Protein AF-A0A497EH68-F1 (afdb_monomer_lite)

pLDDT: mean 78.24, std 15.34, range [27.05, 97.38]

Structure (mmCIF, N/CA/C/O backbone):
data_AF-A0A497EH68-F1
#
_entry.id   AF-A0A497EH68-F1
#
loop_
_atom_site.group_PDB
_atom_site.id
_atom_site.type_symbol
_atom_site.label_atom_id
_atom_site.label_alt_id
_atom_site.label_comp_id
_atom_site.label_asym_id
_atom_site.label_entity_id
_atom_site.label_seq_id
_atom_site.pdbx_PDB_ins_code
_atom_site.Cartn_x
_atom_site.Cartn_y
_atom_site.Cartn_z
_atom_site.occupancy
_atom_site.B_iso_or_equiv
_atom_site.auth_seq_id
_atom_site.auth_comp_id
_atom_site.auth_asym_id
_atom_site.auth_atom_id
_atom_site.pdbx_PDB_model_num
ATOM 1 N N . ILE A 1 1 ? 23.688 59.050 16.418 1.00 37.12 1 ILE A N 1
ATOM 2 C CA . ILE A 1 1 ? 24.728 58.159 15.854 1.00 37.12 1 ILE A CA 1
ATOM 3 C C . ILE A 1 1 ? 24.123 57.541 14.604 1.00 37.12 1 ILE A C 1
ATOM 5 O O . ILE A 1 1 ? 23.245 56.696 14.726 1.00 37.12 1 ILE A O 1
ATOM 9 N N . ALA A 1 2 ? 24.459 58.068 13.424 1.00 39.06 2 ALA A N 1
ATOM 10 C CA . ALA A 1 2 ? 24.073 57.438 12.167 1.00 39.06 2 ALA A CA 1
ATOM 11 C C . ALA A 1 2 ? 24.905 56.159 12.046 1.00 39.06 2 ALA A C 1
ATOM 13 O O . ALA A 1 2 ? 26.130 56.226 12.044 1.00 39.06 2 ALA A O 1
ATOM 14 N N . ILE A 1 3 ? 24.253 55.000 12.047 1.00 43.75 3 ILE A N 1
ATOM 15 C CA . ILE A 1 3 ? 24.931 53.736 11.767 1.00 43.75 3 ILE A CA 1
ATOM 16 C C . ILE A 1 3 ? 25.289 53.803 10.281 1.00 43.75 3 ILE A C 1
ATOM 18 O O . ILE A 1 3 ? 24.392 53.765 9.438 1.00 43.75 3 ILE A O 1
ATOM 22 N N . ASN A 1 4 ? 26.570 54.007 9.965 1.00 55.94 4 ASN A N 1
ATOM 23 C CA . ASN A 1 4 ? 27.057 53.988 8.590 1.00 55.94 4 ASN A CA 1
ATOM 24 C C . ASN A 1 4 ? 26.782 52.589 8.032 1.00 55.94 4 ASN A C 1
ATOM 26 O O . ASN A 1 4 ? 27.414 51.615 8.430 1.00 55.94 4 ASN A O 1
ATOM 30 N N . LYS A 1 5 ? 25.764 52.480 7.177 1.00 60.44 5 LYS A N 1
ATOM 31 C CA . LYS A 1 5 ? 25.432 51.225 6.508 1.00 60.44 5 LYS A CA 1
ATOM 32 C C . LYS A 1 5 ? 26.559 50.903 5.511 1.00 60.44 5 LYS A C 1
ATOM 34 O O . LYS A 1 5 ? 26.890 51.813 4.738 1.00 60.44 5 LYS A O 1
ATOM 39 N N . PRO A 1 6 ? 27.112 49.673 5.517 1.00 71.88 6 PRO A N 1
ATOM 40 C CA . PRO A 1 6 ? 28.146 49.263 4.568 1.00 71.88 6 PRO A CA 1
ATOM 41 C C . PRO A 1 6 ? 27.649 49.409 3.125 1.00 71.88 6 PRO A C 1
ATOM 43 O O . PRO A 1 6 ? 26.444 49.300 2.872 1.00 71.88 6 PRO A O 1
ATOM 46 N N . LEU A 1 7 ? 28.573 49.706 2.206 1.00 82.06 7 LEU A N 1
ATOM 47 C CA . LEU A 1 7 ? 28.305 49.865 0.777 1.00 82.06 7 LEU A CA 1
ATOM 48 C C . LEU A 1 7 ? 27.658 48.593 0.209 1.00 82.06 7 LEU A C 1
ATOM 50 O O . LEU A 1 7 ? 28.243 47.513 0.272 1.00 82.06 7 LEU A O 1
ATOM 54 N N . GLY A 1 8 ? 26.452 48.720 -0.341 1.00 84.75 8 GLY A N 1
ATOM 55 C CA . GLY A 1 8 ? 25.741 47.614 -0.969 1.00 84.75 8 GLY A CA 1
ATOM 56 C C . GLY A 1 8 ? 26.201 47.422 -2.409 1.00 84.75 8 GLY A C 1
ATOM 57 O O . GLY A 1 8 ? 26.163 48.366 -3.199 1.00 84.75 8 GLY A O 1
ATOM 58 N N . ILE A 1 9 ? 26.591 46.198 -2.765 1.00 90.25 9 ILE A N 1
ATOM 59 C CA . ILE A 1 9 ? 27.020 45.821 -4.118 1.00 90.25 9 ILE A CA 1
ATOM 60 C C . ILE A 1 9 ? 26.028 44.798 -4.682 1.00 90.25 9 ILE A C 1
ATOM 62 O O . ILE A 1 9 ? 25.636 43.856 -3.998 1.00 90.25 9 ILE A O 1
ATOM 66 N N . SER A 1 10 ? 25.613 44.972 -5.936 1.00 88.94 10 SER A N 1
ATOM 67 C CA . SER A 1 10 ? 24.656 44.095 -6.622 1.00 88.94 10 SER A CA 1
ATOM 68 C C . SER A 1 10 ? 25.118 43.754 -8.036 1.00 88.94 10 SER A C 1
ATOM 70 O O . SER A 1 10 ? 25.706 44.591 -8.719 1.00 88.94 10 SER A O 1
ATOM 72 N N . LEU A 1 11 ? 24.846 42.530 -8.489 1.00 88.81 11 LEU A N 1
ATOM 73 C CA . LEU A 1 11 ? 25.105 42.105 -9.862 1.00 88.81 11 LEU A CA 1
ATOM 74 C C . LEU A 1 11 ? 23.973 42.589 -10.781 1.00 88.81 11 LEU A C 1
ATOM 76 O O . LEU A 1 11 ? 22.797 42.401 -10.478 1.00 88.81 11 LEU A O 1
ATOM 80 N N . VAL A 1 12 ? 24.330 43.210 -11.904 1.00 88.44 12 VAL A N 1
ATOM 81 C CA . VAL A 1 12 ? 23.393 43.769 -12.894 1.00 88.44 12 VAL A CA 1
ATOM 82 C C . VAL A 1 12 ? 23.300 42.886 -14.132 1.00 88.44 12 VAL A C 1
ATOM 84 O O . VAL A 1 12 ? 22.219 42.716 -14.691 1.00 88.44 12 VAL A O 1
ATOM 87 N N . TYR A 1 13 ? 24.429 42.345 -14.588 1.00 88.25 13 TYR A N 1
ATOM 88 C CA . TYR A 1 13 ? 24.484 41.505 -15.779 1.00 88.25 13 TYR A CA 1
ATOM 89 C C . TYR A 1 13 ? 25.641 40.493 -15.659 1.00 88.25 13 TYR A C 1
ATOM 91 O O . TYR A 1 13 ? 26.712 40.883 -15.190 1.00 88.25 13 TYR A O 1
ATOM 99 N N . PRO A 1 14 ? 25.472 39.224 -16.072 1.00 86.44 14 PRO A N 1
ATOM 100 C CA . PRO A 1 14 ? 24.268 38.637 -16.658 1.00 86.44 14 PRO A CA 1
ATOM 101 C C . PRO A 1 14 ? 23.118 38.551 -15.637 1.00 86.44 14 PRO A C 1
ATOM 103 O O . PRO A 1 14 ? 23.373 38.504 -14.429 1.00 86.44 14 PRO A O 1
ATOM 106 N N . PRO A 1 15 ? 21.852 38.599 -16.090 1.00 81.38 15 PRO A N 1
ATOM 107 C CA . PRO A 1 15 ? 20.707 38.481 -15.192 1.00 81.38 15 PRO A CA 1
ATOM 108 C C . PRO A 1 15 ? 20.796 37.172 -14.399 1.00 81.38 15 PRO A C 1
ATOM 110 O O . PRO A 1 15 ? 21.212 36.144 -14.926 1.00 81.38 15 PRO A O 1
ATOM 113 N N . ASN A 1 16 ? 20.459 37.229 -13.109 1.00 83.50 16 ASN A N 1
ATOM 114 C CA . ASN A 1 16 ? 20.568 36.105 -12.166 1.00 83.50 16 ASN A CA 1
ATOM 115 C C . ASN A 1 16 ? 21.978 35.487 -12.031 1.00 83.50 16 ASN A C 1
ATOM 117 O O . ASN A 1 16 ? 22.115 34.424 -11.434 1.00 83.50 16 ASN A O 1
ATOM 121 N N . GLY A 1 17 ? 23.022 36.128 -12.571 1.00 84.69 17 GLY A N 1
ATOM 122 C CA . GLY A 1 17 ? 24.386 35.599 -12.556 1.00 84.69 17 GLY A CA 1
ATOM 123 C C . GLY A 1 17 ? 24.651 34.467 -13.544 1.00 84.69 17 GLY A C 1
ATOM 124 O O . GLY A 1 17 ? 25.707 33.850 -13.459 1.00 84.69 17 GLY A O 1
ATOM 125 N N . VAL A 1 18 ? 23.755 34.203 -14.502 1.00 87.06 18 VAL A N 1
ATOM 126 C CA . VAL A 1 18 ? 23.896 33.075 -15.438 1.00 87.06 18 VAL A CA 1
ATOM 127 C C . VAL A 1 18 ? 23.917 33.555 -16.885 1.00 87.06 18 VAL A C 1
ATOM 129 O O . VAL A 1 18 ? 23.033 34.287 -17.322 1.00 87.06 18 VAL A O 1
ATOM 132 N N . SER A 1 19 ? 24.936 33.148 -17.639 1.00 87.50 19 SER A N 1
ATOM 133 C CA . SER A 1 19 ? 25.103 33.506 -19.050 1.00 87.50 19 SER A CA 1
ATOM 134 C C . SER A 1 19 ? 24.989 32.287 -19.961 1.00 87.50 19 SER A C 1
ATOM 136 O O . SER A 1 19 ? 25.580 31.246 -19.685 1.00 87.50 19 SER A O 1
ATOM 138 N N . THR A 1 20 ? 24.323 32.466 -21.105 1.00 86.19 20 THR A N 1
ATOM 139 C CA . THR A 1 20 ? 24.283 31.488 -22.210 1.00 86.19 20 THR A CA 1
ATOM 140 C C . THR A 1 20 ? 25.554 31.471 -23.055 1.00 86.19 20 THR A C 1
ATOM 142 O O . THR A 1 20 ? 25.763 30.572 -23.865 1.00 86.19 20 THR A O 1
ATOM 145 N N . LYS A 1 21 ? 26.409 32.488 -22.897 1.00 84.94 21 LYS A N 1
ATOM 146 C CA . LYS A 1 21 ? 27.707 32.593 -23.567 1.00 84.94 21 LYS A CA 1
ATOM 147 C C . LYS A 1 21 ? 28.831 32.289 -22.578 1.00 84.94 21 LYS A C 1
ATOM 149 O O . LYS A 1 21 ? 28.768 32.795 -21.456 1.00 84.94 21 LYS A O 1
ATOM 154 N N . PRO A 1 22 ? 29.894 31.573 -22.984 1.00 79.88 22 PRO A N 1
ATOM 155 C CA . PRO A 1 22 ? 31.018 31.247 -22.103 1.00 79.88 22 PRO A CA 1
ATOM 156 C C . PRO A 1 22 ? 31.913 32.456 -21.802 1.00 79.88 22 PRO A C 1
ATOM 158 O O . PRO A 1 22 ? 32.562 32.489 -20.762 1.00 79.88 22 PRO A O 1
ATOM 161 N N . ALA A 1 23 ? 31.929 33.461 -22.682 1.00 85.75 23 ALA A N 1
ATOM 162 C CA . ALA A 1 23 ? 32.529 34.768 -22.437 1.00 85.75 23 ALA A CA 1
ATOM 163 C C . ALA A 1 23 ? 31.452 35.847 -22.589 1.00 85.75 23 ALA A C 1
ATOM 165 O O . ALA A 1 23 ? 30.705 35.861 -23.573 1.00 85.75 23 ALA A O 1
ATOM 166 N N . PHE A 1 24 ? 31.348 36.731 -21.602 1.00 87.25 24 PHE A N 1
ATOM 167 C CA . PHE A 1 24 ? 30.307 37.753 -21.539 1.00 87.25 24 PHE A CA 1
ATOM 168 C C . PHE A 1 24 ? 30.779 38.962 -20.741 1.00 87.25 24 PHE A C 1
ATOM 170 O O . PHE A 1 24 ? 31.708 38.883 -19.940 1.00 87.25 24 PHE A O 1
ATOM 177 N N . THR A 1 25 ? 30.118 40.095 -20.950 1.00 90.12 25 THR A N 1
ATOM 178 C CA . THR A 1 25 ? 30.326 41.261 -20.097 1.00 90.12 25 THR A CA 1
ATOM 179 C C . THR A 1 25 ? 29.737 40.983 -18.719 1.00 90.12 25 THR A C 1
ATOM 181 O O . THR A 1 25 ? 28.605 40.531 -18.649 1.00 90.12 25 THR A O 1
ATOM 184 N N . LEU A 1 26 ? 30.443 41.268 -17.629 1.00 91.56 26 LEU A N 1
ATOM 185 C CA . LEU A 1 26 ? 29.897 41.186 -16.268 1.00 91.56 26 LEU A CA 1
ATOM 186 C C . LEU A 1 26 ? 29.743 42.602 -15.720 1.00 91.56 26 LEU A C 1
ATOM 188 O O . LEU A 1 26 ? 30.691 43.373 -15.802 1.00 91.56 26 LEU A O 1
ATOM 192 N N . LYS A 1 27 ? 28.573 42.964 -15.189 1.00 93.31 27 LYS A N 1
ATOM 193 C CA . LYS A 1 27 ? 28.281 44.307 -14.667 1.00 93.31 27 LYS A CA 1
ATOM 194 C C . LYS A 1 27 ? 27.798 44.251 -13.228 1.00 93.31 27 LYS A C 1
ATOM 196 O O . LYS A 1 27 ? 26.912 43.459 -12.915 1.00 93.31 27 LYS A O 1
ATOM 201 N N . ILE A 1 28 ? 28.311 45.146 -12.392 1.00 93.94 28 ILE A N 1
ATOM 202 C CA . ILE A 1 28 ? 27.886 45.351 -11.005 1.00 93.94 28 ILE A CA 1
ATOM 203 C C . ILE A 1 28 ? 27.439 46.799 -10.784 1.00 93.94 28 ILE A C 1
ATOM 205 O O . ILE A 1 28 ? 27.841 47.715 -11.508 1.00 93.94 28 ILE A O 1
ATOM 209 N N . LYS A 1 29 ? 26.625 47.005 -9.752 1.00 93.88 29 LYS A N 1
ATOM 210 C CA . LYS A 1 29 ? 26.141 48.308 -9.310 1.00 93.88 29 LYS A CA 1
ATOM 211 C C . LYS A 1 29 ? 26.245 48.453 -7.803 1.00 93.88 29 LYS A C 1
ATOM 213 O O . LYS A 1 29 ? 25.876 47.537 -7.066 1.00 93.88 29 LYS A O 1
ATOM 218 N N . THR A 1 30 ? 26.692 49.620 -7.365 1.00 93.25 30 THR A N 1
ATOM 219 C CA . THR A 1 30 ? 26.765 50.008 -5.957 1.00 93.25 30 THR A CA 1
ATOM 220 C C . THR A 1 30 ? 25.598 50.924 -5.582 1.00 93.25 30 THR A C 1
ATOM 222 O O . THR A 1 30 ? 25.094 51.687 -6.411 1.00 93.25 30 THR A O 1
ATOM 225 N N . ASP A 1 31 ? 25.135 50.853 -4.334 1.00 89.50 31 ASP A N 1
ATOM 226 C CA . ASP A 1 31 ? 24.035 51.691 -3.830 1.00 89.50 31 ASP A CA 1
ATOM 227 C C . ASP A 1 31 ? 24.453 53.146 -3.533 1.00 89.50 31 ASP A C 1
ATOM 229 O O . ASP A 1 31 ? 23.603 54.038 -3.478 1.00 89.50 31 ASP A O 1
ATOM 233 N N . LYS A 1 32 ? 25.762 53.400 -3.414 1.00 89.19 32 LYS A N 1
ATOM 234 C CA . LYS A 1 32 ? 26.392 54.728 -3.333 1.00 89.19 32 LYS A CA 1
ATOM 235 C C . LYS A 1 32 ? 27.554 54.840 -4.328 1.00 89.19 32 LYS A C 1
ATOM 237 O O . LYS A 1 32 ? 28.053 53.811 -4.788 1.00 89.19 32 LYS A O 1
ATOM 242 N N . PRO A 1 33 ? 28.018 56.058 -4.665 1.00 90.31 33 PRO A N 1
ATOM 243 C CA . PRO A 1 33 ? 29.180 56.230 -5.528 1.00 90.31 33 PRO A CA 1
ATOM 244 C C . PRO A 1 33 ? 30.424 55.532 -4.970 1.00 90.31 33 PRO A C 1
ATOM 246 O O . PRO A 1 33 ? 30.759 55.735 -3.809 1.00 90.31 33 PRO A O 1
ATOM 249 N N . ALA A 1 34 ? 31.133 54.774 -5.802 1.00 90.88 34 ALA A N 1
ATOM 250 C CA . ALA A 1 34 ? 32.433 54.191 -5.483 1.00 90.88 34 ALA A CA 1
ATOM 251 C C . ALA A 1 34 ? 33.518 54.784 -6.398 1.00 90.88 34 ALA A C 1
ATOM 253 O O . ALA A 1 34 ? 33.262 55.211 -7.531 1.00 90.88 34 ALA A O 1
ATOM 254 N N . THR A 1 35 ? 34.748 54.865 -5.900 1.00 91.06 35 THR A N 1
ATOM 255 C CA . THR A 1 35 ? 35.899 55.355 -6.673 1.00 91.06 35 THR A CA 1
ATOM 256 C C . THR A 1 35 ? 36.376 54.290 -7.647 1.00 91.06 35 THR A C 1
ATOM 258 O O . THR A 1 35 ? 36.421 54.562 -8.849 1.00 91.06 35 THR A O 1
ATOM 261 N N . GLU A 1 36 ? 36.601 53.081 -7.144 1.00 92.81 36 GLU A N 1
ATOM 262 C CA . GLU A 1 36 ? 36.997 51.881 -7.879 1.00 92.81 36 GLU A CA 1
ATOM 263 C C . GLU A 1 36 ? 36.441 50.620 -7.195 1.00 92.81 36 GLU A C 1
ATOM 265 O O . GLU A 1 36 ? 36.132 50.627 -6.003 1.00 92.81 36 GLU A O 1
ATOM 270 N N . CYS A 1 37 ? 36.308 49.543 -7.969 1.00 93.88 37 CYS A N 1
ATOM 271 C CA . CYS A 1 37 ? 35.918 48.217 -7.496 1.00 93.88 37 CYS A CA 1
ATOM 272 C C . CYS A 1 37 ? 36.902 47.178 -8.031 1.00 93.88 37 CYS A C 1
ATOM 274 O O . CYS A 1 37 ? 37.389 47.305 -9.160 1.00 93.88 37 CYS A O 1
ATOM 276 N N . ARG A 1 38 ? 37.168 46.140 -7.239 1.00 93.69 38 ARG A N 1
ATOM 277 C CA . ARG A 1 38 ? 38.099 45.054 -7.555 1.00 93.69 38 ARG A CA 1
ATOM 278 C C . ARG A 1 38 ? 37.469 43.686 -7.310 1.00 93.69 38 ARG A C 1
ATOM 280 O O . ARG A 1 38 ? 36.547 43.575 -6.504 1.00 93.69 38 ARG A O 1
ATOM 287 N N . TYR A 1 39 ? 37.965 42.664 -8.005 1.00 92.00 39 TYR A N 1
ATOM 288 C CA . TYR A 1 39 ? 37.511 41.281 -7.862 1.00 92.00 39 TYR A CA 1
ATOM 289 C C . TYR A 1 39 ? 38.635 40.245 -7.873 1.00 92.00 39 TYR A C 1
ATOM 291 O O . TYR A 1 39 ? 39.718 40.485 -8.416 1.00 92.00 39 TYR A O 1
ATOM 299 N N . ALA A 1 40 ? 38.331 39.062 -7.338 1.00 87.75 40 ALA A N 1
ATOM 300 C CA . ALA A 1 40 ? 39.158 37.863 -7.436 1.00 87.75 40 ALA A CA 1
ATOM 301 C C . ALA A 1 40 ? 38.311 36.571 -7.411 1.00 87.75 40 ALA A C 1
ATOM 303 O O . ALA A 1 40 ? 37.122 36.592 -7.085 1.00 87.75 40 ALA A O 1
ATOM 304 N N . SER A 1 41 ? 38.942 35.446 -7.769 1.00 79.25 41 SER A N 1
ATOM 305 C CA . SER A 1 41 ? 38.355 34.090 -7.766 1.00 79.25 41 SER A CA 1
ATOM 306 C C . SER A 1 41 ? 38.260 33.451 -6.379 1.00 79.25 41 SER A C 1
ATOM 308 O O . SER A 1 41 ? 37.628 32.416 -6.204 1.00 79.25 41 SER A O 1
ATOM 310 N N . THR A 1 42 ? 38.959 34.022 -5.407 1.00 82.44 42 THR A N 1
ATOM 311 C CA . THR A 1 42 ? 38.999 33.600 -4.008 1.00 82.44 42 THR A CA 1
ATOM 312 C C . THR A 1 42 ? 38.960 34.845 -3.144 1.00 82.44 42 THR A C 1
ATOM 314 O O . THR A 1 42 ? 39.191 35.948 -3.647 1.00 82.44 42 THR A O 1
ATOM 317 N N . SER A 1 43 ? 38.723 34.671 -1.847 1.00 84.44 43 SER A N 1
ATOM 318 C CA . SER A 1 43 ? 38.824 35.786 -0.911 1.00 84.44 43 SER A CA 1
ATOM 319 C C . SER A 1 43 ? 40.183 36.482 -1.041 1.00 84.44 43 SER A C 1
ATOM 321 O O . SER A 1 43 ? 41.214 35.811 -1.190 1.00 84.44 43 SER A O 1
ATOM 323 N N . PHE A 1 44 ? 40.187 37.814 -1.061 1.00 86.94 44 PHE A N 1
ATOM 324 C CA . PHE A 1 44 ? 41.374 38.598 -1.399 1.00 86.94 44 PHE A CA 1
ATOM 325 C C . PHE A 1 44 ? 41.494 39.873 -0.558 1.00 86.94 44 PHE A C 1
ATOM 327 O O . PHE A 1 44 ? 40.521 40.422 -0.047 1.00 86.94 44 PHE A O 1
ATOM 334 N N . SER A 1 45 ? 42.728 40.361 -0.418 1.00 86.75 45 SER A N 1
ATOM 335 C CA . SER A 1 45 ? 42.969 41.715 0.089 1.00 86.75 45 SER A CA 1
ATOM 336 C C . SER A 1 45 ? 42.741 42.709 -1.042 1.00 86.75 45 SER A C 1
ATOM 338 O O . SER A 1 45 ? 43.259 42.484 -2.135 1.00 86.75 45 SER A O 1
ATOM 340 N N . TYR A 1 46 ? 42.039 43.813 -0.785 1.00 87.69 46 TYR A N 1
ATOM 341 C CA . TYR A 1 46 ? 41.621 44.782 -1.802 1.00 87.69 46 TYR A CA 1
ATOM 342 C C . TYR A 1 46 ? 42.691 45.094 -2.864 1.00 87.69 46 TYR A C 1
ATOM 344 O O . TYR A 1 46 ? 42.430 44.965 -4.060 1.00 87.69 46 TYR A O 1
ATOM 352 N N . ASP A 1 47 ? 43.921 45.413 -2.447 1.00 88.31 47 ASP A N 1
ATOM 353 C CA . ASP A 1 47 ? 45.009 45.816 -3.352 1.00 88.31 47 ASP A CA 1
ATOM 354 C C . ASP A 1 47 ? 45.511 44.690 -4.277 1.00 88.31 47 ASP A C 1
ATOM 356 O O . ASP A 1 47 ? 46.108 44.961 -5.318 1.00 88.31 47 ASP A O 1
ATOM 360 N N . SER A 1 48 ? 45.241 43.427 -3.931 1.00 86.62 48 SER A N 1
ATOM 361 C CA . SER A 1 48 ? 45.601 42.245 -4.730 1.00 86.62 48 SER A CA 1
ATOM 362 C C . SER A 1 48 ? 44.565 41.879 -5.802 1.00 86.62 48 SER A C 1
ATOM 364 O O . SER A 1 48 ? 44.829 41.018 -6.640 1.00 86.62 48 SER A O 1
ATOM 366 N N . GLY A 1 49 ? 43.394 42.526 -5.797 1.00 85.94 49 GLY A N 1
ATOM 367 C CA . GLY A 1 49 ? 42.303 42.232 -6.724 1.00 85.94 49 GLY A CA 1
ATOM 368 C C . GLY A 1 49 ? 42.432 42.916 -8.082 1.00 85.94 49 GLY A C 1
ATOM 369 O O . GLY A 1 49 ? 43.040 43.982 -8.229 1.00 85.94 49 GLY A O 1
ATOM 370 N N . THR A 1 50 ? 41.773 42.328 -9.078 1.00 90.81 50 THR A N 1
ATOM 371 C CA . THR A 1 50 ? 41.710 42.850 -10.449 1.00 90.81 50 THR A CA 1
ATOM 372 C C . THR A 1 50 ? 40.672 43.963 -10.552 1.00 90.81 50 THR A C 1
ATOM 374 O O . THR A 1 50 ? 39.573 43.832 -10.025 1.00 90.81 50 THR A O 1
ATOM 377 N N . LEU A 1 51 ? 40.995 45.063 -11.235 1.00 92.31 51 LEU A N 1
ATOM 378 C CA . LEU A 1 51 ? 40.108 46.224 -11.373 1.00 92.31 51 LEU A CA 1
ATOM 379 C C . LEU A 1 51 ? 38.920 45.959 -12.309 1.00 92.31 51 LEU A C 1
ATOM 381 O O . LEU A 1 51 ? 39.089 45.445 -13.417 1.00 92.31 51 LEU A O 1
ATOM 385 N N . PHE A 1 52 ? 37.730 46.402 -11.900 1.00 93.44 52 PHE A N 1
ATOM 386 C CA . PHE A 1 52 ? 36.621 46.629 -12.824 1.00 93.44 52 PHE A CA 1
ATOM 387 C C . PHE A 1 52 ? 36.843 47.909 -13.640 1.00 93.44 52 PHE A C 1
ATOM 389 O O . PHE A 1 52 ? 37.386 48.899 -13.142 1.00 93.44 52 PHE A O 1
ATOM 396 N N . LYS A 1 53 ? 36.337 47.933 -14.876 1.00 93.31 53 LYS A N 1
ATOM 397 C CA . LYS A 1 53 ? 36.173 49.171 -15.645 1.00 93.31 53 LYS A CA 1
ATOM 398 C C . LYS A 1 53 ? 34.999 49.966 -15.076 1.00 93.31 53 LYS A C 1
ATOM 400 O O . LYS A 1 53 ? 33.970 49.394 -14.726 1.00 93.31 53 LYS A O 1
ATOM 405 N N . LYS A 1 54 ? 35.147 51.284 -14.968 1.00 93.44 54 LYS A N 1
ATOM 406 C CA . LYS A 1 54 ? 34.121 52.176 -14.415 1.00 93.44 54 LYS A CA 1
ATOM 407 C C . LYS A 1 54 ? 33.262 52.766 -15.531 1.00 93.44 54 LYS A C 1
ATOM 409 O O . LYS A 1 54 ? 33.796 53.472 -16.380 1.00 93.44 54 LYS A O 1
ATOM 414 N N . ASP A 1 55 ? 31.953 52.520 -15.490 1.00 90.50 55 ASP A N 1
ATOM 415 C CA . ASP A 1 55 ? 30.979 53.119 -16.419 1.00 90.50 55 ASP A CA 1
ATOM 416 C C . ASP A 1 55 ? 30.448 54.451 -15.890 1.00 90.50 55 ASP A C 1
ATOM 418 O O . ASP A 1 55 ? 30.320 55.435 -16.615 1.00 90.50 55 ASP A O 1
ATOM 422 N N . SER A 1 56 ? 30.122 54.483 -14.599 1.00 92.19 56 SER A N 1
ATOM 423 C CA . SER A 1 56 ? 29.575 55.648 -13.909 1.00 92.19 56 SER A CA 1
ATOM 424 C C . SER A 1 56 ? 30.020 55.640 -12.441 1.00 92.19 56 SER A C 1
ATOM 426 O O . SER A 1 56 ? 30.672 54.692 -12.002 1.00 92.19 56 SER A O 1
ATOM 428 N N . PRO A 1 57 ? 29.694 56.663 -11.630 1.00 90.62 57 PRO A N 1
ATOM 429 C CA . PRO A 1 57 ? 30.018 56.647 -10.205 1.00 90.62 57 PRO A CA 1
ATOM 430 C C . PRO A 1 57 ? 29.478 55.424 -9.446 1.00 90.62 57 PRO A C 1
ATOM 432 O O . PRO A 1 57 ? 30.037 55.090 -8.409 1.00 90.62 57 PRO A O 1
ATOM 435 N N . THR A 1 58 ? 28.432 54.758 -9.945 1.00 91.81 58 THR A N 1
ATOM 436 C CA . THR A 1 58 ? 27.774 53.622 -9.276 1.00 91.81 58 THR A CA 1
ATOM 437 C C . THR A 1 58 ? 27.769 52.328 -10.088 1.00 91.81 58 THR A C 1
ATOM 439 O O . THR A 1 58 ? 27.224 51.340 -9.615 1.00 91.81 58 THR A O 1
ATOM 442 N N . GLU A 1 59 ? 28.296 52.308 -11.314 1.00 93.12 59 GLU A N 1
ATOM 443 C CA . GLU A 1 59 ? 28.228 51.137 -12.203 1.00 93.12 59 GLU A CA 1
ATOM 444 C C . GLU A 1 59 ? 29.604 50.797 -12.772 1.00 93.12 59 GLU A C 1
ATOM 446 O O . GLU A 1 59 ? 30.357 51.681 -13.195 1.00 93.12 59 GLU A O 1
ATOM 451 N N . PHE A 1 60 ? 29.921 49.503 -12.763 1.00 94.94 60 PHE A N 1
ATOM 452 C CA . PHE A 1 60 ? 31.233 48.970 -13.112 1.00 94.94 60 PHE A CA 1
ATOM 453 C C . PHE A 1 60 ? 31.083 47.668 -13.902 1.00 94.94 60 PHE A C 1
ATOM 455 O O . PHE A 1 60 ? 30.142 46.907 -13.666 1.00 94.94 60 PHE A O 1
ATOM 462 N N . HIS A 1 61 ? 32.014 47.379 -14.811 1.00 94.69 61 HIS A N 1
ATOM 463 C CA . HIS A 1 61 ? 31.948 46.188 -15.652 1.00 94.69 61 HIS A CA 1
ATOM 464 C C . HIS A 1 61 ? 33.300 45.534 -15.971 1.00 94.69 61 HIS A C 1
ATOM 466 O O . HIS A 1 61 ? 34.374 46.105 -15.787 1.00 94.69 61 HIS A O 1
ATOM 472 N N . ILE A 1 62 ? 33.218 44.317 -16.505 1.00 91.44 62 ILE A N 1
ATOM 473 C CA . ILE A 1 62 ? 34.288 43.548 -17.145 1.00 91.44 62 ILE A CA 1
ATOM 474 C C . ILE A 1 62 ? 33.810 43.275 -18.572 1.00 91.44 62 ILE A C 1
ATOM 476 O O . ILE A 1 62 ? 32.778 42.636 -18.727 1.00 91.44 62 ILE A O 1
ATOM 480 N N . GLU A 1 63 ? 34.497 43.764 -19.612 1.00 82.62 63 GLU A N 1
ATOM 481 C CA . GLU A 1 63 ? 34.014 43.644 -21.008 1.00 82.62 63 GLU A CA 1
ATOM 482 C C . GLU A 1 63 ? 33.958 42.190 -21.490 1.00 82.62 63 GLU A C 1
ATOM 484 O O . GLU A 1 63 ? 32.980 41.805 -22.128 1.00 82.62 63 GLU A O 1
ATOM 489 N N . ASN A 1 64 ? 34.966 41.389 -21.130 1.00 83.12 64 ASN A N 1
ATOM 490 C CA . ASN A 1 64 ? 35.122 39.993 -21.533 1.00 83.12 64 ASN A CA 1
ATOM 491 C C . ASN A 1 64 ? 35.506 39.145 -20.320 1.00 83.12 64 ASN A C 1
ATOM 493 O O . ASN A 1 64 ? 36.683 38.851 -20.108 1.00 83.12 64 ASN A O 1
ATOM 497 N N . PHE A 1 65 ? 34.520 38.779 -19.504 1.00 85.25 65 PHE A N 1
ATOM 498 C CA . PHE A 1 65 ? 34.742 37.818 -18.432 1.00 85.25 65 PHE A CA 1
ATOM 499 C C . PHE A 1 65 ? 35.234 36.496 -19.059 1.00 85.25 65 PHE A C 1
ATOM 501 O O . PHE A 1 65 ? 34.578 35.989 -19.977 1.00 85.25 65 PHE A O 1
ATOM 508 N N . PRO A 1 66 ? 36.422 35.994 -18.675 1.00 80.31 66 PRO A N 1
ATOM 509 C CA . PRO A 1 66 ? 37.152 35.032 -19.495 1.00 80.31 66 PRO A CA 1
ATOM 510 C C . PRO A 1 66 ? 36.527 33.639 -19.447 1.00 80.31 66 PRO A C 1
ATOM 512 O O . PRO A 1 66 ? 36.286 33.100 -18.374 1.00 80.31 66 PRO A O 1
ATOM 515 N N . SER A 1 67 ? 36.361 33.002 -20.610 1.00 77.19 67 SER A N 1
ATOM 516 C CA . SER A 1 67 ? 35.809 31.642 -20.707 1.00 77.19 67 SER A CA 1
ATOM 517 C C . SER A 1 67 ? 36.710 30.559 -20.103 1.00 77.19 67 SER A C 1
ATOM 519 O O . SER A 1 67 ? 36.247 29.446 -19.868 1.00 77.19 67 SER A O 1
ATOM 521 N N . SER A 1 68 ? 37.988 30.862 -19.845 1.00 73.56 68 SER A N 1
ATOM 522 C CA . SER A 1 68 ? 38.937 29.948 -19.194 1.00 73.56 68 SER A CA 1
ATOM 523 C C . SER A 1 68 ? 38.557 29.606 -17.752 1.00 73.56 68 SER A C 1
ATOM 525 O O . SER A 1 68 ? 38.937 28.543 -17.274 1.00 73.56 68 SER A O 1
ATOM 527 N N . VAL A 1 69 ? 37.753 30.435 -17.075 1.00 74.56 69 VAL A N 1
ATOM 528 C CA . VAL A 1 69 ? 37.257 30.144 -15.714 1.00 74.56 69 VAL A CA 1
ATOM 529 C C . VAL A 1 69 ? 36.372 28.898 -15.654 1.00 74.56 69 VAL A C 1
ATOM 531 O O . VAL A 1 69 ? 36.231 28.294 -14.596 1.00 74.56 69 VAL A O 1
ATOM 534 N N . TRP A 1 70 ? 35.816 28.474 -16.791 1.00 73.38 70 TRP A N 1
ATOM 535 C CA . TRP A 1 70 ? 35.026 27.249 -16.903 1.00 73.38 70 TRP A CA 1
ATOM 536 C C . TRP A 1 70 ? 35.900 26.007 -17.164 1.00 73.38 70 TRP A C 1
ATOM 538 O O . TRP A 1 70 ? 35.388 24.889 -17.198 1.00 73.38 70 TRP A O 1
ATOM 548 N N . TYR A 1 71 ? 37.219 26.151 -17.340 1.00 66.81 71 TYR A N 1
ATOM 549 C CA . TYR A 1 71 ? 38.118 25.066 -17.749 1.00 66.81 71 TYR A CA 1
ATOM 550 C C . TYR A 1 71 ? 39.457 25.072 -16.962 1.00 66.81 71 TYR A C 1
ATOM 552 O O . TYR A 1 71 ? 40.463 25.569 -17.454 1.00 66.81 71 TYR A O 1
ATOM 560 N N . GLY A 1 72 ? 39.484 24.473 -15.756 1.00 50.62 72 GLY A N 1
ATOM 561 C CA . GLY A 1 72 ? 40.698 24.056 -15.004 1.00 50.62 72 GLY A CA 1
ATOM 562 C C . GLY A 1 72 ? 40.367 23.697 -13.538 1.00 50.62 72 GLY A C 1
ATOM 563 O O . GLY A 1 72 ? 39.521 24.371 -12.968 1.00 50.62 72 GLY A O 1
ATOM 564 N N . GLN A 1 73 ? 40.887 22.665 -12.850 1.00 37.84 73 GLN A N 1
ATOM 565 C CA . GLN A 1 73 ? 41.999 21.710 -13.043 1.00 37.84 73 GLN A CA 1
ATOM 566 C C . GLN A 1 73 ? 41.510 20.247 -13.193 1.00 37.84 73 GLN A C 1
ATOM 568 O O . GLN A 1 73 ? 40.448 19.891 -12.691 1.00 37.84 73 GLN A O 1
ATOM 573 N N . GLN A 1 74 ? 42.305 19.397 -13.859 1.00 37.03 74 GLN A N 1
ATOM 574 C CA . GLN A 1 74 ? 42.141 17.936 -13.883 1.00 37.03 74 GLN A CA 1
ATOM 575 C C . GLN A 1 74 ? 42.241 17.351 -12.464 1.00 37.03 74 GLN A C 1
ATOM 577 O O . GLN A 1 74 ? 43.283 17.479 -11.826 1.00 37.03 74 GLN A O 1
ATOM 582 N N . PHE A 1 75 ? 41.196 16.664 -12.007 1.00 31.75 75 PHE A N 1
ATOM 583 C CA . PHE A 1 75 ? 41.349 15.542 -11.083 1.00 31.75 75 PHE A CA 1
ATOM 584 C C . PHE A 1 75 ? 41.439 14.288 -11.955 1.00 31.75 75 PHE A C 1
ATOM 586 O O . PHE A 1 75 ? 40.485 13.960 -12.661 1.00 31.75 75 PHE A O 1
ATOM 593 N N . GLU A 1 76 ? 42.600 13.635 -11.977 1.00 29.45 76 GLU A N 1
ATOM 594 C CA . GLU A 1 76 ? 42.696 12.281 -12.522 1.00 29.45 76 GLU A CA 1
ATOM 595 C C . GLU A 1 76 ? 41.990 11.312 -11.560 1.00 29.45 76 GLU A C 1
ATOM 597 O O . GLU A 1 76 ? 42.242 11.377 -10.354 1.00 29.45 76 GLU A O 1
ATOM 602 N N . PRO A 1 77 ? 41.099 10.429 -12.043 1.00 33.19 77 PRO A N 1
ATOM 603 C CA . PRO A 1 77 ? 40.458 9.439 -11.194 1.00 33.19 77 PRO A CA 1
ATOM 604 C C . PRO A 1 77 ? 41.419 8.269 -10.966 1.00 33.19 77 PRO A C 1
ATOM 606 O O . PRO A 1 77 ? 41.598 7.411 -11.829 1.00 33.19 77 PRO A O 1
ATOM 609 N N . THR A 1 78 ? 42.031 8.214 -9.787 1.00 38.25 78 THR A N 1
ATOM 610 C CA . THR A 1 78 ? 42.649 6.992 -9.260 1.00 38.25 78 THR A CA 1
ATOM 611 C C . THR A 1 78 ? 41.590 6.192 -8.507 1.00 38.25 78 THR A C 1
ATOM 613 O O . THR A 1 78 ? 41.542 6.255 -7.287 1.00 38.25 78 THR A O 1
ATOM 616 N N . ASP A 1 79 ? 40.670 5.565 -9.239 1.00 33.38 79 ASP A N 1
ATOM 617 C CA . ASP A 1 79 ? 40.112 4.235 -8.945 1.00 33.38 79 ASP A CA 1
ATOM 618 C C . ASP A 1 79 ? 38.836 3.988 -9.753 1.00 33.38 79 ASP A C 1
ATOM 620 O O . ASP A 1 79 ? 37.898 4.783 -9.792 1.00 33.38 79 ASP A O 1
ATOM 624 N N . ALA A 1 80 ? 38.822 2.845 -10.431 1.00 43.03 80 ALA A N 1
ATOM 625 C CA . ALA A 1 80 ? 37.758 2.410 -11.316 1.00 43.03 80 ALA A CA 1
ATOM 626 C C . ALA A 1 80 ? 36.699 1.597 -10.558 1.00 43.03 80 ALA A C 1
ATOM 628 O O . ALA A 1 80 ? 36.466 0.450 -10.910 1.00 43.03 80 ALA A O 1
ATOM 629 N N . THR A 1 81 ? 36.051 2.173 -9.543 1.00 37.53 81 THR A N 1
ATOM 630 C CA . THR A 1 81 ? 34.825 1.614 -8.936 1.00 37.53 81 THR A CA 1
ATOM 631 C C . THR A 1 81 ? 34.016 2.702 -8.221 1.00 37.53 81 THR A C 1
ATOM 633 O O . THR A 1 81 ? 33.924 2.695 -6.999 1.00 37.53 81 THR A O 1
ATOM 636 N N . ASP A 1 82 ? 33.424 3.639 -8.967 1.00 30.25 82 ASP A N 1
ATOM 637 C CA . ASP A 1 82 ? 32.255 4.394 -8.487 1.00 30.25 82 ASP A CA 1
ATOM 638 C C . ASP A 1 82 ? 31.415 4.894 -9.674 1.00 30.25 82 ASP A C 1
ATOM 640 O O . ASP A 1 82 ? 31.485 6.038 -10.121 1.00 30.25 82 ASP A O 1
ATOM 644 N N . TYR A 1 83 ? 30.669 3.973 -10.283 1.00 34.59 83 TYR A N 1
ATOM 645 C CA . TYR A 1 83 ? 29.576 4.321 -11.185 1.00 34.59 83 TYR A CA 1
ATOM 646 C C . TYR A 1 83 ? 28.318 4.392 -10.325 1.00 34.59 83 TYR A C 1
ATOM 648 O O . TYR A 1 83 ? 27.671 3.367 -10.144 1.00 34.59 83 TYR A O 1
ATOM 656 N N . LEU A 1 84 ? 28.020 5.571 -9.767 1.00 40.28 84 LEU A N 1
ATOM 657 C CA . LEU A 1 84 ? 26.683 6.133 -9.515 1.00 40.28 84 LEU A CA 1
ATOM 658 C C . LEU A 1 84 ? 26.819 7.418 -8.666 1.00 40.28 84 LEU A C 1
ATOM 660 O O . LEU A 1 84 ? 27.373 7.389 -7.582 1.00 40.28 84 LEU A O 1
ATOM 664 N N . GLN A 1 85 ? 26.190 8.506 -9.134 1.00 33.72 85 GLN A N 1
ATOM 665 C CA . GLN A 1 85 ? 25.970 9.805 -8.457 1.00 33.72 85 GLN A CA 1
ATOM 666 C C . GLN A 1 85 ? 27.066 10.888 -8.588 1.00 33.72 85 GLN A C 1
ATOM 668 O O . GLN A 1 85 ? 27.993 10.984 -7.800 1.00 33.72 85 GLN A O 1
ATOM 673 N N . THR A 1 86 ? 26.887 11.799 -9.554 1.00 27.05 86 THR A N 1
ATOM 674 C CA . THR A 1 86 ? 26.668 13.254 -9.343 1.00 27.05 86 THR A CA 1
ATOM 675 C C . THR A 1 86 ? 26.622 13.966 -10.704 1.00 27.05 86 THR A C 1
ATOM 677 O O . THR A 1 86 ? 27.625 14.201 -11.368 1.00 27.05 86 THR A O 1
ATOM 680 N N . THR A 1 87 ? 25.418 14.308 -11.159 1.00 33.50 87 THR A N 1
ATOM 681 C CA . THR A 1 87 ? 25.198 15.227 -12.281 1.00 33.50 87 THR A CA 1
ATOM 682 C C . THR A 1 87 ? 25.309 16.666 -11.772 1.00 33.50 87 THR A C 1
ATOM 684 O O . THR A 1 87 ? 24.317 17.222 -11.312 1.00 33.50 87 THR A O 1
ATOM 687 N N . GLU A 1 88 ? 26.486 17.282 -11.834 1.00 44.94 88 GLU A N 1
ATOM 688 C CA . GLU A 1 88 ? 26.618 18.748 -11.769 1.00 44.94 88 GLU A CA 1
ATOM 689 C C . GLU A 1 88 ? 26.666 19.271 -13.219 1.00 44.94 88 GLU A C 1
ATOM 691 O O . GLU A 1 88 ? 27.716 19.161 -13.856 1.00 44.94 88 GLU A O 1
ATOM 696 N N . PRO A 1 89 ? 25.567 19.793 -13.811 1.00 47.97 89 PRO A N 1
ATOM 697 C CA . PRO A 1 89 ? 25.554 20.123 -15.238 1.00 47.97 89 PRO A CA 1
ATOM 698 C C . PRO A 1 89 ? 26.216 21.475 -15.549 1.00 47.97 89 PRO A C 1
ATOM 700 O O . PRO A 1 89 ? 26.526 21.748 -16.708 1.00 47.97 89 PRO A O 1
ATOM 703 N N . TYR A 1 90 ? 26.471 22.320 -14.540 1.00 59.66 90 TYR A N 1
ATOM 704 C CA . TYR A 1 90 ? 26.915 23.702 -14.738 1.00 59.66 90 TYR A CA 1
ATOM 705 C C . TYR A 1 90 ? 28.033 24.078 -13.765 1.00 59.66 90 TYR A C 1
ATOM 707 O O . TYR A 1 90 ? 27.834 24.141 -12.552 1.00 59.66 90 TYR A O 1
ATOM 715 N N . LYS A 1 91 ? 29.220 24.395 -14.294 1.00 63.09 91 LYS A N 1
ATOM 716 C CA . LYS A 1 91 ? 30.328 24.890 -13.468 1.00 63.09 91 LYS A CA 1
ATOM 717 C C . LYS A 1 91 ? 29.957 26.249 -12.880 1.00 63.09 91 LYS A C 1
ATOM 719 O O . LYS A 1 91 ? 29.683 27.197 -13.615 1.00 63.09 91 LYS A O 1
ATOM 724 N N . THR A 1 92 ? 29.953 26.333 -11.554 1.00 70.94 92 THR A N 1
ATOM 725 C CA . THR A 1 92 ? 29.693 27.569 -10.811 1.00 70.94 92 THR A CA 1
ATOM 726 C C . THR A 1 92 ? 31.017 28.228 -10.431 1.00 70.94 92 THR A C 1
ATOM 728 O O . THR A 1 92 ? 31.924 27.572 -9.929 1.00 70.94 92 THR A O 1
ATOM 731 N N . TYR A 1 93 ? 31.125 29.533 -10.661 1.00 81.62 93 TYR A N 1
ATOM 732 C CA . TYR A 1 93 ? 32.287 30.348 -10.333 1.00 81.62 93 TYR A CA 1
ATOM 733 C C . TYR A 1 93 ? 31.925 31.368 -9.251 1.00 81.62 93 TYR A C 1
ATOM 735 O O . TYR A 1 93 ? 31.000 32.164 -9.425 1.00 81.62 93 TYR A O 1
ATOM 743 N N . LEU A 1 94 ? 32.653 31.354 -8.134 1.00 83.94 94 LEU A N 1
ATOM 744 C CA . LEU A 1 94 ? 32.469 32.308 -7.043 1.00 83.94 94 LEU A CA 1
ATOM 745 C C . LEU A 1 94 ? 33.360 33.535 -7.273 1.00 83.94 94 LEU A C 1
ATOM 747 O O . LEU A 1 94 ? 34.584 33.441 -7.277 1.00 83.94 94 LEU A O 1
ATOM 751 N N . LEU A 1 95 ? 32.737 34.691 -7.475 1.00 87.38 95 LEU A N 1
ATOM 752 C CA . LEU A 1 95 ? 33.406 35.967 -7.699 1.00 87.38 95 LEU A CA 1
ATOM 753 C C . LEU A 1 95 ? 33.339 36.811 -6.426 1.00 87.38 95 LEU A C 1
ATOM 755 O O . LEU A 1 95 ? 32.257 37.230 -6.022 1.00 87.38 95 LEU A O 1
ATOM 759 N N . HIS A 1 96 ? 34.483 37.099 -5.818 1.00 89.88 96 HIS A N 1
ATOM 760 C CA . HIS A 1 96 ? 34.569 37.981 -4.656 1.00 89.88 96 HIS A CA 1
ATOM 761 C C . HIS A 1 96 ? 34.793 39.418 -5.124 1.00 89.88 96 HIS A C 1
ATOM 763 O O . HIS A 1 96 ? 35.672 39.654 -5.951 1.00 89.88 96 HIS A O 1
ATOM 769 N N . VAL A 1 97 ? 34.008 40.376 -4.620 1.00 92.56 97 VAL A N 1
ATOM 770 C CA . VAL A 1 97 ? 34.069 41.790 -5.026 1.00 92.56 97 VAL A CA 1
ATOM 771 C C . VAL A 1 97 ? 34.201 42.707 -3.814 1.00 92.56 97 VAL A C 1
ATOM 773 O O . VAL A 1 97 ? 33.452 42.585 -2.849 1.00 92.56 97 VAL A O 1
ATOM 776 N N . GLN A 1 98 ? 35.110 43.677 -3.897 1.00 93.31 98 GLN A N 1
ATOM 777 C CA . GLN A 1 98 ? 35.250 44.770 -2.933 1.00 93.31 98 GLN A CA 1
ATOM 778 C C . GLN A 1 98 ? 35.302 46.110 -3.670 1.00 93.31 98 GLN A C 1
ATOM 780 O O . GLN A 1 98 ? 35.906 46.218 -4.738 1.00 93.31 98 GLN A O 1
ATOM 785 N N . CYS A 1 99 ? 34.692 47.146 -3.104 1.00 93.38 99 CYS A N 1
ATOM 786 C CA . CYS A 1 99 ? 34.657 48.488 -3.681 1.00 93.38 99 CYS A CA 1
ATOM 787 C C . CYS A 1 99 ? 35.150 49.528 -2.674 1.00 93.38 99 CYS A C 1
ATOM 789 O O . CYS A 1 99 ? 34.901 49.413 -1.475 1.00 93.38 99 CYS A O 1
ATOM 791 N N . LYS A 1 100 ? 35.826 50.565 -3.171 1.00 93.00 100 LYS A N 1
ATOM 792 C CA . LYS A 1 100 ? 36.363 51.661 -2.363 1.00 93.00 100 LYS A CA 1
ATOM 793 C C . LYS A 1 100 ? 35.487 52.905 -2.465 1.00 93.00 100 LYS A C 1
ATOM 795 O O . LYS A 1 100 ? 35.264 53.433 -3.559 1.00 93.00 100 LYS A O 1
ATOM 800 N N . GLU A 1 101 ? 35.012 53.404 -1.333 1.00 90.81 101 GLU A N 1
ATOM 801 C CA . GLU A 1 101 ? 34.215 54.630 -1.243 1.00 90.81 101 GLU A CA 1
ATOM 802 C C . GLU A 1 101 ? 35.086 55.895 -1.459 1.00 90.81 101 GLU A C 1
ATOM 804 O O . GLU A 1 101 ? 36.317 55.836 -1.370 1.00 90.81 101 GLU A O 1
ATOM 809 N N . PRO A 1 102 ? 34.490 57.065 -1.774 1.00 88.88 102 PRO A N 1
ATOM 810 C CA . PRO A 1 102 ? 35.226 58.316 -1.998 1.00 88.88 102 PRO A CA 1
ATOM 811 C C . PRO A 1 102 ? 36.030 58.827 -0.799 1.00 88.88 102 PRO A C 1
ATOM 813 O O . PRO A 1 102 ? 36.977 59.584 -0.992 1.00 88.88 102 PRO A O 1
ATOM 816 N N . ASP A 1 103 ? 35.675 58.417 0.418 1.00 86.81 103 ASP A N 1
ATOM 817 C CA . ASP A 1 103 ? 36.408 58.731 1.650 1.00 86.81 103 ASP A CA 1
ATOM 818 C C . ASP A 1 103 ? 37.606 57.794 1.904 1.00 86.81 103 ASP A C 1
ATOM 820 O O . ASP A 1 103 ? 38.340 57.966 2.876 1.00 86.81 103 ASP A O 1
ATOM 824 N N . GLY A 1 104 ? 37.828 56.824 1.010 1.00 83.81 104 GLY A N 1
ATOM 825 C CA . GLY A 1 104 ? 38.927 55.869 1.065 1.00 83.81 104 GLY A CA 1
ATOM 826 C C . GLY A 1 104 ? 38.619 54.579 1.824 1.00 83.81 104 GLY A C 1
ATOM 827 O O . GLY A 1 104 ? 39.483 53.701 1.840 1.00 83.81 104 GLY A O 1
ATOM 828 N N . THR A 1 105 ? 37.425 54.436 2.408 1.00 88.69 105 THR A N 1
ATOM 829 C CA . THR A 1 105 ? 36.996 53.198 3.076 1.00 88.69 105 THR A CA 1
ATOM 830 C C . THR A 1 105 ? 36.728 52.078 2.066 1.00 88.69 105 THR A C 1
ATOM 832 O O . THR A 1 105 ? 36.321 52.329 0.931 1.00 88.69 105 THR A O 1
ATOM 835 N N . ILE A 1 106 ? 37.005 50.832 2.455 1.00 88.75 106 ILE A N 1
ATOM 836 C CA . ILE A 1 106 ? 36.826 49.643 1.609 1.00 88.75 106 ILE A CA 1
ATOM 837 C C . ILE A 1 106 ? 35.619 48.865 2.130 1.00 88.75 106 ILE A C 1
ATOM 839 O O . ILE A 1 106 ? 35.497 48.652 3.337 1.00 88.75 106 ILE A O 1
ATOM 843 N N . SER A 1 107 ? 34.732 48.457 1.225 1.00 88.69 107 SER A N 1
ATOM 844 C CA . SER A 1 107 ? 33.568 47.643 1.560 1.00 88.69 107 SER A CA 1
ATOM 845 C C . SER A 1 107 ? 33.965 46.249 2.041 1.00 88.69 107 SER A C 1
ATOM 847 O O . SER A 1 107 ? 34.996 45.708 1.640 1.00 88.69 107 SER A O 1
ATOM 849 N N . ASP A 1 108 ? 33.067 45.607 2.781 1.00 87.31 108 ASP A N 1
ATOM 850 C CA . ASP A 1 108 ? 33.158 44.167 3.003 1.00 87.31 108 ASP A CA 1
ATOM 851 C C . ASP A 1 108 ? 33.171 43.409 1.663 1.00 87.31 108 ASP A C 1
ATOM 853 O O . ASP A 1 108 ? 32.653 43.882 0.640 1.00 87.31 108 ASP A O 1
ATOM 857 N N . GLU A 1 109 ? 33.779 42.226 1.670 1.00 87.25 109 GLU A N 1
ATOM 858 C CA . GLU A 1 109 ? 33.818 41.348 0.505 1.00 87.25 109 GLU A CA 1
ATOM 859 C C . GLU A 1 109 ? 32.423 40.794 0.196 1.00 87.25 109 GLU A C 1
ATOM 861 O O . GLU A 1 109 ? 31.779 40.175 1.042 1.00 87.25 109 GLU A O 1
ATOM 866 N N . HIS A 1 110 ? 31.958 41.018 -1.032 1.00 88.31 110 HIS A N 1
ATOM 867 C CA . HIS A 1 110 ? 30.665 40.556 -1.521 1.00 88.31 110 HIS A CA 1
ATOM 868 C C . HIS A 1 110 ? 30.854 39.407 -2.522 1.00 88.31 110 HIS A C 1
ATOM 870 O O . HIS A 1 110 ? 31.389 39.638 -3.611 1.00 88.31 110 HIS A O 1
ATOM 876 N N . PRO A 1 111 ? 30.419 38.179 -2.189 1.00 87.94 111 PRO A N 1
ATOM 877 C CA . PRO A 1 111 ? 30.468 37.053 -3.109 1.00 87.94 111 PRO A CA 1
ATOM 878 C C . PRO A 1 111 ? 29.288 37.066 -4.094 1.00 87.94 111 PRO A C 1
ATOM 880 O O . PRO A 1 111 ? 28.130 37.201 -3.697 1.00 87.94 111 PRO A O 1
ATOM 883 N N . PHE A 1 112 ? 29.572 36.839 -5.376 1.00 87.44 112 PHE A N 1
ATOM 884 C CA . PHE A 1 112 ? 28.585 36.582 -6.424 1.00 87.44 112 PHE A CA 1
ATOM 885 C C . PHE A 1 112 ? 28.809 35.202 -7.037 1.00 87.44 112 PHE A C 1
ATOM 887 O O . PHE A 1 112 ? 29.923 34.862 -7.427 1.00 87.44 112 PHE A O 1
ATOM 894 N N . LEU A 1 113 ? 27.740 34.416 -7.159 1.00 82.94 113 LEU A N 1
ATOM 895 C CA . LEU A 1 113 ? 27.765 33.162 -7.908 1.00 82.94 113 LEU A CA 1
ATOM 896 C C . LEU A 1 113 ? 27.512 33.462 -9.384 1.00 82.94 113 LEU A C 1
ATOM 898 O O . LEU A 1 113 ? 26.477 34.029 -9.732 1.00 82.94 113 LEU A O 1
ATOM 902 N N . ILE A 1 114 ? 28.459 33.080 -10.234 1.00 87.69 114 ILE A N 1
ATOM 903 C CA . ILE A 1 114 ? 28.399 33.253 -11.682 1.00 87.69 114 ILE A CA 1
ATOM 904 C C . ILE A 1 114 ? 28.383 31.870 -12.335 1.00 87.69 114 ILE A C 1
ATOM 906 O O . ILE A 1 114 ? 29.212 31.023 -12.008 1.00 87.69 114 ILE A O 1
ATOM 910 N N . ARG A 1 115 ? 27.458 31.620 -13.261 1.00 85.75 115 ARG A N 1
ATOM 911 C CA . ARG A 1 115 ? 27.327 30.334 -13.966 1.00 85.75 115 ARG A CA 1
ATOM 912 C C . ARG A 1 115 ? 27.325 30.523 -15.481 1.00 85.75 115 ARG A C 1
ATOM 914 O O . ARG A 1 115 ? 26.920 31.568 -15.997 1.00 85.75 115 ARG A O 1
ATOM 921 N N . HIS A 1 116 ? 27.740 29.475 -16.182 1.00 84.38 116 HIS A N 1
ATOM 922 C CA . HIS A 1 116 ? 27.571 29.337 -17.622 1.00 84.38 116 HIS A CA 1
ATOM 923 C C . HIS A 1 116 ? 26.635 28.164 -17.916 1.00 84.38 116 HIS A C 1
ATOM 925 O O . HIS A 1 116 ? 26.951 27.027 -17.567 1.00 84.38 116 HIS A O 1
ATOM 931 N N . ASP A 1 117 ? 25.514 28.459 -18.568 1.00 85.94 117 ASP A N 1
ATOM 932 C CA . ASP A 1 117 ? 24.493 27.484 -18.943 1.00 85.94 117 ASP A CA 1
ATOM 933 C C . ASP A 1 117 ? 23.992 27.777 -20.371 1.00 85.94 117 ASP A C 1
ATOM 935 O O . ASP A 1 117 ? 23.252 28.744 -20.587 1.00 85.94 117 ASP A O 1
ATOM 939 N N . PRO A 1 118 ? 24.429 26.985 -21.367 1.00 84.56 118 PRO A N 1
ATOM 940 C CA . PRO A 1 118 ? 24.056 27.172 -22.762 1.00 84.56 118 PRO A CA 1
ATOM 941 C C . PRO A 1 118 ? 22.793 26.396 -23.172 1.00 84.56 118 PRO A C 1
ATOM 943 O O . PRO A 1 118 ? 22.388 26.486 -24.333 1.00 84.56 118 PRO A O 1
ATOM 946 N N . THR A 1 119 ? 22.201 25.593 -22.285 1.00 87.56 119 THR A N 1
ATOM 947 C CA . THR A 1 119 ? 21.157 24.629 -22.644 1.00 87.56 119 THR A CA 1
ATOM 948 C C . THR A 1 119 ? 19.770 25.108 -22.229 1.00 87.56 119 THR A C 1
ATOM 950 O O . THR A 1 119 ? 19.583 25.530 -21.093 1.00 87.56 119 THR A O 1
ATOM 953 N N . PRO A 1 120 ? 18.764 25.040 -23.120 1.00 89.69 120 PRO A N 1
ATOM 954 C CA . PRO A 1 120 ? 17.382 25.220 -22.703 1.00 89.69 120 PRO A CA 1
ATOM 955 C C . PRO A 1 120 ? 16.944 24.094 -21.755 1.00 89.69 120 PRO A C 1
ATOM 957 O O . PRO A 1 120 ? 17.334 22.941 -21.973 1.00 89.69 120 PRO A O 1
ATOM 960 N N . PRO A 1 121 ? 16.099 24.391 -20.754 1.00 94.31 121 PRO A N 1
ATOM 961 C CA . PRO A 1 121 ? 15.617 23.383 -19.819 1.00 94.31 121 PRO A CA 1
ATOM 962 C C . PRO A 1 121 ? 14.661 22.398 -20.504 1.00 94.31 121 PRO A C 1
ATOM 964 O O . PRO A 1 121 ? 13.863 22.777 -21.366 1.00 94.31 121 PRO A O 1
ATOM 967 N N . LYS A 1 122 ? 14.667 21.136 -20.077 1.00 92.81 122 LYS A N 1
ATOM 968 C CA . LYS A 1 122 ? 13.733 20.097 -20.523 1.00 92.81 122 LYS A CA 1
ATOM 969 C C . LYS A 1 122 ? 12.686 19.815 -19.459 1.00 92.81 122 LYS A C 1
ATOM 971 O O . LYS A 1 122 ? 12.982 19.636 -18.278 1.00 92.81 122 LYS A O 1
ATOM 976 N N . ILE A 1 123 ? 11.436 19.699 -19.897 1.00 90.75 123 ILE A N 1
ATOM 977 C CA . ILE A 1 123 ? 10.346 19.218 -19.049 1.00 90.75 123 ILE A CA 1
ATOM 978 C C . ILE A 1 123 ? 10.390 17.688 -19.054 1.00 90.75 123 ILE A C 1
ATOM 980 O O . ILE A 1 123 ? 10.014 17.050 -20.033 1.00 90.75 123 ILE A O 1
ATOM 984 N N . LEU A 1 124 ? 10.873 17.108 -17.956 1.00 84.69 124 LEU A N 1
ATOM 985 C CA . LEU A 1 124 ? 11.003 15.661 -17.771 1.00 84.69 124 LEU A CA 1
ATOM 986 C C . LEU A 1 124 ? 9.655 15.000 -17.480 1.00 84.69 124 LEU A C 1
ATOM 988 O O . LEU A 1 124 ? 9.410 13.869 -17.888 1.00 84.69 124 LEU A O 1
ATOM 992 N N . ILE A 1 125 ? 8.795 15.690 -16.728 1.00 81.25 125 ILE A N 1
ATOM 993 C CA . ILE A 1 125 ? 7.468 15.208 -16.344 1.00 81.25 125 ILE A CA 1
ATOM 994 C C . ILE A 1 125 ? 6.474 16.363 -16.450 1.00 81.25 125 ILE A C 1
ATOM 996 O O . ILE A 1 125 ? 6.731 17.444 -15.921 1.00 81.25 125 ILE A O 1
ATOM 1000 N N . ALA A 1 126 ? 5.322 16.106 -17.072 1.00 85.00 126 ALA A N 1
ATOM 1001 C CA . ALA A 1 126 ? 4.169 16.999 -17.072 1.00 85.00 126 ALA A CA 1
ATOM 1002 C C . ALA A 1 126 ? 2.868 16.186 -17.054 1.00 85.00 126 ALA A C 1
ATOM 1004 O O . ALA A 1 126 ? 2.542 15.525 -18.037 1.00 85.00 126 ALA A O 1
ATOM 1005 N N . TYR A 1 127 ? 2.120 16.233 -15.951 1.00 79.31 127 TYR A N 1
ATOM 1006 C CA . TYR A 1 127 ? 0.818 15.562 -15.845 1.00 79.31 127 TYR A CA 1
ATOM 1007 C C . TYR A 1 127 ? -0.150 16.316 -14.926 1.00 79.31 127 TYR A C 1
ATOM 1009 O O . TYR A 1 127 ? 0.246 17.190 -14.147 1.00 79.31 127 TYR A O 1
ATOM 1017 N N . VAL A 1 128 ? -1.433 15.962 -15.023 1.00 78.50 128 VAL A N 1
ATOM 1018 C CA . VAL A 1 128 ? -2.489 16.423 -14.113 1.00 78.50 128 VAL A CA 1
ATOM 1019 C C . VAL A 1 128 ? -2.778 15.311 -13.103 1.00 78.50 128 VAL A C 1
ATOM 1021 O O . VAL A 1 128 ? -3.028 14.174 -13.508 1.00 78.50 128 VAL A O 1
ATOM 1024 N N . SER A 1 129 ? -2.742 15.603 -11.799 1.00 72.12 129 SER A N 1
ATOM 1025 C CA . SER A 1 129 ? -3.077 14.613 -10.760 1.00 72.12 129 SER A CA 1
ATOM 1026 C C . SER A 1 129 ? -4.452 13.986 -11.023 1.00 72.12 129 SER A C 1
ATOM 1028 O O . SER A 1 129 ? -5.407 14.702 -11.327 1.00 72.12 129 SER A O 1
ATOM 1030 N N . GLY A 1 130 ? -4.547 12.657 -10.915 1.00 57.50 130 GLY A N 1
ATOM 1031 C CA . GLY A 1 130 ? -5.783 11.901 -11.166 1.00 57.50 130 GLY A CA 1
ATOM 1032 C C . GLY A 1 130 ? -6.023 11.499 -12.631 1.00 57.50 130 GLY A C 1
ATOM 1033 O O . GLY A 1 130 ? -7.014 10.830 -12.917 1.00 57.50 130 GLY A O 1
ATOM 1034 N N . THR A 1 131 ? -5.121 11.856 -13.553 1.00 52.84 131 THR A N 1
ATOM 1035 C CA . THR A 1 131 ? -5.068 11.308 -14.921 1.00 52.84 131 THR A CA 1
ATOM 1036 C C . THR A 1 131 ? -3.840 10.403 -15.043 1.00 52.84 131 THR A C 1
ATOM 1038 O O . THR A 1 131 ? -2.758 10.775 -14.590 1.00 52.84 131 THR A O 1
ATOM 1041 N N . THR A 1 132 ? -3.996 9.183 -15.563 1.00 44.62 132 THR A N 1
ATOM 1042 C CA . THR A 1 132 ? -2.889 8.216 -15.645 1.00 44.62 132 THR A CA 1
ATOM 1043 C C . THR A 1 132 ? -1.793 8.723 -16.594 1.00 44.62 132 THR A C 1
ATOM 1045 O O . THR A 1 132 ? -2.133 9.207 -17.674 1.00 44.62 132 THR A O 1
ATOM 1048 N N . PRO A 1 133 ? -0.492 8.576 -16.267 1.00 39.53 133 PRO A N 1
ATOM 1049 C CA . PRO A 1 133 ? 0.596 9.057 -17.129 1.00 39.53 133 PRO A CA 1
ATOM 1050 C C . PRO A 1 133 ? 0.724 8.302 -18.466 1.00 39.53 133 PRO A C 1
ATOM 1052 O O . PRO A 1 133 ? 1.341 8.815 -19.394 1.00 39.53 133 PRO A O 1
ATOM 1055 N N . TRP A 1 134 ? 0.130 7.108 -18.573 1.00 41.66 134 TRP A N 1
ATOM 1056 C CA . TRP A 1 134 ? 0.144 6.256 -19.764 1.00 41.66 134 TRP A CA 1
ATOM 1057 C C . TRP A 1 134 ? -1.225 5.588 -19.920 1.00 41.66 134 TRP A C 1
ATOM 1059 O O . TRP A 1 134 ? -1.506 4.581 -19.281 1.00 41.66 134 TRP A O 1
ATOM 1069 N N . GLY A 1 135 ? -2.111 6.180 -20.717 1.00 33.88 135 GLY A N 1
ATOM 1070 C CA . GLY A 1 135 ? -3.430 5.606 -20.981 1.00 33.88 135 GLY A CA 1
ATOM 1071 C C . GLY A 1 135 ? -4.343 6.578 -21.716 1.00 33.88 135 GLY A C 1
ATOM 1072 O O . GLY A 1 135 ? -4.435 7.749 -21.362 1.00 33.88 135 GLY A O 1
ATOM 1073 N N . SER A 1 136 ? -5.018 6.086 -22.750 1.00 37.62 136 SER A N 1
ATOM 1074 C CA . SER A 1 136 ? -5.945 6.808 -23.630 1.00 37.62 136 SER A CA 1
ATOM 1075 C C . SER A 1 136 ? -7.289 7.184 -22.985 1.00 37.62 136 SER A C 1
ATOM 1077 O O . SER A 1 136 ? -8.205 7.592 -23.695 1.00 37.62 136 SER A O 1
ATOM 1079 N N . GLU A 1 137 ? -7.430 7.080 -21.661 1.00 44.41 137 GLU A N 1
ATOM 1080 C CA . GLU A 1 137 ? -8.672 7.400 -20.954 1.00 44.41 137 GLU A CA 1
ATOM 1081 C C . GLU A 1 137 ? -8.531 8.682 -20.125 1.00 44.41 137 GLU A C 1
ATOM 1083 O O . GLU A 1 137 ? -7.913 8.730 -19.059 1.00 44.41 137 GLU A O 1
ATOM 1088 N N . GLN A 1 138 ? -9.125 9.758 -20.647 1.00 49.06 138 GLN A N 1
ATOM 1089 C CA . GLN A 1 138 ? -9.214 11.060 -19.989 1.00 49.06 138 GLN A CA 1
ATOM 1090 C C . GLN A 1 138 ? -10.159 10.969 -18.782 1.00 49.06 138 GLN A C 1
ATOM 1092 O O . GLN A 1 138 ? -11.375 11.077 -18.921 1.00 49.06 138 GLN A O 1
ATOM 1097 N N . ARG A 1 139 ? -9.605 10.780 -17.581 1.00 53.31 139 ARG A N 1
ATOM 1098 C CA . ARG A 1 139 ? -10.386 10.783 -16.334 1.00 53.31 139 ARG A CA 1
ATOM 1099 C C . ARG A 1 139 ? -10.835 12.206 -15.976 1.00 53.31 139 ARG A C 1
ATOM 1101 O O . ARG A 1 139 ? -10.063 13.162 -16.058 1.00 53.31 139 ARG A O 1
ATOM 1108 N N . ALA A 1 140 ? -12.102 12.347 -15.589 1.00 51.69 140 ALA A N 1
ATOM 1109 C CA . ALA A 1 140 ? -12.711 13.638 -15.284 1.00 51.69 140 ALA A CA 1
ATOM 1110 C C . ALA A 1 140 ? -12.347 14.153 -13.878 1.00 51.69 140 ALA A C 1
ATOM 1112 O O . ALA A 1 140 ? -12.290 13.379 -12.925 1.00 51.69 140 ALA A O 1
ATOM 1113 N N . VAL A 1 141 ? -12.149 15.465 -13.740 1.00 54.69 141 VAL A N 1
ATOM 1114 C CA . VAL A 1 141 ? -11.685 16.215 -12.560 1.00 54.69 141 VAL A CA 1
ATOM 1115 C C . VAL A 1 141 ? -12.804 17.142 -12.069 1.00 54.69 141 VAL A C 1
ATOM 1117 O O . VAL A 1 141 ? -13.424 17.829 -12.867 1.00 54.69 141 VAL A O 1
ATOM 1120 N N . THR A 1 142 ? -13.085 17.206 -10.764 1.00 50.25 142 THR A N 1
ATOM 1121 C CA . THR A 1 142 ? -14.358 17.805 -10.281 1.00 50.25 142 THR A CA 1
ATOM 1122 C C . THR A 1 142 ? -14.224 19.019 -9.377 1.00 50.25 142 THR A C 1
ATOM 1124 O O . THR A 1 142 ? -15.200 19.737 -9.179 1.00 50.25 142 THR A O 1
ATOM 1127 N N . THR A 1 143 ? -13.036 19.264 -8.817 1.00 58.38 143 THR A N 1
ATOM 1128 C CA . THR A 1 143 ? -12.793 20.396 -7.904 1.00 58.38 143 THR A CA 1
ATOM 1129 C C . THR A 1 143 ? -11.609 21.229 -8.332 1.00 58.38 143 THR A C 1
ATOM 1131 O O . THR A 1 143 ? -11.813 22.360 -8.768 1.00 58.38 143 THR A O 1
ATOM 1134 N N . ASN A 1 144 ? -10.398 20.681 -8.285 1.00 69.62 144 ASN A N 1
ATOM 1135 C CA . ASN A 1 144 ? -9.200 21.351 -8.768 1.00 69.62 144 ASN A CA 1
ATOM 1136 C C . ASN A 1 144 ? -8.381 20.414 -9.660 1.00 69.62 144 ASN A C 1
ATOM 1138 O O . ASN A 1 144 ? -8.140 19.269 -9.289 1.00 69.62 144 ASN A O 1
ATOM 1142 N N . ALA A 1 145 ? -7.908 20.916 -10.798 1.00 75.56 145 ALA A N 1
ATOM 1143 C CA . ALA A 1 145 ? -6.902 20.238 -11.604 1.00 75.56 145 ALA A CA 1
ATOM 1144 C C . ALA A 1 145 ? -5.512 20.637 -11.096 1.00 75.56 145 ALA A C 1
ATOM 1146 O O . ALA A 1 145 ? -5.144 21.812 -11.156 1.00 75.56 145 ALA A O 1
ATOM 1147 N N . VAL A 1 146 ? -4.758 19.673 -10.563 1.00 82.38 146 VAL A N 1
ATOM 1148 C CA . VAL A 1 146 ? -3.408 19.909 -10.032 1.00 82.38 146 VAL A CA 1
ATOM 1149 C C . VAL A 1 146 ? -2.382 19.558 -11.102 1.00 82.38 146 VAL A C 1
ATOM 1151 O O . VAL A 1 146 ? -2.257 18.401 -11.486 1.00 82.38 146 VAL A O 1
ATOM 1154 N N . PHE A 1 147 ? -1.666 20.556 -11.606 1.00 85.94 147 PHE A N 1
ATOM 1155 C CA . PHE A 1 147 ? -0.615 20.397 -12.605 1.00 85.94 147 PHE A CA 1
ATOM 1156 C C . PHE A 1 147 ? 0.716 20.168 -11.901 1.00 85.94 147 PHE A C 1
ATOM 1158 O O . PHE A 1 147 ? 1.102 20.984 -11.063 1.00 85.94 147 PHE A O 1
ATOM 1165 N N . ASN A 1 148 ? 1.424 19.104 -12.277 1.00 84.69 148 ASN A N 1
ATOM 1166 C CA . ASN A 1 148 ? 2.747 18.776 -11.755 1.00 84.69 148 ASN A CA 1
ATOM 1167 C C . ASN A 1 148 ? 3.760 18.785 -12.893 1.00 84.69 148 ASN A C 1
ATOM 1169 O O . ASN A 1 148 ? 3.605 18.047 -13.869 1.00 84.69 148 ASN A O 1
ATOM 1173 N N . ILE A 1 149 ? 4.790 19.615 -12.749 1.00 90.06 149 ILE A N 1
ATOM 1174 C CA . ILE A 1 149 ? 5.860 19.788 -13.728 1.00 90.06 149 ILE A CA 1
ATOM 1175 C C . ILE A 1 149 ? 7.198 19.550 -13.038 1.00 90.06 149 ILE A C 1
ATOM 1177 O O . ILE A 1 149 ? 7.466 20.140 -11.989 1.00 90.06 149 ILE A O 1
ATOM 1181 N N . ARG A 1 150 ? 8.047 18.721 -13.646 1.00 90.88 150 ARG A N 1
ATOM 1182 C CA . ARG A 1 150 ? 9.442 18.541 -13.235 1.00 90.88 150 ARG A CA 1
ATOM 1183 C C . ARG A 1 150 ? 10.371 18.826 -14.401 1.00 90.88 150 ARG A C 1
ATOM 1185 O O . ARG A 1 150 ? 10.175 18.274 -15.484 1.00 90.88 150 ARG A O 1
ATOM 1192 N N . THR A 1 151 ? 11.378 19.651 -14.161 1.00 90.94 151 THR A N 1
ATOM 1193 C CA . THR A 1 151 ? 12.425 20.004 -15.122 1.00 90.94 151 THR A CA 1
ATOM 1194 C C . THR A 1 151 ? 13.768 19.402 -14.717 1.00 90.94 151 THR A C 1
ATOM 1196 O O . THR A 1 151 ? 13.965 19.028 -13.559 1.00 90.94 151 THR A O 1
ATOM 1199 N N . ASP A 1 152 ? 14.677 19.268 -15.679 1.00 86.19 152 ASP A N 1
ATOM 1200 C CA . ASP A 1 152 ? 16.085 18.915 -15.440 1.00 86.19 152 ASP A CA 1
ATOM 1201 C C . ASP A 1 152 ? 16.915 20.086 -14.883 1.00 86.19 152 ASP A C 1
ATOM 1203 O O . ASP A 1 152 ? 17.997 19.863 -14.349 1.00 86.19 152 ASP A O 1
ATOM 1207 N N . ASP A 1 153 ? 16.378 21.306 -14.954 1.00 87.81 153 ASP A N 1
ATOM 1208 C CA . ASP A 1 153 ? 17.028 22.551 -14.535 1.00 87.81 153 ASP A CA 1
ATOM 1209 C C . ASP A 1 153 ? 16.169 23.371 -13.548 1.00 87.81 153 ASP A C 1
ATOM 1211 O O . ASP A 1 153 ? 14.956 23.166 -13.428 1.00 87.81 153 ASP A O 1
ATOM 1215 N N . GLU A 1 154 ? 16.773 24.332 -12.847 1.00 88.56 154 GLU A N 1
ATOM 1216 C CA . GLU A 1 154 ? 16.079 25.311 -12.010 1.00 88.56 154 GLU A CA 1
ATOM 1217 C C . GLU A 1 154 ? 15.348 26.330 -12.898 1.00 88.56 154 GLU A C 1
ATOM 1219 O O . GLU A 1 154 ? 15.948 27.194 -13.539 1.00 88.56 154 GLU A O 1
ATOM 1224 N N . THR A 1 155 ? 14.018 26.254 -12.923 1.00 93.75 155 THR A N 1
ATOM 1225 C CA . THR A 1 155 ? 13.182 27.037 -13.838 1.00 93.75 155 THR A CA 1
ATOM 1226 C C . THR A 1 155 ? 12.102 27.835 -13.121 1.00 93.75 155 THR A C 1
ATOM 1228 O O . THR A 1 155 ? 11.760 27.562 -11.973 1.00 93.75 155 THR A O 1
ATOM 1231 N N . ILE A 1 156 ? 11.534 28.817 -13.815 1.00 94.75 156 ILE A N 1
ATOM 1232 C CA . ILE A 1 156 ? 10.196 29.352 -13.554 1.00 94.75 156 ILE A CA 1
ATOM 1233 C C . ILE A 1 156 ? 9.269 28.896 -14.678 1.00 94.75 156 ILE A C 1
ATOM 1235 O O . ILE A 1 156 ? 9.618 29.001 -15.850 1.00 94.75 156 ILE A O 1
ATOM 1239 N N . CYS A 1 157 ? 8.074 28.414 -14.350 1.00 95.31 157 CYS A N 1
ATOM 1240 C CA . CYS A 1 157 ? 7.137 27.919 -15.357 1.00 95.31 157 CYS A CA 1
ATOM 1241 C C . CYS A 1 157 ? 5.922 28.835 -15.507 1.00 95.31 157 CYS A C 1
ATOM 1243 O O . CYS A 1 157 ? 5.367 29.351 -14.530 1.00 95.31 157 CYS A O 1
ATOM 1245 N N . LYS A 1 158 ? 5.472 29.003 -16.750 1.00 94.75 158 LYS A N 1
ATOM 1246 C CA . LYS A 1 158 ? 4.224 29.675 -17.107 1.00 94.75 158 LYS A CA 1
ATOM 1247 C C . LYS A 1 158 ? 3.277 28.733 -17.833 1.00 94.75 158 LYS A C 1
ATOM 1249 O O . LYS A 1 158 ? 3.701 27.716 -18.373 1.00 94.75 158 LYS A O 1
ATOM 1254 N N . TYR A 1 159 ? 1.990 29.072 -17.832 1.00 93.81 159 TYR A N 1
ATOM 1255 C CA . TYR A 1 159 ? 0.967 28.278 -18.501 1.00 93.81 159 TYR A CA 1
ATOM 1256 C C . TYR A 1 159 ? -0.068 29.136 -19.234 1.00 93.81 159 TYR A C 1
ATOM 1258 O O . TYR A 1 159 ? -0.351 30.280 -18.867 1.00 93.81 159 TYR A O 1
ATOM 1266 N N . SER A 1 160 ? -0.668 28.573 -20.282 1.00 89.06 160 SER A N 1
ATOM 1267 C CA . SER A 1 160 ? -1.741 29.213 -21.045 1.00 89.06 160 SER A CA 1
ATOM 1268 C C . SER A 1 160 ? -2.591 28.197 -21.799 1.00 89.06 160 SER A C 1
ATOM 1270 O O . SER A 1 160 ? -2.107 27.150 -22.205 1.00 89.06 160 SER A O 1
ATOM 1272 N N . ARG A 1 161 ? -3.859 28.533 -22.046 1.00 87.75 161 ARG A N 1
ATOM 1273 C CA . ARG A 1 161 ? -4.742 27.758 -22.936 1.00 87.75 161 ARG A CA 1
ATOM 1274 C C . ARG A 1 161 ? -4.598 28.140 -24.411 1.00 87.75 161 ARG A C 1
ATOM 1276 O O . ARG A 1 161 ? -5.064 27.412 -25.277 1.00 87.75 161 ARG A O 1
ATOM 1283 N N . TYR A 1 162 ? -3.994 29.294 -24.697 1.00 85.56 162 TYR A N 1
ATOM 1284 C CA . TYR A 1 162 ? -4.103 29.946 -26.010 1.00 85.56 162 TYR A CA 1
ATOM 1285 C C . TYR A 1 162 ? -2.771 30.112 -26.740 1.00 85.56 162 TYR A C 1
ATOM 1287 O O . TYR A 1 162 ? -2.755 30.300 -27.949 1.00 85.56 162 TYR A O 1
ATOM 1295 N N . THR A 1 163 ? -1.650 30.082 -26.022 1.00 89.31 163 THR A N 1
ATOM 1296 C CA . THR A 1 163 ? -0.319 30.323 -26.593 1.00 89.31 163 THR A CA 1
ATOM 1297 C C . THR A 1 163 ? 0.699 29.357 -26.006 1.00 89.31 163 THR A C 1
ATOM 1299 O O . THR A 1 163 ? 0.540 28.906 -24.874 1.00 89.31 163 THR A O 1
ATOM 1302 N N . LYS A 1 164 ? 1.739 29.060 -26.787 1.00 92.94 164 LYS A N 1
ATOM 1303 C CA . LYS A 1 164 ? 2.881 28.210 -26.428 1.00 92.94 164 LYS A CA 1
ATOM 1304 C C . LYS A 1 164 ? 4.169 29.018 -26.220 1.00 92.94 164 LYS A C 1
ATOM 1306 O O . LYS A 1 164 ? 5.243 28.441 -26.179 1.00 92.94 164 LYS A O 1
ATOM 1311 N N . THR A 1 165 ? 4.080 30.344 -26.124 1.00 91.81 165 THR A N 1
ATOM 1312 C CA . THR A 1 165 ? 5.250 31.230 -25.999 1.00 91.81 165 THR A CA 1
ATOM 1313 C C . THR A 1 165 ? 5.306 31.833 -24.601 1.00 91.81 165 THR A C 1
ATOM 1315 O O . THR A 1 165 ? 4.361 32.520 -24.207 1.00 91.81 165 THR A O 1
ATOM 1318 N N . PHE A 1 166 ? 6.409 31.628 -23.873 1.00 93.31 166 PHE A N 1
ATOM 1319 C CA . PHE A 1 166 ? 6.554 32.013 -22.461 1.00 93.31 166 PHE A CA 1
ATOM 1320 C C . PHE A 1 166 ? 6.194 33.483 -22.182 1.00 93.31 166 PHE A C 1
ATOM 1322 O O . PHE A 1 166 ? 5.430 33.778 -21.260 1.00 93.31 166 PHE A O 1
ATOM 1329 N N . ASP A 1 167 ? 6.674 34.420 -23.003 1.00 91.06 167 ASP A N 1
ATOM 1330 C CA . ASP A 1 167 ? 6.424 35.857 -22.803 1.00 91.06 167 ASP A CA 1
ATOM 1331 C C . ASP A 1 167 ? 4.968 36.266 -23.067 1.00 91.06 167 ASP A C 1
ATOM 1333 O O . ASP A 1 167 ? 4.476 37.239 -22.498 1.00 91.06 167 ASP A O 1
ATOM 1337 N N . SER A 1 168 ? 4.244 35.490 -23.878 1.00 89.75 168 SER A N 1
ATOM 1338 C CA . SER A 1 168 ? 2.818 35.711 -24.154 1.00 89.75 168 SER A CA 1
ATOM 1339 C C . SER A 1 168 ? 1.899 35.072 -23.105 1.00 89.75 168 SER A C 1
ATOM 1341 O O . SER A 1 168 ? 0.698 35.359 -23.072 1.00 89.75 168 SER A O 1
ATOM 1343 N N . MET A 1 169 ? 2.430 34.204 -22.239 1.00 89.56 169 MET A N 1
ATOM 1344 C CA . MET A 1 169 ? 1.674 33.602 -21.144 1.00 89.56 169 MET A CA 1
ATOM 1345 C C . MET A 1 169 ? 1.510 34.606 -19.996 1.00 89.56 169 MET A C 1
ATOM 1347 O O . MET A 1 169 ? 2.483 35.107 -19.425 1.00 89.56 169 MET A O 1
ATOM 1351 N N . ARG A 1 170 ? 0.251 34.897 -19.645 1.00 84.00 170 ARG A N 1
ATOM 1352 C CA . ARG A 1 170 ? -0.106 35.846 -18.572 1.00 84.00 170 ARG A CA 1
ATOM 1353 C C . ARG A 1 170 ? -0.094 35.224 -17.177 1.00 84.00 170 ARG A C 1
ATOM 1355 O O . ARG A 1 170 ? -0.039 35.955 -16.193 1.00 84.00 170 ARG A O 1
ATOM 1362 N N . SER A 1 171 ? -0.182 33.901 -17.103 1.00 87.44 171 SER A N 1
ATOM 1363 C CA . SER A 1 171 ? -0.311 33.152 -15.858 1.00 87.44 171 SER A CA 1
ATOM 1364 C C . SER A 1 171 ? 0.890 32.233 -15.676 1.00 87.44 171 SER A C 1
ATOM 1366 O O . SER A 1 171 ? 1.409 31.683 -16.648 1.00 87.44 171 SER A O 1
ATOM 1368 N N . GLY A 1 172 ? 1.332 32.060 -14.432 1.00 87.50 172 GLY A N 1
ATOM 1369 C CA . GLY A 1 172 ? 2.441 31.169 -14.117 1.00 87.50 172 GLY A CA 1
ATOM 1370 C C . GLY A 1 172 ? 2.311 30.449 -12.790 1.00 87.50 172 GLY A C 1
ATOM 1371 O O . GLY A 1 172 ? 1.390 30.702 -12.012 1.00 87.50 172 GLY A O 1
ATOM 1372 N N . PHE A 1 173 ? 3.214 29.494 -12.589 1.00 91.44 173 PHE A N 1
ATOM 1373 C CA . PHE A 1 173 ? 3.266 28.635 -11.412 1.00 91.44 173 PHE A CA 1
ATOM 1374 C C . PHE A 1 173 ? 3.738 29.425 -10.183 1.00 91.44 173 PHE A C 1
ATOM 1376 O O . PHE A 1 173 ? 4.527 30.356 -10.336 1.00 91.44 173 PHE A O 1
ATOM 1383 N N . PRO A 1 174 ? 3.283 29.091 -8.962 1.00 85.69 174 PRO A N 1
ATOM 1384 C CA . PRO A 1 174 ? 3.622 29.844 -7.754 1.00 85.69 174 PRO A CA 1
ATOM 1385 C C . PRO A 1 174 ? 5.124 30.152 -7.629 1.00 85.69 174 PRO A C 1
ATOM 1387 O O . PRO A 1 174 ? 5.949 29.243 -7.627 1.00 85.69 174 PRO A O 1
ATOM 1390 N N . GLY A 1 175 ? 5.475 31.438 -7.506 1.00 77.81 175 GLY A N 1
ATOM 1391 C CA . GLY A 1 175 ? 6.864 31.907 -7.427 1.00 77.81 175 GLY A CA 1
ATOM 1392 C C . GLY A 1 175 ? 7.437 32.478 -8.730 1.00 77.81 175 GLY A C 1
ATOM 1393 O O . GLY A 1 175 ? 8.495 33.105 -8.687 1.00 77.81 175 GLY A O 1
ATOM 1394 N N . TRP A 1 176 ? 6.740 32.340 -9.866 1.00 85.06 176 TRP A N 1
ATOM 1395 C CA . TRP A 1 176 ? 7.189 32.886 -11.156 1.00 85.06 176 TRP A CA 1
ATOM 1396 C C . TRP A 1 176 ? 7.343 34.417 -11.157 1.00 85.06 176 TRP A C 1
ATOM 1398 O O . TRP A 1 176 ? 8.239 34.953 -11.803 1.00 85.06 176 TRP A O 1
ATOM 1408 N N . ASP A 1 177 ? 6.481 35.124 -10.428 1.00 80.50 177 ASP A N 1
ATOM 1409 C CA . ASP A 1 177 ? 6.406 36.584 -10.336 1.00 80.50 177 ASP A CA 1
ATOM 1410 C C . ASP A 1 177 ? 7.503 37.194 -9.452 1.00 80.50 177 ASP A C 1
ATOM 1412 O O . ASP A 1 177 ? 7.834 38.371 -9.595 1.00 80.50 177 ASP A O 1
ATOM 1416 N N . PHE A 1 178 ? 8.108 36.381 -8.583 1.00 77.06 178 PHE A N 1
ATOM 1417 C CA . PHE A 1 178 ? 9.248 36.756 -7.742 1.00 77.06 178 PHE A CA 1
ATOM 1418 C C . PHE A 1 178 ? 10.582 36.180 -8.240 1.00 77.06 178 PHE A C 1
ATOM 1420 O O . PHE A 1 178 ? 11.595 36.359 -7.567 1.00 77.06 178 PHE A O 1
ATOM 1427 N N . GLY A 1 179 ? 10.594 35.490 -9.388 1.00 78.06 179 GLY A N 1
ATOM 1428 C CA . GLY A 1 179 ? 11.800 34.863 -9.936 1.00 78.06 179 GLY A CA 1
ATOM 1429 C C . GLY A 1 179 ? 12.328 33.718 -9.069 1.00 78.06 179 GLY A C 1
ATOM 1430 O O . GLY A 1 179 ? 13.533 33.603 -8.870 1.00 78.06 179 GLY A O 1
ATOM 1431 N N . LEU A 1 180 ? 11.438 32.901 -8.500 1.00 82.38 180 LEU A N 1
ATOM 1432 C CA . LEU A 1 180 ? 11.812 31.754 -7.674 1.00 82.38 180 LEU A CA 1
ATOM 1433 C C . LEU A 1 180 ? 12.048 30.516 -8.552 1.00 82.38 180 LEU A C 1
ATOM 1435 O O . LEU A 1 180 ? 11.102 29.797 -8.872 1.00 82.38 180 LEU A O 1
ATOM 1439 N N . TYR A 1 181 ? 13.306 30.273 -8.918 1.00 86.81 181 TYR A N 1
ATOM 1440 C CA . TYR A 1 181 ? 13.701 29.147 -9.767 1.00 86.81 181 TYR A CA 1
ATOM 1441 C C . TYR A 1 181 ? 13.752 27.839 -8.970 1.00 86.81 181 TYR A C 1
ATOM 1443 O O . TYR A 1 181 ? 14.320 27.792 -7.879 1.00 86.81 181 TYR A O 1
ATOM 1451 N N . LYS A 1 182 ? 13.107 26.791 -9.491 1.00 86.94 182 LYS A N 1
ATOM 1452 C CA . LYS A 1 182 ? 13.009 25.452 -8.886 1.00 86.94 182 LYS A CA 1
ATOM 1453 C C . LYS A 1 182 ? 12.913 24.383 -9.971 1.00 86.94 182 LYS A C 1
ATOM 1455 O O . LYS A 1 182 ? 12.501 24.672 -11.089 1.00 86.94 182 LYS A O 1
ATOM 1460 N N . THR A 1 183 ? 13.228 23.139 -9.627 1.00 87.81 183 THR A N 1
ATOM 1461 C CA . THR A 1 183 ? 13.092 21.983 -10.534 1.00 87.81 183 THR A CA 1
ATOM 1462 C C . THR A 1 183 ? 11.693 21.360 -10.522 1.00 87.81 183 THR A C 1
ATOM 1464 O O . THR A 1 183 ? 11.302 20.704 -11.481 1.00 87.81 183 THR A O 1
ATOM 1467 N N . ASN A 1 184 ? 10.912 21.573 -9.457 1.00 85.44 184 ASN A N 1
ATOM 1468 C CA . ASN A 1 184 ? 9.551 21.054 -9.309 1.00 85.44 184 ASN A CA 1
ATOM 1469 C C . ASN A 1 184 ? 8.543 22.198 -9.171 1.00 85.44 184 ASN A C 1
ATOM 1471 O O . ASN A 1 184 ? 8.710 23.079 -8.321 1.00 85.44 184 ASN A O 1
ATOM 1475 N N . HIS A 1 185 ? 7.466 22.136 -9.954 1.00 88.44 185 HIS A N 1
ATOM 1476 C CA . HIS A 1 185 ? 6.393 23.128 -9.965 1.00 88.44 185 HIS A CA 1
ATOM 1477 C C . HIS A 1 185 ? 5.029 22.463 -9.830 1.00 88.44 185 HIS A C 1
ATOM 1479 O O . HIS A 1 185 ? 4.703 21.526 -10.560 1.00 88.44 185 HIS A O 1
ATOM 1485 N N . THR A 1 186 ? 4.205 23.009 -8.936 1.00 85.56 186 THR A N 1
ATOM 1486 C CA . THR A 1 186 ? 2.833 22.545 -8.711 1.00 85.56 186 THR A CA 1
ATOM 1487 C C . THR A 1 186 ? 1.867 23.719 -8.766 1.00 85.56 186 THR A C 1
ATOM 1489 O O . THR A 1 186 ? 2.120 24.774 -8.183 1.00 85.56 186 THR A O 1
ATOM 1492 N N . LEU A 1 187 ? 0.746 23.542 -9.460 1.00 86.06 187 LEU A N 1
ATOM 1493 C CA . LEU A 1 187 ? -0.304 24.548 -9.594 1.00 86.06 187 LEU A CA 1
ATOM 1494 C C . LEU A 1 187 ? -1.676 23.892 -9.488 1.00 86.06 187 LEU A C 1
ATOM 1496 O O . LEU A 1 187 ? -1.916 22.870 -10.112 1.00 86.06 187 LEU A O 1
ATOM 1500 N N . SER A 1 188 ? -2.594 24.521 -8.759 1.00 81.75 188 SER A N 1
ATOM 1501 C CA . SER A 1 188 ? -3.978 24.065 -8.629 1.00 81.75 188 SER A CA 1
ATOM 1502 C C . SER A 1 188 ? -4.919 25.012 -9.380 1.00 81.75 188 SER A C 1
ATOM 1504 O O . SER A 1 188 ? -4.990 26.199 -9.056 1.00 81.75 188 SER A O 1
ATOM 1506 N N . ILE A 1 189 ? -5.618 24.509 -10.402 1.00 80.88 189 ILE A N 1
ATOM 1507 C CA . ILE A 1 189 ? -6.634 25.241 -11.171 1.00 80.88 189 ILE A CA 1
ATOM 1508 C C . ILE A 1 189 ? -8.016 24.872 -10.649 1.00 80.88 189 ILE A C 1
ATOM 1510 O O . ILE A 1 189 ? -8.426 23.718 -10.755 1.00 80.88 189 ILE A O 1
ATOM 1514 N N . SER A 1 190 ? -8.764 25.854 -10.143 1.00 76.00 190 SER A N 1
ATOM 1515 C CA . SER A 1 190 ? -10.144 25.613 -9.723 1.00 76.00 190 SER A CA 1
ATOM 1516 C C . SER A 1 190 ? -11.056 25.331 -10.913 1.00 76.00 190 SER A C 1
ATOM 1518 O O . SER A 1 190 ? -11.162 26.132 -11.841 1.00 76.00 190 SER A O 1
ATOM 1520 N N . THR A 1 191 ? -11.756 24.201 -10.851 1.00 74.19 191 THR A N 1
ATOM 1521 C CA . THR A 1 191 ? -12.766 23.785 -11.835 1.00 74.19 191 THR A CA 1
ATOM 1522 C C . THR A 1 191 ? -14.152 24.374 -11.547 1.00 74.19 191 THR A C 1
ATOM 1524 O O . THR A 1 191 ? -15.074 24.196 -12.339 1.00 74.19 191 THR A O 1
ATOM 1527 N N . ALA A 1 192 ? -14.314 25.139 -10.457 1.00 66.12 192 ALA A N 1
ATOM 1528 C CA . ALA A 1 192 ? -15.592 25.748 -10.079 1.00 66.12 192 ALA A CA 1
ATOM 1529 C C . ALA A 1 192 ? -16.170 26.642 -11.191 1.00 66.12 192 ALA A C 1
ATOM 1531 O O . ALA A 1 192 ? -17.376 26.637 -11.429 1.00 66.12 192 ALA A O 1
ATOM 1532 N N . GLN A 1 193 ? -15.294 27.362 -11.899 1.00 66.06 193 GLN A N 1
ATOM 1533 C CA . GLN A 1 193 ? -15.644 28.244 -13.019 1.00 66.06 193 GLN A CA 1
ATOM 1534 C C . GLN A 1 193 ? -15.550 27.563 -14.393 1.00 66.06 193 GLN A C 1
ATOM 1536 O O . GLN A 1 193 ? -15.761 28.219 -15.410 1.00 66.06 193 GLN A O 1
ATOM 1541 N N . LEU A 1 194 ? -15.198 26.277 -14.438 1.00 77.25 194 LEU A N 1
ATOM 1542 C CA . LEU A 1 194 ? -15.114 25.504 -15.672 1.00 77.25 194 LEU A CA 1
ATOM 1543 C C . LEU A 1 194 ? -16.455 24.814 -15.950 1.00 77.25 194 LEU A C 1
ATOM 1545 O O . LEU A 1 194 ? -17.208 24.489 -15.027 1.00 77.25 194 LEU A O 1
ATOM 1549 N N . GLU A 1 195 ? -16.766 24.635 -17.226 1.00 73.94 195 GLU A N 1
ATOM 1550 C CA . GLU A 1 195 ? -17.983 23.983 -17.698 1.00 73.94 195 GLU A CA 1
ATOM 1551 C C . GLU A 1 195 ? -17.940 22.487 -17.387 1.00 73.94 195 GLU A C 1
ATOM 1553 O O . GLU A 1 195 ? -16.888 21.851 -17.456 1.00 73.94 195 GLU A O 1
ATOM 1558 N N . ASP A 1 196 ? -19.094 21.949 -17.000 1.00 66.88 196 ASP A N 1
ATOM 1559 C CA . ASP A 1 196 ? -19.258 20.529 -16.712 1.00 66.88 196 ASP A CA 1
ATOM 1560 C C . ASP A 1 196 ? -19.261 19.709 -18.012 1.00 66.88 196 ASP A C 1
ATOM 1562 O O . ASP A 1 196 ? -19.788 20.162 -19.026 1.00 66.88 196 ASP A O 1
ATOM 1566 N N . ARG A 1 197 ? -18.685 18.504 -17.983 1.00 66.38 197 ARG A N 1
ATOM 1567 C CA . ARG A 1 197 ? -18.482 17.593 -19.129 1.00 66.38 197 ARG A CA 1
ATOM 1568 C C . ARG A 1 197 ? -17.631 18.158 -20.271 1.00 66.38 197 ARG A C 1
ATOM 1570 O O . ARG A 1 197 ? -17.726 17.687 -21.403 1.00 66.38 197 ARG A O 1
ATOM 1577 N N . THR A 1 198 ? -16.767 19.126 -19.975 1.00 71.94 198 THR A N 1
ATOM 1578 C CA . THR A 1 198 ? -15.887 19.765 -20.964 1.00 71.94 198 THR A CA 1
ATOM 1579 C C . THR A 1 198 ? -14.423 19.383 -20.742 1.00 71.94 198 THR A C 1
ATOM 1581 O O . THR A 1 198 ? -13.942 19.338 -19.608 1.00 71.94 198 THR A O 1
ATOM 1584 N N . THR A 1 199 ? -13.693 19.143 -21.835 1.00 80.06 199 THR A N 1
ATOM 1585 C CA . THR A 1 199 ? -12.245 18.884 -21.823 1.00 80.06 199 THR A CA 1
ATOM 1586 C C . THR A 1 199 ? -11.449 20.176 -21.993 1.00 80.06 199 THR A C 1
ATOM 1588 O O . THR A 1 199 ? -11.699 20.979 -22.892 1.00 80.06 199 THR A O 1
ATOM 1591 N N . TYR A 1 200 ? -10.454 20.369 -21.132 1.00 82.25 200 TYR A N 1
ATOM 1592 C CA . TYR A 1 200 ? -9.579 21.532 -21.095 1.00 82.25 200 TYR A CA 1
ATOM 1593 C C . TYR A 1 200 ? -8.136 21.137 -21.392 1.00 82.25 200 TYR A C 1
ATOM 1595 O O . TYR A 1 200 ? -7.597 20.229 -20.766 1.00 82.25 200 TYR A O 1
ATOM 1603 N N . THR A 1 201 ? -7.494 21.885 -22.292 1.00 85.69 201 THR A N 1
ATOM 1604 C CA . THR A 1 201 ? -6.073 21.732 -22.634 1.00 85.69 201 THR A CA 1
ATOM 1605 C C . THR A 1 201 ? -5.288 22.991 -22.269 1.00 85.69 201 THR A C 1
ATOM 1607 O O . THR A 1 201 ? -5.722 24.114 -22.543 1.00 85.69 201 THR A O 1
ATOM 1610 N N . TYR A 1 202 ? -4.124 22.795 -21.655 1.00 89.94 202 TYR A N 1
ATOM 1611 C CA . TYR A 1 202 ? -3.181 23.826 -21.237 1.00 89.94 202 TYR A CA 1
ATOM 1612 C C . TYR A 1 202 ? -1.783 23.526 -21.776 1.00 89.94 202 TYR A C 1
ATOM 1614 O O . TYR A 1 202 ? -1.348 22.378 -21.804 1.00 89.94 202 TYR A O 1
ATOM 1622 N N . TYR A 1 203 ? -1.064 24.576 -22.156 1.00 92.38 203 TYR A N 1
ATOM 1623 C CA . TYR A 1 203 ? 0.341 24.535 -22.537 1.00 92.38 203 TYR A CA 1
ATOM 1624 C C . TYR A 1 203 ? 1.195 25.104 -21.414 1.00 92.38 203 TYR A C 1
ATOM 1626 O O . TYR A 1 203 ? 0.834 26.133 -20.837 1.00 92.38 203 TYR A O 1
ATOM 1634 N N . VAL A 1 204 ? 2.324 24.462 -21.134 1.00 95.81 204 VAL A N 1
ATOM 1635 C CA . VAL A 1 204 ? 3.292 24.882 -20.117 1.00 95.81 204 VAL A CA 1
ATOM 1636 C C . VAL A 1 204 ? 4.654 25.077 -20.765 1.00 95.81 204 VAL A C 1
ATOM 1638 O O . VAL A 1 204 ? 5.100 24.221 -21.522 1.00 95.81 204 VAL A O 1
ATOM 1641 N N . VAL A 1 205 ? 5.308 26.195 -20.454 1.00 97.38 205 VAL A N 1
ATOM 1642 C CA . VAL A 1 205 ? 6.685 26.496 -20.869 1.00 97.38 205 VAL A CA 1
ATOM 1643 C C . VAL A 1 205 ? 7.463 26.969 -19.650 1.00 97.38 205 VAL A C 1
ATOM 1645 O O . VAL A 1 205 ? 6.949 27.767 -18.860 1.00 97.38 205 VAL A O 1
ATOM 1648 N N . CYS A 1 206 ? 8.692 26.488 -19.498 1.00 96.94 206 CYS A N 1
ATOM 1649 C CA . CYS A 1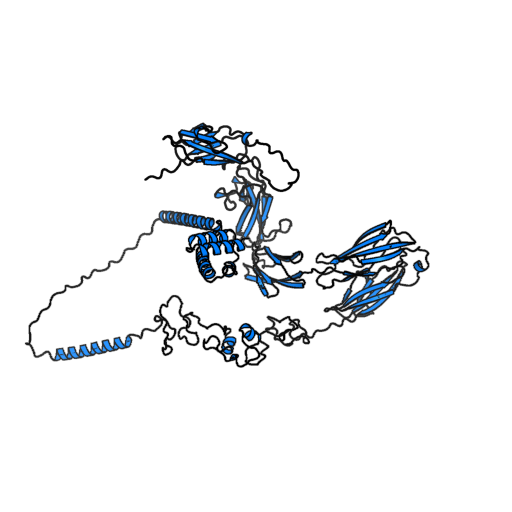 206 ? 9.561 26.810 -18.373 1.00 96.94 206 CYS A CA 1
ATOM 1650 C C . CYS A 1 206 ? 10.816 27.545 -18.849 1.00 96.94 206 CYS A C 1
ATOM 1652 O O . CYS A 1 206 ? 11.371 27.198 -19.883 1.00 96.94 206 CYS A O 1
ATOM 1654 N N . ARG A 1 207 ? 11.256 28.553 -18.092 1.00 95.25 207 ARG A N 1
ATOM 1655 C CA . ARG A 1 207 ? 12.441 29.372 -18.376 1.00 95.25 207 ARG A CA 1
ATOM 1656 C C . ARG A 1 207 ? 13.481 29.183 -17.280 1.00 95.25 207 ARG A C 1
ATOM 1658 O O . ARG A 1 207 ? 13.133 29.319 -16.107 1.00 95.25 207 ARG A O 1
ATOM 1665 N N . ASN A 1 208 ? 14.726 28.881 -17.636 1.00 92.44 208 ASN A N 1
ATOM 1666 C CA . ASN A 1 208 ? 15.811 28.716 -16.662 1.00 92.44 208 ASN A CA 1
ATOM 1667 C C . ASN A 1 208 ? 16.478 30.048 -16.279 1.00 92.44 208 ASN A C 1
ATOM 1669 O O . ASN A 1 208 ? 16.113 31.120 -16.771 1.00 92.44 208 ASN A O 1
ATOM 1673 N N . LEU A 1 209 ? 17.464 29.981 -15.382 1.00 89.38 209 LEU A N 1
ATOM 1674 C CA . LEU A 1 209 ? 18.211 31.144 -14.888 1.00 89.38 209 LEU A CA 1
ATOM 1675 C C . LEU A 1 209 ? 18.952 31.911 -15.996 1.00 89.38 209 LEU A C 1
ATOM 1677 O O . LEU A 1 209 ? 19.090 33.132 -15.881 1.00 89.38 209 LEU A O 1
ATOM 1681 N N . ALA A 1 210 ? 19.381 31.217 -17.058 1.00 88.31 210 ALA A N 1
ATOM 1682 C CA . ALA A 1 210 ? 20.042 31.789 -18.235 1.00 88.31 210 ALA A CA 1
ATOM 1683 C C . ALA A 1 210 ? 19.069 32.508 -19.193 1.00 88.31 210 ALA A C 1
ATOM 1685 O O . ALA A 1 210 ? 19.495 33.175 -20.139 1.00 88.31 210 ALA A O 1
ATOM 1686 N N . GLY A 1 211 ? 17.760 32.395 -18.945 1.00 89.69 211 GLY A N 1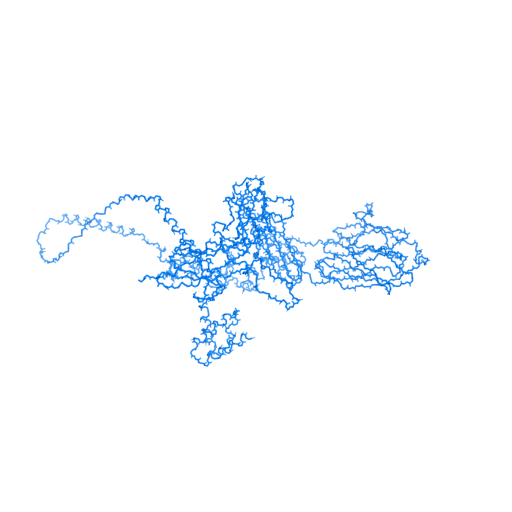
ATOM 1687 C CA . GLY A 1 211 ? 16.707 33.007 -19.748 1.00 89.69 211 GLY A CA 1
ATOM 1688 C C . GLY A 1 211 ? 16.295 32.196 -20.979 1.00 89.69 211 GLY A C 1
ATOM 1689 O O . GLY A 1 211 ? 15.637 32.754 -21.856 1.00 89.69 211 GLY A O 1
ATOM 1690 N N . LEU A 1 212 ? 16.667 30.914 -21.060 1.00 92.44 212 LEU A N 1
ATOM 1691 C CA . LEU A 1 212 ? 16.276 30.009 -22.143 1.00 92.44 212 LEU A CA 1
ATOM 1692 C C . LEU A 1 212 ? 14.948 29.313 -21.825 1.00 92.44 212 LEU A C 1
ATOM 1694 O O . LEU A 1 212 ? 14.714 28.913 -20.684 1.00 92.44 212 LEU A O 1
ATOM 1698 N N . ASP A 1 213 ? 14.098 29.163 -22.843 1.00 96.81 213 ASP A N 1
ATOM 1699 C CA . ASP A 1 213 ? 12.766 28.555 -22.740 1.00 96.81 213 ASP A CA 1
ATOM 1700 C C . ASP A 1 213 ? 12.780 27.079 -23.151 1.00 96.81 213 ASP A C 1
ATOM 1702 O O . ASP A 1 213 ? 13.409 26.713 -24.143 1.00 96.81 213 ASP A O 1
ATOM 1706 N N . SER A 1 214 ? 12.039 26.248 -22.421 1.00 97.00 214 SER A N 1
ATOM 1707 C CA . SER A 1 214 ? 11.798 24.848 -22.762 1.00 97.00 214 SER A CA 1
ATOM 1708 C C . SER A 1 214 ? 10.897 24.698 -23.987 1.00 97.00 214 SER A C 1
ATOM 1710 O O . SER A 1 214 ? 10.091 25.577 -24.307 1.00 97.00 214 SER A O 1
ATOM 1712 N N . ASP A 1 215 ? 10.905 23.505 -24.580 1.00 95.75 215 ASP A N 1
ATOM 1713 C CA . ASP A 1 215 ? 9.807 23.089 -25.452 1.00 95.75 215 ASP A CA 1
ATOM 1714 C C . ASP A 1 215 ? 8.473 23.047 -24.669 1.00 95.75 215 ASP A C 1
ATOM 1716 O O . ASP A 1 215 ? 8.463 22.753 -23.464 1.00 95.75 215 ASP A O 1
ATOM 1720 N N . PRO A 1 216 ? 7.330 23.364 -25.311 1.00 95.19 216 PRO A N 1
ATOM 1721 C CA . PRO A 1 216 ? 6.039 23.428 -24.636 1.00 95.19 216 PRO A CA 1
ATOM 1722 C C . PRO A 1 216 ? 5.475 22.034 -24.329 1.00 95.19 216 PRO A C 1
ATOM 1724 O O . PRO A 1 216 ? 5.223 21.238 -25.235 1.00 95.19 216 PRO A O 1
ATOM 1727 N N . ALA A 1 217 ? 5.159 21.780 -23.061 1.00 91.94 217 ALA A N 1
ATOM 1728 C CA . ALA A 1 217 ? 4.409 20.601 -22.632 1.00 91.94 217 ALA A CA 1
ATOM 1729 C C . ALA A 1 217 ? 2.892 20.841 -22.720 1.00 91.94 217 ALA A C 1
ATOM 1731 O O . ALA A 1 217 ? 2.423 21.973 -22.583 1.00 91.94 217 ALA A O 1
ATOM 1732 N N . THR A 1 218 ? 2.115 19.775 -22.937 1.00 90.38 218 THR A N 1
ATOM 1733 C CA . THR A 1 218 ? 0.646 19.839 -23.043 1.00 90.38 218 THR A CA 1
ATOM 1734 C C . THR A 1 218 ? -0.008 19.038 -21.919 1.00 90.38 218 THR A C 1
ATOM 1736 O O . THR A 1 218 ? 0.328 17.879 -21.710 1.00 90.38 218 THR A O 1
ATOM 1739 N N . LEU A 1 219 ? -0.968 19.646 -21.224 1.00 86.00 219 LEU A N 1
ATOM 1740 C CA . LEU A 1 219 ? -1.760 19.047 -20.151 1.00 86.00 219 LEU A CA 1
ATOM 1741 C C . LEU A 1 219 ? -3.237 19.056 -20.545 1.00 86.00 219 LEU A C 1
ATOM 1743 O O . LEU A 1 219 ? -3.746 20.107 -20.932 1.00 86.00 219 LEU A O 1
ATOM 1747 N N . THR A 1 220 ? -3.931 17.922 -20.431 1.00 81.62 220 THR A N 1
ATOM 1748 C CA . THR A 1 220 ? -5.359 17.812 -20.781 1.00 81.62 220 THR A CA 1
ATOM 1749 C C . THR A 1 220 ? -6.142 17.104 -19.678 1.00 81.62 220 THR A C 1
ATOM 1751 O O . THR A 1 220 ? -5.680 16.091 -19.164 1.00 81.62 220 THR A O 1
ATOM 1754 N N . PHE A 1 221 ? -7.321 17.622 -19.321 1.00 78.50 221 PHE A N 1
ATOM 1755 C CA . PHE A 1 221 ? -8.234 17.003 -18.349 1.00 78.50 221 PHE A CA 1
ATOM 1756 C C . PHE A 1 221 ? -9.704 17.304 -18.686 1.00 78.50 221 PHE A C 1
ATOM 1758 O O . PHE A 1 221 ? -9.999 18.353 -19.258 1.00 78.50 221 PHE A O 1
ATOM 1765 N N . ALA A 1 222 ? -10.624 16.408 -18.325 1.00 71.62 222 ALA A N 1
ATOM 1766 C CA . ALA A 1 222 ? -12.073 16.624 -18.441 1.00 71.62 222 ALA A CA 1
ATOM 1767 C C . ALA A 1 222 ? -12.666 17.103 -17.107 1.00 71.62 222 ALA A C 1
ATOM 1769 O O . ALA A 1 222 ? -12.068 16.851 -16.067 1.00 71.62 222 ALA A O 1
ATOM 1770 N N . VAL A 1 223 ? -13.819 17.775 -17.105 1.00 67.69 223 VAL A N 1
ATOM 1771 C CA . VAL A 1 223 ? -14.550 18.164 -15.881 1.00 67.69 223 VAL A CA 1
ATOM 1772 C C . VAL A 1 223 ? -15.853 17.363 -15.769 1.00 67.69 223 VAL A C 1
ATOM 1774 O O . VAL A 1 223 ? -16.570 17.299 -16.754 1.00 67.69 223 VAL A O 1
ATOM 1777 N N . ASP A 1 224 ? -16.168 16.750 -14.617 1.00 65.00 224 ASP A N 1
ATOM 1778 C CA . ASP A 1 224 ? -17.449 16.023 -14.391 1.00 65.00 224 ASP A CA 1
ATOM 1779 C C . ASP A 1 224 ? -17.976 16.177 -12.953 1.00 65.00 224 ASP A C 1
ATOM 1781 O O . ASP A 1 224 ? -17.601 15.441 -12.043 1.00 65.00 224 ASP A O 1
ATOM 1785 N N . LYS A 1 225 ? -18.868 17.135 -12.722 1.00 60.91 225 LYS A N 1
ATOM 1786 C CA . LYS A 1 225 ? -19.316 17.564 -11.390 1.00 60.91 225 LYS A CA 1
ATOM 1787 C C . LYS A 1 225 ? -20.295 16.595 -10.703 1.00 60.91 225 LYS A C 1
ATOM 1789 O O . LYS A 1 225 ? -20.599 16.824 -9.536 1.00 60.91 225 LYS A O 1
ATOM 1794 N N . ASN A 1 226 ? -20.751 15.523 -11.366 1.00 58.81 226 ASN A N 1
ATOM 1795 C CA . ASN A 1 226 ? -21.828 14.641 -10.874 1.00 58.81 226 ASN A CA 1
ATOM 1796 C C . ASN A 1 226 ? -21.412 13.191 -10.548 1.00 58.81 226 ASN A C 1
ATOM 1798 O O . ASN A 1 226 ? -22.258 12.376 -10.183 1.00 58.81 226 ASN A O 1
ATOM 1802 N N . SER A 1 227 ? -20.134 12.833 -10.650 1.00 57.91 227 SER A N 1
ATOM 1803 C CA . SER A 1 227 ? -19.665 11.479 -10.312 1.00 57.91 227 SER A CA 1
ATOM 1804 C C . SER A 1 227 ? -19.628 11.233 -8.790 1.00 57.91 227 SER A C 1
ATOM 1806 O O . SER A 1 227 ? -19.053 12.045 -8.057 1.00 57.91 227 SER A O 1
ATOM 1808 N N . GLN A 1 228 ? -20.146 10.096 -8.319 1.00 61.38 228 GLN A N 1
ATOM 1809 C CA . GLN A 1 228 ? -19.990 9.649 -6.928 1.00 61.38 228 GLN A CA 1
ATOM 1810 C C . GLN A 1 228 ? -18.518 9.308 -6.608 1.00 61.38 228 GLN A C 1
ATOM 1812 O O . GLN A 1 228 ? -17.757 8.883 -7.483 1.00 61.38 228 GLN A O 1
ATOM 1817 N N . GLY A 1 229 ? -18.101 9.538 -5.359 1.00 67.69 229 GLY A N 1
ATOM 1818 C CA . GLY A 1 229 ? -16.773 9.156 -4.872 1.00 67.69 229 GLY A CA 1
ATOM 1819 C C . GLY A 1 229 ? -16.699 7.650 -4.632 1.00 67.69 229 GLY A C 1
ATOM 1820 O O . GLY A 1 229 ? -17.583 7.107 -3.975 1.00 67.69 229 GLY A O 1
ATOM 1821 N N . VAL A 1 230 ? -15.678 6.998 -5.190 1.00 74.88 230 VAL A N 1
ATOM 1822 C CA . VAL A 1 230 ? -15.440 5.552 -5.118 1.00 74.88 230 VAL A CA 1
ATOM 1823 C C . VAL A 1 230 ? -13.942 5.265 -4.911 1.00 74.88 230 VAL A C 1
ATOM 1825 O O . VAL A 1 230 ? -13.077 5.966 -5.450 1.00 74.88 230 VAL A O 1
ATOM 1828 N N . ILE A 1 231 ? -13.634 4.239 -4.122 1.00 80.88 231 ILE A N 1
ATOM 1829 C CA . ILE A 1 231 ? -12.318 3.614 -3.979 1.00 80.88 231 ILE A CA 1
ATOM 1830 C C . ILE A 1 231 ? -12.072 2.785 -5.244 1.00 80.88 231 ILE A C 1
ATOM 1832 O O . ILE A 1 231 ? -12.812 1.848 -5.526 1.00 80.88 231 ILE A O 1
ATOM 1836 N N . ILE A 1 232 ? -11.065 3.169 -6.029 1.00 76.25 232 ILE A N 1
ATOM 1837 C CA . ILE A 1 232 ? -10.680 2.485 -7.272 1.00 76.25 232 ILE A CA 1
ATOM 1838 C C . ILE A 1 232 ? -9.959 1.182 -6.937 1.00 76.25 232 ILE A C 1
ATOM 1840 O O . ILE A 1 232 ? -10.246 0.147 -7.532 1.00 76.25 232 ILE A O 1
ATOM 1844 N N . SER A 1 233 ? -9.027 1.239 -5.989 1.00 84.50 233 SER A N 1
ATOM 1845 C CA . SER A 1 233 ? -8.261 0.080 -5.548 1.00 84.50 233 SER A CA 1
ATOM 1846 C C . SER A 1 233 ? -7.787 0.258 -4.112 1.00 84.50 233 SER A C 1
ATOM 1848 O O . SER A 1 233 ? -7.494 1.371 -3.674 1.00 84.50 233 SER A O 1
ATOM 1850 N N . ALA A 1 234 ? -7.678 -0.856 -3.397 1.00 87.62 234 ALA A N 1
ATOM 1851 C CA . ALA A 1 234 ? -7.006 -0.962 -2.112 1.00 87.62 234 ALA A CA 1
ATOM 1852 C C . ALA A 1 234 ? -6.176 -2.249 -2.154 1.00 87.62 234 ALA A C 1
ATOM 1854 O O . ALA A 1 234 ? -6.715 -3.345 -2.038 1.00 87.62 234 ALA A O 1
ATOM 1855 N N . THR A 1 235 ? -4.886 -2.117 -2.446 1.00 86.88 235 THR A N 1
ATOM 1856 C CA . THR A 1 235 ? -4.017 -3.246 -2.791 1.00 86.88 235 THR A CA 1
ATOM 1857 C C . THR A 1 235 ? -2.859 -3.330 -1.801 1.00 86.88 235 THR A C 1
ATOM 1859 O O . THR A 1 235 ? -2.078 -2.375 -1.707 1.00 86.88 235 THR A O 1
ATOM 1862 N N . PRO A 1 236 ? -2.722 -4.446 -1.067 1.00 90.38 236 PRO A N 1
ATOM 1863 C CA . PRO A 1 236 ? -1.543 -4.710 -0.261 1.00 90.38 236 PRO A CA 1
ATOM 1864 C C . PRO A 1 236 ? -0.404 -5.242 -1.140 1.00 90.38 236 PRO A C 1
ATOM 1866 O O . PRO A 1 236 ? -0.612 -6.052 -2.040 1.00 90.38 236 PRO A O 1
ATOM 1869 N N . ILE A 1 237 ? 0.813 -4.777 -0.875 1.00 86.62 237 ILE A N 1
ATOM 1870 C CA . ILE A 1 237 ? 2.059 -5.323 -1.417 1.00 86.62 237 ILE A CA 1
ATOM 1871 C C . ILE A 1 237 ? 2.815 -5.927 -0.242 1.00 86.62 237 ILE A C 1
ATOM 1873 O O . ILE A 1 237 ? 3.089 -5.224 0.731 1.00 86.62 237 ILE A O 1
ATOM 1877 N N . ILE A 1 238 ? 3.138 -7.212 -0.333 1.00 85.75 238 ILE A N 1
ATOM 1878 C CA . ILE A 1 238 ? 3.699 -7.996 0.768 1.00 85.75 238 ILE A CA 1
ATOM 1879 C C . ILE A 1 238 ? 5.138 -8.368 0.413 1.00 85.75 238 ILE A C 1
ATOM 1881 O O . ILE A 1 238 ? 5.418 -8.785 -0.711 1.00 85.75 238 ILE A O 1
ATOM 1885 N N . ASN A 1 239 ? 6.058 -8.164 1.351 1.00 82.75 239 ASN A N 1
ATOM 1886 C CA . ASN A 1 239 ? 7.457 -8.551 1.222 1.00 82.75 239 ASN A CA 1
ATOM 1887 C C . ASN A 1 239 ? 7.934 -9.144 2.553 1.00 82.75 239 ASN A C 1
ATOM 1889 O O . ASN A 1 239 ? 8.287 -8.405 3.476 1.00 82.75 239 ASN A O 1
ATOM 1893 N N . GLY A 1 240 ? 7.881 -10.474 2.661 1.00 82.62 240 GLY A N 1
ATOM 1894 C CA . GLY A 1 240 ? 8.015 -11.169 3.939 1.00 82.62 240 GLY A CA 1
ATOM 1895 C C . GLY A 1 240 ? 6.944 -10.688 4.921 1.00 82.62 240 GLY A C 1
ATOM 1896 O O . GLY A 1 240 ? 5.755 -10.728 4.624 1.00 82.62 240 GLY A O 1
ATOM 1897 N N . THR A 1 241 ? 7.372 -10.156 6.064 1.00 86.62 241 THR A N 1
ATOM 1898 C CA . THR A 1 241 ? 6.492 -9.616 7.113 1.00 86.62 241 THR A CA 1
ATOM 1899 C C . THR A 1 241 ? 6.048 -8.169 6.892 1.00 86.62 241 THR A C 1
ATOM 1901 O O . THR A 1 241 ? 5.194 -7.667 7.623 1.00 86.62 241 THR A O 1
ATOM 1904 N N . THR A 1 242 ? 6.644 -7.464 5.929 1.00 88.69 242 THR A N 1
ATOM 1905 C CA . THR A 1 242 ? 6.363 -6.046 5.688 1.00 88.69 242 THR A CA 1
ATOM 1906 C C . THR A 1 242 ? 5.232 -5.891 4.680 1.00 88.69 242 THR A C 1
ATOM 1908 O O . THR A 1 242 ? 5.303 -6.392 3.556 1.00 88.69 242 THR A O 1
ATOM 1911 N N . VAL A 1 243 ? 4.213 -5.121 5.054 1.00 91.00 243 VAL A N 1
ATOM 1912 C CA . VAL A 1 243 ? 3.044 -4.823 4.226 1.00 91.00 243 VAL A CA 1
ATOM 1913 C C . VAL A 1 243 ? 3.060 -3.358 3.830 1.00 91.00 243 VAL A C 1
ATOM 1915 O O . VAL A 1 243 ? 3.172 -2.468 4.670 1.00 91.00 243 VAL A O 1
ATOM 1918 N N . THR A 1 244 ? 2.906 -3.091 2.537 1.00 92.25 244 THR A N 1
ATOM 1919 C CA . THR A 1 244 ? 2.647 -1.753 2.001 1.00 92.25 244 THR A CA 1
ATOM 1920 C C . THR A 1 244 ? 1.245 -1.707 1.409 1.00 92.25 244 THR A C 1
ATOM 1922 O O . THR A 1 244 ? 0.995 -2.256 0.338 1.00 92.25 244 THR A O 1
ATOM 1925 N N . LEU A 1 245 ? 0.324 -1.044 2.102 1.00 93.56 245 LEU A N 1
ATOM 1926 C CA . LEU A 1 245 ? -1.058 -0.872 1.670 1.00 93.56 245 LEU A CA 1
ATOM 1927 C C . LEU A 1 245 ? -1.198 0.397 0.828 1.00 93.56 245 LEU A C 1
ATOM 1929 O O . LEU A 1 245 ? -1.029 1.506 1.341 1.00 93.56 245 LEU A O 1
ATOM 1933 N N . ASN A 1 246 ? -1.549 0.232 -0.448 1.00 89.50 246 ASN A N 1
ATOM 1934 C CA . ASN A 1 246 ? -1.772 1.328 -1.385 1.00 89.50 246 ASN A CA 1
ATOM 1935 C C . ASN A 1 246 ? -3.253 1.460 -1.733 1.00 89.50 246 ASN A C 1
ATOM 1937 O O . ASN A 1 246 ? -3.894 0.501 -2.157 1.00 89.50 246 ASN A O 1
ATOM 1941 N N . VAL A 1 247 ? -3.786 2.671 -1.607 1.00 89.44 247 VAL A N 1
ATOM 1942 C CA . VAL A 1 247 ? -5.189 2.980 -1.892 1.00 89.44 247 VAL A CA 1
ATOM 1943 C C . VAL A 1 247 ? -5.270 4.094 -2.924 1.00 89.44 247 VAL A C 1
ATOM 1945 O O . VAL A 1 247 ? -4.619 5.131 -2.777 1.00 89.44 247 VAL A O 1
ATOM 1948 N N . GLU A 1 248 ? -6.104 3.897 -3.942 1.00 86.06 248 GLU A N 1
ATOM 1949 C CA . GLU A 1 248 ? -6.435 4.893 -4.961 1.00 86.06 248 GLU A CA 1
ATOM 1950 C C . GLU A 1 248 ? -7.939 5.179 -4.937 1.00 86.06 248 GLU A C 1
ATOM 1952 O O . GLU A 1 248 ? -8.770 4.270 -4.925 1.00 86.06 248 GLU A O 1
ATOM 1957 N N . THR A 1 249 ? -8.307 6.457 -4.971 1.00 80.69 249 THR A N 1
ATOM 1958 C CA . THR A 1 249 ? -9.695 6.909 -5.073 1.00 80.69 249 THR A CA 1
ATOM 1959 C C . THR A 1 249 ? -9.912 7.752 -6.327 1.00 80.69 249 THR A C 1
ATOM 1961 O O . THR A 1 249 ? -9.044 8.501 -6.776 1.00 80.69 249 THR A O 1
ATOM 1964 N N . ASN A 1 250 ? -11.121 7.701 -6.891 1.00 67.00 250 ASN A N 1
ATOM 1965 C CA . ASN A 1 250 ? -11.468 8.506 -8.070 1.00 67.00 250 ASN A CA 1
ATOM 1966 C C . ASN A 1 250 ? -11.657 10.006 -7.740 1.00 67.00 250 ASN A C 1
ATOM 1968 O O . ASN A 1 250 ? -11.720 10.852 -8.639 1.00 67.00 250 ASN A O 1
ATOM 1972 N N . ARG A 1 251 ? -11.769 10.357 -6.452 1.00 70.50 251 ARG A N 1
ATOM 1973 C CA . ARG A 1 251 ? -12.083 11.695 -5.921 1.00 70.50 251 ARG A CA 1
ATOM 1974 C C . ARG A 1 251 ? -11.339 11.954 -4.617 1.00 70.50 251 ARG A C 1
ATOM 1976 O O . ARG A 1 251 ? -10.935 11.011 -3.946 1.00 70.50 251 ARG A O 1
ATOM 1983 N N . PHE A 1 252 ? -11.213 13.231 -4.246 1.00 73.44 252 PHE A N 1
ATOM 1984 C CA . PHE A 1 252 ? -10.616 13.600 -2.966 1.00 73.44 252 PHE A CA 1
ATOM 1985 C C . PHE A 1 252 ? -11.380 12.976 -1.799 1.00 73.44 252 PHE A C 1
ATOM 1987 O O . PHE A 1 252 ? -12.601 13.133 -1.676 1.00 73.44 252 PHE A O 1
ATOM 1994 N N . ALA A 1 253 ? -10.639 12.270 -0.960 1.00 84.69 253 ALA A N 1
ATOM 1995 C CA . ALA A 1 253 ? -11.154 11.597 0.211 1.00 84.69 253 ALA A CA 1
ATOM 1996 C C . ALA A 1 253 ? -10.209 11.794 1.396 1.00 84.69 253 ALA A C 1
ATOM 1998 O O . ALA A 1 253 ? -9.034 12.119 1.241 1.00 84.69 253 ALA A O 1
ATOM 1999 N N . ASN A 1 254 ? -10.741 11.589 2.592 1.00 87.75 254 ASN A N 1
ATOM 2000 C CA . ASN A 1 254 ? -9.945 11.334 3.780 1.00 87.75 254 ASN A CA 1
ATOM 2001 C C . ASN A 1 254 ? -10.077 9.844 4.070 1.00 87.75 254 ASN A C 1
ATOM 2003 O O . ASN A 1 254 ? -11.143 9.403 4.505 1.00 87.75 254 ASN A O 1
ATOM 2007 N N . CYS A 1 255 ? -9.031 9.087 3.752 1.00 92.12 255 CYS A N 1
ATOM 2008 C CA . CYS A 1 255 ? -8.996 7.651 3.976 1.00 92.12 255 CYS A CA 1
ATOM 2009 C C . CYS A 1 255 ? -8.258 7.313 5.266 1.00 92.12 255 CYS A C 1
ATOM 2011 O O . CYS A 1 255 ? -7.281 7.972 5.625 1.00 92.12 255 CYS A O 1
ATOM 2013 N N . LYS A 1 256 ? -8.725 6.256 5.920 1.00 94.50 256 LYS A N 1
ATOM 2014 C CA . LYS A 1 256 ? -8.087 5.584 7.046 1.00 94.50 256 LYS A CA 1
ATOM 2015 C C . LYS A 1 256 ? -8.055 4.091 6.768 1.00 94.50 256 LYS A C 1
ATOM 2017 O O . LYS A 1 256 ? -8.946 3.585 6.080 1.00 94.50 256 LYS A O 1
ATOM 2022 N N . TYR A 1 257 ? -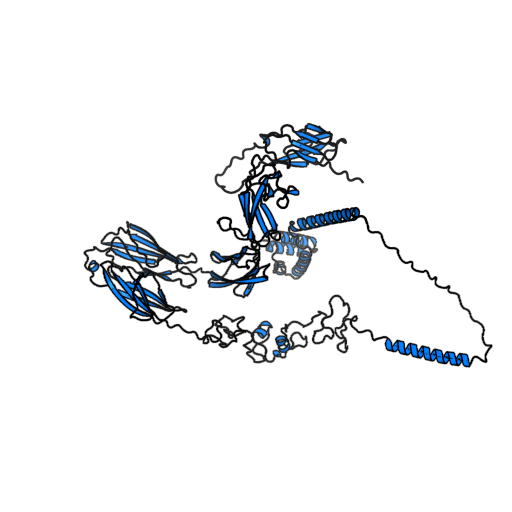7.045 3.407 7.281 1.00 95.62 257 TYR A N 1
ATOM 2023 C CA . TYR A 1 257 ? -7.053 1.951 7.337 1.00 95.62 257 TYR A CA 1
ATOM 2024 C C . TYR A 1 257 ? -7.364 1.520 8.765 1.00 95.62 257 TYR A C 1
ATOM 2026 O O . TYR A 1 257 ? -7.056 2.226 9.721 1.00 95.62 257 TYR A O 1
ATOM 2034 N N . ILE A 1 258 ? -8.069 0.413 8.884 1.00 94.06 258 ILE A N 1
ATOM 2035 C CA . ILE A 1 258 ? -8.564 -0.146 10.130 1.00 94.06 258 ILE A CA 1
ATOM 2036 C C . ILE A 1 258 ? -7.990 -1.554 10.187 1.00 94.06 258 ILE A C 1
ATOM 2038 O O . ILE A 1 258 ? -8.118 -2.291 9.205 1.00 94.06 258 ILE A O 1
ATOM 2042 N N . ASP A 1 259 ? -7.298 -1.868 11.274 1.00 91.12 259 ASP A N 1
ATOM 2043 C CA . ASP A 1 259 ? -6.697 -3.183 11.479 1.00 91.12 259 ASP A CA 1
ATOM 2044 C C . ASP A 1 259 ? -7.720 -4.213 11.984 1.00 91.12 259 ASP A C 1
ATOM 2046 O O . ASP A 1 259 ? -8.914 -3.930 12.124 1.00 91.12 259 ASP A O 1
ATOM 2050 N N . GLU A 1 260 ? -7.239 -5.422 12.256 1.00 86.06 260 GLU A N 1
ATOM 2051 C CA . GLU A 1 260 ? -8.041 -6.529 12.771 1.00 86.06 260 GLU A CA 1
ATOM 2052 C C . GLU A 1 260 ? -8.618 -6.278 14.177 1.00 86.06 260 GLU A C 1
ATOM 2054 O O . GLU A 1 260 ? -9.635 -6.865 14.532 1.00 86.06 260 GLU A O 1
ATOM 2059 N N . LEU A 1 261 ? -8.011 -5.372 14.954 1.00 87.25 261 LEU A N 1
ATOM 2060 C CA . LEU A 1 261 ? -8.471 -4.947 16.281 1.00 87.25 261 LEU A CA 1
ATOM 2061 C C . LEU A 1 261 ? -9.422 -3.743 16.193 1.00 87.25 261 LEU A C 1
ATOM 2063 O O . LEU A 1 261 ? -9.653 -3.047 17.181 1.00 87.25 261 LEU A O 1
ATOM 2067 N N . ASN A 1 262 ? -9.928 -3.449 14.990 1.00 87.62 262 ASN A N 1
ATOM 2068 C CA . ASN A 1 262 ? -10.781 -2.305 14.680 1.00 87.62 262 ASN A CA 1
ATOM 2069 C C . ASN A 1 262 ? -10.145 -0.940 15.027 1.00 87.62 262 ASN A C 1
ATOM 2071 O O . ASN A 1 262 ? -10.825 0.088 15.119 1.00 87.62 262 ASN A O 1
ATOM 2075 N N . THR A 1 263 ? -8.821 -0.898 15.180 1.00 91.19 263 THR A N 1
ATOM 2076 C CA . THR A 1 263 ? -8.071 0.320 15.459 1.00 91.19 263 THR A CA 1
ATOM 2077 C C . THR A 1 263 ? -7.874 1.090 14.164 1.00 91.19 263 THR A C 1
ATOM 2079 O O . THR A 1 263 ? -7.373 0.582 13.162 1.00 91.19 263 THR A O 1
ATOM 2082 N N . SER A 1 264 ? -8.298 2.353 14.167 1.00 94.06 264 SER A N 1
ATOM 2083 C CA . SER A 1 264 ? -8.232 3.210 12.988 1.00 94.06 264 SER A CA 1
ATOM 2084 C C . SER A 1 264 ? -6.926 3.998 12.933 1.00 94.06 264 SER A C 1
ATOM 2086 O O . SER A 1 264 ? -6.604 4.767 13.840 1.00 94.06 264 SER A O 1
ATOM 2088 N N . TYR A 1 265 ? -6.228 3.884 11.809 1.00 93.94 265 TYR A N 1
ATOM 2089 C CA . TYR A 1 265 ? -4.964 4.549 11.538 1.00 93.94 265 TYR A CA 1
ATOM 2090 C C . TYR A 1 265 ? -5.065 5.490 10.340 1.00 93.94 265 TYR A C 1
ATOM 2092 O O . TYR A 1 265 ? -5.721 5.218 9.329 1.00 93.94 265 TYR A O 1
ATOM 2100 N N . ASP A 1 266 ? -4.363 6.615 10.444 1.00 91.81 266 ASP A N 1
ATOM 2101 C CA . ASP A 1 266 ? -4.215 7.548 9.335 1.00 91.81 266 ASP A CA 1
ATOM 2102 C C . ASP A 1 266 ? -3.101 7.085 8.387 1.00 91.81 266 ASP A C 1
ATOM 2104 O O . ASP A 1 266 ? -2.070 6.553 8.807 1.00 91.81 266 ASP A O 1
ATOM 2108 N N . PHE A 1 267 ? -3.279 7.336 7.090 1.00 92.00 267 PHE A N 1
ATOM 2109 C CA . PHE A 1 267 ? -2.228 7.083 6.110 1.00 92.00 267 PHE A CA 1
ATOM 2110 C C . PHE A 1 267 ? -1.106 8.131 6.234 1.00 92.00 267 PHE A C 1
ATOM 2112 O O . PHE A 1 267 ? -1.370 9.325 6.054 1.00 92.00 267 PHE A O 1
ATOM 2119 N N . PRO A 1 268 ? 0.151 7.721 6.493 1.00 81.94 268 PRO A N 1
ATOM 2120 C CA . PRO A 1 268 ? 1.268 8.647 6.678 1.00 81.94 268 PRO A CA 1
ATOM 2121 C C . PRO A 1 268 ? 1.653 9.366 5.381 1.00 81.94 268 PRO A C 1
ATOM 2123 O O . PRO A 1 268 ? 2.112 10.509 5.419 1.00 81.94 268 PRO A O 1
ATOM 2126 N N . GLN A 1 269 ? 1.456 8.718 4.229 1.00 78.25 269 GLN A N 1
ATOM 2127 C CA . GLN A 1 269 ? 1.669 9.312 2.916 1.00 78.25 269 GLN A CA 1
ATOM 2128 C C . GLN A 1 269 ? 0.330 9.452 2.198 1.00 78.25 269 GLN A C 1
ATOM 2130 O O . GLN A 1 269 ? -0.345 8.463 1.919 1.00 78.25 269 GLN A O 1
ATOM 2135 N N . SER A 1 270 ? -0.063 10.688 1.887 1.00 82.06 270 SER A N 1
ATOM 2136 C CA . SER A 1 270 ? -1.281 10.955 1.127 1.00 82.06 270 SER A CA 1
ATOM 2137 C C . SER A 1 270 ? -1.195 12.247 0.317 1.00 82.06 270 SER A C 1
ATOM 2139 O O . SER A 1 270 ? -0.613 13.239 0.756 1.00 82.06 270 SER A O 1
ATOM 2141 N N . ASN A 1 271 ? -1.830 12.251 -0.856 1.00 73.31 271 ASN A N 1
ATOM 2142 C CA . ASN A 1 271 ? -2.129 13.457 -1.637 1.00 73.31 271 ASN A CA 1
ATOM 2143 C C . ASN A 1 271 ? -3.648 13.667 -1.834 1.00 73.31 271 ASN A C 1
ATOM 2145 O O . ASN A 1 271 ? -4.066 14.328 -2.785 1.00 73.31 271 ASN A O 1
ATOM 2149 N N . ALA A 1 272 ? -4.456 13.099 -0.930 1.00 70.25 272 ALA A N 1
ATOM 2150 C CA . ALA A 1 272 ? -5.922 13.088 -0.912 1.00 70.25 272 ALA A CA 1
ATOM 2151 C C . ALA A 1 272 ? -6.625 12.256 -2.008 1.00 70.25 272 ALA A C 1
ATOM 2153 O O . ALA A 1 272 ? -7.849 12.160 -1.979 1.00 70.25 272 ALA A O 1
ATOM 2154 N N . GLN A 1 273 ? -5.897 11.631 -2.939 1.00 75.69 273 GLN A N 1
ATOM 2155 C CA . GLN A 1 273 ? -6.433 10.617 -3.873 1.00 75.69 273 GLN A CA 1
ATOM 2156 C C . GLN A 1 273 ? -5.654 9.303 -3.834 1.00 75.69 273 GLN A C 1
ATOM 2158 O O . GLN A 1 273 ? -6.205 8.243 -4.107 1.00 75.69 273 GLN A O 1
ATOM 2163 N N . PHE A 1 274 ? -4.377 9.389 -3.481 1.00 80.62 274 PHE A N 1
ATOM 2164 C CA . PHE A 1 274 ? -3.500 8.258 -3.253 1.00 80.62 274 PHE A CA 1
ATOM 2165 C C . PHE A 1 274 ? -3.102 8.248 -1.787 1.00 80.62 274 PHE A C 1
ATOM 2167 O O . PHE A 1 274 ? -2.772 9.301 -1.228 1.00 80.62 274 PHE A O 1
ATOM 2174 N N . PHE A 1 275 ? -3.138 7.067 -1.185 1.00 89.38 275 PHE A N 1
ATOM 2175 C CA . PHE A 1 275 ? -2.796 6.845 0.210 1.00 89.38 275 PHE A CA 1
ATOM 2176 C C . PHE A 1 275 ? -1.882 5.630 0.299 1.00 89.38 275 PHE A C 1
ATOM 2178 O O . PHE A 1 275 ? -2.134 4.622 -0.358 1.00 89.38 275 PHE A O 1
ATOM 2185 N N . SER A 1 276 ? -0.812 5.742 1.079 1.00 92.06 276 SER A N 1
ATOM 2186 C CA . SER A 1 276 ? 0.145 4.659 1.277 1.00 92.06 276 SER A CA 1
ATOM 2187 C C . SER A 1 276 ? 0.568 4.582 2.738 1.00 92.06 276 SER A C 1
ATOM 2189 O O . SER A 1 276 ? 0.842 5.605 3.380 1.00 92.06 276 SER A O 1
ATOM 2191 N N . ALA A 1 277 ? 0.547 3.366 3.272 1.00 92.88 277 ALA A N 1
ATOM 2192 C CA . ALA A 1 277 ? 0.989 3.033 4.616 1.00 92.88 277 ALA A CA 1
ATOM 2193 C C . ALA A 1 277 ? 1.861 1.781 4.549 1.00 92.88 277 ALA A C 1
ATOM 2195 O O . ALA A 1 277 ? 1.527 0.836 3.838 1.00 92.88 277 ALA A O 1
ATOM 2196 N N . THR A 1 278 ? 2.951 1.783 5.310 1.00 94.31 278 THR A N 1
ATOM 2197 C CA . THR A 1 278 ? 3.832 0.624 5.457 1.00 94.31 278 THR A CA 1
ATOM 2198 C C . THR A 1 278 ? 3.890 0.246 6.928 1.00 94.31 278 THR A C 1
ATOM 2200 O O . THR A 1 278 ? 4.113 1.117 7.771 1.00 94.31 278 THR A O 1
ATOM 2203 N N . PHE A 1 279 ? 3.666 -1.030 7.224 1.00 91.81 279 PHE A N 1
ATOM 2204 C CA . PHE A 1 279 ? 3.684 -1.599 8.569 1.00 91.81 279 PHE A CA 1
ATOM 2205 C C . PHE A 1 279 ? 4.143 -3.060 8.522 1.00 91.81 279 PHE A C 1
ATOM 2207 O O . PHE A 1 279 ? 4.056 -3.706 7.480 1.00 91.81 279 PHE A O 1
ATOM 2214 N N . ASP A 1 280 ? 4.630 -3.571 9.649 1.00 89.81 280 ASP A N 1
ATOM 2215 C CA . ASP A 1 280 ? 5.123 -4.944 9.774 1.00 89.81 280 ASP A CA 1
ATOM 2216 C C . ASP A 1 280 ? 4.137 -5.812 10.562 1.00 89.81 280 ASP A C 1
ATOM 2218 O O . ASP A 1 280 ? 3.505 -5.347 11.515 1.00 89.81 280 ASP A O 1
ATOM 2222 N N . LYS A 1 281 ? 4.041 -7.090 10.192 1.00 87.69 281 LYS A N 1
ATOM 2223 C CA . LYS A 1 281 ? 3.338 -8.134 10.944 1.00 87.69 281 LYS A CA 1
ATOM 2224 C C . LYS A 1 281 ? 4.339 -9.108 11.549 1.00 87.69 281 LYS A C 1
ATOM 2226 O O . LYS A 1 281 ? 5.270 -9.542 10.890 1.00 87.69 281 LYS A O 1
ATOM 2231 N N . THR A 1 282 ? 4.181 -9.431 12.827 1.00 76.62 282 THR A N 1
ATOM 2232 C CA . THR A 1 282 ? 5.152 -10.261 13.561 1.00 76.62 282 THR A CA 1
ATOM 2233 C C . THR A 1 282 ? 4.883 -11.757 13.458 1.00 76.62 282 THR A C 1
ATOM 2235 O O . THR A 1 282 ? 5.737 -12.540 13.865 1.00 76.62 282 THR A O 1
ATOM 2238 N N . GLN A 1 283 ? 3.709 -12.150 12.970 1.00 79.81 283 GLN A N 1
ATOM 2239 C CA . GLN A 1 283 ? 3.285 -13.540 12.847 1.00 79.81 283 GLN A CA 1
ATOM 2240 C C . GLN A 1 283 ? 2.781 -13.802 11.426 1.00 79.81 283 GLN A C 1
ATOM 2242 O O . GLN A 1 283 ? 2.372 -12.880 10.718 1.00 79.81 283 GLN A O 1
ATOM 2247 N N . GLU A 1 284 ? 2.865 -15.058 11.006 1.00 85.50 284 GLU A N 1
ATOM 2248 C CA . GLU A 1 284 ? 2.160 -15.544 9.824 1.00 85.50 284 GLU A CA 1
ATOM 2249 C C . GLU A 1 284 ? 0.660 -15.662 10.123 1.00 85.50 284 GLU A C 1
ATOM 2251 O O . GLU A 1 284 ? 0.247 -15.814 11.277 1.00 85.50 284 GLU A O 1
ATOM 2256 N N . GLY A 1 285 ? -0.166 -15.536 9.090 1.00 84.88 285 GLY A N 1
ATOM 2257 C CA . GLY A 1 285 ? -1.614 -15.628 9.204 1.00 84.88 285 GLY A CA 1
ATOM 2258 C C . GLY A 1 285 ? -2.375 -14.701 8.262 1.00 84.88 285 GLY A C 1
ATOM 2259 O O . GLY A 1 285 ? -1.816 -13.918 7.488 1.00 84.88 285 GLY A O 1
ATOM 2260 N N . LYS A 1 286 ? -3.705 -14.801 8.341 1.00 85.19 286 LYS A N 1
ATOM 2261 C CA . LYS A 1 286 ? -4.645 -13.961 7.591 1.00 85.19 286 LYS A CA 1
ATOM 2262 C C . LYS A 1 286 ? -5.084 -12.792 8.464 1.00 85.19 286 LYS A C 1
ATOM 2264 O O . LYS A 1 286 ? -5.636 -12.984 9.542 1.00 85.19 286 LYS A O 1
ATOM 2269 N N . TYR A 1 287 ? -4.870 -11.585 7.968 1.00 87.25 287 TYR A N 1
ATOM 2270 C CA . TYR A 1 287 ? -5.212 -10.335 8.623 1.00 87.25 287 TYR A CA 1
ATOM 2271 C C . TYR A 1 287 ? -6.261 -9.597 7.799 1.00 87.25 287 TYR A C 1
ATOM 2273 O O . TYR A 1 287 ? -6.006 -9.199 6.661 1.00 87.25 287 TYR A O 1
ATOM 2281 N N . GLN A 1 288 ? -7.438 -9.384 8.381 1.00 88.88 288 GLN A N 1
ATOM 2282 C CA . GLN A 1 288 ? -8.501 -8.626 7.731 1.00 88.88 288 GLN A CA 1
ATOM 2283 C C . GLN A 1 288 ? -8.378 -7.147 8.069 1.00 88.88 288 GLN A C 1
ATOM 2285 O O . GLN A 1 288 ? -8.600 -6.729 9.202 1.00 88.88 288 GLN A O 1
ATOM 2290 N N . TYR A 1 289 ? -8.044 -6.350 7.062 1.00 92.81 289 TYR A N 1
ATOM 2291 C CA . TYR A 1 289 ? -8.010 -4.899 7.158 1.00 92.81 289 TYR A CA 1
ATOM 2292 C C . TYR A 1 289 ? -9.243 -4.311 6.484 1.00 92.81 289 TYR A C 1
ATOM 2294 O O . TYR A 1 289 ? -9.862 -4.915 5.607 1.00 92.81 289 TYR A O 1
ATOM 2302 N N . LYS A 1 290 ? -9.600 -3.085 6.855 1.00 94.31 290 LYS A N 1
ATOM 2303 C CA . LYS A 1 290 ? -10.624 -2.308 6.150 1.00 94.31 290 LYS A CA 1
ATOM 2304 C C . LYS A 1 290 ? -10.055 -0.954 5.779 1.00 94.31 290 LYS A C 1
ATOM 2306 O O . LYS A 1 290 ? -9.408 -0.291 6.582 1.00 94.31 290 LYS A O 1
ATOM 2311 N N . VAL A 1 291 ? -10.327 -0.500 4.566 1.00 95.50 291 VAL A N 1
ATOM 2312 C CA . VAL A 1 291 ? -10.013 0.862 4.134 1.00 95.50 291 VAL A CA 1
ATOM 2313 C C . VAL A 1 291 ? -11.306 1.648 4.088 1.00 95.50 291 VAL A C 1
ATOM 2315 O O . VAL A 1 291 ? -12.204 1.313 3.323 1.00 95.50 291 VAL A O 1
ATOM 2318 N N . SER A 1 292 ? -11.396 2.701 4.896 1.00 94.44 292 SER A N 1
ATOM 2319 C CA . SER A 1 292 ? -12.560 3.578 4.975 1.00 94.44 292 SER A CA 1
ATOM 2320 C C . SER A 1 292 ? -12.209 4.974 4.479 1.00 94.44 292 SER A C 1
ATOM 2322 O O . SER A 1 292 ? -11.348 5.648 5.043 1.00 94.44 292 SER A O 1
ATOM 2324 N N . CYS A 1 293 ? -12.876 5.417 3.419 1.00 92.38 293 CYS A N 1
ATOM 2325 C CA . CYS A 1 293 ? -12.645 6.694 2.759 1.00 92.38 293 CYS A CA 1
ATOM 2326 C C . CYS A 1 293 ? -13.893 7.569 2.821 1.00 92.38 293 CYS A C 1
ATOM 2328 O O . CYS A 1 293 ? -14.927 7.239 2.241 1.00 92.38 293 CYS A O 1
ATOM 2330 N N . LYS A 1 294 ? -13.777 8.731 3.470 1.00 88.62 294 LYS A N 1
ATOM 2331 C CA . LYS A 1 294 ? -14.816 9.765 3.475 1.00 88.62 294 LYS A CA 1
ATOM 2332 C C . LYS A 1 294 ? -14.551 10.792 2.380 1.00 88.62 294 LYS A C 1
ATOM 2334 O O . LYS A 1 294 ? -13.587 11.556 2.457 1.00 88.62 294 LYS A O 1
ATOM 2339 N N . PHE A 1 295 ? -15.419 10.845 1.377 1.00 81.62 295 PHE A N 1
ATOM 2340 C CA . PHE A 1 295 ? -15.290 11.745 0.234 1.00 81.62 295 PHE A CA 1
ATOM 2341 C C . PHE A 1 295 ? -15.660 13.181 0.611 1.00 81.62 295 PHE A C 1
ATOM 2343 O O . PHE A 1 295 ? -16.737 13.453 1.140 1.00 81.62 295 PHE A O 1
ATOM 2350 N N . THR A 1 296 ? -14.765 14.127 0.321 1.00 70.75 296 THR A N 1
ATOM 2351 C CA . THR A 1 296 ? -14.809 15.486 0.894 1.00 70.75 296 THR A CA 1
ATOM 2352 C C . THR A 1 296 ? -16.004 16.323 0.417 1.00 70.75 296 THR A C 1
ATOM 2354 O O . THR A 1 296 ? -16.376 17.284 1.081 1.00 70.75 296 THR A O 1
ATOM 2357 N N . ILE A 1 297 ? -16.604 15.976 -0.729 1.00 55.72 297 ILE A N 1
ATOM 2358 C CA . ILE A 1 297 ? -17.675 16.757 -1.375 1.00 55.72 297 ILE A CA 1
ATOM 2359 C C . ILE A 1 297 ? -19.043 16.109 -1.178 1.00 55.72 297 ILE A C 1
ATOM 2361 O O . ILE A 1 297 ? -19.987 16.778 -0.777 1.00 55.72 297 ILE A O 1
ATOM 2365 N N . SER A 1 298 ? -19.159 14.813 -1.475 1.00 63.03 298 SER A N 1
ATOM 2366 C CA . SER A 1 298 ? -20.417 14.081 -1.313 1.00 63.03 298 SER A CA 1
ATOM 2367 C C . SER A 1 298 ? -20.712 13.759 0.152 1.00 63.03 298 SER A C 1
ATOM 2369 O O . SER A 1 298 ? -21.845 13.424 0.475 1.00 63.03 298 SER A O 1
ATOM 2371 N N . GLY A 1 299 ? -19.702 13.807 1.031 1.00 68.38 299 GLY A N 1
ATOM 2372 C CA . GLY A 1 299 ? -19.805 13.357 2.421 1.00 68.38 299 GLY A CA 1
ATOM 2373 C C . GLY A 1 299 ? -19.979 11.843 2.566 1.00 68.38 299 GLY A C 1
ATOM 2374 O O . GLY A 1 299 ? -20.054 11.354 3.689 1.00 68.38 299 GLY A O 1
ATOM 2375 N N . LEU A 1 300 ? -20.025 11.123 1.442 1.00 75.75 300 LEU A N 1
ATOM 2376 C CA . LEU A 1 300 ? -20.211 9.682 1.358 1.00 75.75 300 LEU A CA 1
ATOM 2377 C C . LEU A 1 300 ? -18.976 8.991 1.936 1.00 75.75 300 LEU A C 1
ATOM 2379 O O . LEU A 1 300 ? -17.847 9.392 1.643 1.00 75.75 300 LEU A O 1
ATOM 2383 N N . THR A 1 301 ? -19.196 7.967 2.748 1.00 87.81 301 THR A N 1
ATOM 2384 C CA . THR A 1 301 ? -18.132 7.100 3.247 1.00 87.81 301 THR A CA 1
ATOM 2385 C C . THR A 1 301 ? -18.239 5.777 2.517 1.00 87.81 301 THR A C 1
ATOM 2387 O O . THR A 1 301 ? -19.319 5.193 2.466 1.00 87.81 301 THR A O 1
ATOM 2390 N N . GLN A 1 302 ? -17.134 5.317 1.946 1.00 87.69 302 GLN A N 1
ATOM 2391 C CA . GLN A 1 302 ? -17.031 3.969 1.410 1.00 87.69 302 GLN A CA 1
ATOM 2392 C C . GLN A 1 302 ? -15.995 3.200 2.210 1.00 87.69 302 GLN A C 1
ATOM 2394 O O . GLN A 1 302 ? -14.911 3.719 2.474 1.00 87.69 302 GLN A O 1
ATOM 2399 N N . THR A 1 303 ? -16.326 1.963 2.555 1.00 92.75 303 THR A N 1
ATOM 2400 C CA . THR A 1 303 ? -15.413 1.046 3.223 1.00 92.75 303 THR A CA 1
ATOM 2401 C C . THR A 1 303 ? -15.256 -0.200 2.366 1.00 92.75 303 THR A C 1
ATOM 2403 O O . THR A 1 303 ? -16.253 -0.742 1.893 1.00 92.75 303 THR A O 1
ATOM 2406 N N . VAL A 1 304 ? -14.016 -0.620 2.129 1.00 88.94 304 VAL A N 1
ATOM 2407 C CA . VAL A 1 304 ? -13.693 -1.861 1.413 1.00 88.94 304 VAL A CA 1
ATOM 2408 C C . VAL A 1 304 ? -12.823 -2.753 2.299 1.00 88.94 304 VAL A C 1
ATOM 2410 O O . VAL A 1 304 ? -11.927 -2.227 2.968 1.00 88.94 304 VAL A O 1
ATOM 2413 N N . PRO A 1 305 ? -13.081 -4.069 2.341 1.00 92.94 305 PRO A N 1
ATOM 2414 C CA . PRO A 1 305 ? -12.188 -5.008 3.003 1.00 92.94 305 PRO A CA 1
ATOM 2415 C C . PRO A 1 305 ? -10.888 -5.157 2.204 1.00 92.94 305 PRO A C 1
ATOM 2417 O O . PRO A 1 305 ? -10.871 -4.994 0.981 1.00 92.94 305 PRO A O 1
ATOM 2420 N N . VAL A 1 306 ? -9.802 -5.442 2.910 1.00 90.06 306 VAL A N 1
ATOM 2421 C CA . VAL A 1 306 ? -8.480 -5.732 2.364 1.00 90.06 306 VAL A CA 1
ATOM 2422 C C . VAL A 1 306 ? -7.914 -6.920 3.127 1.00 90.06 306 VAL A C 1
ATOM 2424 O O . VAL A 1 306 ? -7.499 -6.782 4.276 1.00 90.06 306 VAL A O 1
ATOM 2427 N N . ASP A 1 307 ? -7.890 -8.077 2.477 1.00 86.31 307 ASP A N 1
ATOM 2428 C CA . ASP A 1 307 ? -7.300 -9.280 3.052 1.00 86.31 307 ASP A CA 1
ATOM 2429 C C . ASP A 1 307 ? -5.783 -9.251 2.848 1.00 86.31 307 ASP A C 1
ATOM 2431 O O . ASP A 1 307 ? -5.286 -9.113 1.727 1.00 86.31 307 ASP A O 1
ATOM 2435 N N . ILE A 1 308 ? -5.041 -9.352 3.946 1.00 87.75 308 ILE A N 1
ATOM 2436 C CA . ILE A 1 308 ? -3.583 -9.438 3.961 1.00 87.75 308 ILE A CA 1
ATOM 2437 C C . ILE A 1 308 ? -3.216 -10.829 4.459 1.00 87.75 308 ILE A C 1
ATOM 2439 O O . ILE A 1 308 ? -3.558 -11.195 5.578 1.00 87.75 308 ILE A O 1
ATOM 2443 N N . VAL A 1 309 ? -2.501 -11.597 3.645 1.00 85.25 309 VAL A N 1
ATOM 2444 C CA . VAL A 1 309 ? -2.025 -12.933 4.015 1.00 85.25 309 VAL A CA 1
ATOM 2445 C C . VAL A 1 309 ? -0.513 -12.881 4.152 1.00 85.25 309 VAL A C 1
ATOM 2447 O O . VAL A 1 309 ? 0.184 -12.672 3.162 1.00 85.25 309 VAL A O 1
ATOM 2450 N N . ILE A 1 310 ? -0.014 -13.037 5.375 1.00 87.44 310 ILE A N 1
ATOM 2451 C CA . ILE A 1 310 ? 1.413 -13.227 5.623 1.00 87.44 310 ILE A CA 1
ATOM 2452 C C . ILE A 1 310 ? 1.647 -14.720 5.698 1.00 87.44 310 ILE A C 1
ATOM 2454 O O . ILE A 1 310 ? 1.218 -15.361 6.648 1.00 87.44 310 ILE A O 1
ATOM 2458 N N . ASP A 1 311 ? 2.312 -15.242 4.688 1.00 85.06 311 ASP A N 1
ATOM 2459 C CA . ASP A 1 311 ? 2.760 -16.619 4.635 1.00 85.06 311 ASP A CA 1
ATOM 2460 C C . ASP A 1 311 ? 4.291 -16.591 4.642 1.00 85.06 311 ASP A C 1
ATOM 2462 O O . ASP A 1 311 ? 4.895 -15.768 3.948 1.00 85.06 311 ASP A O 1
ATOM 2466 N N . LEU A 1 312 ? 4.896 -17.404 5.502 1.00 85.56 312 LEU A N 1
ATOM 2467 C CA . LEU A 1 312 ? 6.340 -17.605 5.624 1.00 85.56 312 LEU A CA 1
ATOM 2468 C C . LEU A 1 312 ? 6.710 -19.094 5.493 1.00 85.56 312 LEU A C 1
ATOM 2470 O O . LEU A 1 312 ? 7.902 -19.422 5.544 1.00 85.56 312 LEU A O 1
ATOM 2474 N N . THR A 1 313 ? 5.720 -19.976 5.341 1.00 86.75 313 THR A N 1
ATOM 2475 C CA . THR A 1 313 ? 5.875 -21.425 5.300 1.00 86.75 313 THR A CA 1
ATOM 2476 C C . THR A 1 313 ? 6.051 -21.858 3.849 1.00 86.75 313 THR A C 1
ATOM 2478 O O . THR A 1 313 ? 5.183 -21.636 3.016 1.00 86.75 313 THR A O 1
ATOM 2481 N N . PRO A 1 314 ? 7.179 -22.486 3.485 1.00 88.62 314 PRO A N 1
ATOM 2482 C CA . PRO A 1 314 ? 7.329 -23.014 2.138 1.00 88.62 314 PRO A CA 1
ATOM 2483 C C . PRO A 1 314 ? 6.352 -24.171 1.868 1.00 88.62 314 PRO A C 1
ATOM 2485 O O . PRO A 1 314 ? 6.147 -25.004 2.756 1.00 88.62 314 PRO A O 1
ATOM 2488 N N . PRO A 1 315 ? 5.836 -24.306 0.633 1.00 91.69 315 PRO A N 1
ATOM 2489 C CA . PRO A 1 315 ? 4.995 -25.438 0.259 1.00 91.69 315 PRO A CA 1
ATOM 2490 C C . PRO A 1 315 ? 5.822 -26.730 0.182 1.00 91.69 315 PRO A C 1
ATOM 2492 O O . PRO A 1 315 ? 7.054 -26.692 0.117 1.00 91.69 315 PRO A O 1
ATOM 2495 N N . GLU A 1 316 ? 5.163 -27.886 0.097 1.00 90.69 316 GLU A N 1
ATOM 2496 C CA . GLU A 1 316 ? 5.807 -29.199 -0.014 1.00 90.69 316 GLU A CA 1
ATOM 2497 C C . GLU A 1 316 ? 5.222 -30.039 -1.163 1.00 90.69 316 GLU A C 1
ATOM 2499 O O . GLU A 1 316 ? 4.011 -30.075 -1.376 1.00 90.69 316 GLU A O 1
ATOM 2504 N N . ILE A 1 317 ? 6.078 -30.764 -1.901 1.00 89.75 317 ILE A N 1
ATOM 2505 C CA . ILE A 1 317 ? 5.628 -31.840 -2.801 1.00 89.75 317 ILE A CA 1
ATOM 2506 C C . ILE A 1 317 ? 5.514 -33.136 -2.001 1.00 89.75 317 ILE A C 1
ATOM 2508 O O . ILE A 1 317 ? 6.521 -33.784 -1.712 1.00 89.75 317 ILE A O 1
ATOM 2512 N N . ILE A 1 318 ? 4.277 -33.546 -1.734 1.00 88.25 318 ILE A N 1
ATOM 2513 C CA . ILE A 1 318 ? 3.934 -34.772 -1.008 1.00 88.25 318 ILE A CA 1
ATOM 2514 C C . ILE A 1 318 ? 4.250 -36.020 -1.842 1.00 88.25 318 ILE A C 1
ATOM 2516 O O . ILE A 1 318 ? 4.746 -37.018 -1.317 1.00 88.25 318 ILE A O 1
ATOM 2520 N N . ALA A 1 319 ? 3.978 -35.987 -3.151 1.00 81.94 319 ALA A N 1
ATOM 2521 C CA . ALA A 1 319 ? 4.254 -37.113 -4.041 1.00 81.94 319 ALA A CA 1
ATOM 2522 C C . ALA A 1 319 ? 4.434 -36.692 -5.507 1.00 81.94 319 ALA A C 1
ATOM 2524 O O . ALA A 1 319 ? 3.811 -35.749 -5.989 1.00 81.94 319 ALA A O 1
ATOM 2525 N N . ILE A 1 320 ? 5.248 -37.454 -6.243 1.00 86.75 320 ILE A N 1
ATOM 2526 C CA . ILE A 1 320 ? 5.320 -37.397 -7.708 1.00 86.75 320 ILE A CA 1
ATOM 2527 C C . ILE A 1 320 ? 4.787 -38.719 -8.247 1.00 86.75 320 ILE A C 1
ATOM 2529 O O . ILE A 1 320 ? 5.269 -39.786 -7.870 1.00 86.75 320 ILE A O 1
ATOM 2533 N N . GLN A 1 321 ? 3.805 -38.646 -9.136 1.00 81.00 321 GLN A N 1
ATOM 2534 C CA . GLN A 1 321 ? 3.211 -39.806 -9.783 1.00 81.00 321 GLN A CA 1
ATOM 2535 C C . GLN A 1 321 ? 3.641 -39.864 -11.243 1.00 81.00 321 GLN A C 1
ATOM 2537 O O . GLN A 1 321 ? 3.374 -38.960 -12.032 1.00 81.00 321 GLN A O 1
ATOM 2542 N N . LEU A 1 322 ? 4.317 -40.952 -11.589 1.00 84.12 322 LEU A N 1
ATOM 2543 C CA . LEU A 1 322 ? 4.701 -41.327 -12.942 1.00 84.12 322 LEU A CA 1
ATOM 2544 C C . LEU A 1 322 ? 4.875 -42.849 -12.957 1.00 84.12 322 LEU A C 1
ATOM 2546 O O . LEU A 1 322 ? 5.243 -43.431 -11.935 1.00 84.12 322 LEU A O 1
ATOM 2550 N N . ALA A 1 323 ? 4.625 -43.498 -14.093 1.00 74.19 323 ALA A N 1
ATOM 2551 C CA . ALA A 1 323 ? 4.905 -44.923 -14.220 1.00 74.19 323 ALA A CA 1
ATOM 2552 C C . ALA A 1 323 ? 6.412 -45.196 -14.040 1.00 74.19 323 ALA A C 1
ATOM 2554 O O . ALA A 1 323 ? 7.252 -44.527 -14.645 1.00 74.19 323 ALA A O 1
ATOM 2555 N N . GLU A 1 324 ? 6.760 -46.203 -13.231 1.00 81.06 324 GLU A N 1
ATOM 2556 C CA . GLU A 1 324 ? 8.156 -46.622 -13.001 1.00 81.06 324 GLU A CA 1
ATOM 2557 C C . GLU A 1 324 ? 8.843 -47.088 -14.295 1.00 81.06 324 GLU A C 1
ATOM 2559 O O . GLU A 1 324 ? 10.068 -47.029 -14.431 1.00 81.06 324 GLU A O 1
ATOM 2564 N N . LYS A 1 325 ? 8.045 -47.555 -15.261 1.00 82.75 325 LYS A N 1
ATOM 2565 C CA . LYS A 1 325 ? 8.481 -47.972 -16.589 1.00 82.75 325 LYS A CA 1
ATOM 2566 C C . LYS A 1 325 ? 7.701 -47.186 -17.638 1.00 82.75 325 LYS A C 1
ATOM 2568 O O . LYS A 1 325 ? 6.480 -47.143 -17.586 1.00 82.75 325 LYS A O 1
ATOM 2573 N N . ILE A 1 326 ? 8.408 -46.573 -18.581 1.00 82.62 326 ILE A N 1
ATOM 2574 C CA . ILE A 1 326 ? 7.830 -45.717 -19.622 1.00 82.62 326 ILE A CA 1
ATOM 2575 C C . ILE A 1 326 ? 8.090 -46.336 -20.995 1.00 82.62 326 ILE A C 1
ATOM 2577 O O . ILE A 1 326 ? 9.217 -46.719 -21.308 1.00 82.62 326 ILE A O 1
ATOM 2581 N N . CYS A 1 327 ? 7.058 -46.398 -21.834 1.00 76.75 327 CYS A N 1
ATOM 2582 C CA . CYS A 1 327 ? 7.137 -46.966 -23.183 1.00 76.75 327 CYS A CA 1
ATOM 2583 C C . CYS A 1 327 ? 7.243 -45.906 -24.296 1.00 76.75 327 CYS A C 1
ATOM 2585 O O . CYS A 1 327 ? 7.722 -46.213 -25.392 1.00 76.75 327 CYS A O 1
ATOM 2587 N N . ASP A 1 328 ? 6.853 -44.656 -24.018 1.00 76.12 328 ASP A N 1
ATOM 2588 C CA . ASP A 1 328 ? 7.015 -43.520 -24.929 1.00 76.12 328 ASP A CA 1
ATOM 2589 C C . ASP A 1 328 ? 8.335 -42.786 -24.655 1.00 76.12 328 ASP A C 1
ATOM 2591 O O . ASP A 1 328 ? 8.618 -42.310 -23.559 1.00 76.12 328 ASP A O 1
ATOM 2595 N N . ARG A 1 329 ? 9.179 -42.696 -25.680 1.00 83.44 329 ARG A N 1
ATOM 2596 C CA . ARG A 1 329 ? 10.514 -42.092 -25.578 1.00 83.44 329 ARG A CA 1
ATOM 2597 C C . ARG A 1 329 ? 10.513 -40.580 -25.781 1.00 83.44 329 ARG A C 1
ATOM 2599 O O . ARG A 1 329 ? 11.556 -39.950 -25.605 1.00 83.44 329 ARG A O 1
ATOM 2606 N N . THR A 1 330 ? 9.384 -40.034 -26.226 1.00 77.19 330 THR A N 1
ATOM 2607 C CA . THR A 1 330 ? 9.251 -38.657 -26.710 1.00 77.19 330 THR A CA 1
ATOM 2608 C C . THR A 1 330 ? 8.446 -37.766 -25.784 1.00 77.19 330 THR A C 1
ATOM 2610 O O . THR A 1 330 ? 8.579 -36.545 -25.859 1.00 77.19 330 THR A O 1
ATOM 2613 N N . GLN A 1 331 ? 7.655 -38.352 -24.890 1.00 81.06 331 GLN A N 1
ATOM 2614 C CA . GLN A 1 331 ? 6.822 -37.606 -23.959 1.00 81.06 331 GLN A CA 1
ATOM 2615 C C . GLN A 1 331 ? 6.528 -38.408 -22.689 1.00 81.06 331 GLN A C 1
ATOM 2617 O O . GLN A 1 331 ? 6.468 -39.635 -22.718 1.00 81.06 331 GLN A O 1
ATOM 2622 N N . ILE A 1 332 ? 6.317 -37.697 -21.583 1.00 81.81 332 ILE A N 1
ATOM 2623 C CA . ILE A 1 332 ? 5.805 -38.233 -20.317 1.00 81.81 332 ILE A CA 1
ATOM 2624 C C . ILE A 1 332 ? 4.759 -37.278 -19.730 1.00 81.81 332 ILE A C 1
ATOM 2626 O O . ILE A 1 332 ? 4.747 -36.088 -20.045 1.00 81.81 332 ILE A O 1
ATOM 2630 N N . HIS A 1 333 ? 3.897 -37.784 -18.849 1.00 80.44 333 HIS A N 1
ATOM 2631 C CA . HIS A 1 333 ? 2.849 -36.991 -18.201 1.00 80.44 333 HIS A CA 1
ATOM 2632 C C . HIS A 1 333 ? 2.840 -37.233 -16.682 1.00 80.44 333 HIS A C 1
ATOM 2634 O O . HIS A 1 333 ? 2.053 -38.049 -16.201 1.00 80.44 333 HIS A O 1
ATOM 2640 N N . PRO A 1 334 ? 3.767 -36.617 -15.925 1.00 83.88 334 PRO A N 1
ATOM 2641 C CA . PRO A 1 334 ? 3.813 -36.765 -14.476 1.00 83.88 334 PRO A CA 1
ATOM 2642 C C . PRO A 1 334 ? 2.741 -35.914 -13.791 1.00 83.88 334 PRO A C 1
ATOM 2644 O O . PRO A 1 334 ? 2.416 -34.827 -14.265 1.00 83.88 334 PRO A O 1
ATOM 2647 N N . THR A 1 335 ? 2.271 -36.362 -12.630 1.00 81.88 335 THR A N 1
ATOM 2648 C CA . THR A 1 335 ? 1.413 -35.578 -11.732 1.00 81.88 335 THR A CA 1
ATOM 2649 C C . THR A 1 335 ? 2.171 -35.244 -10.449 1.00 81.88 335 THR A C 1
ATOM 2651 O O . THR A 1 335 ? 2.713 -36.124 -9.780 1.00 81.88 335 THR A O 1
ATOM 2654 N N . PHE A 1 336 ? 2.216 -33.964 -10.101 1.00 85.50 336 PHE A N 1
ATOM 2655 C CA . PHE A 1 336 ? 2.811 -33.444 -8.876 1.00 85.50 336 PHE A CA 1
ATOM 2656 C C . PHE A 1 336 ? 1.707 -33.218 -7.842 1.00 85.50 336 PHE A C 1
ATOM 2658 O O . PHE A 1 336 ? 0.792 -32.429 -8.068 1.00 85.50 336 PHE A O 1
ATOM 2665 N N . ILE A 1 337 ? 1.781 -33.914 -6.713 1.00 82.00 337 ILE A N 1
ATOM 2666 C CA . ILE A 1 337 ? 0.886 -33.714 -5.573 1.00 82.00 337 ILE A CA 1
ATOM 2667 C C . ILE A 1 337 ? 1.638 -32.851 -4.576 1.00 82.00 337 ILE A C 1
ATOM 2669 O O . ILE A 1 337 ? 2.693 -33.255 -4.082 1.00 82.00 337 ILE A O 1
ATOM 2673 N N . ALA A 1 338 ? 1.114 -31.662 -4.317 1.00 85.44 338 ALA A N 1
ATOM 2674 C CA . ALA A 1 338 ? 1.751 -30.678 -3.468 1.00 85.44 338 ALA A CA 1
ATOM 2675 C C . ALA A 1 338 ? 0.718 -29.990 -2.581 1.00 85.44 338 ALA A C 1
ATOM 2677 O O . ALA A 1 338 ? -0.429 -29.803 -2.987 1.00 85.44 338 ALA A O 1
ATOM 2678 N N . GLU A 1 339 ? 1.145 -29.618 -1.384 1.00 85.56 339 GLU A N 1
ATOM 2679 C CA . GLU A 1 339 ? 0.320 -28.969 -0.374 1.00 85.56 339 GLU A CA 1
ATOM 2680 C C . GLU A 1 339 ? 1.096 -27.801 0.237 1.00 85.56 339 GLU A C 1
ATOM 2682 O O . GLU A 1 339 ? 2.325 -27.819 0.309 1.00 85.56 339 GLU A O 1
ATOM 2687 N N . ASP A 1 340 ? 0.365 -26.774 0.653 1.00 85.44 340 ASP A N 1
ATOM 2688 C CA . ASP A 1 340 ? 0.879 -25.754 1.559 1.00 85.44 340 ASP A CA 1
ATOM 2689 C C . ASP A 1 340 ? 0.487 -26.175 2.990 1.00 85.44 340 ASP A C 1
ATOM 2691 O O . ASP A 1 340 ? -0.718 -26.266 3.265 1.00 85.44 340 ASP A O 1
ATOM 2695 N N . PRO A 1 341 ? 1.451 -26.495 3.880 1.00 83.00 341 PRO A N 1
ATOM 2696 C CA . PRO A 1 341 ? 1.169 -27.040 5.208 1.00 83.00 341 PRO A CA 1
ATOM 2697 C C . PRO A 1 341 ? 0.228 -26.193 6.069 1.00 83.00 341 PRO A C 1
ATOM 2699 O O . PRO A 1 341 ? -0.519 -26.749 6.878 1.00 83.00 341 PRO A O 1
ATOM 2702 N N . ASP A 1 342 ? 0.256 -24.868 5.920 1.00 79.81 342 ASP A N 1
ATOM 2703 C CA . ASP A 1 342 ? -0.591 -23.953 6.693 1.00 79.81 342 ASP A CA 1
ATOM 2704 C C . ASP A 1 342 ? -1.819 -23.450 5.910 1.00 79.81 342 ASP A C 1
ATOM 2706 O O . ASP A 1 342 ? -2.732 -22.844 6.488 1.00 79.81 342 ASP A O 1
ATOM 2710 N N . ASN A 1 343 ? -1.894 -23.778 4.613 1.00 81.00 343 ASN A N 1
ATOM 2711 C CA . ASN A 1 343 ? -2.981 -23.423 3.702 1.00 81.00 343 ASN A CA 1
ATOM 2712 C C . ASN A 1 343 ? -3.266 -21.902 3.683 1.00 81.00 343 ASN A C 1
ATOM 2714 O O . ASN A 1 343 ? -4.420 -21.446 3.545 1.00 81.00 343 ASN A O 1
ATOM 2718 N N . LEU A 1 344 ? -2.219 -21.095 3.873 1.00 79.50 344 LEU A N 1
ATOM 2719 C CA . LEU A 1 344 ? -2.288 -19.646 3.785 1.00 79.50 344 LEU A CA 1
ATOM 2720 C C . LEU A 1 344 ? -2.188 -19.187 2.334 1.00 79.50 344 LEU A C 1
ATOM 2722 O O . LEU A 1 344 ? -2.933 -18.269 1.966 1.00 79.50 344 LEU A O 1
ATOM 2726 N N . SER A 1 345 ? -1.384 -19.842 1.494 1.00 80.25 345 SER A N 1
ATOM 2727 C CA . SER A 1 345 ? -1.228 -19.476 0.093 1.00 80.25 345 SER A CA 1
ATOM 2728 C C . SER A 1 345 ? -1.451 -20.637 -0.887 1.00 80.25 345 SER A C 1
ATOM 2730 O O . SER A 1 345 ? -1.484 -21.819 -0.564 1.00 80.25 345 SER A O 1
ATOM 2732 N N . ALA A 1 346 ? -1.755 -20.277 -2.136 1.00 81.19 346 ALA A N 1
ATOM 2733 C CA . ALA A 1 346 ? -2.038 -21.252 -3.182 1.00 81.19 346 ALA A CA 1
ATOM 2734 C C . ALA A 1 346 ? -0.766 -21.587 -3.962 1.00 81.19 346 ALA A C 1
ATOM 2736 O O . ALA A 1 346 ? 0.050 -20.708 -4.235 1.00 81.19 346 ALA A O 1
ATOM 2737 N N . ILE A 1 347 ? -0.643 -22.829 -4.422 1.00 84.75 347 ILE A N 1
ATOM 2738 C CA . ILE A 1 347 ? 0.447 -23.241 -5.311 1.00 84.75 347 ILE A CA 1
ATOM 2739 C C . ILE A 1 347 ? 0.211 -22.662 -6.710 1.00 84.75 347 ILE A C 1
ATOM 2741 O O . ILE A 1 347 ? -0.836 -22.886 -7.316 1.00 84.75 347 ILE A O 1
ATOM 2745 N N . VAL A 1 348 ? 1.188 -21.920 -7.238 1.00 87.94 348 VAL A N 1
ATOM 2746 C CA . VAL A 1 348 ? 1.059 -21.182 -8.512 1.00 87.94 348 VAL A CA 1
ATOM 2747 C C . VAL A 1 348 ? 1.990 -21.678 -9.616 1.00 87.94 348 VAL A C 1
ATOM 2749 O O . VAL A 1 348 ? 1.778 -21.349 -10.785 1.00 87.94 348 VAL A O 1
ATOM 2752 N N . LEU A 1 349 ? 3.037 -22.436 -9.277 1.00 92.88 349 LEU A N 1
ATOM 2753 C CA . LEU A 1 349 ? 4.037 -22.892 -10.242 1.00 92.88 349 LEU A CA 1
ATOM 2754 C C . LEU A 1 349 ? 4.683 -24.208 -9.801 1.00 92.88 349 LEU A C 1
ATOM 2756 O O . LEU A 1 349 ? 5.001 -24.391 -8.631 1.00 92.88 349 LEU A O 1
ATOM 2760 N N . TYR A 1 350 ? 4.960 -25.077 -10.765 1.00 93.56 350 TYR A N 1
ATOM 2761 C CA . TYR A 1 350 ? 5.775 -26.277 -10.625 1.00 93.56 350 TYR A CA 1
ATOM 2762 C C . TYR A 1 350 ? 7.016 -26.144 -11.502 1.00 93.56 350 TYR A C 1
ATOM 2764 O O . TYR A 1 350 ? 6.924 -25.777 -12.675 1.00 93.56 350 TYR A O 1
ATOM 2772 N N . GLU A 1 351 ? 8.177 -26.466 -10.948 1.00 97.25 351 GLU A N 1
ATOM 2773 C CA . GLU A 1 351 ? 9.427 -26.619 -11.684 1.00 97.25 351 GLU A CA 1
ATOM 2774 C C . GLU A 1 351 ? 9.830 -28.086 -11.671 1.00 97.25 351 GLU A C 1
ATOM 2776 O O . GLU A 1 351 ? 9.741 -28.751 -10.640 1.00 97.25 351 GLU A O 1
ATOM 2781 N N . TRP A 1 352 ? 10.299 -28.592 -12.805 1.00 96.50 352 TRP A N 1
ATOM 2782 C CA . TRP A 1 352 ? 10.700 -29.984 -12.931 1.00 96.50 352 TRP A CA 1
ATOM 2783 C C . TRP A 1 352 ? 11.992 -30.129 -13.731 1.00 96.50 352 TRP A C 1
ATOM 2785 O O . TRP A 1 352 ? 12.362 -29.280 -14.546 1.00 96.50 352 TRP A O 1
ATOM 2795 N N . GLN A 1 353 ? 12.693 -31.230 -13.483 1.00 96.56 353 GLN A N 1
ATOM 2796 C CA . GLN A 1 353 ? 13.939 -31.581 -14.143 1.00 96.56 353 GLN A CA 1
ATOM 2797 C C . GLN A 1 353 ? 14.012 -33.093 -14.361 1.00 96.56 353 GLN A C 1
ATOM 2799 O O . GLN A 1 353 ? 13.830 -33.864 -13.425 1.00 96.56 353 GLN A O 1
ATOM 2804 N N . ILE A 1 354 ? 14.332 -33.517 -15.582 1.00 95.75 354 ILE A N 1
ATOM 2805 C CA . ILE A 1 354 ? 14.622 -34.913 -15.920 1.00 95.75 354 ILE A CA 1
ATOM 2806 C C . ILE A 1 354 ? 16.122 -35.028 -16.177 1.00 95.75 354 ILE A C 1
ATOM 2808 O O . ILE A 1 354 ? 16.671 -34.291 -16.999 1.00 95.75 354 ILE A O 1
ATOM 2812 N N . THR A 1 355 ? 16.791 -35.948 -15.487 1.00 94.62 355 THR A N 1
ATOM 2813 C CA . THR A 1 355 ? 18.241 -36.159 -15.599 1.00 94.62 355 THR A CA 1
ATOM 2814 C C . THR A 1 355 ? 18.620 -37.626 -15.720 1.00 94.62 355 THR A C 1
ATOM 2816 O O . THR A 1 355 ? 18.018 -38.482 -15.085 1.00 94.62 355 THR A O 1
ATOM 2819 N N . ASN A 1 356 ? 19.682 -37.887 -16.470 1.00 92.06 356 ASN A N 1
ATOM 2820 C CA . ASN A 1 356 ? 20.473 -39.118 -16.502 1.00 92.06 356 ASN A CA 1
ATOM 2821 C C . ASN A 1 356 ? 21.945 -38.687 -16.705 1.00 92.06 356 ASN A C 1
ATOM 2823 O O . ASN A 1 356 ? 22.220 -37.520 -16.984 1.00 92.06 356 ASN A O 1
ATOM 2827 N N . THR A 1 357 ? 22.905 -39.595 -16.554 1.00 85.88 357 THR A N 1
ATOM 2828 C CA . THR A 1 357 ? 24.349 -39.389 -16.759 1.00 85.88 357 THR A CA 1
ATOM 2829 C C . THR A 1 357 ? 24.728 -38.500 -17.953 1.00 85.88 357 THR A C 1
ATOM 2831 O O . THR A 1 357 ? 25.652 -37.703 -17.817 1.00 85.88 357 THR A O 1
ATOM 2834 N N . ASN A 1 358 ? 24.017 -38.585 -19.087 1.00 86.44 358 ASN A N 1
ATOM 2835 C CA . ASN A 1 358 ? 24.292 -37.796 -20.301 1.00 86.44 358 ASN A CA 1
ATOM 2836 C C . ASN A 1 358 ? 23.090 -36.983 -20.819 1.00 86.44 358 ASN A C 1
ATOM 2838 O O . ASN A 1 358 ? 23.108 -36.514 -21.957 1.00 86.44 358 ASN A O 1
ATOM 2842 N N . TYR A 1 359 ? 22.034 -36.824 -20.020 1.00 89.62 359 TYR A N 1
ATOM 2843 C CA . TYR A 1 359 ? 20.800 -36.161 -20.446 1.00 89.62 359 TYR A CA 1
ATOM 2844 C C . TYR A 1 359 ? 20.277 -35.253 -19.339 1.00 89.62 359 TYR A C 1
ATOM 2846 O O . TYR A 1 359 ? 20.182 -35.672 -18.188 1.00 89.62 359 TYR A O 1
ATOM 2854 N N . SER A 1 360 ? 19.920 -34.015 -19.674 1.00 92.31 360 SER A N 1
ATOM 2855 C CA . SER A 1 360 ? 19.229 -33.119 -18.752 1.00 92.31 360 SER A CA 1
ATOM 2856 C C . SER A 1 360 ? 18.276 -32.212 -19.512 1.00 92.31 360 SER A C 1
ATOM 2858 O O . SER A 1 360 ? 18.675 -31.548 -20.467 1.00 92.31 360 SER A O 1
ATOM 2860 N N . VAL A 1 361 ? 17.026 -32.180 -19.068 1.00 94.00 361 VAL A N 1
ATOM 2861 C CA . VAL A 1 361 ? 16.004 -31.241 -19.530 1.00 94.00 361 VAL A CA 1
ATOM 2862 C C . VAL A 1 361 ? 15.241 -30.728 -18.318 1.00 94.00 361 VAL A C 1
ATOM 2864 O O . VAL A 1 361 ? 15.061 -31.445 -17.334 1.00 94.00 361 VAL A O 1
ATOM 2867 N N . ASN A 1 362 ? 14.823 -29.475 -18.365 1.00 95.50 362 ASN A N 1
ATOM 2868 C CA . ASN A 1 362 ? 14.059 -28.825 -17.317 1.00 95.50 362 ASN A CA 1
ATOM 2869 C C . ASN A 1 362 ? 12.913 -28.021 -17.922 1.00 95.50 362 ASN A C 1
ATOM 2871 O O . ASN A 1 362 ? 12.929 -27.666 -19.101 1.00 95.50 362 ASN A O 1
ATOM 2875 N N . GLY A 1 363 ? 11.927 -27.720 -17.093 1.00 93.56 363 GLY A N 1
ATOM 2876 C CA . GLY A 1 363 ? 10.799 -26.906 -17.498 1.00 93.56 363 GLY A CA 1
ATOM 2877 C C . GLY A 1 363 ? 9.978 -26.450 -16.310 1.00 93.56 363 GLY A C 1
ATOM 2878 O O . GLY A 1 363 ? 10.264 -26.772 -15.154 1.00 93.56 363 GLY A O 1
ATOM 2879 N N . THR A 1 364 ? 8.955 -25.665 -16.619 1.00 93.88 364 THR A N 1
ATOM 2880 C CA . THR A 1 364 ? 8.015 -25.136 -15.639 1.00 93.88 364 THR A CA 1
ATOM 2881 C C . THR A 1 364 ? 6.587 -25.325 -16.129 1.00 93.88 364 THR A C 1
ATOM 2883 O O . THR A 1 364 ? 6.335 -25.441 -17.329 1.00 93.88 364 THR A O 1
ATOM 2886 N N . SER A 1 365 ? 5.644 -25.397 -15.197 1.00 86.75 365 SER A N 1
ATOM 2887 C CA . SER A 1 365 ? 4.222 -25.565 -15.479 1.00 86.75 365 SER A CA 1
ATOM 2888 C C . SER A 1 365 ? 3.388 -24.859 -14.419 1.00 86.75 365 SER A C 1
ATOM 2890 O O . SER A 1 365 ? 3.713 -24.919 -13.238 1.00 86.75 365 SER A O 1
ATOM 2892 N N . SER A 1 366 ? 2.294 -24.213 -14.818 1.00 82.38 366 SER A N 1
ATOM 2893 C CA . SER A 1 366 ? 1.265 -23.737 -13.881 1.00 82.38 366 SER A CA 1
ATOM 2894 C C . SER A 1 366 ? 0.255 -24.828 -13.506 1.00 82.38 366 SER A C 1
ATOM 2896 O O . SER A 1 366 ? -0.537 -24.643 -12.590 1.00 82.38 366 SER A O 1
ATOM 2898 N N . GLN A 1 367 ? 0.268 -25.958 -14.216 1.00 78.12 367 GLN A N 1
ATOM 2899 C CA . GLN A 1 367 ? -0.563 -27.126 -13.939 1.00 78.12 367 GLN A CA 1
ATOM 2900 C C . GLN A 1 367 ? 0.242 -28.185 -13.191 1.00 78.12 367 GLN A C 1
ATOM 2902 O O . GLN A 1 367 ? 1.421 -28.399 -13.491 1.00 78.12 367 GLN A O 1
ATOM 2907 N N . ASN A 1 368 ? -0.416 -28.881 -12.269 1.00 75.31 368 ASN A N 1
ATOM 2908 C CA . ASN A 1 368 ? 0.190 -29.952 -11.485 1.00 75.31 368 ASN A CA 1
ATOM 2909 C C . ASN A 1 368 ? 0.421 -31.241 -12.297 1.00 75.31 368 ASN A C 1
ATOM 2911 O O . ASN A 1 368 ? 1.224 -32.069 -11.889 1.00 75.31 368 ASN A O 1
ATOM 2915 N N . SER A 1 369 ? -0.225 -31.394 -13.459 1.00 79.81 369 SER A N 1
ATOM 2916 C CA . SER A 1 369 ? -0.034 -32.530 -14.372 1.00 79.81 369 SER A CA 1
ATOM 2917 C C . SER A 1 369 ? 0.309 -32.061 -15.794 1.00 79.81 369 SER A C 1
ATOM 2919 O O . SER A 1 369 ? -0.568 -32.026 -16.658 1.00 79.81 369 SER A O 1
ATOM 2921 N N . PRO A 1 370 ? 1.549 -31.610 -16.064 1.00 80.75 370 PRO A N 1
ATOM 2922 C CA . PRO A 1 370 ? 1.943 -31.171 -17.401 1.00 80.75 370 PRO A CA 1
ATOM 2923 C C . PRO A 1 370 ? 2.220 -32.339 -18.355 1.00 80.75 370 PRO A C 1
ATOM 2925 O O . PRO A 1 370 ? 2.790 -33.359 -17.974 1.00 80.75 370 PRO A O 1
ATOM 2928 N N . LEU A 1 371 ? 1.901 -32.165 -19.642 1.00 79.88 371 LEU A N 1
ATOM 2929 C CA . LEU A 1 371 ? 2.510 -32.970 -20.707 1.00 79.88 371 LEU A CA 1
ATOM 2930 C C . LEU A 1 371 ? 3.930 -32.455 -20.951 1.00 79.88 371 LEU A C 1
ATOM 2932 O O . LEU A 1 371 ? 4.113 -31.293 -21.308 1.00 79.88 371 LEU A O 1
ATOM 2936 N N . ILE A 1 372 ? 4.920 -33.318 -20.753 1.00 85.38 372 ILE A N 1
ATOM 2937 C CA . ILE A 1 372 ? 6.318 -33.032 -21.056 1.00 85.38 372 ILE A CA 1
ATOM 2938 C C . ILE A 1 372 ? 6.645 -33.747 -22.359 1.00 85.38 372 ILE A C 1
ATOM 2940 O O . ILE A 1 372 ? 6.769 -34.968 -22.365 1.00 85.38 372 ILE A O 1
ATOM 2944 N N . ASP A 1 373 ? 6.778 -33.003 -23.450 1.00 82.44 373 ASP A N 1
ATOM 2945 C CA . ASP A 1 373 ? 7.038 -33.523 -24.790 1.00 82.44 373 ASP A CA 1
ATOM 2946 C C . ASP A 1 373 ? 8.434 -33.137 -25.313 1.00 82.44 373 ASP A C 1
ATOM 2948 O O . ASP A 1 373 ? 9.241 -32.499 -24.633 1.00 82.44 373 ASP A O 1
ATOM 2952 N N . GLY A 1 374 ? 8.764 -33.603 -26.522 1.00 82.25 374 GLY A N 1
ATOM 2953 C CA . GLY A 1 374 ? 10.050 -33.316 -27.166 1.00 82.25 374 GLY A CA 1
ATOM 2954 C C . GLY A 1 374 ? 11.254 -33.998 -26.509 1.00 82.25 374 GLY A C 1
ATOM 2955 O O . GLY A 1 374 ? 12.391 -33.562 -26.699 1.00 82.25 374 GLY A O 1
ATOM 2956 N N . LEU A 1 375 ? 11.024 -35.062 -25.739 1.00 88.00 375 LEU A N 1
ATOM 2957 C CA . LEU A 1 375 ? 12.071 -35.795 -25.040 1.00 88.00 375 LEU A CA 1
ATOM 2958 C C . LEU A 1 375 ? 12.866 -36.692 -25.996 1.00 88.00 375 LEU A C 1
ATOM 2960 O O . LEU A 1 375 ? 12.351 -37.211 -26.986 1.00 88.00 375 LEU A O 1
ATOM 2964 N N . LEU A 1 376 ? 14.147 -36.887 -25.685 1.00 87.88 376 LEU A N 1
ATOM 2965 C CA . LEU A 1 376 ? 15.041 -37.787 -26.420 1.00 87.88 376 LEU A CA 1
ATOM 2966 C C . LEU A 1 376 ? 15.570 -38.866 -25.478 1.00 87.88 376 LEU A C 1
ATOM 2968 O O . LEU A 1 376 ? 16.765 -38.931 -25.192 1.00 87.88 376 LEU A O 1
ATOM 2972 N N . LEU A 1 377 ? 14.660 -39.694 -24.966 1.00 88.62 377 LEU A N 1
ATOM 2973 C CA . LEU A 1 377 ? 15.011 -40.730 -24.000 1.00 88.62 377 LEU A CA 1
ATOM 2974 C C . LEU A 1 377 ? 15.545 -41.988 -24.702 1.00 88.62 377 LEU A C 1
ATOM 2976 O O . LEU A 1 377 ? 15.048 -42.404 -25.755 1.00 88.62 377 LEU A O 1
ATOM 2980 N N . ASN A 1 378 ? 16.562 -42.616 -24.125 1.00 88.81 378 ASN A N 1
ATOM 2981 C CA . ASN A 1 378 ? 17.169 -43.855 -24.599 1.00 88.81 378 ASN A CA 1
ATOM 2982 C C . ASN A 1 378 ? 16.496 -45.066 -23.955 1.00 88.81 378 ASN A C 1
ATOM 2984 O O . ASN A 1 378 ? 16.077 -45.016 -22.806 1.00 88.81 378 ASN A O 1
ATOM 2988 N N . VAL A 1 379 ? 16.397 -46.150 -24.721 1.00 86.88 379 VAL A N 1
ATOM 2989 C CA . VAL A 1 379 ? 15.833 -47.424 -24.253 1.00 86.88 379 VAL A CA 1
ATOM 2990 C C . VAL A 1 379 ? 16.808 -48.099 -23.290 1.00 86.88 379 VAL A C 1
ATOM 2992 O O . VAL A 1 379 ? 18.016 -48.030 -23.501 1.00 86.88 379 VAL A O 1
ATOM 2995 N N . ASP A 1 380 ? 16.264 -48.773 -22.280 1.00 86.25 380 ASP A N 1
ATOM 2996 C CA . ASP A 1 380 ? 16.965 -49.490 -21.213 1.00 86.25 380 ASP A CA 1
ATOM 2997 C C . ASP A 1 380 ? 17.866 -48.585 -20.346 1.00 86.25 380 ASP A C 1
ATOM 2999 O O . ASP A 1 380 ? 18.790 -49.060 -19.685 1.00 86.25 380 ASP A O 1
ATOM 3003 N N . GLU A 1 381 ? 17.580 -47.278 -20.324 1.00 90.38 381 GLU A N 1
ATOM 3004 C CA . GLU A 1 381 ? 18.225 -46.303 -19.444 1.00 90.38 381 GLU A CA 1
ATOM 3005 C C . GLU A 1 381 ? 17.277 -45.819 -18.334 1.00 90.38 381 GLU A C 1
ATOM 3007 O O . GLU A 1 381 ? 16.064 -45.686 -18.531 1.00 90.38 381 GLU A O 1
ATOM 3012 N N . GLU A 1 382 ? 17.854 -45.532 -17.163 1.00 93.25 382 GLU A N 1
ATOM 3013 C CA . GLU A 1 382 ? 17.158 -44.975 -16.001 1.00 93.25 382 GLU A CA 1
ATOM 3014 C C . GLU A 1 382 ? 17.300 -43.448 -15.969 1.00 93.25 382 GLU A C 1
ATOM 3016 O O . GLU A 1 382 ? 18.384 -42.889 -16.161 1.00 93.25 382 GLU A O 1
ATOM 3021 N N . TYR A 1 383 ? 16.195 -42.767 -15.694 1.00 94.69 383 TYR A N 1
ATOM 3022 C CA . TYR A 1 383 ? 16.113 -41.322 -15.557 1.00 94.69 383 TYR A CA 1
ATOM 3023 C C . TYR A 1 383 ? 15.570 -40.959 -14.177 1.00 94.69 383 TYR A C 1
ATOM 3025 O O . TYR A 1 383 ? 14.734 -41.653 -13.606 1.00 94.69 383 TYR A O 1
ATOM 3033 N N . THR A 1 384 ? 16.027 -39.834 -13.640 1.00 96.38 384 THR A N 1
ATOM 3034 C CA . THR A 1 384 ? 15.483 -39.215 -12.430 1.00 96.38 384 THR A CA 1
ATOM 3035 C C . THR A 1 384 ? 14.617 -38.028 -12.825 1.00 96.38 384 THR A C 1
ATOM 3037 O O . THR A 1 384 ? 15.122 -37.104 -13.463 1.00 96.38 384 THR A O 1
ATOM 3040 N N . LEU A 1 385 ? 13.347 -38.027 -12.419 1.00 96.00 385 LEU A N 1
ATOM 3041 C CA . LEU A 1 385 ? 12.471 -36.859 -12.466 1.00 96.00 385 LEU A CA 1
ATOM 3042 C C . LEU A 1 385 ? 12.477 -36.199 -11.088 1.00 96.00 385 LEU A C 1
ATOM 3044 O O . LEU A 1 385 ? 12.083 -36.819 -10.102 1.00 96.00 385 LEU A O 1
ATOM 3048 N N . LYS A 1 386 ? 12.909 -34.942 -11.022 1.00 96.00 386 LYS A N 1
ATOM 3049 C CA . LYS A 1 386 ? 12.789 -34.095 -9.835 1.00 96.00 386 LYS A CA 1
ATOM 3050 C C . LYS A 1 386 ? 11.751 -33.014 -10.071 1.00 96.00 386 LYS A C 1
ATOM 3052 O O . LYS A 1 386 ? 11.670 -32.492 -11.182 1.00 96.00 386 LYS A O 1
ATOM 3057 N N . ALA A 1 387 ? 11.016 -32.645 -9.034 1.00 96.12 387 ALA A N 1
ATOM 3058 C CA . ALA A 1 387 ? 10.099 -31.518 -9.062 1.00 96.12 387 ALA A CA 1
ATOM 3059 C C . ALA A 1 387 ? 10.151 -30.722 -7.755 1.00 96.12 387 ALA A C 1
ATOM 3061 O O . ALA A 1 387 ? 10.495 -31.261 -6.704 1.00 96.12 387 ALA A O 1
ATOM 3062 N N . ARG A 1 388 ? 9.793 -29.443 -7.837 1.00 96.69 388 ARG A N 1
ATOM 3063 C CA . ARG A 1 388 ? 9.484 -28.569 -6.701 1.00 96.69 388 ARG A CA 1
ATOM 3064 C C . ARG A 1 388 ? 8.350 -27.623 -7.078 1.00 96.69 388 ARG A C 1
ATOM 3066 O O . ARG A 1 388 ? 8.154 -27.345 -8.262 1.00 96.69 388 ARG A O 1
ATOM 3073 N N . CYS A 1 389 ? 7.614 -27.118 -6.102 1.00 94.12 389 CYS A N 1
ATOM 3074 C CA . CYS A 1 389 ? 6.524 -26.176 -6.325 1.00 94.12 389 CYS A CA 1
ATOM 3075 C C . CYS A 1 389 ? 6.833 -24.807 -5.718 1.00 94.12 389 CYS A C 1
ATOM 3077 O O . CYS A 1 389 ? 7.725 -24.667 -4.884 1.00 94.12 389 CYS A O 1
ATOM 3079 N N . LYS A 1 390 ? 6.110 -23.791 -6.179 1.00 92.44 390 LYS A N 1
ATOM 3080 C CA . LYS A 1 390 ? 6.163 -22.428 -5.672 1.00 92.44 390 LYS A CA 1
ATOM 3081 C C . LYS A 1 390 ? 4.760 -21.952 -5.336 1.00 92.44 390 LYS A C 1
ATOM 3083 O O . LYS A 1 390 ? 3.838 -22.129 -6.140 1.00 92.44 390 LYS A O 1
ATOM 3088 N N . ASP A 1 391 ? 4.630 -21.322 -4.187 1.00 89.06 391 ASP A N 1
ATOM 3089 C CA . ASP A 1 391 ? 3.385 -20.741 -3.717 1.00 89.06 391 ASP A CA 1
ATOM 3090 C C . ASP A 1 391 ? 3.170 -19.293 -4.221 1.00 89.06 391 ASP A C 1
ATOM 3092 O O . ASP A 1 391 ? 4.014 -18.702 -4.915 1.00 89.06 391 ASP A O 1
ATOM 3096 N N . ALA A 1 392 ? 2.011 -18.715 -3.903 1.00 83.50 392 ALA A N 1
ATOM 3097 C CA . ALA A 1 392 ? 1.661 -17.342 -4.259 1.00 83.50 392 ALA A CA 1
ATOM 3098 C C . ALA A 1 392 ? 2.436 -16.294 -3.438 1.00 83.50 392 ALA A C 1
ATOM 3100 O O . ALA A 1 392 ? 2.572 -15.154 -3.894 1.00 83.50 392 ALA A O 1
ATOM 3101 N N . ALA A 1 393 ? 2.952 -16.671 -2.265 1.00 81.44 393 ALA A N 1
ATOM 3102 C CA . ALA A 1 393 ? 3.773 -15.829 -1.397 1.00 81.44 393 ALA A CA 1
ATOM 3103 C C . ALA A 1 393 ? 5.222 -15.686 -1.901 1.00 81.44 393 ALA A C 1
ATOM 3105 O O . ALA A 1 393 ?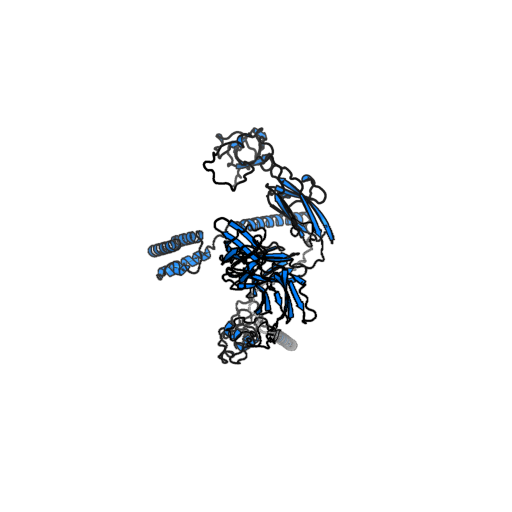 5.917 -14.724 -1.572 1.00 81.44 393 ALA A O 1
ATOM 3106 N N . GLY A 1 394 ? 5.660 -16.578 -2.787 1.00 85.75 394 GLY A N 1
ATOM 3107 C CA . GLY A 1 394 ? 6.973 -16.563 -3.403 1.00 85.75 394 GLY A CA 1
ATOM 3108 C C . GLY A 1 394 ? 7.915 -17.683 -2.960 1.00 85.75 394 GLY A C 1
ATOM 3109 O O . GLY A 1 394 ? 9.011 -17.754 -3.531 1.00 85.75 394 GLY A O 1
ATOM 3110 N N . HIS A 1 395 ? 7.540 -18.533 -2.002 1.00 87.62 395 HIS A N 1
ATOM 3111 C CA . HIS A 1 395 ? 8.412 -19.581 -1.474 1.00 87.62 395 HIS A CA 1
ATOM 3112 C C . HIS A 1 395 ? 8.447 -20.792 -2.393 1.00 87.62 395 HIS A C 1
ATOM 3114 O O . HIS A 1 395 ? 7.482 -21.107 -3.085 1.00 87.62 395 HIS A O 1
ATOM 3120 N N . TYR A 1 396 ? 9.594 -21.468 -2.402 1.00 94.81 396 TYR A N 1
ATOM 3121 C CA . TYR A 1 396 ? 9.790 -22.717 -3.127 1.00 94.81 396 TYR A CA 1
ATOM 3122 C C . TYR A 1 396 ? 9.866 -23.877 -2.147 1.00 94.81 396 TYR A C 1
ATOM 3124 O O . TYR A 1 396 ? 10.556 -23.768 -1.134 1.00 94.81 396 TYR A O 1
ATOM 3132 N N . SER A 1 397 ? 9.255 -25.000 -2.516 1.00 95.88 397 SER A N 1
ATOM 3133 C CA . SER A 1 397 ? 9.479 -26.272 -1.843 1.00 95.88 397 SER A CA 1
ATOM 3134 C C . SER A 1 397 ? 10.902 -26.779 -2.068 1.00 95.88 397 SER A C 1
ATOM 3136 O O . SER A 1 397 ? 11.579 -26.429 -3.049 1.00 95.88 397 SER A O 1
ATOM 3138 N N . ASP A 1 398 ? 11.315 -27.707 -1.209 1.00 95.75 398 ASP A N 1
ATOM 3139 C CA . ASP A 1 398 ? 12.442 -28.582 -1.503 1.00 95.75 398 ASP A CA 1
ATOM 3140 C C . ASP A 1 398 ? 12.160 -29.454 -2.739 1.00 95.75 398 ASP A C 1
ATOM 3142 O O . ASP A 1 398 ? 11.016 -29.647 -3.169 1.00 95.75 398 ASP A O 1
ATOM 3146 N N . TRP A 1 399 ? 13.232 -29.967 -3.344 1.00 95.88 399 TRP A N 1
ATOM 3147 C CA . TRP A 1 399 ? 13.130 -30.875 -4.482 1.00 95.88 399 TRP A CA 1
ATOM 3148 C C . TRP A 1 399 ? 12.723 -32.275 -4.023 1.00 95.88 399 TRP A C 1
ATOM 3150 O O . TRP A 1 399 ? 13.471 -32.933 -3.301 1.00 95.88 399 TRP A O 1
ATOM 3160 N N . SER A 1 400 ? 11.601 -32.767 -4.541 1.00 95.31 400 SER A N 1
ATOM 3161 C CA . SER A 1 400 ? 11.215 -34.177 -4.482 1.00 95.31 400 SER A CA 1
ATOM 3162 C C . SER A 1 400 ? 11.648 -34.891 -5.763 1.00 95.31 400 SER A C 1
ATOM 3164 O O . SER A 1 400 ? 11.806 -34.257 -6.811 1.00 95.31 400 SER A O 1
ATOM 3166 N N . SER A 1 401 ? 11.897 -36.200 -5.707 1.00 95.81 401 SER A N 1
ATOM 3167 C CA . SER A 1 401 ? 12.376 -36.948 -6.873 1.00 95.81 401 SER A CA 1
ATOM 3168 C C . SER A 1 401 ? 11.935 -38.400 -6.904 1.00 95.81 401 SER A C 1
ATOM 3170 O O . SER A 1 401 ? 11.916 -39.062 -5.871 1.00 95.81 401 SER A O 1
ATOM 3172 N N . ILE A 1 402 ? 11.712 -38.905 -8.114 1.00 94.06 402 ILE A N 1
ATOM 3173 C CA . ILE A 1 402 ? 11.467 -40.316 -8.421 1.00 94.06 402 ILE A CA 1
ATOM 3174 C C . ILE A 1 402 ? 12.367 -40.768 -9.577 1.00 94.06 402 ILE A C 1
ATOM 3176 O O . ILE A 1 402 ? 12.895 -39.938 -10.325 1.00 94.06 402 ILE A O 1
ATOM 3180 N N . THR A 1 403 ? 12.534 -42.078 -9.747 1.00 94.81 403 THR A N 1
ATOM 3181 C CA . THR A 1 403 ? 13.230 -42.664 -10.901 1.00 94.81 403 THR A CA 1
ATOM 3182 C C . THR A 1 403 ? 12.266 -43.444 -11.786 1.00 94.81 403 THR A C 1
ATOM 3184 O O . THR A 1 403 ? 11.265 -43.978 -11.316 1.00 94.81 403 THR A O 1
ATOM 3187 N N . PHE A 1 404 ? 12.558 -43.486 -13.084 1.00 90.81 404 PHE A N 1
ATOM 3188 C CA . PHE A 1 404 ? 11.821 -44.285 -14.056 1.00 90.81 404 PHE A CA 1
ATOM 3189 C C . PHE A 1 404 ? 12.769 -44.836 -15.123 1.00 90.81 404 PHE A C 1
ATOM 3191 O O . PHE A 1 404 ? 13.800 -44.237 -15.429 1.00 90.81 404 PHE A O 1
ATOM 3198 N N . THR A 1 405 ? 12.419 -45.980 -15.704 1.00 89.88 405 THR A N 1
ATOM 3199 C CA . THR A 1 405 ? 13.199 -46.635 -16.765 1.00 89.88 405 THR A CA 1
ATOM 3200 C C . THR A 1 405 ? 12.426 -46.621 -18.074 1.00 89.88 405 THR A C 1
ATOM 3202 O O . THR A 1 405 ? 11.217 -46.842 -18.092 1.00 89.88 405 THR A O 1
ATOM 3205 N N . VAL A 1 406 ? 13.111 -46.394 -19.191 1.00 87.25 406 VAL A N 1
ATOM 3206 C CA . VAL A 1 406 ? 12.475 -46.388 -20.514 1.00 87.25 406 VAL A CA 1
ATOM 3207 C C . VAL A 1 406 ? 12.614 -47.755 -21.167 1.00 87.25 406 VAL A C 1
ATOM 3209 O O . VAL A 1 406 ? 13.721 -48.239 -21.377 1.00 87.25 406 VAL A O 1
ATOM 3212 N N . LEU A 1 407 ? 11.496 -48.387 -21.507 1.00 83.25 407 LEU A N 1
ATOM 3213 C CA . LEU A 1 407 ? 11.466 -49.719 -22.101 1.00 83.25 407 LEU A CA 1
ATOM 3214 C C . LEU A 1 407 ? 11.481 -49.682 -23.630 1.00 83.25 407 LEU A C 1
ATOM 3216 O O . LEU A 1 407 ? 11.166 -48.688 -24.288 1.00 83.25 407 LEU A O 1
ATOM 3220 N N . ASN A 1 408 ? 11.808 -50.828 -24.221 1.00 79.19 408 ASN A N 1
ATOM 3221 C CA . ASN A 1 408 ? 11.615 -51.041 -25.645 1.00 79.19 408 ASN A CA 1
ATOM 3222 C C . ASN A 1 408 ? 10.113 -51.132 -25.956 1.00 79.19 408 ASN A C 1
ATOM 3224 O O . ASN A 1 408 ? 9.424 -51.967 -25.385 1.00 79.19 408 ASN A O 1
ATOM 3228 N N . SER A 1 409 ? 9.638 -50.379 -26.953 1.00 70.44 409 SER A N 1
ATOM 3229 C CA . SER A 1 409 ? 8.253 -50.437 -27.470 1.00 70.44 409 SER A CA 1
ATOM 3230 C C . SER A 1 409 ? 7.721 -51.847 -27.801 1.00 70.44 409 SER A C 1
ATOM 3232 O O . SER A 1 409 ? 6.520 -52.050 -27.946 1.00 70.44 409 SER A O 1
ATOM 3234 N N . THR A 1 410 ? 8.598 -52.844 -27.953 1.00 73.12 410 THR A N 1
ATOM 3235 C CA . THR A 1 410 ? 8.222 -54.241 -28.213 1.00 73.12 410 THR A CA 1
ATOM 3236 C C . THR A 1 410 ? 8.097 -55.115 -26.959 1.00 73.12 410 THR A C 1
ATOM 3238 O O . THR A 1 410 ? 7.674 -56.273 -27.098 1.00 73.12 410 THR A O 1
ATOM 3241 N N . ALA A 1 411 ? 8.437 -54.593 -25.775 1.00 72.19 411 ALA A N 1
ATOM 3242 C CA . ALA A 1 411 ? 8.314 -55.278 -24.492 1.00 72.19 411 ALA A CA 1
ATOM 3243 C C . ALA A 1 411 ? 6.850 -55.686 -24.225 1.00 72.19 411 ALA A C 1
ATOM 3245 O O . ALA A 1 411 ? 5.941 -54.969 -24.649 1.00 72.19 411 ALA A O 1
ATOM 3246 N N . PRO A 1 412 ? 6.591 -56.843 -23.586 1.00 66.12 412 PRO A N 1
ATOM 3247 C CA . PRO A 1 412 ? 5.237 -57.276 -23.231 1.00 66.12 412 PRO A CA 1
ATOM 3248 C C . PRO A 1 412 ? 4.442 -56.226 -22.443 1.00 66.12 412 PRO A C 1
ATOM 3250 O O . PRO A 1 412 ? 3.257 -56.059 -22.711 1.00 66.12 412 PRO A O 1
ATOM 3253 N N . GLU A 1 413 ? 5.108 -55.500 -21.546 1.00 64.38 413 GLU A N 1
ATOM 3254 C CA . GLU A 1 413 ? 4.565 -54.397 -20.741 1.00 64.38 413 GLU A CA 1
ATOM 3255 C C . GLU A 1 413 ? 4.143 -53.198 -21.616 1.00 64.38 413 GLU A C 1
ATOM 3257 O O . GLU A 1 413 ? 3.127 -52.561 -21.366 1.00 64.38 413 GLU A O 1
ATOM 3262 N N . CYS A 1 414 ? 4.845 -52.961 -22.731 1.00 64.75 414 CYS A N 1
ATOM 3263 C CA . CYS A 1 414 ? 4.507 -51.919 -23.711 1.00 64.75 414 CYS A CA 1
ATOM 3264 C C . CYS A 1 414 ? 3.459 -52.351 -24.756 1.00 64.75 414 CYS A C 1
ATOM 3266 O O . CYS A 1 414 ? 3.237 -51.670 -25.758 1.00 64.75 414 CYS A O 1
ATOM 3268 N N . LYS A 1 415 ? 2.860 -53.534 -24.581 1.00 61.44 415 LYS A N 1
ATOM 3269 C CA . LYS A 1 415 ? 1.837 -54.128 -25.461 1.00 61.44 415 LYS A CA 1
ATOM 3270 C C . LYS A 1 415 ? 0.535 -54.390 -24.708 1.00 61.44 415 LYS A C 1
ATOM 3272 O O . LYS A 1 415 ? -0.219 -55.300 -25.083 1.00 61.44 415 LYS A O 1
ATOM 3277 N N . GLU A 1 416 ? 0.310 -53.650 -23.628 1.00 61.19 416 GLU A N 1
ATOM 3278 C CA . GLU A 1 416 ? -0.889 -53.756 -22.814 1.00 61.19 416 GLU A CA 1
ATOM 3279 C C . GLU A 1 416 ? -2.149 -53.595 -23.683 1.00 61.19 416 GLU A C 1
ATOM 3281 O O . GLU A 1 416 ? -2.171 -52.860 -24.669 1.00 61.19 416 GLU A O 1
ATOM 3286 N N . ARG A 1 417 ? -3.186 -54.375 -23.363 1.00 60.78 417 ARG A N 1
ATOM 3287 C CA . ARG A 1 417 ? -4.491 -54.369 -24.054 1.00 60.78 417 ARG A CA 1
ATOM 3288 C C . ARG A 1 417 ? -5.638 -53.937 -23.134 1.00 60.78 417 ARG A C 1
ATOM 3290 O O . ARG A 1 417 ? -6.803 -54.118 -23.488 1.00 60.78 417 ARG A O 1
ATOM 3297 N N . GLY A 1 418 ? -5.310 -53.515 -21.915 1.00 68.00 418 GLY A N 1
ATOM 3298 C CA . GLY A 1 418 ? -6.251 -53.091 -20.884 1.00 68.00 418 GLY A CA 1
ATOM 3299 C C . GLY A 1 418 ? -6.478 -51.581 -20.948 1.00 68.00 418 GLY A C 1
ATOM 3300 O O . GLY A 1 418 ? -5.607 -50.869 -21.431 1.00 68.00 418 GLY A O 1
ATOM 3301 N N . PRO A 1 419 ? -7.660 -51.079 -20.560 1.00 75.69 419 PRO A N 1
ATOM 3302 C CA . PRO A 1 419 ? -7.874 -49.650 -20.378 1.00 75.69 419 PRO A CA 1
ATOM 3303 C C . PRO A 1 419 ? -7.268 -49.168 -19.048 1.00 75.69 419 PRO A C 1
ATOM 3305 O O . PRO A 1 419 ? -7.180 -49.967 -18.109 1.00 75.69 419 PRO A O 1
ATOM 3308 N N . PRO A 1 420 ? -6.952 -47.867 -18.926 1.00 82.12 420 PRO A N 1
ATOM 3309 C CA . PRO A 1 420 ? -6.318 -47.329 -17.729 1.00 82.12 420 PRO A CA 1
ATOM 3310 C C . PRO A 1 420 ? -7.221 -47.443 -16.495 1.00 82.12 420 PRO A C 1
ATOM 3312 O O . PRO A 1 420 ? -8.454 -47.383 -16.583 1.00 82.12 420 PRO A O 1
ATOM 3315 N N . ASN A 1 421 ? -6.616 -47.575 -15.316 1.00 83.50 421 ASN A N 1
ATOM 3316 C CA . ASN A 1 421 ? -7.328 -47.640 -14.045 1.00 83.50 421 ASN A CA 1
ATOM 3317 C C . ASN A 1 421 ? -7.591 -46.233 -13.489 1.00 83.50 421 ASN A C 1
ATOM 3319 O O . ASN A 1 421 ? -6.666 -45.435 -13.345 1.00 83.50 421 ASN A O 1
ATOM 3323 N N . ILE A 1 422 ? -8.844 -45.940 -13.124 1.00 86.31 422 ILE A N 1
ATOM 3324 C CA . ILE A 1 422 ? -9.237 -44.642 -12.561 1.00 86.31 422 ILE A CA 1
ATOM 3325 C C . ILE A 1 422 ? -9.566 -44.774 -11.082 1.00 86.31 422 ILE A C 1
ATOM 3327 O O . ILE A 1 422 ? -10.497 -45.478 -10.688 1.00 86.31 422 ILE A O 1
ATOM 3331 N N . THR A 1 423 ? -8.852 -44.001 -10.272 1.00 85.50 423 THR A N 1
ATOM 3332 C CA . THR A 1 423 ? -9.132 -43.805 -8.853 1.00 85.50 423 THR A CA 1
ATOM 3333 C C . THR A 1 423 ? -9.604 -42.374 -8.627 1.00 85.50 423 THR A C 1
ATOM 3335 O O . THR A 1 423 ? -9.008 -41.427 -9.124 1.00 85.50 423 THR A O 1
ATOM 3338 N N . ILE A 1 424 ? -10.690 -42.203 -7.874 1.00 88.50 424 ILE A N 1
ATOM 3339 C CA . ILE A 1 424 ? -11.204 -40.878 -7.508 1.00 88.50 424 ILE A CA 1
ATOM 3340 C C . ILE A 1 424 ? -10.883 -40.626 -6.041 1.00 88.50 424 ILE A C 1
ATOM 3342 O O . ILE A 1 424 ? -11.432 -41.322 -5.176 1.00 88.50 424 ILE A O 1
ATOM 3346 N N . ILE A 1 425 ? -10.031 -39.637 -5.791 1.00 81.12 425 ILE A N 1
ATOM 3347 C CA . ILE A 1 425 ? -9.641 -39.179 -4.458 1.00 81.12 425 ILE A CA 1
ATOM 3348 C C . ILE A 1 425 ? -10.571 -38.029 -4.066 1.00 81.12 425 ILE A C 1
ATOM 3350 O O . ILE A 1 425 ? -10.860 -37.151 -4.874 1.00 81.12 425 ILE A O 1
ATOM 3354 N N . GLU A 1 426 ? -11.087 -38.066 -2.841 1.00 88.31 426 GLU A N 1
ATOM 3355 C CA . GLU A 1 426 ? -11.981 -37.046 -2.293 1.00 88.31 426 GLU A CA 1
ATOM 3356 C C . GLU A 1 426 ? -11.377 -36.494 -1.003 1.00 88.31 426 GLU A C 1
ATOM 3358 O O . GLU A 1 426 ? -11.234 -37.236 -0.031 1.00 88.31 426 GLU A O 1
ATOM 3363 N N . THR A 1 427 ? -11.096 -35.196 -0.978 1.00 80.06 427 THR A N 1
ATOM 3364 C CA . THR A 1 427 ? -10.572 -34.483 0.189 1.00 80.06 427 THR A CA 1
ATOM 3365 C C . THR A 1 427 ? -11.631 -33.505 0.684 1.00 80.06 427 THR A C 1
ATOM 3367 O O . THR A 1 427 ? -12.037 -32.590 -0.036 1.00 80.06 427 THR A O 1
ATOM 3370 N N . SER A 1 428 ? -12.123 -33.711 1.905 1.00 76.38 428 SER A N 1
ATOM 3371 C CA . SER A 1 428 ? -13.103 -32.810 2.522 1.00 76.38 428 SER A CA 1
ATOM 3372 C C . SER A 1 428 ? -12.448 -31.487 2.918 1.00 76.38 428 SER A C 1
ATOM 3374 O O . SER A 1 428 ? -11.388 -31.486 3.537 1.00 76.38 428 SER A O 1
ATOM 3376 N N . VAL A 1 429 ? -13.102 -30.371 2.596 1.00 73.25 429 VAL A N 1
ATOM 3377 C CA . VAL A 1 429 ? -12.713 -29.014 3.013 1.00 73.25 429 VAL A CA 1
ATOM 3378 C C . VAL A 1 429 ? -13.920 -28.309 3.649 1.00 73.25 429 VAL A C 1
ATOM 3380 O O . VAL A 1 429 ? -15.052 -28.704 3.371 1.00 73.25 429 VAL A O 1
ATOM 3383 N N . PRO A 1 430 ? -13.741 -27.263 4.479 1.00 61.09 430 PRO A N 1
ATOM 3384 C CA . PRO A 1 430 ? -14.854 -26.641 5.211 1.00 61.09 430 PRO A CA 1
ATOM 3385 C C . PRO A 1 430 ? -16.038 -26.189 4.338 1.00 61.09 430 PRO A C 1
ATOM 3387 O O . PRO A 1 430 ? -17.179 -26.204 4.784 1.00 61.09 430 PRO A O 1
ATOM 3390 N N . SER A 1 431 ? -15.785 -25.818 3.080 1.00 62.41 431 SER A N 1
ATOM 3391 C CA . SER A 1 431 ? -16.790 -25.320 2.132 1.00 62.41 431 SER A CA 1
ATOM 3392 C C . SER A 1 431 ? -17.278 -26.353 1.103 1.00 62.41 431 SER A C 1
ATOM 3394 O O . SER A 1 431 ? -18.074 -26.006 0.228 1.00 62.41 431 SER A O 1
ATOM 3396 N N . GLY A 1 432 ? -16.808 -27.606 1.156 1.00 80.75 432 GLY A N 1
ATOM 3397 C CA . GLY A 1 432 ? -17.156 -28.617 0.156 1.00 80.75 432 GLY A CA 1
ATOM 3398 C C . GLY A 1 432 ? -16.186 -29.798 0.084 1.00 80.75 432 GLY A C 1
ATOM 3399 O O . GLY A 1 432 ? -15.631 -30.249 1.083 1.00 80.75 432 GLY A O 1
ATOM 3400 N N . LYS A 1 433 ? -15.971 -30.329 -1.121 1.00 82.94 433 LYS A N 1
ATOM 3401 C CA . LYS A 1 433 ? -14.974 -31.376 -1.378 1.00 82.94 433 LYS A CA 1
ATOM 3402 C C . LYS A 1 433 ? -14.096 -31.031 -2.571 1.00 82.94 433 LYS A C 1
ATOM 3404 O O . LYS A 1 433 ? -14.604 -30.689 -3.636 1.00 82.94 433 LYS A O 1
ATOM 3409 N N . ASN A 1 434 ? -12.794 -31.208 -2.403 1.00 80.00 434 ASN A N 1
ATOM 3410 C CA . ASN A 1 434 ? -11.840 -31.295 -3.497 1.00 80.00 434 ASN A CA 1
ATOM 3411 C C . ASN A 1 434 ? -11.826 -32.732 -4.024 1.00 80.00 434 ASN A C 1
ATOM 3413 O O . ASN A 1 434 ? -11.798 -33.686 -3.248 1.00 80.00 434 ASN A O 1
ATOM 3417 N N . VAL A 1 435 ? -11.885 -32.894 -5.341 1.00 86.06 435 VAL A N 1
ATOM 3418 C CA . VAL A 1 435 ? -11.932 -34.195 -6.005 1.00 86.06 435 VAL A CA 1
ATOM 3419 C C . VAL A 1 435 ? -10.827 -34.282 -7.040 1.00 86.06 435 VAL A C 1
ATOM 3421 O O . VAL A 1 435 ? -10.701 -33.414 -7.903 1.00 86.06 435 VAL A O 1
ATOM 3424 N N . GLU A 1 436 ? -10.059 -35.360 -6.987 1.00 84.50 436 GLU A N 1
ATOM 3425 C CA . GLU A 1 436 ? -8.962 -35.613 -7.913 1.00 84.50 436 GLU A CA 1
ATOM 3426 C C . GLU A 1 436 ? -9.180 -36.925 -8.659 1.00 84.50 436 GLU A C 1
ATOM 3428 O O . GLU A 1 436 ? -9.657 -37.916 -8.097 1.00 84.50 436 GLU A O 1
ATOM 3433 N N . ILE A 1 437 ? -8.866 -36.912 -9.954 1.00 85.12 437 ILE A N 1
ATOM 3434 C CA . ILE A 1 437 ? -8.989 -38.062 -10.847 1.00 85.12 437 ILE A CA 1
ATOM 3435 C C . ILE A 1 437 ? -7.582 -38.585 -11.093 1.00 85.12 437 ILE A C 1
ATOM 3437 O O . ILE A 1 437 ? -6.823 -38.025 -11.879 1.00 85.12 437 ILE A O 1
ATOM 3441 N N . LEU A 1 438 ? -7.252 -39.676 -10.417 1.00 78.75 438 LEU A N 1
ATOM 3442 C CA . LEU A 1 438 ? -6.000 -40.381 -10.596 1.00 78.75 438 LEU A CA 1
ATOM 3443 C C . LEU A 1 438 ? -6.163 -41.432 -11.688 1.00 78.75 438 LEU A C 1
ATOM 3445 O O . LEU A 1 438 ? -7.015 -42.315 -11.586 1.00 78.75 438 LEU A O 1
ATOM 3449 N N . CYS A 1 439 ? -5.323 -41.346 -12.709 1.00 79.81 439 CYS A N 1
ATOM 3450 C CA . CYS A 1 439 ? -5.243 -42.328 -13.773 1.00 79.81 439 CYS A CA 1
ATOM 3451 C C . CYS A 1 439 ? -3.923 -43.093 -13.663 1.00 79.81 439 CYS A C 1
ATOM 3453 O O . CYS A 1 439 ? -2.854 -42.489 -13.618 1.00 79.81 439 CYS A O 1
ATOM 3455 N N . GLN A 1 440 ? -4.009 -44.416 -13.578 1.00 74.00 440 GLN A N 1
ATOM 3456 C CA . GLN A 1 440 ? -2.867 -45.313 -13.459 1.00 74.00 440 GLN A CA 1
ATOM 3457 C C . GLN A 1 440 ? -2.916 -46.336 -14.579 1.00 74.00 440 GLN A C 1
ATOM 3459 O O . GLN A 1 440 ? -3.910 -47.043 -14.734 1.00 74.00 440 GLN A O 1
ATOM 3464 N N . ASP A 1 441 ? -1.835 -46.414 -15.336 1.00 71.06 441 ASP A N 1
ATOM 3465 C CA . ASP A 1 441 ? -1.699 -47.312 -16.473 1.00 71.06 441 ASP A CA 1
ATOM 3466 C C . ASP A 1 441 ? -0.220 -47.618 -16.693 1.00 71.06 441 ASP A C 1
ATOM 3468 O O . ASP A 1 441 ? 0.623 -46.747 -16.444 1.00 71.06 441 ASP A O 1
ATOM 3472 N N . GLU A 1 442 ? 0.110 -48.827 -17.147 1.00 59.91 442 GLU A N 1
ATOM 3473 C CA . GLU A 1 442 ? 1.507 -49.215 -17.367 1.00 59.91 442 GLU A CA 1
ATOM 3474 C C . GLU A 1 442 ? 2.120 -48.458 -18.561 1.00 59.91 442 GLU A C 1
ATOM 3476 O O . GLU A 1 442 ? 3.337 -48.287 -18.619 1.00 59.91 442 GLU A O 1
ATOM 3481 N N . ASN A 1 443 ? 1.288 -47.936 -19.476 1.00 62.25 443 ASN A N 1
ATOM 3482 C CA . ASN A 1 443 ? 1.691 -47.172 -20.662 1.00 62.25 443 ASN A CA 1
ATOM 3483 C C . ASN A 1 443 ? 1.381 -45.671 -20.570 1.00 62.25 443 ASN A C 1
ATOM 3485 O O . ASN A 1 443 ? 1.626 -44.916 -21.519 1.00 62.25 443 ASN A O 1
ATOM 3489 N N . GLY A 1 444 ? 0.908 -45.220 -19.410 1.00 62.03 444 GLY A N 1
ATOM 3490 C CA . GLY A 1 444 ? 0.570 -43.831 -19.148 1.00 62.03 444 GLY A CA 1
ATOM 3491 C C . GLY A 1 444 ? -0.801 -43.428 -19.688 1.00 62.03 444 GLY A C 1
ATOM 3492 O O . GLY A 1 444 ? -1.330 -43.972 -20.656 1.00 62.03 444 GLY A O 1
ATOM 3493 N N . CYS A 1 445 ? -1.375 -42.420 -19.043 1.00 72.94 445 CYS A N 1
ATOM 3494 C CA . CYS A 1 445 ? -2.707 -41.933 -19.354 1.00 72.94 445 CYS A CA 1
ATOM 3495 C C . CYS A 1 445 ? -2.677 -40.742 -20.314 1.00 72.94 445 CYS A C 1
ATOM 3497 O O . CYS A 1 445 ? -1.876 -39.822 -20.172 1.00 72.94 445 CYS A O 1
ATOM 3499 N N . ASN A 1 446 ? -3.606 -40.737 -21.262 1.00 71.25 446 ASN A N 1
ATOM 3500 C CA . ASN A 1 446 ? -3.834 -39.684 -22.234 1.00 71.25 446 ASN A CA 1
ATOM 3501 C C . ASN A 1 446 ? -5.305 -39.235 -22.212 1.00 71.25 446 ASN A C 1
ATOM 3503 O O . ASN A 1 446 ? -6.218 -40.053 -22.108 1.00 71.25 446 ASN A O 1
ATOM 3507 N N . GLY A 1 447 ? -5.550 -37.933 -22.359 1.00 69.75 447 GLY A N 1
ATOM 3508 C CA . GLY A 1 447 ? -6.896 -37.393 -22.578 1.00 69.75 447 GLY A CA 1
ATOM 3509 C C . GLY A 1 447 ? -7.894 -37.727 -21.466 1.00 69.75 447 GLY A C 1
ATOM 3510 O O . GLY A 1 447 ? -8.887 -38.408 -21.714 1.00 69.75 447 GLY A O 1
ATOM 3511 N N . ILE A 1 448 ? -7.642 -37.246 -20.245 1.00 85.00 448 ILE A N 1
ATOM 3512 C CA . ILE A 1 448 ? -8.613 -37.336 -19.149 1.00 85.00 448 ILE A CA 1
ATOM 3513 C C . ILE A 1 448 ? -9.652 -36.221 -19.329 1.00 85.00 448 ILE A C 1
ATOM 3515 O O . ILE A 1 448 ? -9.312 -35.038 -19.381 1.00 85.00 448 ILE A O 1
ATOM 3519 N N . TYR A 1 449 ? -10.925 -36.595 -19.398 1.00 86.75 449 TYR A N 1
ATOM 3520 C CA . TYR A 1 449 ? -12.060 -35.682 -19.427 1.00 86.75 449 TYR A CA 1
ATOM 3521 C C . TYR A 1 449 ? -13.023 -35.997 -18.292 1.00 86.75 449 TYR A C 1
ATOM 3523 O O . TYR A 1 449 ? -13.145 -37.139 -17.853 1.00 86.75 449 TYR A O 1
ATOM 3531 N N . TYR A 1 450 ? -13.746 -34.982 -17.840 1.00 93.00 450 TYR A N 1
ATOM 3532 C CA . TYR A 1 450 ? -14.752 -35.093 -16.806 1.00 93.00 450 TYR A CA 1
ATOM 3533 C C . TYR A 1 450 ? -15.992 -34.254 -17.117 1.00 93.00 450 TYR A C 1
ATOM 3535 O O . TYR A 1 450 ? -16.024 -33.422 -18.028 1.00 93.00 450 TYR A O 1
ATOM 3543 N N . GLY A 1 451 ? -17.059 -34.520 -16.378 1.00 91.50 451 GLY A N 1
ATOM 3544 C CA . GLY A 1 451 ? -18.303 -33.772 -16.414 1.00 91.50 451 GLY A CA 1
ATOM 3545 C C . GLY A 1 451 ? -18.997 -33.852 -15.064 1.00 91.50 451 GLY A C 1
ATOM 3546 O O . GLY A 1 451 ? -18.780 -34.788 -14.293 1.00 91.50 451 GLY A O 1
ATOM 3547 N N . LEU A 1 452 ? -19.830 -32.857 -14.776 1.00 91.50 452 LEU A N 1
ATOM 3548 C CA . LEU A 1 452 ? -20.593 -32.772 -13.536 1.00 91.50 452 LEU A CA 1
ATOM 3549 C C . LEU A 1 452 ? -22.084 -32.727 -13.858 1.00 91.50 452 LEU A C 1
ATOM 3551 O O . LEU A 1 452 ? -22.517 -32.025 -14.771 1.00 91.50 452 LEU A O 1
ATOM 3555 N N . SER A 1 453 ? -22.883 -33.481 -13.109 1.00 89.56 453 SER A N 1
ATOM 3556 C CA . SER A 1 453 ? -24.338 -33.487 -13.250 1.00 89.56 453 SER A CA 1
ATOM 3557 C C . SER A 1 453 ? -25.023 -33.852 -11.938 1.00 89.56 453 SER A C 1
ATOM 3559 O O . SER A 1 453 ? -24.440 -34.496 -11.072 1.00 89.56 453 SER A O 1
ATOM 3561 N N . LYS A 1 454 ? -26.306 -33.510 -11.791 1.00 83.69 454 LYS A N 1
ATOM 3562 C CA . LYS A 1 454 ? -27.116 -33.938 -10.632 1.00 83.69 454 LYS A CA 1
ATOM 3563 C C . LYS A 1 454 ? -27.541 -35.410 -10.723 1.00 83.69 454 LYS A C 1
ATOM 3565 O O . LYS A 1 454 ? -27.891 -36.036 -9.719 1.00 83.69 454 LYS A O 1
ATOM 3570 N N . THR A 1 455 ? -27.512 -35.976 -11.930 1.00 79.06 455 THR A N 1
ATOM 3571 C CA . THR A 1 455 ? -27.939 -37.352 -12.217 1.00 79.06 455 THR A CA 1
ATOM 3572 C C . THR A 1 455 ? -26.923 -38.055 -13.109 1.00 79.06 455 THR A C 1
ATOM 3574 O O . THR A 1 455 ? -26.262 -37.423 -13.927 1.00 79.06 455 THR A O 1
ATOM 3577 N N . THR A 1 456 ? -26.821 -39.376 -12.988 1.00 76.12 456 THR A N 1
ATOM 3578 C CA . THR A 1 456 ? -25.946 -40.198 -13.839 1.00 76.12 456 THR A CA 1
ATOM 3579 C C . THR A 1 456 ? -26.375 -40.196 -15.308 1.00 76.12 456 THR A C 1
ATOM 3581 O O . THR A 1 456 ? -25.537 -40.359 -16.183 1.00 76.12 456 THR A O 1
ATOM 3584 N N . GLN A 1 457 ? -27.661 -39.967 -15.595 1.00 77.25 457 GLN A N 1
ATOM 3585 C CA . GLN A 1 457 ? -28.229 -40.080 -16.943 1.00 77.25 457 GLN A CA 1
ATOM 3586 C C . GLN A 1 457 ? -27.847 -38.922 -17.884 1.00 77.25 457 GLN A C 1
ATOM 3588 O O . GLN A 1 457 ? -27.861 -39.102 -19.097 1.00 77.25 457 GLN A O 1
ATOM 3593 N N . ASN A 1 458 ? -27.460 -37.766 -17.331 1.00 78.56 458 ASN A N 1
ATOM 3594 C CA . ASN A 1 458 ? -27.098 -36.558 -18.085 1.00 78.56 458 ASN A CA 1
ATOM 3595 C C . ASN A 1 458 ? -25.637 -36.135 -17.859 1.00 78.56 458 ASN A C 1
ATOM 3597 O O . ASN A 1 458 ? -25.303 -34.968 -18.052 1.00 78.56 458 ASN A O 1
ATOM 3601 N N . CYS A 1 459 ? -24.783 -37.033 -17.368 1.00 85.62 459 CYS A N 1
ATOM 3602 C CA . CYS A 1 459 ? -23.385 -36.710 -17.122 1.00 85.62 459 CYS A CA 1
ATOM 3603 C C . CYS A 1 459 ? -22.531 -37.135 -18.320 1.00 85.62 459 CYS A C 1
ATOM 3605 O O . CYS A 1 459 ? -22.390 -38.327 -18.587 1.00 85.62 459 CYS A O 1
ATOM 3607 N N . THR A 1 460 ? -21.956 -36.162 -19.029 1.00 89.88 460 THR A N 1
ATOM 3608 C CA . THR A 1 460 ? -21.050 -36.392 -20.164 1.00 89.88 460 THR A CA 1
ATOM 3609 C C . THR A 1 460 ? -19.665 -35.797 -19.889 1.00 89.88 460 THR A C 1
ATOM 3611 O O . THR A 1 460 ? -19.596 -34.605 -19.577 1.00 89.88 460 THR A O 1
ATOM 3614 N N . PRO A 1 461 ? -18.569 -36.569 -20.028 1.00 87.69 461 PRO A N 1
ATOM 3615 C CA . PRO A 1 461 ? -17.220 -36.082 -19.766 1.00 87.69 461 PRO A CA 1
ATOM 3616 C C . PRO A 1 461 ? -16.678 -35.266 -20.949 1.00 87.69 461 PRO A C 1
ATOM 3618 O O . PRO A 1 461 ? -16.002 -35.790 -21.827 1.00 87.69 461 PRO A O 1
ATOM 3621 N N . THR A 1 462 ? -17.026 -33.979 -21.011 1.00 86.69 462 THR A N 1
ATOM 3622 C CA . THR A 1 462 ? -16.621 -33.071 -22.104 1.00 86.69 462 THR A CA 1
ATOM 3623 C C . THR A 1 462 ? -15.535 -32.075 -21.707 1.00 86.69 462 THR A C 1
ATOM 3625 O O . THR A 1 462 ? -14.959 -31.431 -22.579 1.00 86.69 462 THR A O 1
ATOM 3628 N N . LEU A 1 463 ? -15.279 -31.897 -20.409 1.00 82.44 463 LEU A N 1
ATOM 3629 C CA . LEU A 1 463 ? -14.288 -30.951 -19.895 1.00 82.44 463 LEU A CA 1
ATOM 3630 C C . LEU A 1 463 ? -12.950 -31.660 -19.735 1.00 82.44 463 LEU A C 1
ATOM 3632 O O . LEU A 1 463 ? -12.902 -32.715 -19.120 1.00 82.44 463 LEU A O 1
ATOM 3636 N N . GLN A 1 464 ? -11.868 -31.099 -20.266 1.00 82.88 464 GLN A N 1
ATOM 3637 C CA . GLN A 1 464 ? -10.537 -31.667 -20.056 1.00 82.88 464 GLN A CA 1
ATOM 3638 C C . GLN A 1 464 ? -10.131 -31.506 -18.585 1.00 82.88 464 GLN A C 1
ATOM 3640 O O . GLN A 1 464 ? -10.275 -30.428 -18.010 1.00 82.88 464 GLN A O 1
ATOM 3645 N N . TYR A 1 465 ? -9.652 -32.586 -17.975 1.00 81.19 465 TYR A N 1
ATOM 3646 C CA . TYR A 1 465 ? -9.179 -32.590 -16.598 1.00 81.19 465 TYR A CA 1
ATOM 3647 C C . TYR A 1 465 ? -7.816 -31.894 -16.509 1.00 81.19 465 TYR A C 1
ATOM 3649 O O . TYR A 1 465 ? -6.912 -32.206 -17.280 1.00 81.19 465 TYR A O 1
ATOM 3657 N N . ALA A 1 466 ? -7.686 -30.940 -15.588 1.00 69.69 466 ALA A N 1
ATOM 3658 C CA . ALA A 1 466 ? -6.498 -30.095 -15.438 1.00 69.69 466 ALA A CA 1
ATOM 3659 C C . ALA A 1 466 ? -6.008 -30.005 -13.978 1.00 69.69 466 ALA A C 1
ATOM 3661 O O . ALA A 1 466 ? -5.305 -29.059 -13.631 1.00 69.69 466 ALA A O 1
ATOM 3662 N N . GLY A 1 467 ? -6.413 -30.959 -13.129 1.00 74.31 467 GLY A N 1
ATOM 3663 C CA . GLY A 1 467 ? -6.115 -30.979 -11.693 1.00 74.31 467 GLY A CA 1
ATOM 3664 C C . GLY A 1 467 ? -7.378 -31.001 -10.828 1.00 74.31 467 GLY A C 1
ATOM 3665 O O . GLY A 1 467 ? -8.431 -31.465 -11.254 1.00 74.31 467 GLY A O 1
ATOM 3666 N N . THR A 1 468 ? -7.290 -30.529 -9.591 1.00 81.50 468 THR A N 1
ATOM 3667 C CA . THR A 1 468 ? -8.347 -30.653 -8.575 1.00 81.50 468 THR A CA 1
ATOM 3668 C C . THR A 1 468 ? -9.693 -30.030 -8.998 1.00 81.50 468 THR A C 1
ATOM 3670 O O . THR A 1 468 ? -9.758 -28.902 -9.486 1.00 81.50 468 THR A O 1
ATOM 3673 N N . ILE A 1 469 ? -10.794 -30.758 -8.779 1.00 84.56 469 ILE A N 1
ATOM 3674 C CA . ILE A 1 469 ? -12.179 -30.322 -9.024 1.00 84.56 469 ILE A CA 1
ATOM 3675 C C . ILE A 1 469 ? -12.844 -30.009 -7.681 1.00 84.56 469 ILE A C 1
ATOM 3677 O O . ILE A 1 469 ? -13.047 -30.909 -6.871 1.00 84.56 469 ILE A O 1
ATOM 3681 N N . PHE A 1 470 ? -13.243 -28.759 -7.455 1.00 84.50 470 PHE A N 1
ATOM 3682 C CA . PHE A 1 470 ? -13.992 -28.380 -6.254 1.00 84.50 470 PHE A CA 1
ATOM 3683 C C . PHE A 1 470 ? -15.505 -28.571 -6.439 1.00 84.50 470 PHE A C 1
ATOM 3685 O O . PHE A 1 470 ? -16.080 -28.132 -7.438 1.00 84.50 470 PHE A O 1
ATOM 3692 N N . LEU A 1 471 ? -16.158 -29.194 -5.456 1.00 85.25 471 LEU A N 1
ATOM 3693 C CA . LEU A 1 471 ? -17.605 -29.396 -5.391 1.00 85.25 471 LEU A CA 1
ATOM 3694 C C . LEU A 1 471 ? -18.173 -28.795 -4.101 1.00 85.25 471 LEU A C 1
ATOM 3696 O O . LEU A 1 471 ? -17.860 -29.262 -3.008 1.00 85.25 471 LEU A O 1
ATOM 3700 N N . SER A 1 472 ? -19.064 -27.812 -4.238 1.00 80.75 472 SER A N 1
ATOM 3701 C CA . SER A 1 472 ? -19.818 -27.215 -3.123 1.00 80.75 472 SER A CA 1
ATOM 3702 C C . SER A 1 472 ? -21.159 -27.905 -2.848 1.00 80.75 472 SER A C 1
ATOM 3704 O O . SER A 1 472 ? -21.746 -27.718 -1.787 1.00 80.75 472 SER A O 1
ATOM 3706 N N . GLU A 1 473 ? -21.658 -28.717 -3.786 1.00 83.88 473 GLU A N 1
ATOM 3707 C CA . GLU A 1 473 ? -22.889 -29.497 -3.634 1.00 83.88 473 GLU A CA 1
ATOM 3708 C C . GLU A 1 473 ? -22.701 -30.946 -4.104 1.00 83.88 473 GLU A C 1
ATOM 3710 O O . GLU A 1 473 ? -21.884 -31.241 -4.985 1.00 83.88 473 GLU A O 1
ATOM 3715 N N . THR A 1 474 ? -23.488 -31.865 -3.530 1.00 88.56 474 THR A N 1
ATOM 3716 C CA . THR A 1 474 ? -23.479 -33.285 -3.914 1.00 88.56 474 THR A CA 1
ATOM 3717 C C . THR A 1 474 ? -23.743 -33.431 -5.413 1.00 88.56 474 THR A C 1
ATOM 3719 O O . THR A 1 474 ? -24.822 -33.096 -5.904 1.00 88.56 474 THR A O 1
ATOM 3722 N N . SER A 1 475 ? -22.767 -33.984 -6.133 1.00 89.62 475 SER A N 1
ATOM 3723 C CA . SER A 1 475 ? -22.755 -34.042 -7.598 1.00 89.62 475 SER A CA 1
ATOM 3724 C C . SER A 1 475 ? -22.317 -35.418 -8.099 1.00 89.62 475 SER A C 1
ATOM 3726 O O . SER A 1 475 ? -21.582 -36.147 -7.437 1.00 89.62 475 SER A O 1
ATOM 3728 N N . VAL A 1 476 ? -22.777 -35.804 -9.287 1.00 92.56 476 VAL A N 1
ATOM 3729 C CA . VAL A 1 476 ? -22.251 -36.955 -10.026 1.00 92.56 476 VAL A CA 1
ATOM 3730 C C . VAL A 1 476 ? -21.102 -36.470 -10.900 1.00 92.56 476 VAL A C 1
ATOM 3732 O O . VAL A 1 476 ? -21.316 -35.660 -11.800 1.00 92.56 476 VAL A O 1
ATOM 3735 N N . LEU A 1 477 ? -19.906 -36.989 -10.636 1.00 92.94 477 LEU A N 1
ATOM 3736 C CA . LEU A 1 477 ? -18.725 -36.834 -11.472 1.00 92.94 477 LEU A CA 1
ATOM 3737 C C . LEU A 1 477 ? -18.694 -37.981 -12.482 1.00 92.94 477 LEU A C 1
ATOM 3739 O O . LEU A 1 477 ? -18.598 -39.141 -12.088 1.00 92.94 477 LEU A O 1
ATOM 3743 N N . CYS A 1 478 ? -18.768 -37.679 -13.770 1.00 93.88 478 CYS A N 1
ATOM 3744 C CA . CYS A 1 478 ? -18.453 -38.625 -14.838 1.00 93.88 478 CYS A CA 1
ATOM 3745 C C . CYS A 1 478 ? -17.063 -38.329 -15.378 1.00 93.88 478 CYS A C 1
ATOM 3747 O O . CYS A 1 478 ? -16.652 -37.173 -15.419 1.00 93.88 478 CYS A O 1
ATOM 3749 N N . TYR A 1 479 ? -16.357 -39.369 -15.801 1.00 92.75 479 TYR A N 1
ATOM 3750 C CA . TYR A 1 479 ? -15.006 -39.265 -16.327 1.00 92.75 479 TYR A CA 1
ATOM 3751 C C . TYR A 1 479 ? -14.798 -40.208 -17.509 1.00 92.75 479 TYR A C 1
ATOM 3753 O O . TYR A 1 479 ? -15.463 -41.242 -17.630 1.00 92.75 479 TYR A O 1
ATOM 3761 N N . SER A 1 480 ? -13.851 -39.845 -18.363 1.00 91.00 480 SER A N 1
ATOM 3762 C CA . SER A 1 480 ? -13.291 -40.695 -19.406 1.00 91.00 480 SER A CA 1
ATOM 3763 C C . SER A 1 480 ? -11.788 -40.482 -19.476 1.00 91.00 480 SER A C 1
ATOM 3765 O O . SER A 1 480 ? -11.342 -39.341 -19.409 1.00 91.00 480 SER A O 1
ATOM 3767 N N . ALA A 1 481 ? -11.014 -41.543 -19.649 1.00 87.75 481 ALA A N 1
ATOM 3768 C CA . ALA A 1 481 ? -9.586 -41.453 -19.925 1.00 87.75 481 ALA A CA 1
ATOM 3769 C C . ALA A 1 481 ? -9.202 -42.470 -20.997 1.00 87.75 481 ALA A C 1
ATOM 3771 O O . ALA A 1 481 ? -9.878 -43.488 -21.168 1.00 87.75 481 ALA A O 1
ATOM 3772 N N . SER A 1 482 ? -8.116 -42.196 -21.705 1.00 83.19 482 SER A N 1
ATOM 3773 C CA . SER A 1 482 ? -7.460 -43.163 -22.580 1.00 83.19 482 SER A CA 1
ATOM 3774 C C . SER A 1 482 ? -6.050 -43.462 -22.094 1.00 83.19 482 SER A C 1
ATOM 3776 O O . SER A 1 482 ? -5.496 -42.690 -21.321 1.00 83.19 482 SER A O 1
ATOM 3778 N N . ASP A 1 483 ? -5.464 -44.570 -22.519 1.00 77.94 483 ASP A N 1
ATOM 3779 C CA . ASP A 1 483 ? -4.015 -44.758 -22.447 1.00 77.94 483 ASP A CA 1
ATOM 3780 C C . ASP A 1 483 ? -3.339 -44.187 -23.713 1.00 77.94 483 ASP A C 1
ATOM 3782 O O . ASP A 1 483 ? -3.991 -43.678 -24.637 1.00 77.94 483 ASP A O 1
ATOM 3786 N N . THR A 1 484 ? -2.012 -44.256 -23.778 1.00 65.94 484 THR A N 1
ATOM 3787 C CA . THR A 1 484 ? -1.233 -43.829 -24.956 1.00 65.94 484 THR A CA 1
ATOM 3788 C C . THR A 1 484 ? -1.396 -44.749 -26.176 1.00 65.94 484 THR A C 1
ATOM 3790 O O . THR A 1 484 ? -1.038 -44.361 -27.291 1.00 65.94 484 THR A O 1
ATOM 3793 N N . VAL A 1 485 ? -1.983 -45.937 -25.999 1.00 69.12 485 VAL A N 1
ATOM 3794 C CA . VAL A 1 485 ? -2.201 -46.965 -27.033 1.00 69.12 485 VAL A CA 1
ATOM 3795 C C . VAL A 1 485 ? -3.629 -46.900 -27.618 1.00 69.12 485 VAL A C 1
ATOM 3797 O O . VAL A 1 485 ? -3.909 -47.490 -28.663 1.00 69.12 485 VAL A O 1
ATOM 3800 N N . GLY A 1 486 ? -4.520 -46.110 -27.011 1.00 68.44 486 GLY A N 1
ATOM 3801 C CA . GLY A 1 486 ? -5.896 -45.855 -27.436 1.00 68.44 486 GLY A CA 1
ATOM 3802 C C . GLY A 1 486 ? -6.977 -46.678 -26.722 1.00 68.44 486 GLY A C 1
ATOM 3803 O O . GLY A 1 486 ? -8.141 -46.596 -27.126 1.00 68.44 486 GLY A O 1
ATOM 3804 N N . ASN A 1 487 ? -6.656 -47.450 -25.679 1.00 79.31 487 ASN A N 1
ATOM 3805 C CA . ASN A 1 487 ? -7.666 -48.089 -24.832 1.00 79.31 487 ASN A CA 1
ATOM 3806 C C . ASN A 1 487 ? -8.379 -47.023 -23.997 1.00 79.31 487 ASN A C 1
ATOM 3808 O O . ASN A 1 487 ? -7.753 -46.079 -23.533 1.00 79.31 487 ASN A O 1
ATOM 3812 N N . GLN A 1 488 ? -9.690 -47.161 -23.799 1.00 85.38 488 GLN A N 1
ATOM 3813 C CA . GLN A 1 488 ? -10.513 -46.154 -23.123 1.00 85.38 488 GLN A CA 1
ATOM 3814 C C . GLN A 1 488 ? -11.228 -46.728 -21.903 1.00 85.38 488 GLN A C 1
ATOM 3816 O O . GLN A 1 488 ? -11.763 -47.837 -21.948 1.00 85.38 488 GLN A O 1
ATOM 3821 N N . VAL A 1 489 ? -11.314 -45.926 -20.845 1.00 90.94 489 VAL A N 1
ATOM 3822 C CA . VAL A 1 489 ? -12.141 -46.174 -19.662 1.00 90.94 489 VAL A CA 1
ATOM 3823 C C . VAL A 1 489 ? -13.126 -45.026 -19.488 1.00 90.94 489 VAL A C 1
ATOM 3825 O O . VAL A 1 489 ? -12.750 -43.862 -19.571 1.00 90.94 489 VAL A O 1
ATOM 3828 N N . ASN A 1 490 ? -14.385 -45.357 -19.210 1.00 91.94 490 ASN A N 1
ATOM 3829 C CA . ASN A 1 490 ? -15.429 -44.390 -18.882 1.00 91.94 490 ASN A CA 1
ATOM 3830 C C . ASN A 1 490 ? -16.100 -44.816 -17.577 1.00 91.94 490 ASN A C 1
ATOM 3832 O O . ASN A 1 490 ? -16.356 -46.004 -17.371 1.00 91.94 490 ASN A O 1
ATOM 3836 N N . GLY A 1 491 ? -16.442 -43.859 -16.720 1.00 91.00 491 GLY A N 1
ATOM 3837 C CA . GLY A 1 491 ? -17.090 -44.152 -15.449 1.00 91.00 491 GLY A CA 1
ATOM 3838 C C . GLY A 1 491 ? -17.814 -42.956 -14.852 1.00 91.00 491 GLY A C 1
ATOM 3839 O O . GLY A 1 491 ? -17.775 -41.840 -15.369 1.00 91.00 491 GLY A O 1
ATOM 3840 N N . SER A 1 492 ? -18.512 -43.200 -13.745 1.00 92.31 492 SER A N 1
ATOM 3841 C CA . SER A 1 492 ? -19.123 -42.137 -12.953 1.00 92.31 492 SER A CA 1
ATOM 3842 C C . SER A 1 492 ? -19.123 -42.484 -11.472 1.00 92.31 492 SER A C 1
ATOM 3844 O O . SER A 1 492 ? -19.378 -43.634 -11.114 1.00 92.31 492 SER A O 1
ATOM 3846 N N . LYS A 1 493 ? -18.903 -41.486 -10.617 1.00 92.56 493 LYS A N 1
ATOM 3847 C CA . LYS A 1 493 ? -18.963 -41.589 -9.159 1.00 92.56 493 LYS A CA 1
ATOM 3848 C C . LYS A 1 493 ? -19.853 -40.477 -8.612 1.00 92.56 493 LYS A C 1
ATOM 3850 O O . LYS A 1 493 ? -19.727 -39.318 -9.000 1.00 92.56 493 LYS A O 1
ATOM 3855 N N . ARG A 1 494 ? -20.779 -40.821 -7.715 1.00 90.19 494 ARG A N 1
ATOM 3856 C CA . ARG A 1 494 ? -21.547 -39.824 -6.959 1.00 90.19 494 ARG A CA 1
ATOM 3857 C C . ARG A 1 494 ? -20.680 -39.349 -5.798 1.00 90.19 494 ARG A C 1
ATOM 3859 O O . ARG A 1 494 ? -20.373 -40.148 -4.921 1.00 90.19 494 ARG A O 1
ATOM 3866 N N . ILE A 1 495 ? -20.317 -38.072 -5.807 1.00 89.56 495 ILE A N 1
ATOM 3867 C CA . ILE A 1 495 ? -19.560 -37.431 -4.736 1.00 89.56 495 ILE A CA 1
ATOM 3868 C C . ILE A 1 495 ? -20.561 -36.806 -3.776 1.00 89.56 495 ILE A C 1
ATOM 3870 O O . ILE A 1 495 ? -21.296 -35.884 -4.138 1.00 89.56 495 ILE A O 1
ATOM 3874 N N . ILE A 1 496 ? -20.625 -37.356 -2.567 1.00 85.19 496 ILE A N 1
ATOM 3875 C CA . ILE A 1 496 ? -21.477 -36.833 -1.503 1.00 85.19 496 ILE A CA 1
ATOM 3876 C C . ILE A 1 496 ? -20.698 -35.708 -0.833 1.00 85.19 496 ILE A C 1
ATOM 3878 O O . ILE A 1 496 ? -19.680 -35.954 -0.188 1.00 85.19 496 ILE A O 1
ATOM 3882 N N . VAL A 1 497 ? -21.168 -34.479 -1.022 1.00 80.56 497 VAL A N 1
ATOM 3883 C CA . VAL A 1 497 ? -20.714 -33.330 -0.242 1.00 80.56 497 VAL A CA 1
ATOM 3884 C C . VAL A 1 497 ? -21.631 -33.271 0.965 1.00 80.56 497 VAL A C 1
ATOM 3886 O O . VAL A 1 497 ? -22.791 -32.867 0.854 1.00 80.56 497 VAL A O 1
ATOM 3889 N N . GLU A 1 498 ? -21.120 -33.742 2.098 1.00 66.50 498 GLU A N 1
ATOM 3890 C CA . GLU A 1 498 ? -21.689 -33.419 3.397 1.00 66.50 498 GLU A CA 1
ATOM 3891 C C . GLU A 1 498 ? -21.378 -31.945 3.624 1.00 66.50 498 GLU A C 1
ATOM 3893 O O . GLU A 1 498 ? -20.319 -31.586 4.130 1.00 66.50 498 GLU A O 1
ATOM 3898 N N . VAL A 1 499 ? -22.267 -31.073 3.146 1.00 49.69 499 VAL A N 1
ATOM 3899 C CA . VAL A 1 499 ? -22.285 -29.704 3.642 1.00 49.69 499 VAL A CA 1
ATOM 3900 C C . VAL A 1 499 ? -22.600 -29.870 5.117 1.00 49.69 499 VAL A C 1
ATOM 3902 O O . VAL A 1 499 ? -23.727 -30.222 5.470 1.00 49.69 499 VAL A O 1
ATOM 3905 N N . ILE A 1 500 ? -21.593 -29.701 5.970 1.00 49.88 500 ILE A N 1
ATOM 3906 C CA . ILE A 1 500 ? -21.847 -29.431 7.374 1.00 49.88 500 ILE A CA 1
ATOM 3907 C C . ILE A 1 500 ? -22.588 -28.102 7.328 1.00 49.88 500 ILE A C 1
ATOM 3909 O O . ILE A 1 500 ? -21.986 -27.042 7.188 1.00 49.88 500 ILE A O 1
ATOM 3913 N N . THR A 1 501 ? -23.918 -28.153 7.333 1.00 46.78 501 THR A N 1
ATOM 3914 C CA . THR A 1 501 ? -24.707 -27.017 7.776 1.00 46.78 501 THR A CA 1
ATOM 3915 C C . THR A 1 501 ? -24.339 -26.875 9.238 1.00 46.78 501 THR A C 1
ATOM 3917 O O . THR A 1 501 ? -24.931 -27.525 10.098 1.00 46.78 501 THR A O 1
ATOM 3920 N N . ILE A 1 502 ? -23.265 -26.135 9.495 1.00 57.22 502 ILE A N 1
ATOM 3921 C CA . ILE A 1 502 ? -23.030 -25.541 10.794 1.00 57.22 502 ILE A CA 1
ATOM 3922 C C . ILE A 1 502 ? -24.291 -24.727 11.059 1.00 57.22 502 ILE A C 1
ATOM 3924 O O . ILE A 1 502 ? -24.613 -23.799 10.320 1.00 57.22 502 ILE A O 1
ATOM 3928 N N . GLN A 1 503 ? -25.112 -25.235 11.975 1.00 68.50 503 GLN A N 1
ATOM 3929 C CA . GLN A 1 503 ? -26.226 -24.468 12.489 1.00 68.50 503 GLN A CA 1
ATOM 3930 C C . GLN A 1 503 ? -25.573 -23.298 13.219 1.00 68.50 503 GLN A C 1
ATOM 3932 O O . GLN A 1 503 ? -24.721 -23.530 14.069 1.00 68.50 503 GLN A O 1
ATOM 3937 N N . ASP A 1 504 ? -25.867 -22.100 12.753 1.00 72.12 504 ASP A N 1
ATOM 3938 C CA . ASP A 1 504 ? -25.347 -20.825 13.230 1.00 72.12 504 ASP A CA 1
ATOM 3939 C C . ASP A 1 504 ? -26.598 -19.945 13.296 1.00 72.12 504 ASP A C 1
ATOM 3941 O O . ASP A 1 504 ? -27.153 -19.533 12.269 1.00 72.12 504 ASP A O 1
ATOM 3945 N N . SER A 1 505 ? -27.191 -19.912 14.484 1.00 81.19 505 SER A N 1
ATOM 3946 C CA . SER A 1 505 ? -28.556 -19.454 14.726 1.00 81.19 505 SER A CA 1
ATOM 3947 C C . SER A 1 505 ? -28.657 -17.929 14.757 1.00 81.19 505 SER A C 1
ATOM 3949 O O . SER A 1 505 ? -29.709 -17.394 14.389 1.00 81.19 505 SER A O 1
ATOM 3951 N N . ASP A 1 506 ? -27.582 -17.227 15.108 1.00 75.62 506 ASP A N 1
ATOM 3952 C CA . ASP A 1 506 ? -27.476 -15.765 15.078 1.00 75.62 506 ASP A CA 1
ATOM 3953 C C . ASP A 1 506 ? -26.617 -15.210 13.927 1.00 75.62 506 ASP A C 1
ATOM 3955 O O . ASP A 1 506 ? -26.650 -13.999 13.675 1.00 75.62 506 ASP A O 1
ATOM 3959 N N . LEU A 1 507 ? -26.012 -16.090 13.120 1.00 71.44 507 LEU A N 1
ATOM 3960 C CA . LEU A 1 507 ? -25.255 -15.778 11.904 1.00 71.44 507 LEU A CA 1
ATOM 3961 C C . LEU A 1 507 ? -24.006 -14.938 12.180 1.00 71.44 507 LEU A C 1
ATOM 3963 O O . LEU A 1 507 ? -23.617 -14.106 11.347 1.00 71.44 507 LEU A O 1
ATOM 3967 N N . ASP A 1 508 ? -23.389 -15.142 13.340 1.00 71.94 508 ASP A N 1
ATOM 3968 C CA . ASP A 1 508 ? -22.183 -14.436 13.758 1.00 71.94 508 ASP A CA 1
ATOM 3969 C C . ASP A 1 508 ? -20.887 -15.079 13.208 1.00 71.94 508 ASP A C 1
ATOM 3971 O O . ASP A 1 508 ? -19.805 -14.482 13.259 1.00 71.94 508 ASP A O 1
ATOM 3975 N N . GLY A 1 509 ? -21.007 -16.248 12.565 1.00 68.44 509 GLY A N 1
ATOM 3976 C CA . GLY A 1 509 ? -19.905 -17.010 11.988 1.00 68.44 509 GLY A CA 1
ATOM 3977 C C . GLY A 1 509 ? -19.301 -18.057 12.929 1.00 68.44 509 GLY A C 1
ATOM 3978 O O . GLY A 1 509 ? -18.339 -18.728 12.530 1.00 68.44 509 GLY A O 1
ATOM 3979 N N . ILE A 1 510 ? -19.847 -18.226 14.135 1.00 74.81 510 ILE A N 1
ATOM 3980 C CA . ILE A 1 510 ? -19.534 -19.289 15.086 1.00 74.81 510 ILE A CA 1
ATOM 3981 C C . ILE A 1 510 ? -20.681 -20.315 15.066 1.00 74.81 510 ILE A C 1
ATOM 3983 O O . ILE A 1 510 ? -21.843 -19.986 15.248 1.00 74.81 510 ILE A O 1
ATOM 3987 N N . PRO A 1 511 ? -20.397 -21.607 14.831 1.00 77.44 511 PRO A N 1
ATOM 3988 C CA . PRO A 1 511 ? -21.440 -22.629 14.889 1.00 77.44 511 PRO A CA 1
ATOM 3989 C C . PRO A 1 511 ? -22.052 -22.747 16.295 1.00 77.44 511 PRO A C 1
ATOM 3991 O O . PRO A 1 511 ? -21.298 -22.817 17.263 1.00 77.44 511 PRO A O 1
ATOM 3994 N N . ASP A 1 512 ? -23.366 -22.977 16.403 1.00 78.06 512 ASP A N 1
ATOM 3995 C CA . ASP A 1 512 ? -24.136 -23.167 17.652 1.00 78.06 512 ASP A CA 1
ATOM 3996 C C . ASP A 1 512 ? -23.494 -24.159 18.643 1.00 78.06 512 ASP A C 1
ATOM 3998 O O . ASP A 1 512 ? -23.735 -24.118 19.846 1.00 78.06 512 ASP A O 1
ATOM 4002 N N . ALA A 1 513 ? -22.733 -25.135 18.137 1.00 78.75 513 ALA A N 1
ATOM 4003 C CA . ALA A 1 513 ? -22.060 -26.147 18.953 1.00 78.75 513 ALA A CA 1
ATOM 4004 C C . ALA A 1 513 ? -20.790 -25.629 19.651 1.00 78.75 513 ALA A C 1
ATOM 4006 O O . ALA A 1 513 ? -20.353 -26.212 20.647 1.00 78.75 513 ALA A O 1
ATOM 4007 N N . GLU A 1 514 ? -20.171 -24.593 19.094 1.00 77.50 514 GLU A N 1
ATOM 4008 C CA . GLU A 1 514 ? -18.983 -23.931 19.627 1.00 77.50 514 GLU A CA 1
ATOM 4009 C C . GLU A 1 514 ? -19.339 -22.605 20.313 1.00 77.50 514 GLU A C 1
ATOM 4011 O O . GLU A 1 514 ? -18.601 -22.183 21.199 1.00 77.50 514 GLU A O 1
ATOM 4016 N N . ASP A 1 515 ? -20.481 -22.020 19.964 1.00 79.69 515 ASP A N 1
ATOM 4017 C CA . ASP A 1 515 ? -21.001 -20.765 20.489 1.00 79.69 515 ASP A CA 1
ATOM 4018 C C . ASP A 1 515 ? -21.529 -20.887 21.937 1.00 79.69 515 ASP A C 1
ATOM 4020 O O . ASP A 1 515 ? -22.299 -21.791 22.286 1.00 79.69 515 ASP A O 1
ATOM 4024 N N . LYS A 1 516 ? -21.082 -19.984 22.819 1.00 85.00 516 LYS A N 1
ATOM 4025 C CA . LYS A 1 516 ? -21.565 -19.860 24.203 1.00 85.00 516 LYS A CA 1
ATOM 4026 C C . LYS A 1 516 ? -22.913 -19.152 24.296 1.00 85.00 516 LYS A C 1
ATOM 4028 O O . LYS A 1 516 ? -23.670 -19.470 25.217 1.00 85.00 516 LYS A O 1
ATOM 4033 N N . CYS A 1 517 ? -23.238 -18.294 23.335 1.00 82.88 517 CYS A N 1
ATOM 4034 C CA . CYS A 1 517 ? -24.505 -17.592 23.202 1.00 82.88 517 CYS A CA 1
ATOM 4035 C C . CYS A 1 517 ? -25.096 -17.761 21.786 1.00 82.88 517 CYS A C 1
ATOM 4037 O O . CYS A 1 517 ? -25.240 -16.778 21.076 1.00 82.88 517 CYS A O 1
ATOM 4039 N N . PRO A 1 518 ? -25.608 -18.961 21.426 1.00 81.94 518 PRO A N 1
ATOM 4040 C CA . PRO A 1 518 ? -26.082 -19.286 20.067 1.00 81.94 518 PRO A CA 1
ATOM 4041 C C . PRO A 1 518 ? -27.286 -18.488 19.542 1.00 81.94 518 PRO A C 1
ATOM 4043 O O . PRO A 1 518 ? -27.934 -18.897 18.589 1.00 81.94 518 PRO A O 1
ATOM 4046 N N . ASN A 1 519 ? -27.767 -17.477 20.257 1.00 84.81 519 ASN A N 1
ATOM 4047 C CA . ASN A 1 519 ? -28.948 -16.707 19.863 1.00 84.81 519 ASN A CA 1
ATOM 4048 C C . ASN A 1 519 ? -28.742 -15.218 20.149 1.00 84.81 519 ASN A C 1
ATOM 4050 O O . ASN A 1 519 ? -29.710 -14.523 20.484 1.00 84.81 519 ASN A O 1
ATOM 4054 N N . THR A 1 520 ? -27.501 -14.747 20.046 1.00 78.75 520 THR A N 1
ATOM 4055 C CA . THR A 1 520 ? -27.162 -13.341 20.218 1.00 78.75 520 THR A CA 1
ATOM 4056 C C . THR A 1 520 ? -28.007 -12.513 19.242 1.00 78.75 520 THR A C 1
ATOM 4058 O O . THR A 1 520 ? -28.041 -12.785 18.038 1.00 78.75 520 THR A O 1
ATOM 4061 N N . PRO A 1 521 ? -28.764 -11.501 19.695 1.00 72.81 521 PRO A N 1
ATOM 4062 C CA . PRO A 1 521 ? -29.540 -10.665 18.788 1.00 72.81 521 PRO A CA 1
ATOM 4063 C C . PRO A 1 521 ? -28.633 -10.019 17.731 1.00 72.81 521 PRO A C 1
ATOM 4065 O O . PRO A 1 521 ? -27.608 -9.430 18.058 1.00 72.81 521 PRO A O 1
ATOM 4068 N N . SER A 1 522 ? -29.006 -10.080 16.448 1.00 65.12 522 SER A N 1
ATOM 4069 C CA . SER A 1 522 ? -28.141 -9.629 15.339 1.00 65.12 522 SER A CA 1
ATOM 4070 C C . SER A 1 522 ? -27.732 -8.143 15.402 1.00 65.12 522 SER A C 1
ATOM 4072 O O . SER A 1 522 ? -26.830 -7.714 14.686 1.00 65.12 522 SER A O 1
ATOM 4074 N N . ASP A 1 523 ? -28.399 -7.326 16.222 1.00 66.44 523 ASP A N 1
ATOM 4075 C CA . ASP A 1 523 ? -28.058 -5.928 16.507 1.00 66.44 523 ASP A CA 1
ATOM 4076 C C . ASP A 1 523 ? -26.991 -5.749 17.605 1.00 66.44 523 ASP A C 1
ATOM 4078 O O . ASP A 1 523 ? -26.485 -4.637 17.779 1.00 66.44 523 ASP A O 1
ATOM 4082 N N . LYS A 1 524 ? -26.627 -6.828 18.307 1.00 61.34 524 LYS A N 1
ATOM 4083 C CA . LYS A 1 524 ? -25.647 -6.891 19.403 1.00 61.34 524 LYS A CA 1
ATOM 4084 C C . LYS A 1 524 ? -24.301 -7.509 19.009 1.00 61.34 524 LYS A C 1
ATOM 4086 O O . LYS A 1 524 ? -23.341 -7.383 19.761 1.00 61.34 524 LYS A O 1
ATOM 4091 N N . VAL A 1 525 ? -24.198 -8.081 17.806 1.00 56.84 525 VAL A N 1
ATOM 4092 C CA . VAL A 1 525 ? -22.996 -8.732 17.236 1.00 56.84 525 VAL A CA 1
ATOM 4093 C C . VAL A 1 525 ? -21.928 -7.699 16.827 1.00 56.84 525 VAL A C 1
ATOM 4095 O O . VAL A 1 525 ? -21.510 -7.602 15.672 1.00 56.84 525 VAL A O 1
ATOM 4098 N N . THR A 1 526 ? -21.525 -6.823 17.747 1.00 47.56 526 THR A N 1
ATOM 4099 C CA . THR A 1 526 ? -20.541 -5.769 17.467 1.00 47.56 526 THR A CA 1
ATOM 4100 C C . THR A 1 526 ? -19.107 -6.227 17.707 1.00 47.56 526 THR A C 1
ATOM 4102 O O . THR A 1 526 ? -18.207 -5.700 17.055 1.00 47.56 526 THR A O 1
ATOM 4105 N N . GLU A 1 527 ? -18.892 -7.203 18.598 1.00 52.34 527 GLU A N 1
ATOM 4106 C CA . GLU A 1 527 ? -17.570 -7.661 19.050 1.00 52.34 527 GLU A CA 1
ATOM 4107 C C . GLU A 1 527 ? -17.638 -9.126 19.524 1.00 52.34 527 GLU A C 1
ATOM 4109 O O . GLU A 1 527 ? -17.662 -9.396 20.718 1.00 52.34 527 GLU A O 1
ATOM 4114 N N . VAL A 1 528 ? -17.705 -10.085 18.597 1.00 52.81 528 VAL A N 1
ATOM 4115 C CA . VAL A 1 528 ? -17.627 -11.514 18.947 1.00 52.81 528 VAL A CA 1
ATOM 4116 C C . VAL A 1 528 ? -16.204 -11.833 19.409 1.00 52.81 528 VAL A C 1
ATOM 4118 O O . VAL A 1 528 ? -15.247 -11.670 18.642 1.00 52.81 528 VAL A O 1
ATOM 4121 N N . GLU A 1 529 ? -16.029 -12.282 20.653 1.00 56.72 529 GLU A N 1
ATOM 4122 C CA . GLU A 1 529 ? -14.723 -12.752 21.112 1.00 56.72 529 GLU A CA 1
ATOM 4123 C C . GLU A 1 529 ? -14.353 -14.042 20.363 1.00 56.72 529 GLU A C 1
ATOM 4125 O O . GLU A 1 529 ? -15.047 -15.046 20.449 1.00 56.72 529 GLU A O 1
ATOM 4130 N N . THR A 1 530 ? -13.248 -14.026 19.607 1.00 57.62 530 THR A N 1
ATOM 4131 C CA . THR A 1 530 ? -12.856 -15.126 18.695 1.00 57.62 530 THR A CA 1
ATOM 4132 C C . THR A 1 530 ? -11.935 -16.171 19.333 1.00 57.62 530 THR A C 1
ATOM 4134 O O . THR A 1 530 ? -11.511 -17.134 18.685 1.00 57.62 530 THR A O 1
ATOM 4137 N N . ASN A 1 531 ? -11.612 -16.016 20.617 1.00 67.94 531 ASN A N 1
ATOM 4138 C CA . ASN A 1 531 ? -10.811 -16.986 21.347 1.00 67.94 531 ASN A CA 1
ATOM 4139 C C . ASN A 1 531 ? -11.683 -18.169 21.788 1.00 67.94 531 ASN A C 1
ATOM 4141 O O . ASN A 1 531 ? -12.399 -18.063 22.776 1.00 67.94 531 ASN A O 1
ATOM 4145 N N . LYS A 1 532 ? -11.544 -19.325 21.124 1.00 67.56 532 LYS A N 1
ATOM 4146 C CA . LYS A 1 532 ? -12.278 -20.572 21.442 1.00 67.56 532 LYS A CA 1
ATOM 4147 C C . LYS A 1 532 ? -12.148 -21.056 22.893 1.00 67.56 532 LYS A C 1
ATOM 4149 O O . LYS A 1 532 ? -12.911 -21.914 23.324 1.00 67.56 532 LYS A O 1
ATOM 4154 N N . SER A 1 533 ? -11.148 -20.569 23.630 1.00 71.31 533 SER A N 1
ATOM 4155 C CA . SER A 1 533 ? -10.941 -20.904 25.046 1.00 71.31 533 SER A CA 1
ATOM 4156 C C . SER A 1 533 ? -11.587 -19.897 26.007 1.00 71.31 533 SER A C 1
ATOM 4158 O O . SER A 1 533 ? -11.550 -20.129 27.214 1.00 71.31 533 SER A O 1
ATOM 4160 N N . SER A 1 534 ? -12.136 -18.788 25.500 1.00 69.94 534 SER A N 1
ATOM 4161 C CA . SER A 1 534 ? -12.828 -17.782 26.305 1.00 69.94 534 SER A CA 1
ATOM 4162 C C . SER A 1 534 ? -14.200 -18.304 26.752 1.00 69.94 534 SER A C 1
ATOM 4164 O O . SER A 1 534 ? -14.908 -18.922 25.950 1.00 69.94 534 SER A O 1
ATOM 4166 N N . PRO A 1 535 ? -14.614 -18.065 28.010 1.00 69.00 535 PRO A N 1
ATOM 4167 C CA . PRO A 1 535 ? -15.993 -18.299 28.426 1.00 69.00 535 PRO A CA 1
ATOM 4168 C C . PRO A 1 535 ? -16.997 -17.377 27.708 1.00 69.00 535 PRO A C 1
ATOM 4170 O O . PRO A 1 535 ? -18.177 -17.709 27.708 1.00 69.00 535 PRO A O 1
ATOM 4173 N N . TYR A 1 536 ? -16.532 -16.308 27.047 1.00 73.38 536 TYR A N 1
ATOM 4174 C CA . TYR A 1 536 ? -17.338 -15.344 26.281 1.00 73.38 536 TYR A CA 1
ATOM 4175 C C . TYR A 1 536 ? -17.333 -15.605 24.756 1.00 73.38 536 TYR A C 1
ATOM 4177 O O . TYR A 1 536 ? -17.764 -14.759 23.977 1.00 73.38 536 TYR A O 1
ATOM 4185 N N . TYR A 1 537 ? -16.817 -16.757 24.301 1.00 76.31 537 TYR A N 1
ATOM 4186 C CA . TYR A 1 537 ? -16.718 -17.100 22.873 1.00 76.31 537 TYR A CA 1
ATOM 4187 C C . TYR A 1 537 ? -18.108 -17.220 22.216 1.00 76.31 537 TYR A C 1
ATOM 4189 O O . TYR A 1 537 ? -18.825 -18.176 22.502 1.00 76.31 537 TYR A O 1
ATOM 4197 N N . GLY A 1 538 ? -18.472 -16.271 21.347 1.00 72.75 538 GLY A N 1
ATOM 4198 C CA . GLY A 1 538 ? -19.797 -16.209 20.699 1.00 72.75 538 GLY A CA 1
ATOM 4199 C C . GLY A 1 538 ? -20.867 -15.392 21.435 1.00 72.75 538 GLY A C 1
ATOM 4200 O O . GLY A 1 538 ? -22.004 -15.327 21.002 1.00 72.75 538 GLY A O 1
ATOM 4201 N N . CYS A 1 539 ? -20.511 -14.708 22.526 1.00 78.31 539 CYS A N 1
ATOM 4202 C CA . CYS A 1 539 ? -21.439 -13.834 23.252 1.00 78.31 539 CYS A CA 1
ATOM 4203 C C . CYS A 1 539 ? -21.193 -12.355 22.962 1.00 78.31 539 CYS A C 1
ATOM 4205 O O . CYS A 1 539 ? -20.048 -11.934 22.760 1.00 78.31 539 CYS A O 1
ATOM 4207 N N . ALA A 1 540 ? -22.249 -11.538 23.015 1.00 73.25 540 ALA A N 1
ATOM 4208 C CA . ALA A 1 540 ? -22.076 -10.089 23.066 1.00 73.25 540 ALA A CA 1
ATOM 4209 C C . ALA A 1 540 ? -21.511 -9.647 24.439 1.00 73.25 540 ALA A C 1
ATOM 4211 O O . ALA A 1 540 ? -21.786 -10.290 25.457 1.00 73.25 540 ALA A O 1
ATOM 4212 N N . PRO A 1 541 ? -20.749 -8.533 24.511 1.00 68.81 541 PRO A N 1
ATOM 4213 C CA . PRO A 1 541 ? -20.118 -8.074 25.756 1.00 68.81 541 PRO A CA 1
ATOM 4214 C C . PRO A 1 541 ? -21.081 -7.789 26.919 1.00 68.81 541 PRO A C 1
ATOM 4216 O O . PRO A 1 541 ? -20.641 -7.678 28.057 1.00 68.81 541 PRO A O 1
ATOM 4219 N N . ASP A 1 542 ? -22.373 -7.616 26.640 1.00 74.75 542 ASP A N 1
ATOM 4220 C CA . ASP A 1 542 ? -23.421 -7.328 27.618 1.00 74.75 542 ASP A CA 1
ATOM 4221 C C . ASP A 1 542 ? -24.327 -8.528 27.949 1.00 74.75 542 ASP A C 1
ATOM 4223 O O . ASP A 1 542 ? -25.323 -8.354 28.647 1.00 74.75 542 ASP A O 1
ATOM 4227 N N . GLU A 1 543 ? -24.011 -9.731 27.458 1.00 76.00 543 GLU A N 1
ATOM 4228 C CA . GLU A 1 543 ? -24.848 -10.925 27.655 1.00 76.00 543 GLU A CA 1
ATOM 4229 C C . GLU A 1 543 ? -24.410 -11.836 28.800 1.00 76.00 543 GLU A C 1
ATOM 4231 O O . GLU A 1 543 ? -25.245 -12.571 29.333 1.00 76.00 543 GLU A O 1
ATOM 4236 N N . ILE A 1 544 ? -23.130 -11.803 29.179 1.00 83.38 544 ILE A N 1
ATOM 4237 C CA . ILE A 1 544 ? -22.634 -12.577 30.317 1.00 83.38 544 ILE A CA 1
ATOM 4238 C C . ILE A 1 544 ? -22.525 -11.667 31.540 1.00 83.38 544 ILE A C 1
ATOM 4240 O O . ILE A 1 544 ? -21.808 -10.671 31.511 1.00 83.38 544 ILE A O 1
ATOM 4244 N N . ASP A 1 545 ? -23.254 -12.060 32.578 1.00 88.25 545 ASP A N 1
ATOM 4245 C CA . ASP A 1 545 ? -23.273 -11.511 33.934 1.00 88.25 545 ASP A CA 1
ATOM 4246 C C . ASP A 1 545 ? -23.230 -12.735 34.873 1.00 88.25 545 ASP A C 1
ATOM 4248 O O . ASP A 1 545 ? -24.221 -13.456 35.056 1.00 88.25 545 ASP A O 1
ATOM 4252 N N . SER A 1 546 ? -22.021 -13.083 35.305 1.00 87.88 546 SER A N 1
ATOM 4253 C CA . SER A 1 546 ? -21.657 -14.347 35.944 1.00 87.88 546 SER A CA 1
ATOM 4254 C C . SER A 1 546 ? -22.169 -14.444 37.378 1.00 87.88 546 SER A C 1
ATOM 4256 O O . SER A 1 546 ? -22.448 -15.556 37.849 1.00 87.88 546 SER A O 1
ATOM 4258 N N . ASP A 1 547 ? -22.346 -13.317 38.063 1.00 90.69 547 ASP A N 1
ATOM 4259 C CA . ASP A 1 547 ? -22.889 -13.255 39.418 1.00 90.69 547 ASP A CA 1
ATOM 4260 C C . ASP A 1 547 ? -24.313 -12.677 39.516 1.00 90.69 547 ASP A C 1
ATOM 4262 O O . ASP A 1 547 ? -24.943 -12.770 40.581 1.00 90.69 547 ASP A O 1
ATOM 4266 N N . ALA A 1 548 ? -24.875 -12.263 38.379 1.00 91.50 548 ALA A N 1
ATOM 4267 C CA . ALA A 1 548 ? -26.243 -11.801 38.191 1.00 91.50 548 ALA A CA 1
ATOM 4268 C C . ALA A 1 548 ? -26.576 -10.527 38.982 1.00 91.50 548 ALA A C 1
ATOM 4270 O O . ALA A 1 548 ? -27.700 -10.392 39.496 1.00 91.50 548 ALA A O 1
ATOM 4271 N N . ASP A 1 549 ? -25.618 -9.609 39.109 1.00 91.31 549 ASP A N 1
ATOM 4272 C CA . ASP A 1 549 ? -25.790 -8.341 39.816 1.00 91.31 549 ASP A CA 1
ATOM 4273 C C . ASP A 1 549 ? -26.341 -7.197 38.939 1.00 91.31 549 ASP A C 1
ATOM 4275 O O . ASP A 1 549 ? -26.764 -6.152 39.452 1.00 91.31 549 ASP A O 1
ATOM 4279 N N . GLY A 1 550 ? -26.476 -7.448 37.632 1.00 90.50 550 GLY A N 1
ATOM 4280 C CA . GLY A 1 550 ? -26.975 -6.506 36.637 1.00 90.50 550 GLY A CA 1
ATOM 4281 C C . GLY A 1 550 ? -25.877 -5.739 35.900 1.00 90.50 550 GLY A C 1
ATOM 4282 O O . GLY A 1 550 ? -26.209 -4.908 35.046 1.00 90.50 550 GLY A O 1
ATOM 4283 N N . ILE A 1 551 ? -24.607 -6.005 36.202 1.00 90.88 551 ILE A N 1
ATOM 4284 C CA . ILE A 1 551 ? -23.433 -5.501 35.502 1.00 90.88 551 ILE A CA 1
ATOM 4285 C C . ILE A 1 551 ? -22.818 -6.662 34.698 1.00 90.88 551 ILE A C 1
ATOM 4287 O O . ILE A 1 551 ? -22.575 -7.728 35.237 1.00 90.88 551 ILE A O 1
ATOM 4291 N N . PRO A 1 552 ? -22.564 -6.508 33.388 1.00 90.44 552 PRO A N 1
ATOM 4292 C CA . PRO A 1 552 ? -21.908 -7.560 32.618 1.00 90.44 552 PRO A CA 1
ATOM 4293 C C . PRO A 1 552 ? -20.428 -7.729 32.982 1.00 90.44 552 PRO A C 1
ATOM 4295 O O . PRO A 1 552 ? -19.706 -6.728 33.076 1.00 90.44 552 PRO A O 1
ATOM 4298 N N . ASP A 1 553 ? -19.941 -8.973 32.975 1.00 86.75 553 ASP A N 1
ATOM 4299 C CA . ASP A 1 553 ? -18.559 -9.356 33.304 1.00 86.75 553 ASP A CA 1
ATOM 4300 C C . ASP A 1 553 ? -17.512 -8.511 32.577 1.00 86.75 553 ASP A C 1
ATOM 4302 O O . ASP A 1 553 ? -16.467 -8.145 33.116 1.00 86.75 553 ASP A O 1
ATOM 4306 N N . TYR A 1 554 ? -17.759 -8.210 31.299 1.00 83.12 554 TYR A N 1
ATOM 4307 C CA . TYR A 1 554 ? -16.835 -7.418 30.495 1.00 83.12 554 TYR A CA 1
ATOM 4308 C C . TYR A 1 554 ? -16.663 -6.001 31.055 1.00 83.12 554 TYR A C 1
ATOM 4310 O O . TYR A 1 554 ? -15.554 -5.456 31.063 1.00 83.12 554 TYR A O 1
ATOM 4318 N N . TRP A 1 555 ? -17.758 -5.387 31.507 1.00 87.44 555 TRP A N 1
ATOM 4319 C CA . TRP A 1 555 ? -17.720 -4.059 32.102 1.00 87.44 555 TRP A CA 1
ATOM 4320 C C . TRP A 1 555 ? -17.011 -4.100 33.454 1.00 87.44 555 TRP A C 1
ATOM 4322 O O . TRP A 1 555 ? -16.155 -3.254 33.716 1.00 87.44 555 TRP A O 1
ATOM 4332 N N . GLU A 1 556 ? -17.274 -5.124 34.257 1.00 91.25 556 GLU A N 1
ATOM 4333 C CA . GLU A 1 556 ? -16.607 -5.330 35.538 1.00 91.25 556 GLU A CA 1
ATOM 4334 C C . GLU A 1 556 ? -15.092 -5.499 35.377 1.00 91.25 556 GLU A C 1
ATOM 4336 O O . GLU A 1 556 ? -14.305 -4.756 35.972 1.00 91.25 556 GLU A O 1
ATOM 4341 N N . LEU A 1 557 ? -14.654 -6.374 34.466 1.00 86.12 557 LEU A N 1
ATOM 4342 C CA . LEU A 1 557 ? -13.237 -6.582 34.151 1.00 86.12 557 LEU A CA 1
ATOM 4343 C C . LEU A 1 557 ? -12.554 -5.302 33.659 1.00 86.12 557 LEU A C 1
ATOM 4345 O O . LEU A 1 557 ? -11.394 -5.046 33.997 1.00 86.12 557 LEU A O 1
ATOM 4349 N N . LYS A 1 558 ? -13.259 -4.484 32.870 1.00 86.56 558 LYS A N 1
ATOM 4350 C CA . LYS A 1 558 ? -12.746 -3.207 32.357 1.00 86.56 558 LYS A CA 1
ATOM 4351 C C . LYS A 1 558 ? -12.463 -2.207 33.479 1.00 86.56 558 LYS A C 1
ATOM 4353 O O . LYS A 1 558 ? -11.500 -1.446 33.366 1.00 86.56 558 LYS A O 1
ATOM 4358 N N . TYR A 1 559 ? -13.281 -2.207 34.528 1.00 89.25 559 TYR A N 1
ATOM 4359 C CA . TYR A 1 559 ? -13.163 -1.296 35.667 1.00 89.25 559 TYR A CA 1
ATOM 4360 C C . TYR A 1 559 ? -12.582 -1.951 36.922 1.00 89.25 559 TYR A C 1
ATOM 4362 O O . TYR A 1 559 ? -12.612 -1.356 37.999 1.00 89.25 559 TYR A O 1
ATOM 4370 N N . ASN A 1 560 ? -11.949 -3.120 36.765 1.00 89.12 560 ASN A N 1
ATOM 4371 C CA . ASN A 1 560 ? -11.280 -3.844 37.845 1.00 89.12 560 ASN A CA 1
ATOM 4372 C C . ASN A 1 560 ? -12.223 -4.259 38.999 1.00 89.12 560 ASN A C 1
ATOM 4374 O O . ASN A 1 560 ? -11.762 -4.393 40.136 1.00 89.12 560 ASN A O 1
ATOM 4378 N N . LEU A 1 561 ? -13.499 -4.475 38.691 1.00 92.12 561 LEU A N 1
ATOM 4379 C CA . LEU A 1 561 ? -14.484 -5.147 39.540 1.00 92.12 561 LEU A CA 1
ATOM 4380 C C . LEU A 1 561 ? -14.323 -6.678 39.427 1.00 92.12 561 LEU A C 1
ATOM 4382 O O . LEU A 1 561 ? -13.494 -7.153 38.636 1.00 92.12 561 LEU A O 1
ATOM 4386 N N . ASP A 1 562 ? -15.017 -7.445 40.264 1.00 90.19 562 ASP A N 1
ATOM 4387 C CA . ASP A 1 562 ? -14.948 -8.910 40.302 1.00 90.19 562 ASP A CA 1
ATOM 4388 C C . ASP A 1 562 ? -16.244 -9.527 39.752 1.00 90.19 562 ASP A C 1
ATOM 4390 O O . ASP A 1 562 ? -17.198 -9.610 40.512 1.00 90.19 562 ASP A O 1
ATOM 4394 N N . PRO A 1 563 ? -16.230 -10.107 38.529 1.00 92.06 563 PRO A N 1
ATOM 4395 C CA . PRO A 1 563 ? -17.405 -10.732 37.896 1.00 92.06 563 PRO A CA 1
ATOM 4396 C C . PRO A 1 563 ? -18.036 -11.922 38.628 1.00 92.06 563 PRO A C 1
ATOM 4398 O O . PRO A 1 563 ? -18.847 -12.666 38.082 1.00 92.06 563 PRO A O 1
ATOM 4401 N N . ASN A 1 564 ? -17.537 -12.243 39.817 1.00 93.12 564 ASN A N 1
ATOM 4402 C CA . ASN A 1 564 ? -18.031 -13.324 40.654 1.00 93.12 564 ASN A CA 1
ATOM 4403 C C . ASN A 1 564 ? -18.455 -12.822 42.048 1.00 93.12 564 ASN A C 1
ATOM 4405 O O . ASN A 1 564 ? -18.735 -13.659 42.919 1.00 93.12 564 ASN A O 1
ATOM 4409 N N . ASP A 1 565 ? -18.449 -11.508 42.297 1.00 94.31 565 ASP A N 1
ATOM 4410 C CA . ASP A 1 565 ? -18.856 -10.872 43.549 1.00 94.31 565 ASP A CA 1
ATOM 4411 C C . ASP A 1 565 ? -20.002 -9.859 43.339 1.00 94.31 565 ASP A C 1
ATOM 4413 O O . ASP A 1 565 ? -19.765 -8.651 43.270 1.00 94.31 565 ASP A O 1
ATOM 4417 N N . PRO A 1 566 ? -21.269 -10.297 43.487 1.00 95.00 566 PRO A N 1
ATOM 4418 C CA . PRO A 1 566 ? -22.431 -9.460 43.181 1.00 95.00 566 PRO A CA 1
ATOM 4419 C C . PRO A 1 566 ? -22.644 -8.330 44.200 1.00 95.00 566 PRO A C 1
ATOM 4421 O O . PRO A 1 566 ? -23.636 -7.595 44.175 1.00 95.00 566 PRO A O 1
ATOM 4424 N N . SER A 1 567 ? -21.791 -8.259 45.228 1.00 93.62 567 SER A N 1
ATOM 4425 C CA . SER A 1 567 ? -21.826 -7.187 46.212 1.00 93.62 567 SER A CA 1
ATOM 4426 C C . SER A 1 567 ? -21.096 -5.935 45.741 1.00 93.62 567 SER A C 1
ATOM 4428 O O . SER A 1 567 ? -21.329 -4.863 46.318 1.00 93.62 567 SER A O 1
ATOM 4430 N N . ASP A 1 568 ? -20.259 -6.041 44.709 1.00 93.69 568 ASP A N 1
ATOM 4431 C CA . ASP A 1 568 ? -19.491 -4.916 44.212 1.00 93.69 568 ASP A CA 1
ATOM 4432 C C . ASP A 1 568 ? -20.328 -3.941 43.363 1.00 93.69 568 ASP A C 1
ATOM 4434 O O . ASP A 1 568 ? -20.081 -2.736 43.453 1.00 93.69 568 ASP A O 1
ATOM 4438 N N . ALA A 1 569 ? -21.430 -4.377 42.733 1.00 94.31 569 ALA A N 1
ATOM 4439 C CA . ALA A 1 569 ? -22.423 -3.494 42.104 1.00 94.31 569 ALA A CA 1
ATOM 4440 C C . ALA A 1 569 ? -22.932 -2.367 43.015 1.00 94.31 569 ALA A C 1
ATOM 4442 O O . ALA A 1 569 ? -23.312 -1.286 42.546 1.00 94.31 569 ALA A O 1
ATOM 4443 N N . ALA A 1 570 ? -22.968 -2.618 44.328 1.00 94.69 570 ALA A N 1
ATOM 4444 C CA . ALA A 1 570 ? -23.432 -1.676 45.343 1.00 94.69 570 ALA A CA 1
ATOM 4445 C C . ALA A 1 570 ? -22.315 -0.794 45.934 1.00 94.69 570 ALA A C 1
ATOM 4447 O O . ALA A 1 570 ? -22.603 0.055 46.786 1.00 94.69 570 ALA A O 1
ATOM 4448 N N . LEU A 1 571 ? -21.057 -0.998 45.537 1.00 94.88 571 LEU A N 1
ATOM 4449 C CA . LEU A 1 571 ? -19.929 -0.183 45.976 1.00 94.88 571 LEU A CA 1
ATOM 4450 C C . LEU A 1 571 ? -19.852 1.127 45.190 1.00 94.88 571 LEU A C 1
ATOM 4452 O O . LEU A 1 571 ? -20.385 1.248 44.095 1.00 94.88 571 LEU A O 1
ATOM 4456 N N . ASP A 1 572 ? -19.177 2.098 45.798 1.00 92.75 572 ASP A N 1
ATOM 4457 C CA . ASP A 1 572 ? -18.914 3.444 45.277 1.00 92.75 572 ASP A CA 1
ATOM 4458 C C . ASP A 1 572 ? -17.399 3.699 45.452 1.00 92.75 572 ASP A C 1
ATOM 4460 O O . ASP A 1 572 ? -16.961 4.217 46.493 1.00 92.75 572 ASP A O 1
ATOM 4464 N N . PRO A 1 573 ? -16.555 3.165 44.543 1.00 89.69 573 PRO A N 1
ATOM 4465 C CA . PRO A 1 573 ? -15.102 3.148 44.712 1.00 89.69 573 PRO A CA 1
ATOM 4466 C C . PRO A 1 573 ? -14.482 4.546 44.704 1.00 89.69 573 PRO A C 1
ATOM 4468 O O . PRO A 1 573 ? -13.497 4.798 45.412 1.00 89.69 573 PRO A O 1
ATOM 4471 N N . ASP A 1 574 ? -15.050 5.462 43.926 1.00 89.25 574 ASP A N 1
ATOM 4472 C CA . ASP A 1 574 ? -14.568 6.828 43.776 1.00 89.25 574 ASP A CA 1
ATOM 4473 C C . ASP A 1 574 ? -15.211 7.812 44.779 1.00 89.25 574 ASP A C 1
ATOM 4475 O O . ASP A 1 574 ? -14.627 8.863 45.053 1.00 89.25 574 ASP A O 1
ATOM 4479 N N . ASN A 1 575 ? -16.279 7.406 45.477 1.00 89.69 575 ASN A N 1
ATOM 4480 C CA . ASN A 1 575 ? -17.042 8.177 46.466 1.00 89.69 575 ASN A CA 1
ATOM 4481 C C . ASN A 1 575 ? -17.738 9.408 45.874 1.00 89.69 575 ASN A C 1
ATOM 4483 O O . ASN A 1 575 ? -17.885 10.440 46.551 1.00 89.69 575 ASN A O 1
ATOM 4487 N N . ASP A 1 576 ? -18.156 9.320 44.617 1.00 88.94 576 ASP A N 1
ATOM 4488 C CA . ASP A 1 576 ? -18.930 10.357 43.941 1.00 88.94 576 ASP A CA 1
ATOM 4489 C C . ASP A 1 576 ? -20.435 10.284 44.281 1.00 88.94 576 ASP A C 1
ATOM 4491 O O . ASP A 1 576 ? -21.204 11.234 44.069 1.00 88.94 576 ASP A O 1
ATOM 4495 N N . GLY A 1 577 ? -20.820 9.186 44.936 1.00 88.62 577 GLY A N 1
ATOM 4496 C CA . GLY A 1 577 ? -22.140 8.895 45.442 1.00 88.62 577 GLY A CA 1
ATOM 4497 C C . GLY A 1 577 ? -22.946 7.954 44.557 1.00 88.62 577 GLY A C 1
ATOM 4498 O O . GLY A 1 577 ? -24.017 7.554 45.020 1.00 88.62 577 GLY A O 1
ATOM 4499 N N . TYR A 1 578 ? -22.531 7.650 43.325 1.00 90.94 578 TYR A N 1
ATOM 4500 C CA . TYR A 1 578 ? -23.124 6.617 42.475 1.00 90.94 578 TYR A CA 1
ATOM 4501 C C . TYR A 1 578 ? -22.532 5.245 42.794 1.00 90.94 578 TYR A C 1
ATOM 4503 O O . TYR A 1 578 ? -21.374 5.128 43.167 1.00 90.94 578 TYR A O 1
ATOM 4511 N N . THR A 1 579 ? -23.359 4.202 42.731 1.00 94.31 579 THR A N 1
ATOM 4512 C CA . THR A 1 579 ? -22.826 2.837 42.821 1.00 94.31 579 THR A CA 1
ATOM 4513 C C . THR A 1 579 ? -22.326 2.381 41.456 1.00 94.31 579 THR A C 1
ATOM 4515 O O . THR A 1 579 ? -22.823 2.868 40.440 1.00 94.31 579 THR A O 1
ATOM 4518 N N . ASN A 1 580 ? -21.445 1.381 41.419 1.00 94.06 580 ASN A N 1
ATOM 4519 C CA . ASN A 1 580 ? -20.965 0.759 40.181 1.00 94.06 580 ASN A CA 1
ATOM 4520 C C . ASN A 1 580 ? -22.112 0.439 39.202 1.00 94.06 580 ASN A C 1
ATOM 4522 O O . ASN A 1 580 ? -22.036 0.782 38.024 1.00 94.06 580 ASN A O 1
ATOM 4526 N N . LEU A 1 581 ? -23.224 -0.116 39.702 1.00 94.44 581 LEU A N 1
ATOM 4527 C CA . LEU A 1 581 ? -24.416 -0.382 38.889 1.00 94.44 581 LEU A CA 1
ATOM 4528 C C . LEU A 1 581 ? -25.068 0.899 38.337 1.00 94.44 581 LEU A C 1
ATOM 4530 O O . LEU A 1 581 ? -25.411 0.964 37.158 1.00 94.44 581 LEU A O 1
ATOM 4534 N N . GLU A 1 582 ? -25.231 1.938 39.164 1.00 93.25 582 GLU A N 1
ATOM 4535 C CA . GLU A 1 582 ? -25.792 3.222 38.714 1.00 93.25 582 GLU A CA 1
ATOM 4536 C C . GLU A 1 582 ? -24.904 3.884 37.647 1.00 93.25 582 GLU A C 1
ATOM 4538 O O . GLU A 1 582 ? -25.404 4.619 36.791 1.00 93.25 582 GLU A O 1
ATOM 4543 N N . GLU A 1 583 ? -23.596 3.647 37.697 1.00 91.88 583 GLU A N 1
ATOM 4544 C CA . GLU A 1 583 ? -22.629 4.156 36.730 1.00 91.88 583 GLU A CA 1
ATOM 4545 C C . GLU A 1 583 ? -22.598 3.354 35.436 1.00 91.88 583 GLU A C 1
ATOM 4547 O O . GLU A 1 583 ? -22.567 3.952 34.356 1.00 91.88 583 GLU A O 1
ATOM 4552 N N . TYR A 1 584 ? -22.721 2.029 35.521 1.00 92.56 584 TYR A N 1
ATOM 4553 C CA . TYR A 1 584 ? -22.953 1.168 34.366 1.00 92.56 584 TYR A CA 1
ATOM 4554 C C . TYR A 1 584 ? -24.190 1.629 33.582 1.00 92.56 584 TYR A C 1
ATOM 4556 O O . TYR A 1 584 ? -24.103 1.904 32.382 1.00 92.56 584 TYR A O 1
ATOM 4564 N N . GLU A 1 585 ? -25.317 1.847 34.270 1.00 91.31 585 GLU A N 1
ATOM 4565 C CA . GLU A 1 585 ? -26.562 2.336 33.660 1.00 91.31 585 GLU A CA 1
ATOM 4566 C C . GLU A 1 585 ? -26.418 3.723 33.005 1.00 91.31 585 GLU A C 1
ATOM 4568 O O . GLU A 1 585 ? -27.168 4.072 32.085 1.00 91.31 585 GLU A O 1
ATOM 4573 N N . LYS A 1 586 ? -25.463 4.538 33.467 1.00 87.50 586 LYS A N 1
ATOM 4574 C CA . LYS A 1 586 ? -25.205 5.897 32.963 1.00 87.50 586 LYS A CA 1
ATOM 4575 C C . LYS A 1 586 ? -24.078 5.982 31.943 1.00 87.50 586 LYS A C 1
ATOM 4577 O O . LYS A 1 586 ? -23.941 7.025 31.298 1.00 87.50 586 LYS A O 1
ATOM 4582 N N . GLY A 1 587 ? -23.295 4.919 31.782 1.00 87.38 587 GLY A N 1
ATOM 4583 C CA . GLY A 1 587 ? -22.084 4.910 30.968 1.00 87.38 587 GLY A CA 1
ATOM 4584 C C . GLY A 1 587 ? -20.976 5.820 31.511 1.00 87.38 587 GLY A C 1
ATOM 4585 O O . GLY A 1 587 ? -20.222 6.381 30.711 1.00 87.38 587 GLY A O 1
ATOM 4586 N N . THR A 1 588 ? -20.908 6.008 32.834 1.00 86.94 588 THR A N 1
ATOM 4587 C CA . THR A 1 588 ? -19.822 6.729 33.523 1.00 86.94 588 THR A CA 1
ATOM 4588 C C . THR A 1 588 ? -18.726 5.761 33.983 1.00 86.94 588 THR A C 1
ATOM 4590 O O . THR A 1 588 ? -18.839 4.551 33.790 1.00 86.94 588 THR A O 1
ATOM 4593 N N . ASP A 1 589 ? -17.600 6.296 34.455 1.00 88.50 589 ASP A N 1
ATOM 4594 C CA . ASP A 1 589 ? -16.435 5.508 34.870 1.00 88.50 589 ASP A CA 1
ATOM 4595 C C . ASP A 1 589 ? -16.422 5.380 36.402 1.00 88.50 589 ASP A C 1
ATOM 4597 O O . ASP A 1 589 ? -16.153 6.388 37.051 1.00 88.50 589 ASP A O 1
ATOM 4601 N N . PRO A 1 590 ? -16.606 4.173 36.973 1.00 91.75 590 PRO A N 1
ATOM 4602 C CA . PRO A 1 590 ? -16.715 3.975 38.421 1.00 91.75 590 PRO A CA 1
ATOM 4603 C C . PRO A 1 590 ? -15.437 4.195 39.222 1.00 91.75 590 PRO A C 1
ATOM 4605 O O . PRO A 1 590 ? -15.380 4.025 40.442 1.00 91.75 590 PRO A O 1
ATOM 4608 N N . THR A 1 591 ? -14.357 4.544 38.531 1.00 89.62 591 THR A N 1
ATOM 4609 C CA . THR A 1 591 ? -13.076 4.874 39.143 1.00 89.62 591 THR A CA 1
ATOM 4610 C C . THR A 1 591 ? -12.792 6.377 39.129 1.00 89.62 591 THR A C 1
ATOM 4612 O O . THR A 1 591 ? -11.743 6.806 39.630 1.00 89.62 591 THR A O 1
ATOM 4615 N N . VAL A 1 592 ? -13.690 7.194 38.561 1.00 86.81 592 VAL A N 1
ATOM 4616 C CA . VAL A 1 592 ? -13.487 8.626 38.328 1.00 86.81 592 VAL A CA 1
ATOM 4617 C C . VAL A 1 592 ? -14.709 9.440 38.737 1.00 86.81 592 VAL A C 1
ATOM 4619 O O . VAL A 1 592 ? -15.717 9.432 38.043 1.00 86.81 592 VAL A O 1
ATOM 4622 N N . LEU A 1 593 ? -14.506 10.300 39.744 1.00 88.31 593 LEU A N 1
ATOM 4623 C CA . LEU A 1 593 ? -15.519 11.239 40.234 1.00 88.31 593 LEU A CA 1
ATOM 4624 C C . LEU A 1 593 ? -16.265 11.939 39.087 1.00 88.31 593 LEU A C 1
ATOM 4626 O O . LEU A 1 593 ? -15.645 12.700 38.328 1.00 88.31 593 LEU A O 1
ATOM 4630 N N . ASN A 1 594 ? -17.590 11.777 39.009 1.00 85.44 594 ASN A N 1
ATOM 4631 C CA . ASN A 1 594 ? -18.412 12.565 38.096 1.00 85.44 594 ASN A CA 1
ATOM 4632 C C . ASN A 1 594 ? -18.509 14.010 38.610 1.00 85.44 594 ASN A C 1
ATOM 4634 O O . ASN A 1 594 ? -19.330 14.323 39.467 1.00 85.44 594 ASN A O 1
ATOM 4638 N N . ASP A 1 595 ? -17.636 14.880 38.101 1.00 84.12 595 ASP A N 1
ATOM 4639 C CA . ASP A 1 595 ? -17.525 16.308 38.437 1.00 84.12 595 ASP A CA 1
ATOM 4640 C C . ASP A 1 595 ? -17.422 17.122 37.132 1.00 84.12 595 ASP A C 1
ATOM 4642 O O . ASP A 1 595 ? -16.343 17.295 36.551 1.00 84.12 595 ASP A O 1
ATOM 4646 N N . ALA A 1 596 ? -18.569 17.557 36.607 1.00 84.94 596 ALA A N 1
ATOM 4647 C CA . ALA A 1 596 ? -18.683 18.123 35.266 1.00 84.94 596 ALA A CA 1
ATOM 4648 C C . ALA A 1 596 ? -18.079 19.532 35.129 1.00 84.94 596 ALA A C 1
ATOM 4650 O O . ALA A 1 596 ? -17.664 19.909 34.024 1.00 84.94 596 ALA A O 1
ATOM 4651 N N . ASP A 1 597 ? -17.979 20.306 36.214 1.00 82.19 597 ASP A N 1
ATOM 4652 C CA . ASP A 1 597 ? -17.312 21.613 36.222 1.00 82.19 597 ASP A CA 1
ATOM 4653 C C . ASP A 1 597 ? -15.955 21.654 36.948 1.00 82.19 597 ASP A C 1
ATOM 4655 O O . ASP A 1 597 ? -15.271 22.689 36.930 1.00 82.19 597 ASP A O 1
ATOM 4659 N N . LEU A 1 598 ? -15.487 20.494 37.421 1.00 83.56 598 LEU A N 1
ATOM 4660 C CA . LEU A 1 598 ? -14.180 20.254 38.035 1.00 83.56 598 LEU A CA 1
ATOM 4661 C C . LEU A 1 598 ? -13.951 21.104 39.291 1.00 83.56 598 LEU A C 1
ATOM 4663 O O . LEU A 1 598 ? -12.832 21.575 39.553 1.00 83.56 598 LEU A O 1
ATOM 4667 N N . ASP A 1 599 ? -15.010 21.333 40.063 1.00 81.75 599 ASP A N 1
ATOM 4668 C CA . ASP A 1 599 ? -14.994 22.185 41.245 1.00 81.75 599 ASP A CA 1
ATOM 4669 C C . ASP A 1 599 ? -14.670 21.433 42.553 1.00 81.75 599 ASP A C 1
ATOM 4671 O O . ASP A 1 599 ? -14.532 22.061 43.618 1.00 81.75 599 ASP A O 1
ATOM 4675 N N . THR A 1 600 ? -14.415 20.120 42.457 1.00 83.62 600 THR A N 1
ATOM 4676 C CA . THR A 1 600 ? -14.155 19.132 43.520 1.00 83.62 600 THR A CA 1
ATOM 4677 C C . THR A 1 600 ? -15.384 18.681 44.312 1.00 83.62 600 THR A C 1
ATOM 4679 O O . THR A 1 600 ? -15.223 18.103 45.393 1.00 83.62 600 THR A O 1
ATOM 4682 N N . ILE A 1 601 ? -16.593 18.966 43.832 1.00 83.94 601 ILE A N 1
ATOM 4683 C CA . ILE A 1 601 ? -17.855 18.475 44.382 1.00 83.94 601 ILE A CA 1
ATOM 4684 C C . ILE A 1 601 ? -18.512 17.598 43.309 1.00 83.94 601 ILE A C 1
ATOM 4686 O O . ILE A 1 601 ? -18.851 18.104 42.251 1.00 83.94 601 ILE A O 1
ATOM 4690 N N . PRO A 1 602 ? -18.734 16.299 43.575 1.00 86.81 602 PRO A N 1
ATOM 4691 C CA . PRO A 1 602 ? -19.394 15.428 42.610 1.00 86.81 602 PRO A CA 1
ATOM 4692 C C . PRO A 1 602 ? -20.781 15.938 42.215 1.00 86.81 602 PRO A C 1
ATOM 4694 O O . PRO A 1 602 ? -21.539 16.413 43.070 1.00 86.81 602 PRO A O 1
ATOM 4697 N N . ASP A 1 603 ? -21.152 15.743 40.954 1.00 84.00 603 ASP A N 1
ATOM 4698 C CA . ASP A 1 603 ? -22.405 16.175 40.334 1.00 84.00 603 ASP A CA 1
ATOM 4699 C C . ASP A 1 603 ? -23.636 15.742 41.141 1.00 84.00 603 ASP A C 1
ATOM 4701 O O . ASP A 1 603 ? -24.626 16.472 41.231 1.00 84.00 603 ASP A O 1
ATOM 4705 N N . LYS A 1 604 ? -23.587 14.557 41.770 1.00 84.81 604 LYS A N 1
ATOM 4706 C CA . LYS A 1 604 ? -24.675 14.038 42.619 1.00 84.81 604 LYS A CA 1
ATOM 4707 C C . LYS A 1 604 ? -24.942 14.940 43.829 1.00 84.81 604 LYS A C 1
ATOM 4709 O O . LYS A 1 604 ? -26.085 15.068 44.286 1.00 84.81 604 LYS A O 1
ATOM 4714 N N . PHE A 1 605 ? -23.899 15.574 44.357 1.00 87.00 605 PHE A N 1
ATOM 4715 C CA . PHE A 1 605 ? -23.966 16.453 45.520 1.00 87.00 605 PHE A CA 1
ATOM 4716 C C . PHE A 1 605 ? -24.017 17.936 45.143 1.00 87.00 605 PHE A C 1
ATOM 4718 O O . PHE A 1 605 ? -24.556 18.731 45.925 1.00 87.00 605 PHE A O 1
ATOM 4725 N N . ASP A 1 606 ? -23.538 18.304 43.959 1.00 84.62 606 ASP A N 1
ATOM 4726 C CA . ASP A 1 606 ? -23.515 19.675 43.471 1.00 84.62 606 ASP A CA 1
ATOM 4727 C C . ASP A 1 606 ? -24.921 20.197 43.093 1.00 84.62 606 ASP A C 1
ATOM 4729 O O . ASP A 1 606 ? -25.755 19.528 42.480 1.00 84.62 606 ASP A O 1
ATOM 4733 N N . LYS A 1 607 ? -25.237 21.430 43.507 1.00 88.25 607 LYS A N 1
ATOM 4734 C CA . LYS A 1 607 ? -26.453 22.152 43.099 1.00 88.25 607 LYS A CA 1
ATOM 4735 C C . LYS A 1 607 ? -26.278 22.930 41.796 1.00 88.25 607 LYS A C 1
ATOM 4737 O O . LYS A 1 607 ? -27.292 23.341 41.227 1.00 88.25 607 LYS A O 1
ATOM 4742 N N . CYS A 1 608 ? -25.048 23.128 41.342 1.00 85.00 608 CYS A N 1
ATOM 4743 C CA . CYS A 1 608 ? -24.671 23.842 40.133 1.00 85.00 608 CYS A CA 1
ATOM 4744 C C . CYS A 1 608 ? -23.599 23.087 39.304 1.00 85.00 608 CYS A C 1
ATOM 4746 O O . CYS A 1 608 ? -22.619 23.715 38.928 1.00 85.00 608 CYS A O 1
ATOM 4748 N N . PRO A 1 609 ? -23.843 21.828 38.880 1.00 82.06 609 PRO A N 1
ATOM 4749 C CA . PRO A 1 609 ? -22.847 20.917 38.272 1.00 82.06 609 PRO A CA 1
ATOM 4750 C C . PRO A 1 609 ? -22.312 21.315 36.881 1.00 82.06 609 PRO A C 1
ATOM 4752 O O . PRO A 1 609 ? -21.793 20.499 36.140 1.00 82.06 609 PRO A O 1
ATOM 4755 N N . ASN A 1 610 ? -22.552 22.535 36.403 1.00 83.00 610 ASN A N 1
ATOM 4756 C CA . ASN A 1 610 ? -22.153 22.965 35.054 1.00 83.00 610 ASN A CA 1
ATOM 4757 C C . ASN A 1 610 ? -21.641 24.413 35.053 1.00 83.00 610 ASN A C 1
ATOM 4759 O O . ASN A 1 610 ? -21.805 25.151 34.070 1.00 83.00 610 ASN A O 1
ATOM 4763 N N . THR A 1 611 ? -21.074 24.864 36.168 1.00 75.19 611 THR A N 1
ATOM 4764 C CA . THR A 1 611 ? -20.553 26.222 36.299 1.00 75.19 611 THR A CA 1
ATOM 4765 C C . THR A 1 611 ? -19.349 26.395 35.372 1.00 75.19 611 THR A C 1
ATOM 4767 O O . THR A 1 611 ? -18.462 25.556 35.294 1.00 75.19 611 THR A O 1
ATOM 4770 N N . GLN A 1 612 ? -19.265 27.489 34.608 1.00 64.69 612 GLN A N 1
ATOM 4771 C CA . GLN A 1 612 ? -18.119 27.641 33.703 1.00 64.69 612 GLN A CA 1
ATOM 4772 C C . GLN A 1 612 ? -16.802 27.810 34.495 1.00 64.69 612 GLN A C 1
ATOM 4774 O O . GLN A 1 612 ? -16.725 28.721 35.330 1.00 64.69 612 GLN A O 1
ATOM 4779 N N . PRO A 1 613 ? -15.717 27.073 34.158 1.00 59.41 613 PRO A N 1
ATOM 4780 C CA . PRO A 1 613 ? -14.434 27.109 34.886 1.00 59.41 613 PRO A CA 1
ATOM 4781 C C . PRO A 1 613 ? -13.793 28.503 34.988 1.00 59.41 613 PRO A C 1
ATOM 4783 O O . PRO A 1 613 ? -12.902 28.763 35.796 1.00 59.41 613 PRO A O 1
ATOM 4786 N N . ASN A 1 614 ? -14.238 29.427 34.136 1.00 55.91 614 ASN A N 1
ATOM 4787 C CA . ASN A 1 614 ? -13.638 30.737 33.925 1.00 55.91 614 ASN A CA 1
ATOM 4788 C C . ASN A 1 614 ? -14.111 31.795 34.946 1.00 55.91 614 ASN A C 1
ATOM 4790 O O . ASN A 1 614 ? -13.612 32.923 34.905 1.00 55.91 614 ASN A O 1
ATOM 4794 N N . GLU A 1 615 ? -15.060 31.473 35.837 1.00 56.84 615 GLU A N 1
ATOM 4795 C CA . GLU A 1 615 ? -15.691 32.446 36.751 1.00 56.84 615 GLU A CA 1
ATOM 4796 C C . GLU A 1 615 ? -15.378 32.272 38.255 1.00 56.84 615 GLU A C 1
ATOM 4798 O 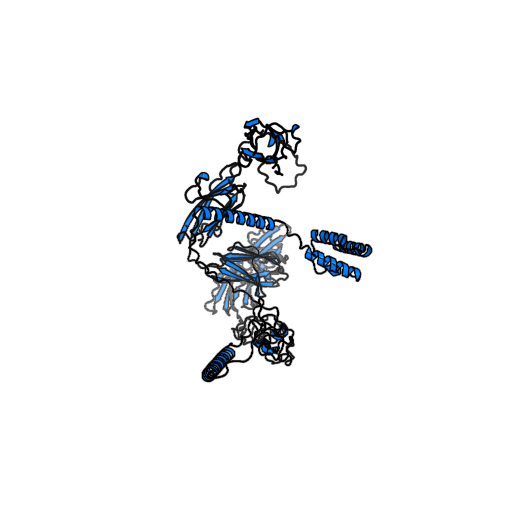O . GLU A 1 615 ? -15.780 33.122 39.055 1.00 56.84 615 GLU A O 1
ATOM 4803 N N . VAL A 1 616 ? -14.617 31.258 38.687 1.00 54.78 616 VAL A N 1
ATOM 4804 C CA . VAL A 1 616 ? -14.543 30.889 40.119 1.00 54.78 616 VAL A CA 1
ATOM 4805 C C . VAL A 1 616 ? -13.166 31.076 40.777 1.00 54.78 616 VAL A C 1
ATOM 4807 O O . VAL A 1 616 ? -12.238 30.312 40.542 1.00 54.78 616 VAL A O 1
ATOM 4810 N N . PRO A 1 617 ? -13.037 32.028 41.725 1.00 54.91 617 PRO A N 1
ATOM 4811 C CA . PRO A 1 617 ? -12.065 31.950 42.812 1.00 54.91 617 PRO A CA 1
ATOM 4812 C C . PRO A 1 617 ? -12.673 31.413 44.125 1.00 54.91 617 PRO A C 1
ATOM 4814 O O . PRO A 1 617 ? -11.948 31.288 45.112 1.00 54.91 617 PRO A O 1
ATOM 4817 N N . TYR A 1 618 ? -13.990 31.156 44.196 1.00 64.06 618 TYR A N 1
ATOM 4818 C CA . TYR A 1 618 ? -14.650 30.713 45.433 1.00 64.06 618 TYR A CA 1
ATOM 4819 C C . TYR A 1 618 ? -15.987 29.987 45.194 1.00 64.06 618 TYR A C 1
ATOM 4821 O O . TYR A 1 618 ? -16.971 30.619 44.801 1.00 64.06 618 TYR A O 1
ATOM 4829 N N . VAL A 1 619 ? -16.010 28.695 45.526 1.00 73.81 619 VAL A N 1
ATOM 4830 C CA . VAL A 1 619 ? -17.171 27.787 45.518 1.00 73.81 619 VAL A CA 1
ATOM 4831 C C . VAL A 1 619 ? -17.719 27.634 46.942 1.00 73.81 619 VAL A C 1
ATOM 4833 O O . VAL A 1 619 ? -16.957 27.631 47.918 1.00 73.81 619 VAL A O 1
ATOM 4836 N N . ILE A 1 620 ? -19.039 27.521 47.104 1.00 77.56 620 ILE A N 1
ATOM 4837 C CA . ILE A 1 620 ? -19.654 27.297 48.420 1.00 77.56 620 ILE A CA 1
ATOM 4838 C C . ILE A 1 620 ? -19.510 25.824 48.825 1.00 77.56 620 ILE A C 1
ATOM 4840 O O . ILE A 1 620 ? -20.271 24.977 48.380 1.00 77.56 620 ILE A O 1
ATOM 4844 N N . LYS A 1 621 ? -18.598 25.534 49.763 1.00 79.56 621 LYS A N 1
ATOM 4845 C CA . LYS A 1 621 ? -18.329 24.170 50.267 1.00 79.56 621 LYS A CA 1
ATOM 4846 C C . LYS A 1 621 ? -19.129 23.755 51.513 1.00 79.56 621 LYS A C 1
ATOM 4848 O O . LYS A 1 621 ? -18.710 22.860 52.237 1.00 79.56 621 LYS A O 1
ATOM 4853 N N . ASN A 1 622 ? -20.242 24.423 51.823 1.00 81.94 622 ASN A N 1
ATOM 4854 C CA . ASN A 1 622 ? -21.101 24.030 52.948 1.00 81.94 622 ASN A CA 1
ATOM 4855 C C . ASN A 1 622 ? -22.224 23.092 52.463 1.00 81.94 622 ASN A C 1
ATOM 4857 O O . ASN A 1 622 ? -23.140 23.608 51.818 1.00 81.94 622 ASN A O 1
ATOM 4861 N N . PRO A 1 623 ? -22.227 21.793 52.825 1.00 78.94 623 PRO A N 1
ATOM 4862 C CA . PRO A 1 623 ? -23.231 20.828 52.359 1.00 78.94 623 PRO A CA 1
ATOM 4863 C C . PRO A 1 623 ? -24.669 21.177 52.775 1.00 78.94 623 PRO A C 1
ATOM 4865 O O . PRO A 1 623 ? -25.627 20.773 52.129 1.00 78.94 623 PRO A O 1
ATOM 4868 N N . ALA A 1 624 ? -24.845 21.965 53.844 1.00 82.75 624 ALA A N 1
ATOM 4869 C CA . ALA A 1 624 ? -26.162 22.421 54.299 1.00 82.75 624 ALA A CA 1
ATOM 4870 C C . ALA A 1 624 ? -26.693 23.647 53.523 1.00 82.75 624 ALA A C 1
ATOM 4872 O O . ALA A 1 624 ? -27.787 24.142 53.804 1.00 82.75 624 ALA A O 1
ATOM 4873 N N . SER A 1 625 ? -25.911 24.196 52.589 1.00 81.56 625 SER A N 1
ATOM 4874 C CA . SER A 1 625 ? -26.316 25.330 51.761 1.00 81.56 625 SER A CA 1
ATOM 4875 C C . SER A 1 625 ? -27.191 24.859 50.594 1.00 81.56 625 SER A C 1
ATOM 4877 O O . SER A 1 625 ? -26.800 23.933 49.891 1.00 81.56 625 SER A O 1
ATOM 4879 N N . PRO A 1 626 ? -28.304 25.547 50.270 1.00 79.25 626 PRO A N 1
ATOM 4880 C CA . PRO A 1 626 ? -29.046 25.287 49.032 1.00 79.25 626 PRO A CA 1
ATOM 4881 C C . PRO A 1 626 ? -28.269 25.696 47.765 1.00 79.25 626 PRO A C 1
ATOM 4883 O O . PRO A 1 626 ? -28.766 25.511 46.664 1.00 79.25 626 PRO A O 1
ATOM 4886 N N . TYR A 1 627 ? -27.078 26.274 47.936 1.00 79.56 627 TYR A N 1
ATOM 4887 C CA . TYR A 1 627 ? -26.153 26.690 46.883 1.00 79.56 627 TYR A CA 1
ATOM 4888 C C . TYR A 1 627 ? -24.800 25.968 47.012 1.00 79.56 627 TYR A C 1
ATOM 4890 O O . TYR A 1 627 ? -23.773 26.571 46.726 1.00 79.56 627 TYR A O 1
ATOM 4898 N N . TYR A 1 628 ? -24.766 24.764 47.591 1.00 83.31 628 TYR A N 1
ATOM 4899 C CA . TYR A 1 628 ? -23.546 23.949 47.661 1.00 83.31 628 TYR A CA 1
ATOM 4900 C C . TYR A 1 628 ? -23.047 23.646 46.236 1.00 83.31 628 TYR A C 1
ATOM 4902 O O . TYR A 1 628 ? -23.871 23.284 45.407 1.00 83.31 628 TYR A O 1
ATOM 4910 N N . GLY A 1 629 ? -21.764 23.915 45.965 1.00 76.00 629 GLY A N 1
ATOM 4911 C CA . GLY A 1 629 ? -21.134 23.853 44.629 1.00 76.00 629 GLY A CA 1
ATOM 4912 C C . GLY A 1 629 ? -21.429 25.024 43.676 1.00 76.00 629 GLY A C 1
ATOM 4913 O O . GLY A 1 629 ? -20.701 25.297 42.737 1.00 76.00 629 GLY A O 1
ATOM 4914 N N . CYS A 1 630 ? -22.364 25.914 44.019 1.00 81.94 630 CYS A N 1
ATOM 4915 C CA . CYS A 1 630 ? -22.598 27.112 43.206 1.00 81.94 630 CYS A CA 1
ATOM 4916 C C . CYS A 1 630 ? -21.554 28.219 43.414 1.00 81.94 630 CYS A C 1
ATOM 4918 O O . CYS A 1 630 ? -21.098 28.509 44.537 1.00 81.94 630 CYS A O 1
ATOM 4920 N N . SER A 1 631 ? -21.288 28.967 42.341 1.00 75.62 631 SER A N 1
ATOM 4921 C CA . SER A 1 631 ? -20.529 30.209 42.417 1.00 75.62 631 SER A CA 1
ATOM 4922 C C . SER A 1 631 ? -21.341 31.317 43.103 1.00 75.62 631 SER A C 1
ATOM 4924 O O . SER A 1 631 ? -22.571 31.416 43.035 1.00 75.62 631 SER A O 1
ATOM 4926 N N . LYS A 1 632 ? -20.649 32.257 43.753 1.00 66.81 632 LYS A N 1
ATOM 4927 C CA . LYS A 1 632 ? -21.302 33.413 44.398 1.00 66.81 632 LYS A CA 1
ATOM 4928 C C . LYS A 1 632 ? -22.028 34.339 43.401 1.00 66.81 632 LYS A C 1
ATOM 4930 O O . LYS A 1 632 ? -22.814 35.186 43.834 1.00 66.81 632 LYS A O 1
ATOM 4935 N N . ALA A 1 633 ? -21.738 34.224 42.102 1.00 63.69 633 ALA A N 1
ATOM 4936 C CA . ALA A 1 633 ? -22.343 35.018 41.036 1.00 63.69 633 ALA A CA 1
ATOM 4937 C C . ALA A 1 633 ? -23.762 34.543 40.672 1.00 63.69 633 ALA A C 1
ATOM 4939 O O . ALA A 1 633 ? -24.599 35.375 40.316 1.00 63.69 633 ALA A O 1
ATOM 4940 N N . GLU A 1 634 ? -24.050 33.252 40.846 1.00 62.53 634 GLU A N 1
ATOM 4941 C CA . GLU A 1 634 ? -25.316 32.613 40.456 1.00 62.53 634 GLU A CA 1
ATOM 4942 C C . GLU A 1 634 ? -26.402 32.696 41.527 1.00 62.53 634 GLU A C 1
ATOM 4944 O O . GLU A 1 634 ? -27.580 32.482 41.244 1.00 62.53 634 GLU A O 1
ATOM 4949 N N . ILE A 1 635 ? -26.045 33.082 42.756 1.00 65.75 635 ILE A N 1
ATOM 4950 C CA . ILE A 1 635 ? -27.024 33.282 43.825 1.00 65.75 635 ILE A CA 1
ATOM 4951 C C . ILE A 1 635 ? -27.956 34.439 43.426 1.00 65.75 635 ILE A C 1
ATOM 4953 O O . ILE A 1 635 ? -27.508 35.595 43.356 1.00 65.75 635 ILE A O 1
ATOM 4957 N N . PRO A 1 636 ? -29.267 34.197 43.231 1.00 59.34 636 PRO A N 1
ATOM 4958 C CA . PRO A 1 636 ? -30.200 35.251 42.880 1.00 59.34 636 PRO A CA 1
ATOM 4959 C C . PRO A 1 636 ? -30.208 36.308 43.989 1.00 59.34 636 PRO A C 1
ATOM 4961 O O . PRO A 1 636 ? -30.584 36.057 45.139 1.00 59.34 636 PRO A O 1
ATOM 4964 N N . LYS A 1 637 ? -29.786 37.535 43.654 1.00 60.88 637 LYS A N 1
ATOM 4965 C CA . LYS A 1 637 ? -29.892 38.679 44.567 1.00 60.88 637 LYS A CA 1
ATOM 4966 C C . LYS A 1 637 ? -31.372 38.864 44.900 1.00 60.88 637 LYS A C 1
ATOM 4968 O O . LYS A 1 637 ? -32.148 39.248 44.027 1.00 60.88 637 LYS A O 1
ATOM 4973 N N . LYS A 1 638 ? -31.760 38.595 46.156 1.00 54.62 638 LYS A N 1
ATOM 4974 C CA . LYS A 1 638 ? -33.144 38.763 46.636 1.00 54.62 638 LYS A CA 1
ATOM 4975 C C . LYS A 1 638 ? -33.719 40.099 46.135 1.00 54.62 638 LYS A C 1
ATOM 4977 O O . LYS A 1 638 ? -33.078 41.137 46.339 1.00 54.62 638 LYS A O 1
ATOM 4982 N N . PRO A 1 639 ? -34.911 40.108 45.514 1.00 47.38 639 PRO A N 1
ATOM 4983 C CA . PRO A 1 639 ? -35.496 41.326 44.980 1.00 47.38 639 PRO A CA 1
ATOM 4984 C C . PRO A 1 639 ? -35.723 42.342 46.105 1.00 47.38 639 PRO A C 1
ATOM 4986 O O . PRO A 1 639 ? -36.280 42.040 47.160 1.00 47.38 639 PRO A O 1
ATOM 4989 N N . ILE A 1 640 ? -35.309 43.586 45.862 1.00 57.47 640 ILE A N 1
ATOM 4990 C CA . ILE A 1 640 ? -35.350 44.725 46.802 1.00 57.47 640 ILE A CA 1
ATOM 4991 C C . ILE A 1 640 ? -36.806 45.186 47.082 1.00 57.47 640 ILE A C 1
ATOM 4993 O O . ILE A 1 640 ? -37.035 46.156 47.800 1.00 57.47 640 ILE A O 1
ATOM 4997 N N . PHE A 1 641 ? -37.820 44.469 46.583 1.00 54.59 641 PHE A N 1
ATOM 4998 C CA . PHE A 1 641 ? -39.239 44.817 46.719 1.00 54.59 641 PHE A CA 1
ATOM 4999 C C . PHE A 1 641 ? -39.691 44.996 48.177 1.00 54.59 641 PHE A C 1
ATOM 5001 O O . PHE A 1 641 ? -40.418 45.943 48.473 1.00 54.59 641 PHE A O 1
ATOM 5008 N N . GLY A 1 642 ? -39.173 44.194 49.116 1.00 56.62 642 GLY A N 1
ATOM 5009 C CA . GLY A 1 642 ? -39.469 44.371 50.545 1.00 56.62 642 GLY A CA 1
ATOM 5010 C C . GLY A 1 642 ? -38.942 45.691 51.129 1.00 56.62 642 GLY A C 1
ATOM 5011 O O . GLY A 1 642 ? -39.582 46.290 51.990 1.00 56.62 642 GLY A O 1
ATOM 5012 N N . LYS A 1 643 ? -37.810 46.202 50.623 1.00 60.19 643 LYS A N 1
ATOM 5013 C CA . LYS A 1 643 ? -37.247 47.491 51.060 1.00 60.19 643 LYS A CA 1
ATOM 5014 C C . LYS A 1 643 ? -37.967 48.678 50.418 1.00 60.19 643 LYS A C 1
ATOM 5016 O O . LYS A 1 643 ? -38.093 49.709 51.066 1.00 60.19 643 LYS A O 1
ATOM 5021 N N . ILE A 1 644 ? -38.478 48.537 49.194 1.00 63.59 644 ILE A N 1
ATOM 5022 C CA . ILE A 1 644 ? -39.243 49.599 48.517 1.00 63.59 644 ILE A CA 1
ATOM 5023 C C . ILE A 1 644 ? -40.602 49.801 49.198 1.00 63.59 644 ILE A C 1
ATOM 5025 O O . ILE A 1 644 ? -40.966 50.939 49.477 1.00 63.59 644 ILE A O 1
ATOM 5029 N N . ILE A 1 645 ? -41.309 48.724 49.558 1.00 67.12 645 ILE A N 1
ATOM 5030 C CA . ILE A 1 645 ? -42.580 48.816 50.300 1.00 67.12 645 ILE A CA 1
ATOM 5031 C C . ILE A 1 645 ? -42.358 49.446 51.681 1.00 67.12 645 ILE A C 1
ATOM 5033 O O . ILE A 1 645 ? -43.110 50.333 52.078 1.00 67.12 645 ILE A O 1
ATOM 5037 N N . LEU A 1 646 ? -41.283 49.069 52.382 1.00 69.69 646 LEU A N 1
ATOM 5038 C CA . LEU A 1 646 ? -40.939 49.666 53.673 1.00 69.69 646 LEU A CA 1
ATOM 5039 C C . LEU A 1 646 ? -40.608 51.164 53.548 1.00 69.69 646 LEU A C 1
ATOM 5041 O O . LEU A 1 646 ? -41.054 51.956 54.371 1.00 69.69 646 LEU A O 1
ATOM 5045 N N . ILE A 1 647 ? -39.882 51.575 52.502 1.00 75.56 647 ILE A N 1
ATOM 5046 C CA . ILE A 1 647 ? -39.579 52.990 52.239 1.00 75.56 647 ILE A CA 1
ATOM 5047 C C . ILE A 1 647 ? -40.853 53.770 51.892 1.00 75.56 647 ILE A C 1
ATOM 5049 O O . ILE A 1 647 ? -41.035 54.870 52.403 1.00 75.56 647 ILE A O 1
ATOM 5053 N N . VAL A 1 648 ? -41.766 53.208 51.094 1.00 77.88 648 VAL A N 1
ATOM 5054 C CA . VAL A 1 648 ? -43.054 53.850 50.774 1.00 77.88 648 VAL A CA 1
ATOM 5055 C C . VAL A 1 648 ? -43.928 53.985 52.023 1.00 77.88 648 VAL A C 1
ATOM 5057 O O . VAL A 1 648 ? -44.511 55.046 52.234 1.00 77.88 648 VAL A O 1
ATOM 5060 N N . LEU A 1 649 ? -43.964 52.976 52.899 1.00 80.31 649 LEU A N 1
ATOM 5061 C CA . LEU A 1 649 ? -44.685 53.044 54.175 1.00 80.31 649 LEU A CA 1
ATOM 5062 C C . LEU A 1 649 ? -44.060 54.054 55.146 1.00 80.31 649 LEU A C 1
ATOM 5064 O O . LEU A 1 649 ? -44.787 54.796 55.801 1.00 80.31 649 LEU A O 1
ATOM 5068 N N . ILE A 1 650 ? -42.728 54.144 55.199 1.00 82.50 650 ILE A N 1
ATOM 5069 C CA . ILE A 1 650 ? -42.017 55.152 55.996 1.00 82.50 650 ILE A CA 1
ATOM 5070 C C . ILE A 1 650 ? -42.283 56.558 55.445 1.00 82.50 650 ILE A C 1
ATOM 5072 O O . ILE A 1 650 ? -42.556 57.467 56.222 1.00 82.50 650 ILE A O 1
ATOM 5076 N N . ILE A 1 651 ? -42.277 56.752 54.123 1.00 81.88 651 ILE A N 1
ATOM 5077 C CA . ILE A 1 651 ? -42.596 58.044 53.495 1.00 81.88 651 ILE A CA 1
ATOM 5078 C C . ILE A 1 651 ? -44.064 58.416 53.732 1.00 81.88 651 ILE A C 1
ATOM 5080 O O . ILE A 1 651 ? -44.344 59.572 54.040 1.00 81.88 651 ILE A O 1
ATOM 5084 N N . ALA A 1 652 ? -44.994 57.462 53.663 1.00 80.56 652 ALA A N 1
ATOM 5085 C CA . ALA A 1 652 ? -46.401 57.694 53.981 1.00 80.56 652 ALA A CA 1
ATOM 5086 C C . ALA A 1 652 ? -46.594 58.048 55.466 1.00 80.56 652 ALA A C 1
ATOM 5088 O O . ALA A 1 652 ? -47.295 59.007 55.781 1.00 80.56 652 ALA A O 1
ATOM 5089 N N . ALA A 1 653 ? -45.914 57.352 56.382 1.00 80.50 653 ALA A N 1
ATOM 5090 C CA . ALA A 1 653 ? -45.936 57.660 57.811 1.00 80.50 653 ALA A CA 1
ATOM 5091 C C . ALA A 1 653 ? -45.304 59.030 58.118 1.00 80.50 653 ALA A C 1
ATOM 5093 O O . ALA A 1 653 ? -45.831 59.787 58.935 1.00 80.50 653 ALA A O 1
ATOM 5094 N N . ILE A 1 654 ? -44.216 59.393 57.429 1.00 81.94 654 ILE A N 1
ATOM 5095 C CA . ILE A 1 654 ? -43.592 60.720 57.506 1.00 81.94 654 ILE A CA 1
ATOM 5096 C C . ILE A 1 654 ? -44.531 61.792 56.937 1.00 81.94 654 ILE A C 1
ATOM 5098 O O . ILE A 1 654 ? -44.666 62.855 57.527 1.00 81.94 654 ILE A O 1
ATOM 5102 N N . ALA A 1 655 ? -45.241 61.529 55.840 1.00 78.81 655 ALA A N 1
ATOM 5103 C CA . ALA A 1 655 ? -46.207 62.470 55.276 1.00 78.81 655 ALA A CA 1
ATOM 5104 C C . ALA A 1 655 ? -47.408 62.689 56.211 1.00 78.81 655 ALA A C 1
ATOM 5106 O O . ALA A 1 655 ? -47.826 63.827 56.414 1.00 78.81 655 ALA A O 1
ATOM 5107 N N . VAL A 1 656 ? -47.918 61.625 56.840 1.00 80.56 656 VAL A N 1
ATOM 5108 C CA . VAL A 1 656 ? -48.996 61.706 57.838 1.00 80.56 656 VAL A CA 1
ATOM 5109 C C . VAL A 1 656 ? -48.521 62.441 59.090 1.00 80.56 656 VAL A C 1
ATOM 5111 O O . VAL A 1 656 ? -49.222 63.321 59.580 1.00 80.56 656 VAL A O 1
ATOM 5114 N N . THR A 1 657 ? -47.312 62.160 59.581 1.00 77.00 657 THR A N 1
ATOM 5115 C CA . THR A 1 657 ? -46.748 62.879 60.736 1.00 77.00 657 THR A CA 1
ATOM 5116 C C . THR A 1 657 ? -46.426 64.336 60.413 1.00 77.00 657 THR A C 1
ATOM 5118 O O . THR A 1 657 ? -46.708 65.195 61.238 1.00 77.00 657 THR A O 1
ATOM 5121 N N . ILE A 1 658 ? -45.944 64.669 59.212 1.00 76.31 658 ILE A N 1
ATOM 5122 C CA . ILE A 1 658 ? -45.754 66.059 58.767 1.00 76.31 658 ILE A CA 1
ATOM 5123 C C . ILE A 1 658 ? -47.102 66.775 58.634 1.00 76.31 658 ILE A C 1
ATOM 5125 O O . ILE A 1 658 ? -47.211 67.916 59.070 1.00 76.31 658 ILE A O 1
ATOM 5129 N N . LEU A 1 659 ? -48.147 66.125 58.115 1.00 72.19 659 LEU A N 1
ATOM 5130 C CA . LEU A 1 659 ? -49.499 66.694 58.080 1.00 72.19 659 LEU A CA 1
ATOM 5131 C C . LEU A 1 659 ? -50.066 66.914 59.491 1.00 72.19 659 LEU A C 1
ATOM 5133 O O . LEU A 1 659 ? -50.686 67.946 59.739 1.00 72.19 659 LEU A O 1
ATOM 5137 N N . LEU A 1 660 ? -49.798 66.008 60.435 1.00 68.88 660 LEU A N 1
ATOM 5138 C CA . LEU A 1 660 ? -50.166 66.168 61.846 1.00 68.88 660 LEU A CA 1
ATOM 5139 C C . LEU A 1 660 ? -49.365 67.291 62.529 1.00 68.88 660 LEU A C 1
ATOM 5141 O O . LEU A 1 660 ? -49.949 68.086 63.258 1.00 68.88 660 LEU A O 1
ATOM 5145 N N . ILE A 1 661 ? -48.067 67.427 62.237 1.00 66.56 661 ILE A N 1
ATOM 5146 C CA . ILE A 1 661 ? -47.193 68.498 62.749 1.00 66.56 661 ILE A CA 1
ATOM 5147 C C . ILE A 1 661 ? -47.565 69.860 62.139 1.00 66.56 661 ILE A C 1
ATOM 5149 O O . ILE A 1 661 ? -47.524 70.872 62.835 1.00 66.56 661 ILE A O 1
ATOM 5153 N N . LEU A 1 662 ? -47.980 69.912 60.869 1.00 63.81 662 LEU A N 1
ATOM 5154 C CA . LEU A 1 662 ? -48.496 71.127 60.227 1.00 63.81 662 LEU A CA 1
ATOM 5155 C C . LEU A 1 662 ? -49.883 71.512 60.764 1.00 63.81 662 LEU A C 1
ATOM 5157 O O . LEU A 1 662 ? -50.162 72.702 60.892 1.00 63.81 662 LEU A O 1
ATOM 5161 N N . LYS A 1 663 ? -50.711 70.536 61.162 1.00 56.97 663 LYS A N 1
ATOM 5162 C CA . LYS A 1 663 ? -51.989 70.771 61.858 1.00 56.97 663 LYS A CA 1
ATOM 5163 C C . LYS A 1 663 ? -51.802 71.234 63.312 1.00 56.97 663 LYS A C 1
ATOM 5165 O O . LYS A 1 663 ? -52.696 71.870 63.855 1.00 56.97 663 LYS A O 1
ATOM 5170 N N . TYR A 1 664 ? -50.642 70.963 63.916 1.00 55.84 664 TYR A N 1
ATOM 5171 C CA . TYR A 1 664 ? -50.287 71.370 65.284 1.00 55.84 664 TYR A CA 1
ATOM 5172 C C . TYR A 1 664 ? -49.364 72.596 65.364 1.00 55.84 664 TYR A C 1
ATOM 5174 O O . TYR A 1 664 ? -48.952 72.991 66.452 1.00 55.84 664 TYR A O 1
ATOM 5182 N N . LYS A 1 665 ? -49.058 73.245 64.232 1.00 45.22 665 LYS A N 1
ATOM 5183 C CA . LYS A 1 665 ? -48.183 74.428 64.175 1.00 45.22 665 LYS A CA 1
ATOM 5184 C C . LYS A 1 665 ? -48.913 75.756 64.421 1.00 45.22 665 LYS A C 1
ATOM 5186 O O . LYS A 1 665 ? -48.524 76.795 63.895 1.00 45.22 665 LYS A O 1
ATOM 5191 N N . THR A 1 666 ? -49.948 75.727 65.255 1.00 50.06 666 THR A N 1
ATOM 5192 C CA . THR A 1 666 ? -50.488 76.899 65.950 1.00 50.06 666 THR A CA 1
ATOM 5193 C C . THR A 1 666 ? -50.120 76.763 67.420 1.00 50.06 666 THR A C 1
ATOM 5195 O O . THR A 1 666 ? -50.823 76.066 68.145 1.00 50.06 666 THR A O 1
ATOM 5198 N N . GLN A 1 667 ? -49.030 77.430 67.814 1.00 50.91 667 GLN A N 1
ATOM 5199 C CA . GLN A 1 667 ? -48.432 77.577 69.156 1.00 50.91 667 GLN A CA 1
ATOM 5200 C C . GLN A 1 667 ? -46.988 77.061 69.200 1.00 50.91 667 GLN A C 1
ATOM 5202 O O . GLN A 1 667 ? -46.644 76.044 68.612 1.00 50.91 667 GLN A O 1
ATOM 5207 N N . ILE A 1 668 ? -46.160 77.775 69.961 1.00 48.44 668 ILE A N 1
ATOM 5208 C CA . ILE A 1 668 ? -44.726 77.550 70.195 1.00 48.44 668 ILE A CA 1
ATOM 5209 C C . ILE A 1 668 ? -43.822 78.174 69.116 1.00 48.44 668 ILE A C 1
ATOM 5211 O O . ILE A 1 668 ? -42.986 77.555 68.458 1.00 48.44 668 ILE A O 1
ATOM 5215 N N . SER A 1 669 ? -43.965 79.493 69.002 1.00 36.09 669 SER A N 1
ATOM 5216 C CA . SER A 1 669 ? -42.815 80.391 68.924 1.00 36.09 669 SER A CA 1
ATOM 5217 C C . SER A 1 669 ? -42.047 80.383 70.254 1.00 36.09 669 SER A C 1
ATOM 5219 O O . SER A 1 669 ? -42.672 80.390 71.309 1.00 36.09 669 SER A O 1
ATOM 5221 N N . ALA A 1 670 ? -40.719 80.497 70.168 1.00 39.06 670 ALA A N 1
ATOM 5222 C CA . ALA A 1 670 ? -39.760 80.744 71.254 1.00 39.06 670 ALA A CA 1
ATOM 5223 C C . ALA A 1 670 ? -39.298 79.534 72.088 1.00 39.06 670 ALA A C 1
ATOM 5225 O O . ALA A 1 670 ? -39.776 79.321 73.192 1.00 39.06 670 ALA A O 1
ATOM 5226 N N . PHE A 1 671 ? -38.247 78.840 71.629 1.00 38.06 671 PHE A N 1
ATOM 5227 C CA . PHE A 1 671 ? -37.187 78.349 72.524 1.00 38.06 671 PHE A CA 1
ATOM 5228 C C . PHE A 1 671 ? -35.957 77.897 71.701 1.00 38.06 671 PHE A C 1
ATOM 5230 O O . PHE A 1 671 ? -36.031 76.997 70.876 1.00 38.06 671 PHE A O 1
ATOM 5237 N N . PHE A 1 672 ? -34.825 78.546 71.970 1.00 41.44 672 PHE A N 1
ATOM 5238 C CA . PHE A 1 672 ? -33.436 78.166 71.669 1.00 41.44 672 PHE A CA 1
ATOM 5239 C C . PHE A 1 672 ? -32.833 78.393 70.281 1.00 41.44 672 PHE A C 1
ATOM 5241 O O . PHE A 1 672 ? -32.716 77.542 69.403 1.00 41.44 672 PHE A O 1
ATOM 5248 N N . ALA A 1 673 ? -32.288 79.606 70.221 1.00 34.56 673 ALA A N 1
ATOM 5249 C CA . ALA A 1 673 ? -31.058 79.995 69.571 1.00 34.56 673 ALA A CA 1
ATOM 5250 C C . ALA A 1 673 ? -29.823 79.134 69.932 1.00 34.56 673 ALA A C 1
ATOM 5252 O O . ALA A 1 673 ? -29.653 78.707 71.069 1.00 34.56 673 ALA A O 1
ATOM 5253 N N . ARG A 1 674 ? -28.908 79.096 68.946 1.00 34.56 674 ARG A N 1
ATOM 5254 C CA . ARG A 1 674 ? -27.449 78.843 68.989 1.00 34.56 674 ARG A CA 1
ATOM 5255 C C . ARG A 1 674 ? -26.996 77.434 69.407 1.00 34.56 674 ARG A C 1
ATOM 5257 O O . ARG A 1 674 ? -27.043 77.097 70.571 1.00 34.56 674 ARG A O 1
ATOM 5264 N N . PHE A 1 675 ? -26.363 76.698 68.483 1.00 37.06 675 PHE A N 1
ATOM 5265 C CA . PHE A 1 675 ? -24.898 76.713 68.320 1.00 37.06 675 PHE A CA 1
ATOM 5266 C C . PHE A 1 675 ? -24.429 76.172 66.943 1.00 37.06 675 PHE A C 1
ATOM 5268 O O . PHE A 1 675 ? -24.797 75.089 66.511 1.00 37.06 675 PHE A O 1
ATOM 5275 N N . LYS A 1 676 ? -23.620 77.021 66.283 1.00 34.47 676 LYS A N 1
ATOM 5276 C CA . LYS A 1 676 ? -22.552 76.847 65.266 1.00 34.47 676 LYS A CA 1
ATOM 5277 C C . LYS A 1 676 ? -22.650 75.768 64.158 1.00 34.47 676 LYS A C 1
ATOM 5279 O O . LYS A 1 676 ? -22.485 74.582 64.396 1.00 34.47 676 LYS A O 1
ATOM 5284 N N . LYS A 1 677 ? -22.685 76.250 62.902 1.00 36.94 677 LYS A N 1
ATOM 5285 C CA . LYS A 1 677 ? -22.280 75.544 61.664 1.00 36.94 677 LYS A CA 1
ATOM 5286 C C . LYS A 1 677 ? -20.953 76.109 61.126 1.00 36.94 677 LYS A C 1
ATOM 5288 O O . LYS A 1 677 ? -20.826 77.334 61.085 1.00 36.94 677 LYS A O 1
ATOM 5293 N N . PRO A 1 678 ? -20.050 75.279 60.578 1.00 41.50 678 PRO A N 1
ATOM 5294 C CA . PRO A 1 678 ? -19.186 75.652 59.459 1.00 41.50 678 PRO A CA 1
ATOM 5295 C C . PRO A 1 678 ? -19.863 75.354 58.108 1.00 41.50 678 PRO A C 1
ATOM 5297 O O . PRO A 1 678 ? -20.672 74.436 57.982 1.00 41.50 678 PRO A O 1
ATOM 5300 N N . ARG A 1 679 ? -19.537 76.174 57.103 1.00 37.25 679 ARG A N 1
ATOM 5301 C CA . ARG A 1 679 ? -20.015 76.119 55.711 1.00 37.25 679 ARG A CA 1
ATOM 5302 C C . ARG A 1 679 ? -19.216 75.097 54.889 1.00 37.25 679 ARG A C 1
ATOM 5304 O O . ARG A 1 679 ? -17.993 75.107 54.964 1.00 37.25 679 ARG A O 1
ATOM 5311 N N . ILE A 1 680 ? -19.895 74.333 54.030 1.00 45.44 680 ILE A N 1
ATOM 5312 C CA . ILE A 1 680 ? -19.307 73.643 52.866 1.00 45.44 680 ILE A CA 1
ATOM 5313 C C . ILE A 1 680 ? -20.105 74.095 51.616 1.00 45.44 680 ILE A C 1
ATOM 5315 O O . ILE A 1 680 ? -21.337 74.114 51.686 1.00 45.44 680 ILE A O 1
ATOM 5319 N N . PRO A 1 681 ? -19.448 74.544 50.525 1.00 52.88 681 PRO A N 1
ATOM 5320 C CA . PRO A 1 681 ? -20.088 75.120 49.331 1.00 52.88 681 PRO A CA 1
ATOM 5321 C C . PRO A 1 681 ? -20.706 74.076 48.367 1.00 52.88 681 PRO A C 1
ATOM 5323 O O . PRO A 1 681 ? -20.369 72.895 48.446 1.00 52.88 681 PRO A O 1
ATOM 5326 N N . PRO A 1 682 ? -21.615 74.500 47.459 1.00 50.81 682 PRO A N 1
ATOM 5327 C CA . PRO A 1 682 ? -22.420 73.608 46.616 1.00 50.81 682 PRO A CA 1
ATOM 5328 C C . PRO A 1 682 ? -21.656 73.019 45.412 1.00 50.81 682 PRO A C 1
ATOM 5330 O O . PRO A 1 682 ? -20.743 73.663 44.888 1.00 50.81 682 PRO A O 1
ATOM 5333 N N . PRO A 1 683 ? -22.061 71.835 44.910 1.00 46.53 683 PRO A N 1
ATOM 5334 C CA . PRO A 1 683 ? -21.496 71.248 43.702 1.00 46.53 683 PRO A CA 1
ATOM 5335 C C . PRO A 1 683 ? -21.990 71.953 42.429 1.00 46.53 683 PRO A C 1
ATOM 5337 O O . PRO A 1 683 ? -23.177 72.219 42.235 1.00 46.53 683 PRO A O 1
ATOM 5340 N N . VAL A 1 684 ? -21.033 72.227 41.546 1.00 44.28 684 VAL A N 1
ATOM 5341 C CA . VAL A 1 684 ? -21.204 72.791 40.205 1.00 44.28 684 VAL A CA 1
ATOM 5342 C C . VAL A 1 684 ? -21.776 71.727 39.262 1.00 44.28 684 VAL A C 1
ATOM 5344 O O . VAL A 1 684 ? -21.156 70.691 39.043 1.00 44.28 684 VAL A O 1
ATOM 5347 N N . TYR A 1 685 ? -22.931 72.005 38.654 1.00 43.84 685 TYR A N 1
ATOM 5348 C CA . TYR A 1 685 ? -23.441 71.268 37.494 1.00 43.84 685 TYR A CA 1
ATOM 5349 C C . TYR A 1 685 ? -22.767 71.771 36.210 1.00 43.84 685 TYR A C 1
ATOM 5351 O O . TYR A 1 685 ? -22.792 72.970 35.925 1.00 43.84 685 TYR A O 1
ATOM 5359 N N . ARG A 1 686 ? -22.243 70.861 35.378 1.00 38.75 686 ARG A N 1
ATOM 5360 C CA . ARG A 1 686 ? -21.881 71.161 33.983 1.00 38.75 686 ARG A CA 1
ATOM 5361 C C . ARG A 1 686 ? -22.516 70.140 33.040 1.00 38.75 686 ARG A C 1
ATOM 5363 O O . ARG A 1 686 ? -22.286 68.943 33.164 1.00 38.75 686 ARG A O 1
ATOM 5370 N N . ARG A 1 687 ? -23.339 70.650 32.117 1.00 39.88 687 ARG A N 1
ATOM 5371 C CA . ARG A 1 687 ? -24.023 69.910 31.044 1.00 39.88 687 ARG A CA 1
ATOM 5372 C C . ARG A 1 687 ? -23.008 69.203 30.141 1.00 39.88 687 ARG A C 1
ATOM 5374 O O . ARG A 1 687 ? -22.074 69.844 29.664 1.00 39.88 687 ARG A O 1
ATOM 5381 N N . MET A 1 688 ? -23.237 67.923 29.853 1.00 38.12 688 MET A N 1
ATOM 5382 C CA . MET A 1 688 ? -22.585 67.223 28.745 1.00 38.12 688 MET A CA 1
ATOM 5383 C C . MET A 1 688 ? -23.186 67.680 27.411 1.00 38.12 688 MET A C 1
ATOM 5385 O O . MET A 1 688 ? -24.404 67.745 27.252 1.00 38.12 688 MET A O 1
ATOM 5389 N N . ALA A 1 689 ? -22.304 68.023 26.474 1.00 41.16 689 ALA A N 1
ATOM 5390 C CA . ALA A 1 689 ? -22.622 68.378 25.100 1.00 41.16 689 ALA A CA 1
ATOM 5391 C C . ALA A 1 689 ? -22.697 67.121 24.217 1.00 41.16 689 ALA A C 1
ATOM 5393 O O . ALA A 1 689 ? -21.879 66.211 24.346 1.00 41.16 689 ALA A O 1
ATOM 5394 N N . ILE A 1 690 ? -23.661 67.110 23.298 1.00 50.66 690 ILE A N 1
ATOM 5395 C CA . ILE A 1 690 ? -23.849 66.093 22.255 1.00 50.66 690 ILE A CA 1
ATOM 5396 C C . ILE A 1 690 ? -22.680 66.176 21.247 1.00 50.66 690 ILE A C 1
ATOM 5398 O O . ILE A 1 690 ? -22.425 67.270 20.732 1.00 50.66 690 ILE A O 1
ATOM 5402 N N . PRO A 1 691 ? -21.975 65.076 20.911 1.00 45.50 691 PRO A N 1
ATOM 5403 C CA . PRO A 1 691 ? -20.965 65.090 19.854 1.00 45.50 691 PRO A CA 1
ATOM 5404 C C . PRO A 1 691 ? -21.592 65.041 18.450 1.00 45.50 691 PRO A C 1
ATOM 5406 O O . PRO A 1 691 ? -22.483 64.241 18.177 1.00 45.50 691 PRO A O 1
ATOM 5409 N N . LYS A 1 692 ? -21.073 65.882 17.546 1.00 50.41 692 LYS A N 1
ATOM 5410 C CA . LYS A 1 692 ? -21.360 65.912 16.098 1.00 50.41 692 LYS A CA 1
ATOM 5411 C C . LYS A 1 692 ? -20.828 64.657 15.365 1.00 50.41 692 LYS A C 1
ATOM 5413 O O . LYS A 1 692 ? -19.849 64.067 15.831 1.00 50.41 692 LYS A O 1
ATOM 5418 N N . PRO A 1 693 ? -21.396 64.282 14.199 1.00 46.00 693 PRO A N 1
ATOM 5419 C CA . PRO A 1 693 ? -20.962 63.112 13.428 1.00 46.00 693 PRO A CA 1
ATOM 5420 C C . PRO A 1 693 ? -19.547 63.293 12.849 1.00 46.00 693 PRO A C 1
ATOM 5422 O O . PRO A 1 693 ? -19.199 64.367 12.356 1.00 46.00 693 PRO A O 1
ATOM 5425 N N . ARG A 1 694 ? -18.719 62.238 12.912 1.00 46.66 694 ARG A N 1
ATOM 5426 C CA . ARG A 1 694 ? -17.365 62.209 12.329 1.00 46.66 694 ARG A CA 1
ATOM 5427 C C . ARG A 1 694 ? -17.424 61.891 10.833 1.00 46.66 694 ARG A C 1
ATOM 5429 O O . ARG A 1 694 ? -18.070 60.936 10.419 1.00 46.66 694 ARG A O 1
ATOM 5436 N N . VAL A 1 695 ? -16.697 62.687 10.055 1.00 56.12 695 VAL A N 1
ATOM 5437 C CA . VAL A 1 695 ? -16.463 62.535 8.613 1.00 56.12 695 VAL A CA 1
ATOM 5438 C C . VAL A 1 695 ? -15.629 61.272 8.342 1.00 56.12 695 VAL A C 1
ATOM 5440 O O . VAL A 1 695 ? -14.638 61.031 9.034 1.00 56.12 695 VAL A O 1
ATOM 5443 N N . ALA A 1 696 ? -16.023 60.470 7.349 1.00 53.59 696 ALA A N 1
ATOM 5444 C CA . ALA A 1 696 ? -15.291 59.277 6.917 1.00 53.59 696 ALA A CA 1
ATOM 5445 C C . ALA A 1 696 ? -13.947 59.641 6.236 1.00 53.59 696 ALA A C 1
ATOM 5447 O O . ALA A 1 696 ? -13.889 60.631 5.504 1.00 53.59 696 ALA A O 1
ATOM 5448 N N . PRO A 1 697 ? -12.859 58.873 6.447 1.00 58.31 697 PRO A N 1
ATOM 5449 C CA . PRO A 1 697 ? -11.571 59.127 5.799 1.00 58.31 697 PRO A CA 1
ATOM 5450 C C . PRO A 1 697 ? -11.587 58.739 4.308 1.00 58.31 697 PRO A C 1
ATOM 5452 O O . PRO A 1 697 ? -12.301 57.825 3.902 1.00 58.31 697 PRO A O 1
ATOM 5455 N N . SER A 1 698 ? -10.777 59.420 3.488 1.00 68.06 698 SER A N 1
ATOM 5456 C CA . SER A 1 698 ? -10.694 59.173 2.042 1.00 68.06 698 SER A CA 1
ATOM 5457 C C . SER A 1 698 ? -10.141 57.777 1.708 1.00 68.06 698 SER A C 1
ATOM 5459 O O . SER A 1 698 ? -9.253 57.254 2.386 1.00 68.06 698 SER A O 1
ATOM 5461 N N . LEU A 1 699 ? -10.651 57.190 0.616 1.00 59.19 699 LEU A N 1
ATOM 5462 C CA . LEU A 1 699 ? -10.350 55.834 0.123 1.00 59.19 699 LEU A CA 1
ATOM 5463 C C . LEU A 1 699 ? -8.841 55.548 -0.032 1.00 59.19 699 LEU A C 1
ATOM 5465 O O . LEU A 1 699 ? -8.387 54.413 0.100 1.00 59.19 699 LEU A O 1
ATOM 5469 N N . GLU A 1 700 ? -8.047 56.585 -0.284 1.00 64.81 700 GLU A N 1
ATOM 5470 C CA . GLU A 1 700 ? -6.600 56.497 -0.477 1.00 64.81 700 GLU A CA 1
ATOM 5471 C C . GLU A 1 700 ? -5.834 56.267 0.838 1.00 64.81 700 GLU A C 1
ATOM 5473 O O . GLU A 1 700 ? -4.854 55.517 0.870 1.00 64.81 700 GLU A O 1
ATOM 5478 N N . LYS A 1 701 ? -6.334 56.820 1.952 1.00 71.38 701 LYS A N 1
ATOM 5479 C CA . LYS A 1 701 ? -5.781 56.580 3.292 1.00 71.38 701 LYS A CA 1
ATOM 5480 C C . LYS A 1 701 ? -6.035 55.138 3.742 1.00 71.38 701 LYS A C 1
ATOM 5482 O O . LYS A 1 701 ? -5.128 54.487 4.253 1.00 71.38 701 LYS A O 1
ATOM 5487 N N . LEU A 1 702 ? -7.228 54.613 3.451 1.00 70.62 702 LEU A N 1
ATOM 5488 C CA . LEU A 1 702 ? -7.600 53.231 3.768 1.00 70.62 702 LEU A CA 1
ATOM 5489 C C . LEU A 1 702 ? -6.771 52.207 2.966 1.00 70.62 702 LEU A C 1
ATOM 5491 O O . LEU A 1 702 ? -6.359 51.181 3.505 1.00 70.62 702 LEU A O 1
ATOM 5495 N N . ARG A 1 703 ? -6.456 52.501 1.693 1.00 71.88 703 ARG A N 1
ATOM 5496 C CA . ARG A 1 703 ? -5.588 51.652 0.852 1.00 71.88 703 ARG A CA 1
ATOM 5497 C C . ARG A 1 703 ? -4.145 51.583 1.364 1.00 71.88 703 ARG A C 1
ATOM 5499 O O . ARG A 1 703 ? -3.562 50.499 1.355 1.00 71.88 703 ARG A O 1
ATOM 5506 N N . ARG A 1 704 ? -3.578 52.698 1.843 1.00 75.56 704 ARG A N 1
ATOM 5507 C CA . ARG A 1 704 ? -2.232 52.714 2.453 1.00 75.56 704 ARG A CA 1
ATOM 5508 C C . ARG A 1 704 ? -2.187 51.935 3.770 1.00 75.56 704 ARG A C 1
ATOM 5510 O O . ARG A 1 704 ? -1.272 51.139 3.962 1.00 75.56 704 ARG A O 1
ATOM 5517 N N . GLU A 1 705 ? -3.199 52.085 4.624 1.00 78.38 705 GLU A N 1
ATOM 5518 C CA . GLU A 1 705 ? -3.285 51.340 5.890 1.00 78.38 705 GLU A CA 1
ATOM 5519 C C . GLU A 1 705 ? -3.435 49.821 5.674 1.00 78.38 705 GLU A C 1
ATOM 5521 O O . GLU A 1 705 ? -2.811 49.029 6.385 1.00 78.38 705 GLU A O 1
ATOM 5526 N N . LEU A 1 706 ? -4.195 49.390 4.660 1.00 74.81 706 LEU A N 1
ATOM 5527 C CA . LEU A 1 706 ? -4.321 47.971 4.302 1.00 74.81 706 LEU A CA 1
ATOM 5528 C C . LEU A 1 706 ? -3.026 47.386 3.710 1.00 74.81 706 LEU A C 1
ATOM 5530 O O . LEU A 1 706 ? -2.670 46.250 4.028 1.00 74.81 706 LEU A O 1
ATOM 5534 N N . ALA A 1 707 ? -2.293 48.151 2.894 1.00 72.81 707 ALA A N 1
ATOM 5535 C CA . ALA A 1 707 ? -1.012 47.720 2.329 1.00 72.81 707 ALA A CA 1
ATOM 5536 C C . ALA A 1 707 ? 0.075 47.547 3.407 1.00 72.81 707 ALA A C 1
ATOM 5538 O O . ALA A 1 707 ? 0.844 46.584 3.367 1.00 72.81 707 ALA A O 1
ATOM 5539 N N . GLU A 1 708 ? 0.111 48.432 4.409 1.00 80.19 708 GLU A N 1
ATOM 5540 C CA . GLU A 1 708 ? 1.021 48.290 5.550 1.00 80.19 708 GLU A CA 1
ATOM 5541 C C . GLU A 1 708 ? 0.659 47.107 6.453 1.00 80.19 708 GLU A C 1
ATOM 5543 O O . GLU A 1 708 ? 1.557 46.397 6.911 1.00 80.19 708 GLU A O 1
ATOM 5548 N N . ARG A 1 709 ? -0.637 46.843 6.678 1.00 76.25 709 ARG A N 1
ATOM 5549 C CA . ARG A 1 709 ? -1.078 45.644 7.411 1.00 76.25 709 ARG A CA 1
ATOM 5550 C C . ARG A 1 709 ? -0.651 44.359 6.702 1.00 76.25 709 ARG A C 1
ATOM 5552 O O . ARG A 1 709 ? -0.082 43.488 7.354 1.00 76.25 709 ARG A O 1
ATOM 5559 N N . ARG A 1 710 ? -0.809 44.285 5.374 1.00 71.25 710 ARG A N 1
ATOM 5560 C CA . ARG A 1 710 ? -0.347 43.143 4.563 1.00 71.25 710 ARG A CA 1
ATOM 5561 C C . ARG A 1 710 ? 1.163 42.929 4.641 1.00 71.25 710 ARG A C 1
ATOM 5563 O O . ARG A 1 710 ? 1.594 41.797 4.813 1.00 71.25 710 ARG A O 1
ATOM 5570 N N . LYS A 1 711 ? 1.976 43.991 4.581 1.00 77.44 711 LYS A N 1
ATOM 5571 C CA . LYS A 1 711 ? 3.437 43.871 4.759 1.00 77.44 711 LYS A CA 1
ATOM 5572 C C . LYS A 1 711 ? 3.809 43.284 6.125 1.00 77.44 711 LYS A C 1
ATOM 5574 O O . LYS A 1 711 ? 4.666 42.409 6.190 1.00 77.44 711 LYS A O 1
ATOM 5579 N N . ARG A 1 712 ? 3.140 43.719 7.199 1.00 74.88 712 ARG A N 1
ATOM 5580 C CA . ARG A 1 712 ? 3.390 43.214 8.563 1.00 74.88 712 ARG A CA 1
ATOM 5581 C C . ARG A 1 712 ? 2.971 41.755 8.743 1.00 74.88 712 ARG A C 1
ATOM 5583 O O . ARG A 1 712 ? 3.623 41.037 9.496 1.00 74.88 712 ARG A O 1
ATOM 5590 N N . GLU A 1 713 ? 1.909 41.314 8.072 1.00 75.19 713 GLU A N 1
ATOM 5591 C CA . GLU A 1 713 ? 1.509 39.902 8.076 1.00 75.19 713 GLU A CA 1
ATOM 5592 C C . GLU A 1 713 ? 2.481 39.023 7.288 1.00 75.19 713 GLU A C 1
ATOM 5594 O O . GLU A 1 713 ? 2.925 38.011 7.823 1.00 75.19 713 GLU A O 1
ATOM 5599 N N . ILE A 1 714 ? 2.916 39.460 6.100 1.00 66.38 714 ILE A N 1
ATOM 5600 C CA . ILE A 1 714 ? 3.925 38.757 5.287 1.00 66.38 714 ILE A CA 1
ATOM 5601 C C . ILE A 1 714 ? 5.238 38.589 6.063 1.00 66.38 714 ILE A C 1
ATOM 5603 O O . ILE A 1 714 ? 5.885 37.547 5.996 1.00 66.38 714 ILE A O 1
ATOM 5607 N N . GLU A 1 715 ? 5.645 39.597 6.833 1.00 73.00 715 GLU A N 1
ATOM 5608 C CA . GLU A 1 715 ? 6.876 39.543 7.624 1.00 73.00 715 GLU A CA 1
ATOM 5609 C C . GLU A 1 715 ? 6.740 38.658 8.878 1.00 73.00 715 GLU A C 1
ATOM 5611 O O . GLU A 1 715 ? 7.689 37.968 9.262 1.00 73.00 715 GLU A O 1
ATOM 5616 N N . LYS A 1 716 ? 5.536 38.582 9.466 1.00 75.56 716 LYS A N 1
ATOM 5617 C CA . LYS A 1 716 ? 5.198 37.599 10.510 1.00 75.56 716 LYS A CA 1
ATOM 5618 C C . LYS A 1 716 ? 5.174 36.168 9.974 1.00 75.56 716 LYS A C 1
ATOM 5620 O O . LYS A 1 716 ? 5.672 35.273 10.653 1.00 75.56 716 LYS A O 1
ATOM 5625 N N . GLU A 1 717 ? 4.629 35.941 8.782 1.00 70.31 717 GLU A N 1
ATOM 5626 C CA . GLU A 1 717 ? 4.625 34.622 8.141 1.00 70.31 717 GLU A CA 1
ATOM 5627 C C . GLU A 1 717 ? 6.024 34.184 7.718 1.00 70.31 717 GLU A C 1
ATOM 5629 O O . GLU A 1 717 ? 6.393 33.046 7.986 1.00 70.31 717 GLU A O 1
ATOM 5634 N N . LYS A 1 718 ? 6.848 35.085 7.165 1.00 60.81 718 LYS A N 1
ATOM 5635 C CA . LYS A 1 718 ? 8.263 34.796 6.877 1.00 60.81 718 LYS A CA 1
ATOM 5636 C C . LYS A 1 718 ? 9.030 34.377 8.131 1.00 60.81 718 LYS A C 1
ATOM 5638 O O . LYS A 1 718 ? 9.816 33.439 8.058 1.00 60.81 718 LYS A O 1
ATOM 5643 N N . ARG A 1 719 ? 8.767 35.011 9.284 1.00 59.97 719 ARG A N 1
ATOM 5644 C CA . ARG A 1 719 ? 9.328 34.585 10.581 1.00 59.97 719 ARG A CA 1
ATOM 5645 C C . ARG A 1 719 ? 8.837 33.203 11.013 1.00 59.97 719 ARG A C 1
ATOM 5647 O O . ARG A 1 719 ? 9.667 32.369 11.352 1.00 59.97 719 ARG A O 1
ATOM 5654 N N . ARG A 1 720 ? 7.527 32.935 10.950 1.00 66.69 720 ARG A N 1
ATOM 5655 C CA . ARG A 1 720 ? 6.955 31.617 11.300 1.00 66.69 720 ARG A CA 1
ATOM 5656 C C . ARG A 1 720 ? 7.448 30.497 10.386 1.00 66.69 720 ARG A C 1
ATOM 5658 O O . ARG A 1 720 ? 7.649 29.380 10.847 1.00 66.69 720 ARG A O 1
ATOM 5665 N N . PHE A 1 721 ? 7.644 30.794 9.102 1.00 51.72 721 PHE A N 1
ATOM 5666 C CA . PHE A 1 721 ? 8.217 29.870 8.129 1.00 51.72 721 PHE A CA 1
ATOM 5667 C C . PHE A 1 721 ? 9.673 29.555 8.487 1.00 51.72 721 PHE A C 1
ATOM 5669 O O . PHE A 1 721 ? 10.010 28.387 8.627 1.00 51.72 721 PHE A O 1
ATOM 5676 N N . PHE A 1 722 ? 10.506 30.570 8.748 1.00 46.06 722 PHE A N 1
ATOM 5677 C CA . PHE A 1 722 ? 11.904 30.371 9.157 1.00 46.06 722 PHE A CA 1
ATOM 5678 C C . PHE A 1 722 ? 12.049 29.619 10.494 1.00 46.06 722 PHE A C 1
ATOM 5680 O O . PHE A 1 722 ? 12.953 28.803 10.641 1.00 46.06 722 PHE A O 1
ATOM 5687 N N . GLU A 1 723 ? 11.139 29.830 11.451 1.00 50.28 723 GLU A N 1
ATOM 5688 C CA . GLU A 1 723 ? 11.107 29.089 12.724 1.00 50.28 723 GLU A CA 1
ATOM 5689 C C . GLU A 1 723 ? 10.738 27.604 12.559 1.00 50.28 723 GLU A C 1
ATOM 5691 O O . GLU A 1 723 ? 11.065 26.798 13.426 1.00 50.28 723 GLU A O 1
ATOM 5696 N N . ARG A 1 724 ? 10.101 27.217 11.443 1.00 47.50 724 ARG A N 1
ATOM 5697 C CA . ARG A 1 724 ? 9.705 25.828 11.152 1.00 47.50 724 ARG A CA 1
ATOM 5698 C C . ARG A 1 724 ? 10.839 24.979 10.558 1.00 47.50 724 ARG A C 1
ATOM 5700 O O . ARG A 1 724 ? 10.743 23.759 10.612 1.00 47.50 724 ARG A O 1
ATOM 5707 N N . PHE A 1 725 ? 11.885 25.616 10.018 1.00 42.78 725 PHE A N 1
ATOM 5708 C CA . PHE A 1 725 ? 13.040 24.965 9.372 1.00 42.78 725 PHE A CA 1
ATOM 5709 C C . PHE A 1 725 ? 14.314 24.945 10.228 1.00 42.78 725 PHE A C 1
ATOM 5711 O O . PHE A 1 725 ? 15.339 24.428 9.792 1.00 42.78 725 PHE A O 1
ATOM 5718 N N . LEU A 1 726 ? 14.267 25.474 11.452 1.00 38.03 726 LEU A N 1
ATOM 5719 C CA . LEU A 1 726 ? 15.327 25.263 12.434 1.00 38.03 726 LEU A CA 1
ATOM 5720 C C . LEU A 1 726 ? 15.013 23.992 13.239 1.00 38.03 726 LEU A C 1
ATOM 5722 O O . LEU A 1 726 ? 13.864 23.830 13.664 1.00 38.03 726 LEU A O 1
ATOM 5726 N N . PRO A 1 727 ? 15.990 23.097 13.489 1.00 37.06 727 PRO A N 1
ATOM 5727 C CA . PRO A 1 727 ? 15.770 21.950 14.362 1.00 37.06 727 PRO A CA 1
ATOM 5728 C C . PRO A 1 727 ? 15.254 22.446 15.719 1.00 37.06 727 PRO A C 1
ATOM 5730 O O . PRO A 1 727 ? 15.793 23.398 16.296 1.00 37.06 727 PRO A O 1
ATOM 5733 N N . LYS A 1 728 ? 14.161 21.840 16.205 1.00 40.53 728 LYS A N 1
ATOM 5734 C CA . LYS A 1 728 ? 13.552 22.184 17.496 1.00 40.53 728 LYS A CA 1
ATOM 5735 C C . LYS A 1 728 ? 14.624 22.058 18.579 1.00 40.53 728 LYS A C 1
ATOM 5737 O O . LYS A 1 728 ? 15.031 20.952 18.912 1.00 40.53 728 LYS A O 1
ATOM 5742 N N . LYS A 1 729 ? 15.070 23.183 19.148 1.00 45.78 729 LYS A N 1
ATOM 5743 C CA . LYS A 1 729 ? 15.933 23.151 20.335 1.00 45.78 729 LYS A CA 1
ATOM 5744 C C . LYS A 1 729 ? 15.197 22.401 21.455 1.00 45.78 729 LYS A C 1
ATOM 5746 O O . LYS A 1 729 ? 14.029 22.725 21.700 1.00 45.78 729 LYS A O 1
ATOM 5751 N N . PRO A 1 730 ? 15.841 21.448 22.149 1.00 50.84 730 PRO A N 1
ATOM 5752 C CA . PRO A 1 730 ? 15.218 20.752 23.268 1.00 50.84 730 PRO A CA 1
ATOM 5753 C C . PRO A 1 730 ? 14.787 21.761 24.343 1.00 50.84 730 PRO A C 1
ATOM 5755 O O . PRO A 1 730 ? 15.476 22.753 24.609 1.00 50.84 730 PRO A O 1
ATOM 5758 N N . LYS A 1 731 ? 13.606 21.548 24.940 1.00 56.09 731 LYS A N 1
ATOM 5759 C CA . LYS A 1 731 ? 13.037 22.445 25.960 1.00 56.09 731 LYS A CA 1
ATOM 5760 C C . LYS A 1 731 ? 13.977 22.497 27.172 1.00 56.09 731 LYS A C 1
ATOM 5762 O O . LYS A 1 731 ? 14.009 21.572 27.976 1.00 56.09 731 LYS A O 1
ATOM 5767 N N . LYS A 1 732 ? 14.714 23.603 27.320 1.00 60.03 732 LYS A N 1
ATOM 5768 C CA . LYS A 1 732 ? 15.680 23.855 28.407 1.00 60.03 732 LYS A CA 1
ATOM 5769 C C . LYS A 1 732 ? 15.109 23.590 29.813 1.00 60.03 732 LYS A C 1
ATOM 5771 O O . LYS A 1 732 ? 15.825 23.085 30.667 1.00 60.03 732 LYS A O 1
ATOM 5776 N N . GLU A 1 733 ? 13.823 23.865 30.034 1.00 70.62 733 GLU A N 1
ATOM 5777 C CA . GLU A 1 733 ? 13.124 23.593 31.303 1.00 70.62 733 GLU A CA 1
ATOM 5778 C C . GLU A 1 733 ? 13.093 22.110 31.686 1.00 70.62 733 GLU A C 1
ATOM 5780 O O . GLU A 1 733 ? 13.318 21.779 32.849 1.00 70.62 733 GLU A O 1
ATOM 5785 N N . LYS A 1 734 ? 12.893 21.213 30.711 1.00 73.44 734 LYS A N 1
ATOM 5786 C CA . LYS A 1 734 ? 12.838 19.765 30.948 1.00 73.44 734 LYS A CA 1
ATOM 5787 C C . LYS A 1 734 ? 14.182 19.245 31.472 1.00 73.44 734 LYS A C 1
ATOM 5789 O O . LYS A 1 734 ? 14.243 18.541 32.476 1.00 73.44 734 LYS A O 1
ATOM 5794 N N . PHE A 1 735 ? 15.273 19.667 30.836 1.00 77.06 735 PHE A N 1
ATOM 5795 C CA . PHE A 1 735 ? 16.628 19.258 31.212 1.00 77.06 735 PHE A CA 1
ATOM 5796 C C . PHE A 1 735 ? 17.101 19.890 32.523 1.00 77.06 735 PHE A C 1
ATOM 5798 O O . PHE A 1 735 ? 17.872 19.278 33.262 1.00 77.06 735 PHE A O 1
ATOM 5805 N N . GLU A 1 736 ? 16.615 21.084 32.866 1.00 79.38 736 GLU A N 1
ATOM 5806 C CA . GLU A 1 736 ? 16.883 21.677 34.176 1.00 79.38 736 GLU A CA 1
ATOM 5807 C C . GLU A 1 736 ? 16.191 20.922 35.322 1.00 79.38 736 GLU A C 1
ATOM 5809 O O . GLU A 1 736 ? 16.808 20.767 36.379 1.00 79.38 736 GLU A O 1
ATOM 5814 N N . GLN A 1 737 ? 14.969 20.416 35.114 1.00 80.50 737 GLN A N 1
ATOM 5815 C CA . GLN A 1 737 ? 14.274 19.554 36.079 1.00 80.50 737 GLN A CA 1
ATOM 5816 C C . GLN A 1 737 ? 14.965 18.193 36.216 1.00 80.50 737 GLN A C 1
ATOM 5818 O O . GLN A 1 737 ? 15.245 17.755 37.334 1.00 80.50 737 GLN A O 1
ATOM 5823 N N . LEU A 1 738 ? 15.334 17.571 35.092 1.00 83.00 738 LEU A N 1
ATOM 5824 C CA . LEU A 1 738 ? 16.054 16.296 35.079 1.00 83.00 738 LEU A CA 1
ATOM 5825 C C . LEU A 1 738 ? 17.415 16.399 35.785 1.00 83.00 738 LEU A C 1
ATOM 5827 O O . LEU A 1 738 ? 17.755 15.541 36.593 1.00 83.00 738 LEU A O 1
ATOM 5831 N N . THR A 1 739 ? 18.156 17.494 35.578 1.00 85.38 739 THR A N 1
ATOM 5832 C CA . THR A 1 739 ? 19.428 17.747 36.286 1.00 85.38 739 THR A CA 1
ATOM 5833 C C . THR A 1 739 ? 19.233 17.776 37.809 1.00 85.38 739 THR A C 1
ATOM 5835 O O . THR A 1 739 ? 20.081 17.277 38.547 1.00 85.38 739 THR A O 1
ATOM 5838 N N . GLY A 1 740 ? 18.111 18.322 38.293 1.00 83.69 740 GLY A N 1
ATOM 5839 C CA . GLY A 1 740 ? 17.771 18.332 39.720 1.00 83.69 740 GLY A CA 1
ATOM 5840 C C . GLY A 1 740 ? 17.429 16.944 40.273 1.00 83.69 740 GLY A C 1
ATOM 5841 O O . GLY A 1 740 ? 17.852 16.603 41.378 1.00 83.69 740 GLY A O 1
ATOM 5842 N N . LEU A 1 741 ? 16.718 16.121 39.495 1.00 85.25 741 LEU A N 1
ATOM 5843 C CA . LEU A 1 741 ? 16.424 14.728 39.853 1.00 85.25 741 LEU A CA 1
ATOM 5844 C C . LEU A 1 741 ? 17.694 13.877 39.914 1.00 85.25 741 LEU A C 1
ATOM 5846 O O . LEU A 1 741 ? 17.848 13.089 40.843 1.00 85.25 741 LEU A O 1
ATOM 5850 N N . ILE A 1 742 ? 18.626 14.082 38.981 1.00 86.19 742 ILE A N 1
ATOM 5851 C CA . ILE A 1 742 ? 19.931 13.411 38.987 1.00 86.19 742 ILE A CA 1
ATOM 5852 C C . ILE A 1 742 ? 20.730 13.825 40.224 1.00 86.19 742 ILE A C 1
ATOM 5854 O O . ILE A 1 742 ? 21.305 12.971 40.891 1.00 86.19 742 ILE A O 1
ATOM 5858 N N . GLU A 1 743 ? 20.729 15.109 40.597 1.00 85.25 743 GLU A N 1
ATOM 5859 C CA . GLU A 1 743 ? 21.436 15.556 41.804 1.00 85.25 743 GLU A CA 1
ATOM 5860 C C . GLU A 1 743 ? 20.872 14.895 43.067 1.00 85.25 743 GLU A C 1
ATOM 5862 O O . GLU A 1 743 ? 21.633 14.471 43.938 1.00 85.25 743 GLU A O 1
ATOM 5867 N N . LYS A 1 744 ? 19.544 14.767 43.152 1.00 86.75 744 LYS A N 1
ATOM 5868 C CA . LYS A 1 744 ? 18.871 14.085 44.261 1.00 86.75 744 LYS A CA 1
ATOM 5869 C C . LYS A 1 744 ? 19.161 12.579 44.266 1.00 86.75 744 LYS A C 1
ATOM 5871 O O . LYS A 1 744 ? 19.542 12.046 45.302 1.00 86.75 744 LYS A O 1
ATOM 5876 N N . GLY A 1 745 ? 19.055 11.913 43.117 1.00 85.12 745 GLY A N 1
ATOM 5877 C CA . GLY A 1 745 ? 19.305 10.476 42.985 1.00 85.12 745 GLY A CA 1
ATOM 5878 C C . GLY A 1 745 ? 20.743 10.091 43.333 1.00 85.12 745 GLY A C 1
ATOM 5879 O O . GLY A 1 745 ? 20.955 9.175 44.122 1.00 85.12 745 GLY A O 1
ATOM 5880 N N . VAL A 1 746 ? 21.727 10.853 42.845 1.00 85.00 746 VAL A N 1
ATOM 5881 C CA . VAL A 1 746 ? 23.150 10.598 43.124 1.00 85.00 746 VAL A CA 1
ATOM 5882 C C . VAL A 1 746 ? 23.485 10.846 44.602 1.00 85.00 746 VAL A C 1
ATOM 5884 O O . VAL A 1 746 ? 24.290 10.102 45.166 1.00 85.00 746 VAL A O 1
ATOM 5887 N N . LYS A 1 747 ? 22.839 11.825 45.264 1.00 84.50 747 LYS A N 1
ATOM 5888 C CA . LYS A 1 747 ? 22.940 12.025 46.728 1.00 84.50 747 LYS A CA 1
ATOM 5889 C C . LYS A 1 747 ? 22.386 10.846 47.523 1.00 84.50 747 LYS A C 1
ATOM 5891 O O . LYS A 1 747 ? 22.927 10.513 48.569 1.00 84.50 747 LYS A O 1
ATOM 5896 N N . GLU A 1 748 ? 21.340 10.210 47.014 1.00 83.75 748 GLU A N 1
ATOM 5897 C CA . GLU A 1 748 ? 20.705 9.029 47.610 1.00 83.75 748 GLU A CA 1
ATOM 5898 C C . GLU A 1 748 ? 21.390 7.711 47.196 1.00 83.75 748 GLU A C 1
ATOM 5900 O O . GLU A 1 748 ? 20.919 6.633 47.541 1.00 83.75 748 GLU A O 1
ATOM 5905 N N . GLY A 1 749 ? 22.511 7.777 46.465 1.00 81.69 749 GLY A N 1
ATOM 5906 C CA . GLY A 1 749 ? 23.295 6.609 46.060 1.00 81.69 749 GLY A CA 1
ATOM 5907 C C . GLY A 1 749 ? 22.799 5.892 44.802 1.00 81.69 749 GLY A C 1
ATOM 5908 O O . GLY A 1 749 ? 23.419 4.906 44.407 1.00 81.69 749 GLY A O 1
ATOM 5909 N N . ARG A 1 750 ? 21.748 6.395 44.144 1.00 82.31 750 ARG A N 1
ATOM 5910 C CA . ARG A 1 750 ? 21.195 5.821 42.910 1.00 82.31 750 ARG A CA 1
ATOM 5911 C C . ARG A 1 750 ? 22.042 6.213 41.692 1.00 82.31 750 ARG A C 1
ATOM 5913 O O . ARG A 1 750 ? 22.376 7.396 41.559 1.00 82.31 750 ARG A O 1
ATOM 5920 N N . PRO A 1 751 ? 22.392 5.264 40.805 1.00 81.06 751 PRO A N 1
ATOM 5921 C CA . PRO A 1 751 ? 23.159 5.564 39.603 1.00 81.06 751 PRO A CA 1
ATOM 5922 C C . PRO A 1 751 ? 22.311 6.355 38.602 1.00 81.06 751 PRO A C 1
ATOM 5924 O O . PRO A 1 751 ? 21.091 6.187 38.522 1.00 81.06 751 PRO A O 1
ATOM 5927 N N . VAL A 1 752 ? 22.956 7.202 37.797 1.00 81.25 752 VAL A N 1
ATOM 5928 C CA . VAL A 1 752 ? 22.260 8.115 36.863 1.00 81.25 752 VAL A CA 1
ATOM 5929 C C . VAL A 1 752 ? 21.337 7.358 35.892 1.00 81.25 752 VAL A C 1
ATOM 5931 O O . VAL A 1 752 ? 20.239 7.830 35.591 1.00 81.25 752 VAL A O 1
ATOM 5934 N N . LYS A 1 753 ? 21.709 6.134 35.494 1.00 78.56 753 LYS A N 1
ATOM 5935 C CA . LYS A 1 753 ? 20.904 5.250 34.628 1.00 78.56 753 LYS A CA 1
ATOM 5936 C C . LYS A 1 753 ? 19.535 4.887 35.187 1.00 78.56 753 LYS A C 1
ATOM 5938 O O . LYS A 1 753 ? 18.586 4.742 34.425 1.00 78.56 753 LYS A O 1
ATOM 5943 N N . GLU A 1 754 ? 19.395 4.781 36.504 1.00 78.50 754 GLU A N 1
ATOM 5944 C CA . GLU A 1 754 ? 18.098 4.495 37.126 1.00 78.50 754 GLU A CA 1
ATOM 5945 C C . GLU A 1 754 ? 17.189 5.720 37.164 1.00 78.50 754 GLU A C 1
ATOM 5947 O O . GLU A 1 754 ? 15.971 5.582 37.107 1.00 78.50 754 GLU A O 1
ATOM 5952 N N . VAL A 1 755 ? 17.774 6.918 37.199 1.00 78.62 755 VAL A N 1
ATOM 5953 C CA . VAL A 1 755 ? 17.028 8.181 37.172 1.00 78.62 755 VAL A CA 1
ATOM 5954 C C . VAL A 1 755 ? 16.549 8.507 35.751 1.00 78.62 755 VAL A C 1
ATOM 5956 O O . VAL A 1 755 ? 15.470 9.070 35.588 1.00 78.62 755 VAL A O 1
ATOM 5959 N N . ILE A 1 756 ? 17.319 8.126 34.722 1.00 76.69 756 ILE A N 1
ATOM 5960 C CA . ILE A 1 756 ? 17.035 8.428 33.305 1.00 76.69 756 ILE A CA 1
ATOM 5961 C C . ILE A 1 756 ? 16.194 7.338 32.610 1.00 76.69 756 ILE A C 1
ATOM 5963 O O . ILE A 1 756 ? 15.636 7.608 31.553 1.00 76.69 756 ILE A O 1
ATOM 5967 N N . LYS A 1 757 ? 16.029 6.144 33.204 1.00 60.22 757 LYS A N 1
ATOM 5968 C CA . LYS A 1 757 ? 15.514 4.881 32.608 1.00 60.22 757 LYS A CA 1
ATOM 5969 C C . LYS A 1 757 ? 14.191 4.920 31.803 1.00 60.22 757 LYS A C 1
ATOM 5971 O O . LYS A 1 757 ? 13.817 3.900 31.237 1.00 60.22 757 LYS A O 1
ATOM 5976 N N . LYS A 1 758 ? 13.485 6.052 31.728 1.00 55.03 758 LYS A N 1
ATOM 5977 C CA . LYS A 1 758 ? 12.280 6.269 30.903 1.00 55.03 758 LYS A CA 1
ATOM 5978 C C . LYS A 1 758 ? 12.467 7.247 29.727 1.00 55.03 758 LYS A C 1
ATOM 5980 O O . LYS A 1 758 ? 11.511 7.471 28.991 1.00 55.03 758 LYS A O 1
ATOM 5985 N N . GLU A 1 759 ? 13.653 7.825 29.513 1.00 60.88 759 GLU A N 1
ATOM 5986 C CA . GLU A 1 759 ? 13.894 8.795 28.432 1.00 60.88 759 GLU A CA 1
ATOM 5987 C C . GLU A 1 759 ? 14.911 8.282 27.400 1.00 60.88 759 GLU A C 1
ATOM 5989 O O . GLU A 1 759 ? 16.075 8.058 27.723 1.00 60.88 759 GLU A O 1
ATOM 5994 N N . LYS A 1 760 ? 14.491 8.140 26.133 1.00 66.06 760 LYS A N 1
ATOM 5995 C CA . LYS A 1 760 ? 15.414 8.000 24.994 1.00 66.06 760 LYS A CA 1
ATOM 5996 C C . LYS A 1 760 ? 16.013 9.377 24.694 1.00 66.06 760 LYS A C 1
ATOM 5998 O O . LYS A 1 760 ? 15.310 10.234 24.162 1.00 66.06 760 LYS A O 1
ATOM 6003 N N . LEU A 1 761 ? 17.271 9.593 25.074 1.00 74.19 761 LEU A N 1
ATOM 6004 C CA . LEU A 1 761 ? 17.996 10.848 24.852 1.00 74.19 761 LEU A CA 1
ATOM 6005 C C . LEU A 1 761 ? 18.848 10.766 23.580 1.00 74.19 761 LEU A C 1
ATOM 6007 O O . LEU A 1 761 ? 19.485 9.750 23.315 1.00 74.19 761 LEU A O 1
ATOM 6011 N N . THR A 1 762 ? 18.873 11.848 22.807 1.00 78.62 762 THR A N 1
ATOM 6012 C CA . THR A 1 762 ? 19.766 12.014 21.648 1.00 78.62 762 THR A CA 1
ATOM 6013 C C . THR A 1 762 ? 21.173 12.454 22.073 1.00 78.62 762 THR A C 1
ATOM 6015 O O . THR A 1 762 ? 21.374 12.967 23.176 1.00 78.62 762 THR A O 1
ATOM 6018 N N . GLU A 1 763 ? 22.167 12.305 21.194 1.00 73.50 763 GLU A N 1
ATOM 6019 C CA . GLU A 1 763 ? 23.569 12.663 21.476 1.00 73.50 763 GLU A CA 1
ATOM 6020 C C . GLU A 1 763 ? 23.745 14.155 21.855 1.00 73.50 763 GLU A C 1
ATOM 6022 O O . GLU A 1 763 ? 24.466 14.499 22.798 1.00 73.50 763 GLU A O 1
ATOM 6027 N N . ASP A 1 764 ? 22.992 15.050 21.205 1.00 73.00 764 ASP A N 1
ATOM 6028 C CA . ASP A 1 764 ? 22.959 16.483 21.528 1.00 73.00 764 ASP A CA 1
ATOM 6029 C C . ASP A 1 764 ? 22.348 16.772 22.915 1.00 73.00 764 ASP A C 1
ATOM 6031 O O . ASP A 1 764 ? 22.767 17.698 23.621 1.00 73.00 764 ASP A O 1
ATOM 6035 N N . GLU A 1 765 ? 21.371 15.969 23.340 1.00 81.12 765 GLU A N 1
ATOM 6036 C CA . GLU A 1 765 ? 20.723 16.081 24.649 1.00 81.12 765 GLU A CA 1
ATOM 6037 C C . GLU A 1 765 ? 21.621 15.568 25.782 1.00 81.12 765 GLU A C 1
ATOM 6039 O O . GLU A 1 765 ? 21.668 16.185 26.852 1.00 81.12 765 GLU A O 1
ATOM 6044 N N . PHE A 1 766 ? 22.413 14.519 25.536 1.00 81.06 766 PHE A N 1
ATOM 6045 C CA . PHE A 1 766 ? 23.460 14.067 26.457 1.00 81.06 766 PHE A CA 1
ATOM 6046 C C . PHE A 1 766 ? 24.509 15.155 26.698 1.00 81.06 766 PHE A C 1
ATOM 6048 O O . PHE A 1 766 ? 24.885 15.427 27.846 1.00 81.06 766 PHE A O 1
ATOM 6055 N N . LYS A 1 767 ? 24.941 15.838 25.633 1.00 82.00 767 LYS A N 1
ATOM 6056 C CA . LYS A 1 767 ? 25.902 16.945 25.724 1.00 82.00 767 LYS A CA 1
ATOM 6057 C C . LYS A 1 767 ? 25.352 18.105 26.556 1.00 82.00 767 LYS A C 1
ATOM 6059 O O . LYS A 1 767 ? 26.041 18.603 27.450 1.00 82.00 767 LYS A O 1
ATOM 6064 N N . LEU A 1 768 ? 24.091 18.478 26.325 1.00 84.25 768 LEU A N 1
ATOM 6065 C CA . LEU A 1 768 ? 23.397 19.511 27.096 1.00 84.25 768 LEU A CA 1
ATOM 6066 C C . LEU A 1 768 ? 23.271 19.142 28.584 1.00 84.25 768 LEU A C 1
ATOM 6068 O O . LEU A 1 768 ? 23.511 19.987 29.451 1.00 84.25 768 LEU A O 1
ATOM 6072 N N . LEU A 1 769 ? 22.925 17.889 28.892 1.00 83.19 769 LEU A N 1
ATOM 6073 C CA . LEU A 1 769 ? 22.783 17.400 30.264 1.00 83.19 769 LEU A CA 1
ATOM 6074 C C . LEU A 1 769 ? 24.133 17.373 31.001 1.00 83.19 769 LEU A C 1
ATOM 6076 O O . LEU A 1 769 ? 24.223 17.848 32.135 1.00 83.19 769 LEU A O 1
ATOM 6080 N N . SER A 1 770 ? 25.205 16.928 30.336 1.00 85.12 770 SER A N 1
ATOM 6081 C CA . SER A 1 770 ? 26.580 16.996 30.857 1.00 85.12 770 SER A CA 1
ATOM 6082 C C . SER A 1 770 ? 26.978 18.434 31.218 1.00 85.12 770 SER A C 1
ATOM 6084 O O . SER A 1 770 ? 27.531 18.682 32.295 1.00 85.12 770 SER A O 1
ATOM 6086 N N . ASP A 1 771 ? 26.673 19.407 30.356 1.00 86.25 771 ASP A N 1
ATOM 6087 C CA . ASP A 1 771 ? 27.007 20.813 30.599 1.00 86.25 771 ASP A CA 1
ATOM 6088 C C . ASP A 1 771 ? 26.198 21.414 31.759 1.00 86.25 771 ASP A C 1
ATOM 6090 O O . ASP A 1 771 ? 26.733 22.184 32.568 1.00 86.25 771 ASP A O 1
ATOM 6094 N N . LEU A 1 772 ? 24.931 21.018 31.909 1.00 86.12 772 LEU A N 1
ATOM 6095 C CA . LEU A 1 772 ? 24.092 21.418 33.040 1.00 86.12 772 LEU A CA 1
ATOM 6096 C C . LEU A 1 772 ? 24.574 20.814 34.364 1.00 86.12 772 LEU A C 1
ATOM 6098 O O . LEU A 1 772 ? 24.667 21.553 35.348 1.00 86.12 772 LEU A O 1
ATOM 6102 N N . ILE A 1 773 ? 24.965 19.535 34.394 1.00 85.69 773 ILE A N 1
ATOM 6103 C CA . ILE A 1 773 ? 25.571 18.893 35.575 1.00 85.69 773 ILE A CA 1
ATOM 6104 C C . ILE A 1 773 ? 26.868 19.614 35.946 1.00 85.69 773 ILE A C 1
ATOM 6106 O O . ILE A 1 773 ? 27.064 19.995 37.105 1.00 85.69 773 ILE A O 1
ATOM 6110 N N . LYS A 1 774 ? 27.730 19.908 34.960 1.00 86.44 774 LYS A N 1
ATOM 6111 C CA . LYS A 1 774 ? 28.973 20.657 35.193 1.00 86.44 774 LYS A CA 1
ATOM 6112 C C . LYS A 1 774 ? 28.721 22.037 35.792 1.00 86.44 774 LYS A C 1
ATOM 6114 O O . LYS A 1 774 ? 29.551 22.497 36.579 1.00 86.44 774 LYS A O 1
ATOM 6119 N N . LYS A 1 775 ? 27.618 22.687 35.426 1.00 85.50 775 LYS A N 1
ATOM 6120 C CA . LYS A 1 775 ? 27.279 24.039 35.873 1.00 85.50 775 LYS A CA 1
ATOM 6121 C C . LYS A 1 775 ? 26.540 24.077 37.214 1.00 85.50 775 LYS A C 1
ATOM 6123 O O . LYS A 1 775 ? 26.791 24.996 37.990 1.00 85.50 775 LYS A O 1
ATOM 6128 N N . LYS A 1 776 ? 25.626 23.136 37.485 1.00 81.50 776 LYS A N 1
ATOM 6129 C CA . LYS A 1 776 ? 24.740 23.177 38.665 1.00 81.50 776 LYS A CA 1
ATOM 6130 C C . LYS A 1 776 ? 25.250 22.377 39.867 1.00 81.50 776 LYS A C 1
ATOM 6132 O O . LYS A 1 776 ? 25.012 22.813 40.991 1.00 81.50 776 LYS A O 1
ATOM 6137 N N . PHE A 1 777 ? 25.989 21.282 39.674 1.00 88.25 777 PHE A N 1
ATOM 6138 C CA . PHE A 1 777 ? 26.467 20.478 40.803 1.00 88.25 777 PHE A CA 1
ATOM 6139 C C . PHE A 1 777 ? 27.625 21.195 41.501 1.00 88.25 777 PHE A C 1
ATOM 6141 O O . PHE A 1 777 ? 28.728 21.311 40.959 1.00 88.25 777 PHE A O 1
ATOM 6148 N N . LYS A 1 778 ? 27.369 21.684 42.718 1.00 80.56 778 LYS A N 1
ATOM 6149 C CA . LYS A 1 778 ? 28.366 22.413 43.518 1.00 80.56 778 LYS A CA 1
ATOM 6150 C C . LYS A 1 778 ? 29.374 21.483 44.196 1.00 80.56 778 LYS A C 1
ATOM 6152 O O . LYS A 1 778 ? 30.524 21.870 44.389 1.00 80.56 778 LYS A O 1
ATOM 6157 N N . GLU A 1 779 ? 28.962 20.267 44.542 1.00 86.19 779 GLU A N 1
ATOM 6158 C CA . GLU A 1 779 ? 29.810 19.300 45.237 1.00 86.19 779 GLU A CA 1
ATOM 6159 C C . GLU A 1 779 ? 30.666 18.501 44.242 1.00 86.19 779 GLU A C 1
ATOM 6161 O O . GLU A 1 779 ? 30.146 17.820 43.355 1.00 86.19 779 GLU A O 1
ATOM 6166 N N . LYS A 1 780 ? 31.998 18.596 44.364 1.00 81.31 780 LYS A N 1
ATOM 6167 C CA . LYS A 1 780 ? 32.941 18.021 43.384 1.00 81.31 780 LYS A CA 1
ATOM 6168 C C . LYS A 1 780 ? 32.847 16.496 43.276 1.00 81.31 780 LYS A C 1
ATOM 6170 O O . LYS A 1 780 ? 32.993 15.965 42.180 1.00 81.31 780 LYS A O 1
ATOM 6175 N N . THR A 1 781 ? 32.608 15.814 44.392 1.00 82.88 781 THR A N 1
ATOM 6176 C CA . THR A 1 781 ? 32.471 14.352 44.495 1.00 82.88 781 THR A CA 1
ATOM 6177 C C . THR A 1 781 ? 31.229 13.855 43.756 1.00 82.88 781 THR A C 1
ATOM 6179 O O . THR A 1 781 ? 31.345 13.002 42.879 1.00 82.88 781 THR A O 1
ATOM 6182 N N . LEU A 1 782 ? 30.064 14.456 44.019 1.00 83.69 782 LEU A N 1
ATOM 6183 C CA . LEU A 1 782 ? 28.803 14.124 43.342 1.00 83.69 782 LEU A CA 1
ATOM 6184 C C . LEU A 1 782 ? 28.839 14.463 41.851 1.00 83.69 782 LEU A C 1
ATOM 6186 O O . LEU A 1 782 ? 28.377 13.681 41.027 1.00 83.69 782 LEU A O 1
ATOM 6190 N N . LYS A 1 783 ? 29.426 15.612 41.492 1.00 87.81 783 LYS A N 1
ATOM 6191 C CA . LYS A 1 783 ? 29.596 16.027 40.095 1.00 87.81 783 LYS A CA 1
ATOM 6192 C C . LYS A 1 783 ? 30.446 15.035 39.304 1.00 87.81 783 LYS A C 1
ATOM 6194 O O . LYS A 1 783 ? 30.123 14.752 38.155 1.00 87.81 783 LYS A O 1
ATOM 6199 N N . LYS A 1 784 ? 31.537 14.539 39.899 1.00 87.00 784 LYS A N 1
ATOM 6200 C CA . LYS A 1 784 ? 32.418 13.557 39.258 1.00 87.00 784 LYS A CA 1
ATOM 6201 C C . LYS A 1 784 ? 31.685 12.231 39.043 1.00 87.00 784 LYS A C 1
ATOM 6203 O O . LYS A 1 784 ? 31.649 11.765 37.912 1.00 87.00 784 LYS A O 1
ATOM 6208 N N . LYS A 1 785 ? 31.023 11.718 40.085 1.00 86.75 785 LYS A N 1
ATOM 6209 C CA . LYS A 1 785 ? 30.231 10.481 40.018 1.00 86.75 785 LYS A CA 1
ATOM 6210 C C . LYS A 1 785 ? 29.118 10.562 38.965 1.00 86.75 785 LYS A C 1
ATOM 6212 O O . LYS A 1 785 ? 29.000 9.683 38.129 1.00 86.75 785 LYS A O 1
ATOM 6217 N N . ALA A 1 786 ? 28.363 11.662 38.935 1.00 84.88 786 ALA A N 1
ATOM 6218 C CA . ALA A 1 786 ? 27.288 11.852 37.961 1.00 84.88 786 ALA A CA 1
ATOM 6219 C C . ALA A 1 786 ? 27.783 11.937 36.503 1.00 84.88 786 ALA A C 1
ATOM 6221 O O . ALA A 1 786 ? 27.074 11.517 35.597 1.00 84.88 786 ALA A O 1
ATOM 6222 N N . LEU A 1 787 ? 28.977 12.494 36.261 1.00 86.88 787 LEU A N 1
ATOM 6223 C CA . LEU A 1 787 ? 29.572 12.559 34.920 1.00 86.88 787 LEU A CA 1
ATOM 6224 C C . LEU A 1 787 ? 30.170 11.218 34.473 1.00 86.88 787 LEU A C 1
ATOM 6226 O O . LEU A 1 787 ? 30.147 10.941 33.279 1.00 86.88 787 LEU A O 1
ATOM 6230 N N . GLU A 1 788 ? 30.699 10.414 35.399 1.00 86.12 788 GLU A N 1
ATOM 6231 C CA . GLU A 1 788 ? 31.176 9.050 35.121 1.00 86.12 788 GLU A CA 1
ATOM 6232 C C . GLU A 1 788 ? 30.001 8.127 34.773 1.00 86.12 788 GLU A C 1
ATOM 6234 O O . GLU A 1 788 ? 30.006 7.545 33.691 1.00 86.12 788 GLU A O 1
ATOM 6239 N N . ASP A 1 789 ? 28.944 8.111 35.591 1.00 85.62 789 ASP A N 1
ATOM 6240 C CA . ASP A 1 789 ? 27.722 7.342 35.313 1.00 85.62 789 ASP A CA 1
ATOM 6241 C C . ASP A 1 789 ? 27.047 7.771 33.993 1.00 85.62 789 ASP A C 1
ATOM 6243 O O . ASP A 1 789 ? 26.482 6.947 33.279 1.00 85.62 789 ASP A O 1
ATOM 6247 N N . LEU A 1 790 ? 27.078 9.070 33.658 1.00 83.44 790 LEU A N 1
ATOM 6248 C CA . LEU A 1 790 ? 26.526 9.572 32.394 1.00 83.44 790 LEU A CA 1
ATOM 6249 C C . LEU A 1 790 ? 27.381 9.158 31.189 1.00 83.44 790 LEU A C 1
ATOM 6251 O O . LEU A 1 790 ? 26.840 8.988 30.104 1.00 83.44 790 LEU A O 1
ATOM 6255 N N . LYS A 1 791 ? 28.699 8.998 31.362 1.00 82.50 791 LYS A N 1
ATOM 6256 C CA . LYS A 1 791 ? 29.598 8.520 30.303 1.00 82.50 791 LYS A CA 1
ATOM 6257 C C . LYS A 1 791 ? 29.396 7.026 30.037 1.00 82.50 791 LYS A C 1
ATOM 6259 O O . LYS A 1 791 ? 29.352 6.648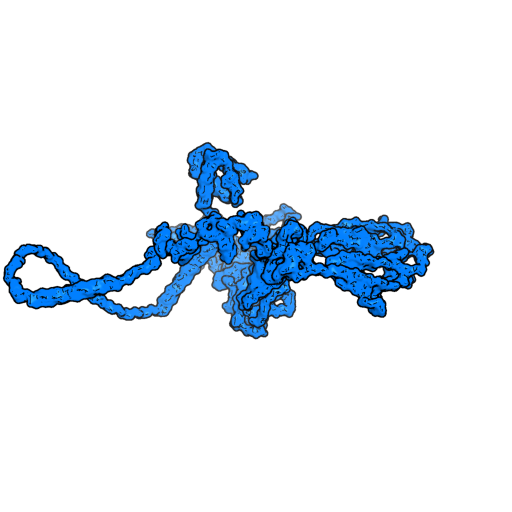 28.877 1.00 82.50 791 LYS A O 1
ATOM 6264 N N . GLU A 1 792 ? 29.186 6.228 31.087 1.00 80.38 792 GLU A N 1
ATOM 6265 C CA . GLU A 1 792 ? 28.829 4.796 30.997 1.00 80.38 792 GLU A CA 1
ATOM 6266 C C . GLU A 1 792 ? 27.469 4.563 30.309 1.00 80.38 792 GLU A C 1
ATOM 6268 O O . GLU A 1 792 ? 27.202 3.477 29.824 1.00 80.38 792 GLU A O 1
ATOM 6273 N N . LEU A 1 793 ? 26.589 5.569 30.277 1.00 76.75 793 LEU A N 1
ATOM 6274 C CA . LEU A 1 793 ? 25.320 5.526 29.537 1.00 76.75 793 LEU A CA 1
ATOM 6275 C C . LEU A 1 793 ? 25.455 5.868 28.045 1.00 76.75 793 LEU A C 1
ATOM 6277 O O . LEU A 1 793 ? 24.518 5.612 27.291 1.00 76.75 793 LEU A O 1
ATOM 6281 N N . VAL A 1 794 ? 26.535 6.554 27.664 1.00 72.38 794 VAL A N 1
ATOM 6282 C CA . VAL A 1 794 ? 26.803 6.988 26.282 1.00 72.38 794 VAL A CA 1
ATOM 6283 C C . VAL A 1 794 ? 27.648 5.954 25.537 1.00 72.38 794 VAL A C 1
ATOM 6285 O O . VAL A 1 794 ? 27.456 5.786 24.335 1.00 72.38 794 VAL A O 1
ATOM 6288 N N . GLU A 1 795 ? 28.587 5.315 26.242 1.00 67.62 795 GLU A N 1
ATOM 6289 C CA . GLU A 1 795 ? 29.302 4.108 25.792 1.00 67.62 795 GLU A CA 1
ATOM 6290 C C . GLU A 1 795 ? 28.364 2.895 25.772 1.00 67.62 795 GLU A C 1
ATOM 6292 O O . GLU A 1 795 ? 28.491 2.093 24.819 1.00 67.62 795 GLU A O 1
#

Radius of gyration: 46.11 Å; chains: 1; bounding box: 98×138×101 Å

Sequence (795 aa):
IAINKPLGISLVYPPNGVSTKPAFTLKIKTDKPATECRYASTSFSYDSGTLFKKDSPTEFHIENFPSSVWYGQQFEPTDATDYLQTTEPYKTYLLHVQCKEPDGTISDEHPFLIRHDPTPPKILIAYVSGTTPWGSEQRAVTTNAVFNIRTDDETICKYSRYTKTFDSMRSGFPGWDFGLYKTNHTLSISTAQLEDRTTYTYYVVCRNLAGLDSDPATLTFAVDKNSQGVIISATPIINGTTVTLNVETNRFANCKYIDELNTSYDFPQSNAQFFSATFDKTQEGKYQYKVSCKFTISGLTQTVPVDIVIDLTPPEIIAIQLAEKICDRTQIHPTFIAEDPDNLSAIVLYEWQITNTNYSVNGTSSQNSPLIDGLLLNVDEEYTLKARCKDAAGHYSDWSSITFTVLNSTAPECKERGPPNITIIETSVPSGKNVEILCQDENGCNGIYYGLSKTTQNCTPTLQYAGTIFLSETSVLCYSASDTVGNQVNGSKRIIVEVITIQDSDLDGIPDAEDKCPNTPSDKVTEVETNKSSPYYGCAPDEIDSDADGIPDYWELKYNLDPNDPSDAALDPDNDGYTNLEEYEKGTDPTVLNDADLDTIPDKFDKCPNTQPNEVPYVIKNPASPYYGCSKAEIPKKPIFGKIILIVLIIAAIAVTILLILKYKTQISAFFARFKKPRIPPPVYRRMAIPKPRVAPSLEKLRRELAERRKREIEKEKRRFFERFLPKKPKKEKFEQLTGLIEKGVKEGRPVKEVIKKEKLTEDEFKLLSDLIKKKFKEKTLKKKALEDLKELVE

Secondary structure (DSSP, 8-state):
----PPPPEEEEESGGGEESSSSEEEEEEESS--SEEEEESS---GGGSEEPEEEETTEEEEEEE-GGGGS--------S---S-----S-EEEEEEEEE-TTS-BPPPEEEEEEE--S---EEEEEETTS-SS-S---EESSEEEEEEEEEEEEEEEEESS---GGG--EE-TTGGGT--EEEEEEEEE-TTSPTT-EEEEEEEEEETTSPBPPPEEEEEEE-TTPPP-EEEEEEEEETTEEEEEEEESS-EEEEEE-TT--EEE-SEE-SSEEEEEEE-SS-EEEEEEEEEEETTT--EEEEEEEEEE--PPPEEEEEE--SEE--SS-B--EEEEE-TT-SS-EEEEEEEEEETTEEEEEEESSSS--B-S--PPTT-EEEEEEEEEETTS-BPPPEEEEEEEPPTTSSGGG--SPPEEEEEEEEETTEEEEEEEEE-TT-EEEEEEEEESSGGG----EEP-S-EEESS-EEEEEEEEETTS-EEEEEEEE---------SS-SSS-TTT-SSTT--TTT-S--B--TTSTTBT--TTT--SS-SSS-HHHHHHTT--TT-TTGGG--SS-SS--HHHHHHHT--TTS---SS-SSS-TTT-SSTT--GGG-S-B---TTSTTTT-BTTTS----THHHHHHHHHHHHHHHHHHHHHHHT-SS-------------PPPPP-PPPPPPPPPPPPHHHHHHHHHHHHHHHHHHHHHHHHHHSS-----HHHHHHHHHHHHHHHHTT--HHHHHTT----HHHHHHHHHHHHHH---HHHHHHHHHHHHHTT-

Foldseek 3Di:
DPPPDFKDKAWDPPFLQEALDLWAKTKMFIPFFFPWKFKDQDDDDRVPGDTFDDPDRTMTMDGTPDSCQQPDDDDDDPDDDDPDDDPPPKDKTWMWMWTAHPVGDIGDIDIDIHIYDNDAKEWPDWEWPLADPDDPDFQADAFKTKIKTFIPAFWWKAKDQPDQDRVPGPGTFPCNVVVRTDRITIDIHTCPPPDAQDKGKMWMWIAHSNGHIYGIDMYMHTHHNPDDKDWPDWDWDDDQFKIKTKTFISAFWQKWKAWQVRDTHGFPDDPRGIGIDMDGDPDFDKIKMKMWIQGPPVRDIDIDIDIDGRDPAAKAFPDKDFAQEEADQFKGKIATHIGRPVNRWAWQKKKKWKDDPPDIDIDMDRFRTDIDGRGRHDAQGKIKMWMWIATPNGHIYDIDIDMHHYHHCPDPLVVDPAWWDWDWDWDDDLQWIKIFIDTHGSHAKDFKFKFKDQDPVPTDRPHTDRGIDTDNAFIKMWMKIGGPVGHIDTDIDTDHTPNPPQCQPLPLPDRPVQALCSPEHVVQSPDADCPSPDNRHNHRQLPDQPCPLNGGPNLCVVLVHDSNDSCQQQDQQCPLPHGVVSCSVVVHRSNDACQQQPLPRGPVQALCSPDHVVPDPDAACDSPDNHHRHDPVPPPDPDCVVVVVVVVVVVVVVVVVVVVVVVVPPDDDDDDDDDDDDDDDDDDDDDDDDDDDDDDDDPVVVVVVVVVVVVVVVVVVVVVVVVVPDPPDPDPVVLLVLLVQLLVCLVVVHQSCVSCVPDDDDPVRLVVSLVSLVVPVPDPVSSVRNNVSSVVVVD

=== Feature glossary ===
Key to the feature types in this record:

Secondary structure (8-state, DSSP). Secondary structure is the local, repeating backbone conformation. DSSP classifies it into eight states by reading the hydrogen-bond network: three helix types (H, G, I), two β types (E, B), two non-regular types (T, S), and unstructured coil (-).

Backbone torsions (φ/ψ). Backbone dihedral angles. Every residue except chain termini has a φ (preceding-C → N → Cα → C) and a ψ (N → Cα → C → next-N). They are reported in degrees following the IUPAC sign convention. Secondary structure is essentially a statement about which (φ, ψ) basin each residue occupies.

Predicted aligned error. Predicted Aligned Error (PAE) is an AlphaFold confidence matrix: entry (i, j) is the expected error in the position of residue j, in ångströms, when the prediction is superimposed on the true structure at residue i. Low PAE within a block of residues means that block is internally rigid and well-predicted; high PAE between two blocks means their relative placement is uncertain even if each block individually is confident.

B-factor. B-factor (Debye–Waller factor) reflects atomic displacement in the crystal lattice. It is an experimental observable (units Å²), not a prediction; low values mean the atom is pinned down, high values mean it moves or is heterogeneous across the crystal.

Secondary structure (3-state, P-SEA). Three-state secondary structure (P-SEA) collapses the eight DSSP classes into helix (a), strand (b), and coil (c). P-SEA assigns these from Cα geometry alone — distances and angles — without requiring backbone oxygens, so it works on any Cα trace.

Sequence. Primary structure: the covalent order of the twenty standard amino acids along the backbone. Two proteins with the same sequence will (almost always) fold to the same structure; two with 30% identity often share a fold but not the details.

pLDDT. pLDDT is the predicted lDDT-Cα score: AlphaFold's confidence that the local environment of each residue (all inter-atomic distances within 15 Å) is correctly placed. It is a per-residue number between 0 and 100, with higher meaning more reliable.

InterPro / GO / CATH / organism. Functional annotations link the protein to curated databases. InterPro entries identify conserved domains and families by matching the sequence against member-database signatures (Pfam, PROSITE, CDD, …). Gene Ontology (GO) terms describe molecular function, biological process, and cellular component in a controlled vocabulary. CATH places the structure in a hierarchical fold classification (Class/Architecture/Topology/Homologous-superfamily). The organism is the source species.

Contact-map, Ramachandran, and PAE plots. Three diagnostic plots accompany the record. The Cα contact map visualizes the tertiary structure as a 2D adjacency matrix (8 Å cutoff, sequence-local contacts suppressed). The Ramachandran plot shows the distribution of backbone (φ, ψ) torsions, with points in the α and β basins reflecting secondary structure content. The PAE plot shows AlphaFold's inter-residue confidence as a color matrix.

mmCIF coordinates. The mmCIF table is the protein's shape written out atom by atom. For each backbone N, Cα, C, and carbonyl O, it records an (x, y, z) coordinate triple in Å plus the residue type, chain letter, and residue number.

Radius of gyration, Cα contacts, bounding box. Three whole-structure scalars: the radius of gyration (RMS distance of Cα from centroid, in Å), the count of Cα–Cα contacts (pairs closer than 8 Å and separated by more than four residues in sequence — i.e. tertiary, not local, contacts), and the bounding-box dimensions. Together they distinguish compact globular folds from extended fibres or disordered chains.

Foldseek 3Di. The Foldseek 3Di string encodes local tertiary geometry as a 20-letter alphabet — one character per residue — derived from the relative positions of nearby Cα atoms. Unlike the amino-acid sequence, 3Di is a direct function of the 3D structure, so two proteins with the same fold have similar 3Di strings even at low sequence identity.

Rendered structure images. Six rendered views show the 3D structure from the faces of a cube — i.e. along ±x, ±y, ±z. Rendering representation is drawn randomly per protein from cartoon (secondary-structure ribbons), sticks (backbone bonds), or molecular surface; coloring is either N→C rainbow (blue at the N-terminus through red at the C-terminus) or one color per chain.

Nearest PDB structures. The Foldseek neighbor list gives the closest experimentally determined structures in the PDB, ranked by structural alignment. TM-score near 1 means near-identical fold; near 0.3 means only rough topology match. This is how one finds what a novel AlphaFold prediction most resembles in the solved-structure universe.

Solvent-accessible surface area. SASA measures how much of the protein is reachable by solvent. It is computed by rolling a water-sized probe over the atomic surface and summing the exposed area (Å²). Per-residue SASA distinguishes core (buried, low SASA) from surface (exposed, high SASA) residues; total SASA is a whole-molecule size measure.